Protein AF-A0A814NZZ5-F1 (afdb_monomer_lite)

Radius of gyration: 118.48 Å; chains: 1; bounding box: 296×128×343 Å

Secondary structure (DSSP, 8-state):
---------TTTTS-HHHHHHHHHHHHHHHHHHHHHHHHHHHHHHHHHHHHHHHHHHHHHHHHHHHHHHHHHHHHHHHHHHHHHHHHHHHHHHHHHHHHHHHHHHHHHHHHHHHHHHHHHHHHHHHHHHHHHHHHHHHHHHHHHTTS-------SSHHHHHHHHHHHHHHHHHHHHHHHHHHHHHHHHHHHHHHHHHHHHHHHHHHHHHHHHHHHHHHHHHHHHHHHHHHHHHHHHHHHHHHHHHHHHHHHHHHHHHHHHHHHHHHHHHHHHHHHHHHHHHHHHHHHHHHHHHHHHHHHHHHHHHHHHHHHHHHHHHHHHHHHHHHHHHHHHHHHHHHHHHHHHHHHHHHHHHHHHHHHHHHHHHHHHHHHHHHHHHHHHHHHHHHHHHHHHHHHHHHHHHHHHHHHHHHHHHHHHHHHHHHHHHHHHHHHHHHHHHHHHHHHHHHHHHHHHHHHHHHHHHHHHHHHHHHHHHHHHHHHHHHHHHHHHSS--SS------SSHHHHHHHHHHHHHHHHHHHHHHHHHHHHHHHHHHHHHHHHHHHHHHHHHTTTGGGTGGGGGGGGSSHHHHHHHHHHHHHHHHHHHHHHHHHHHHHHHHHHHHHHHHHHHHHHHHHHHHHHHHHHHHHHHHHHHHHHHHHHHHHHHHHHHHHHHHHHHHHHHHHHHHHHHHHHHHHHHHHHHHHHHHHHHHHHHHHHHHTTTSS-S---SSTTTSHHHHHHHHHHHHHHHHHHHHHHHHHHHHHHHHHHHHHHHHHHHHHHHHHHHHHHHHHHHHHHHHHHHHHHHHHHHHHHHHHHHHHHHHHHHHHHHHHHHHHHHHHHHHHHHHHHHHHHHHHHHHHHHHHHHHHHHHHHHHHHHHHHHHHHHHHHHHHHHHHHHHHHHHHHHHHHHHHHHHHHHHHHHHHHHHHHHHHHHHHHHHHHHHHHHHHHHHHHHHHHHHHHHHHHHHTTT-SS----------------------------

pLDDT: mean 71.9, std 14.64, range [28.47, 93.75]

Sequence (982 aa):
MGDYDEDDDYFRKRSPDYAKVQANKQTVTDHCAREHDKLKDQKRELLQKKVEASKTSANLMNESDILITELEQHAKVVGQLQNATTQISAEQSRIVETIIHEKNSLDTHQVQTENYERELRHHSNMKKTLEVEEKQMREQLTTTKGTLNKNGSTQNYLQLSLNELQEQIEKVKVALQEQEKLLTEERRQRQQLELKAEQLLAEKHQIEEDIKTIINELERLYEEQRLLILQQKDLKKQQEQLEAAIAQLEKTLKQKEAGLTIQQTQIDRIQQKIQQLEDQLGSIREEIQALTDELEAKSNELAQAQERLSQLESNRKQLELEKRTLDQTFNSLNDQLIDYDNQLSGLLQKLRTTEELLVQVQTKLAQLDHTLELQTTEVERLQNEHDTLERRVAELTEQCNDLNGQKEDALHEQQAAENELRDSQQLLNQYKQQEREAQAQNMRDTNECETALAHFNAAENEQRIAEEQVRAAEVRLKHAQHSLWVKLAWACLSLFVKGLRNLEQEENAAKNALQQANEKLEQKRTQCNNARQKHIAANQKAKQSAAVHRERISERTEQEKVVSNNKDSLARCKNDFQRLNEAFRQTSRTRVQTETNLKTTSNKLQRAQSQLESTRNDLQRTQNEFTQHEHQKQEYESTVKTMRVTITRHERAIEDHRSVMRENQTALADVTTNYQKQASDVQLLKGRIDQMKQNLGEKTNAEKVKSREMNHQQNTLESEKKTLQQMRDDIENNKKELTRTKEELNTNTEKLMTVVSQIKDLQKTKSNLDQRLQTNRQELNQCESAQRKIHTHIQTQESEVQNLRQKLDVLNTRDHKLRGDVQQVESKLNSKTEELTKNQNKIFEIDQQLRSTRERQVQSQAKLEEANKQLNSLDQRFRQQSNEVAQQERHFQQTVDRIHRANDKFANNEELRAETYRRMEQLEKTITQLKQYHCDEQIKLDNKANELIKEQLDQNENFQHLRIATTLPSQQPVERNKKQTN

Structure (mmCIF, N/CA/C/O backbone):
data_AF-A0A814NZZ5-F1
#
_entry.id   AF-A0A814NZZ5-F1
#
loop_
_atom_site.group_PDB
_atom_site.id
_atom_site.type_symbol
_atom_site.label_atom_id
_atom_site.label_alt_id
_atom_site.label_comp_id
_atom_site.label_asym_id
_atom_site.label_entity_id
_atom_site.label_seq_id
_atom_site.pdbx_PDB_ins_code
_atom_site.Cartn_x
_atom_site.Cartn_y
_atom_site.Cartn_z
_atom_site.occupancy
_atom_site.B_iso_or_equiv
_atom_site.auth_seq_id
_atom_site.auth_comp_id
_atom_site.auth_asym_id
_atom_site.auth_atom_id
_atom_site.pdbx_PDB_model_num
ATOM 1 N N . MET A 1 1 ? -3.730 52.894 -40.525 1.00 33.41 1 MET A N 1
ATOM 2 C CA . MET A 1 1 ? -4.657 52.202 -39.605 1.00 33.41 1 MET A CA 1
ATOM 3 C C . MET A 1 1 ? -3.889 51.941 -38.323 1.00 33.41 1 MET A C 1
ATOM 5 O O . MET A 1 1 ? -2.967 51.143 -38.371 1.00 33.41 1 MET A O 1
ATOM 9 N N . GLY A 1 2 ? -4.163 52.626 -37.222 1.00 42.25 2 GLY A N 1
ATOM 10 C CA . GLY A 1 2 ? -5.022 53.802 -37.052 1.00 42.25 2 GLY A CA 1
ATOM 11 C C . GLY A 1 2 ? -4.683 54.454 -35.711 1.00 42.25 2 GLY A C 1
ATOM 12 O O . GLY A 1 2 ? -4.411 53.727 -34.761 1.00 42.25 2 GLY A O 1
ATOM 13 N N . ASP A 1 3 ? -4.645 55.782 -35.663 1.00 44.53 3 ASP A N 1
ATOM 14 C CA . ASP A 1 3 ? -4.262 56.533 -34.465 1.00 44.53 3 ASP A CA 1
ATOM 15 C C . ASP A 1 3 ? -5.371 56.480 -33.405 1.00 44.53 3 ASP A C 1
ATOM 17 O O . ASP A 1 3 ? -6.478 56.952 -33.653 1.00 44.53 3 ASP A O 1
ATOM 21 N N . TYR A 1 4 ? -5.062 55.912 -32.236 1.00 46.16 4 TYR A N 1
ATOM 22 C CA . TYR A 1 4 ? -5.859 55.987 -31.005 1.00 46.16 4 TYR A CA 1
ATOM 23 C C . TYR A 1 4 ? -4.941 55.729 -29.799 1.00 46.16 4 TYR A C 1
ATOM 25 O O . TYR A 1 4 ? -4.826 54.592 -29.359 1.00 46.16 4 TYR A O 1
ATOM 33 N N . ASP A 1 5 ? -4.279 56.774 -29.291 1.00 42.94 5 ASP A N 1
ATOM 34 C CA . ASP A 1 5 ? -3.502 56.741 -28.033 1.00 42.94 5 ASP A CA 1
ATOM 35 C C . ASP A 1 5 ? -3.412 58.151 -27.386 1.00 42.94 5 ASP A C 1
ATOM 37 O O . ASP A 1 5 ? -2.374 58.586 -26.890 1.00 42.94 5 ASP A O 1
ATOM 41 N N . GLU A 1 6 ? -4.527 58.894 -27.379 1.00 48.53 6 GLU A N 1
ATOM 42 C CA . GLU A 1 6 ? -4.676 60.177 -26.665 1.00 48.53 6 GLU A CA 1
ATOM 43 C C . GLU A 1 6 ? -5.909 60.157 -25.737 1.00 48.53 6 GLU A C 1
ATOM 45 O O . GLU A 1 6 ? -6.889 60.838 -26.014 1.00 48.53 6 GLU A O 1
ATOM 50 N N . ASP A 1 7 ? -5.894 59.373 -24.646 1.00 45.94 7 ASP A N 1
ATOM 51 C CA . ASP A 1 7 ? -6.963 59.468 -23.619 1.00 45.94 7 ASP A CA 1
ATOM 52 C C . ASP A 1 7 ? -6.614 58.944 -22.194 1.00 45.94 7 ASP A C 1
ATOM 54 O O . ASP A 1 7 ? -7.504 58.719 -21.376 1.00 45.94 7 ASP A O 1
ATOM 58 N N . ASP A 1 8 ? -5.328 58.767 -21.837 1.00 48.72 8 ASP A N 1
ATOM 59 C CA . ASP A 1 8 ? -4.926 58.103 -20.567 1.00 48.72 8 ASP A CA 1
ATOM 60 C C . ASP A 1 8 ? -4.254 59.028 -19.513 1.00 48.72 8 ASP A C 1
ATOM 62 O O . ASP A 1 8 ? -3.717 58.577 -18.496 1.00 48.72 8 ASP A O 1
ATOM 66 N N . ASP A 1 9 ? -4.289 60.356 -19.703 1.00 53.97 9 ASP A N 1
ATOM 67 C CA . ASP A 1 9 ? -3.604 61.322 -18.811 1.00 53.97 9 ASP A CA 1
ATOM 68 C C . ASP A 1 9 ? -4.460 61.771 -17.595 1.00 53.97 9 ASP A C 1
ATOM 70 O O . ASP A 1 9 ? -3.979 62.456 -16.686 1.00 53.97 9 ASP A O 1
ATOM 74 N N . TYR A 1 10 ? -5.730 61.345 -17.511 1.00 53.09 10 TYR A N 1
ATOM 75 C CA . TYR A 1 10 ? -6.672 61.790 -16.467 1.00 53.09 10 TYR A CA 1
ATOM 76 C C . TYR A 1 10 ? -6.386 61.211 -15.062 1.00 53.09 10 TYR A C 1
ATOM 78 O O . TYR A 1 10 ? -6.709 61.836 -14.048 1.00 53.09 10 TYR A O 1
ATOM 86 N N . PHE A 1 11 ? -5.742 60.040 -14.959 1.00 51.84 11 PHE A N 1
ATOM 87 C CA . PHE A 1 11 ? -5.548 59.337 -13.676 1.00 51.84 11 PHE A CA 1
ATOM 88 C C . PHE A 1 11 ? -4.216 59.612 -12.954 1.00 51.84 11 PHE A C 1
ATOM 90 O O . PHE A 1 11 ? -4.066 59.251 -11.783 1.00 51.84 11 PHE A O 1
ATOM 97 N N . ARG A 1 12 ? -3.251 60.303 -13.577 1.00 52.91 12 ARG A N 1
ATOM 98 C CA . ARG A 1 12 ? -1.885 60.466 -13.028 1.00 52.91 12 ARG A CA 1
ATOM 99 C C . ARG A 1 12 ? -1.758 61.285 -11.732 1.00 52.91 12 ARG A C 1
ATOM 101 O O . ARG A 1 12 ? -0.689 61.283 -11.129 1.00 52.91 12 ARG A O 1
ATOM 108 N N . LYS A 1 13 ? -2.807 61.984 -11.277 1.00 52.97 13 LYS A N 1
ATOM 109 C CA . LYS A 1 13 ? -2.720 62.983 -10.187 1.00 52.97 13 LYS A CA 1
ATOM 110 C C . LYS A 1 13 ? -3.323 62.583 -8.827 1.00 52.97 13 LYS A C 1
ATOM 112 O O . LYS A 1 13 ? -3.420 63.456 -7.968 1.00 52.97 13 LYS A O 1
ATOM 117 N N . ARG A 1 14 ? -3.755 61.328 -8.593 1.00 51.38 14 ARG A N 1
ATOM 118 C CA . ARG A 1 14 ? -4.589 61.005 -7.401 1.00 51.38 14 ARG A CA 1
ATOM 119 C C . ARG A 1 14 ? -4.172 59.905 -6.411 1.00 51.38 14 ARG A C 1
ATOM 121 O O . ARG A 1 14 ? -4.872 59.768 -5.414 1.00 51.38 14 ARG A O 1
ATOM 128 N N . SER A 1 15 ? -3.053 59.191 -6.569 1.00 52.88 15 SER A N 1
ATOM 129 C CA . SER A 1 15 ? -2.481 58.425 -5.437 1.00 52.88 15 SER A CA 1
ATOM 130 C C . SER A 1 15 ? -0.983 58.117 -5.601 1.00 52.88 15 SER A C 1
ATOM 132 O O . SER A 1 15 ? -0.590 57.661 -6.679 1.00 52.88 15 SER A O 1
ATOM 134 N N . PRO A 1 16 ? -0.153 58.276 -4.544 1.00 63.03 16 PRO A N 1
ATOM 135 C CA . PRO A 1 16 ? 1.227 57.779 -4.518 1.00 63.03 16 PRO A CA 1
ATOM 136 C C . PRO A 1 16 ? 1.338 56.276 -4.815 1.00 63.03 16 PRO A C 1
ATOM 138 O O . PRO A 1 16 ? 2.295 55.842 -5.458 1.00 63.03 16 PRO A O 1
ATOM 141 N N . ASP A 1 17 ? 0.343 55.482 -4.410 1.00 62.53 17 ASP A N 1
ATOM 142 C CA . ASP A 1 17 ? 0.347 54.032 -4.624 1.00 62.53 17 ASP A CA 1
ATOM 143 C C . ASP A 1 17 ? 0.150 53.667 -6.099 1.00 62.53 17 ASP A C 1
ATOM 145 O O . ASP A 1 17 ? 0.766 52.721 -6.585 1.00 62.53 17 ASP A O 1
ATOM 149 N N . TYR A 1 18 ? -0.627 54.455 -6.853 1.00 67.25 18 TYR A N 1
ATOM 150 C CA . TYR A 1 18 ? -0.805 54.230 -8.292 1.00 67.25 18 TYR A CA 1
ATOM 151 C C . TYR A 1 18 ? 0.497 54.481 -9.065 1.00 67.25 18 TYR A C 1
ATOM 153 O O . TYR A 1 18 ? 0.858 53.696 -9.940 1.00 67.25 18 TYR A O 1
ATOM 161 N N . ALA A 1 19 ? 1.257 55.516 -8.687 1.00 64.38 19 ALA A N 1
ATOM 162 C CA . ALA A 1 19 ? 2.588 55.763 -9.241 1.00 64.38 19 ALA A CA 1
ATOM 163 C C . ALA A 1 19 ? 3.565 54.616 -8.919 1.00 64.38 19 ALA A C 1
ATOM 165 O O . ALA A 1 19 ? 4.355 54.219 -9.774 1.00 64.38 19 ALA A O 1
ATOM 166 N N . LYS A 1 20 ? 3.474 54.032 -7.718 1.00 73.44 20 LYS A N 1
ATOM 167 C CA . LYS A 1 20 ? 4.300 52.891 -7.293 1.00 73.44 20 LYS A CA 1
ATOM 168 C C . LYS A 1 20 ? 3.937 51.594 -8.029 1.00 73.44 20 LYS A C 1
ATOM 170 O O . LYS A 1 20 ? 4.827 50.849 -8.434 1.00 73.44 20 LYS A O 1
ATOM 175 N N . VAL A 1 21 ? 2.646 51.348 -8.265 1.00 73.88 21 VAL A N 1
ATOM 176 C CA . VAL A 1 21 ? 2.160 50.218 -9.077 1.00 73.88 21 VAL A CA 1
ATOM 177 C C . VAL A 1 21 ? 2.557 50.382 -10.545 1.00 73.88 21 VAL A C 1
ATOM 179 O O . VAL A 1 21 ? 3.023 49.416 -11.141 1.00 73.88 21 VAL A O 1
ATOM 182 N N . GLN A 1 22 ? 2.459 51.586 -11.116 1.00 72.00 22 GLN A N 1
ATOM 183 C CA . GLN A 1 22 ? 2.934 51.861 -12.479 1.00 72.00 22 GLN A CA 1
ATOM 184 C C . GLN A 1 22 ? 4.458 51.717 -12.601 1.00 72.00 22 GLN A C 1
ATOM 186 O O . GLN A 1 22 ? 4.926 51.099 -13.551 1.00 72.00 22 GLN A O 1
ATOM 191 N N . ALA A 1 23 ? 5.238 52.179 -11.617 1.00 71.62 23 ALA A N 1
ATOM 192 C CA . ALA A 1 23 ? 6.685 51.959 -11.589 1.00 71.62 23 ALA A CA 1
ATOM 193 C C . ALA A 1 23 ? 7.039 50.461 -11.530 1.00 71.62 23 ALA A C 1
ATOM 195 O O . ALA A 1 23 ? 7.885 50.000 -12.296 1.00 71.62 23 ALA A O 1
ATOM 196 N N . ASN A 1 24 ? 6.358 49.673 -10.690 1.00 76.19 24 ASN A N 1
ATOM 197 C CA . ASN A 1 24 ? 6.554 48.220 -10.637 1.00 76.19 24 ASN A CA 1
ATOM 198 C C . ASN A 1 24 ? 6.122 47.529 -11.941 1.00 76.19 24 ASN A C 1
ATOM 200 O O . ASN A 1 24 ? 6.844 46.665 -12.432 1.00 76.19 24 ASN A O 1
ATOM 204 N N . LYS A 1 25 ? 4.986 47.929 -12.530 1.00 77.38 25 LYS A N 1
ATOM 205 C CA . LYS A 1 25 ? 4.511 47.426 -13.827 1.00 77.38 25 LYS A CA 1
ATOM 206 C C . LYS A 1 25 ? 5.546 47.698 -14.917 1.00 77.38 25 LYS A C 1
ATOM 208 O O . LYS A 1 25 ? 5.939 46.759 -15.598 1.00 77.38 25 LYS A O 1
ATOM 213 N N . GLN A 1 26 ? 6.056 48.928 -15.008 1.00 77.75 26 GLN A N 1
ATOM 214 C CA . GLN A 1 26 ? 7.120 49.291 -15.944 1.00 77.75 26 GLN A CA 1
ATOM 215 C C . GLN A 1 26 ? 8.392 48.475 -15.691 1.00 77.75 26 GLN A C 1
ATOM 217 O O . GLN A 1 26 ? 8.942 47.912 -16.625 1.00 77.75 26 GLN A O 1
ATOM 222 N N . THR A 1 27 ? 8.813 48.312 -14.432 1.00 78.50 27 THR A N 1
ATOM 223 C CA . THR A 1 27 ? 10.011 47.523 -14.083 1.00 78.50 27 THR A CA 1
ATOM 224 C C . THR A 1 27 ? 9.881 46.058 -14.522 1.00 78.50 27 THR A C 1
ATOM 226 O O . THR A 1 27 ? 10.842 45.478 -15.029 1.00 78.50 27 THR A O 1
ATOM 229 N N . VAL A 1 28 ? 8.692 45.459 -14.373 1.00 74.94 28 VAL A N 1
ATOM 230 C CA . VAL A 1 28 ? 8.394 44.101 -14.859 1.00 74.94 28 VAL A CA 1
ATOM 231 C C . VAL A 1 28 ? 8.349 44.063 -16.389 1.00 74.94 28 VAL A C 1
ATOM 233 O O . VAL A 1 28 ? 8.945 43.167 -16.980 1.00 74.94 28 VAL A O 1
ATOM 236 N N . THR A 1 29 ? 7.727 45.045 -17.046 1.00 77.00 29 THR A N 1
ATOM 237 C CA . THR A 1 29 ? 7.718 45.164 -18.513 1.00 77.00 29 THR A CA 1
ATOM 238 C C . THR A 1 29 ? 9.139 45.288 -19.074 1.00 77.00 29 THR A C 1
ATOM 240 O O . THR A 1 29 ? 9.493 44.552 -19.993 1.00 77.00 29 THR A O 1
ATOM 243 N N . ASP A 1 30 ? 9.992 46.116 -18.469 1.00 77.69 30 ASP A N 1
ATOM 244 C CA . ASP A 1 30 ? 11.398 46.297 -18.841 1.00 77.69 30 ASP A CA 1
ATOM 245 C C . ASP A 1 30 ? 12.248 45.048 -18.556 1.00 77.69 30 ASP A C 1
ATOM 247 O O . ASP A 1 30 ? 13.279 44.836 -19.198 1.00 77.69 30 ASP A O 1
ATOM 251 N N . HIS A 1 31 ? 11.871 44.230 -17.569 1.00 79.62 31 HIS A N 1
ATOM 252 C CA . HIS A 1 31 ? 12.520 42.946 -17.302 1.00 79.62 31 HIS A CA 1
ATOM 253 C C . HIS A 1 31 ? 12.113 41.898 -18.344 1.00 79.62 31 HIS A C 1
ATOM 255 O O . HIS A 1 31 ? 12.986 41.282 -18.953 1.00 79.62 31 HIS A O 1
ATOM 261 N N . CYS A 1 32 ? 10.815 41.760 -18.631 1.00 78.50 32 CYS A N 1
ATOM 262 C CA . CYS A 1 32 ? 10.308 40.872 -19.676 1.00 78.50 32 CYS A CA 1
ATOM 263 C C . CYS A 1 32 ? 10.833 41.251 -21.069 1.00 78.50 32 CYS A C 1
ATOM 265 O O . CYS A 1 32 ? 11.186 40.359 -21.835 1.00 78.50 32 CYS A O 1
ATOM 267 N N . ALA A 1 33 ? 10.954 42.545 -21.383 1.00 79.50 33 ALA A N 1
ATOM 268 C CA . ALA A 1 33 ? 11.577 43.017 -22.619 1.00 79.50 33 ALA A CA 1
ATOM 269 C C . ALA A 1 33 ? 13.057 42.602 -22.701 1.00 79.50 33 ALA A C 1
ATOM 271 O O . ALA A 1 33 ? 13.483 42.034 -23.705 1.00 79.50 33 ALA A O 1
ATOM 272 N N . ARG A 1 34 ? 13.826 42.789 -21.617 1.00 80.38 34 ARG A N 1
ATOM 273 C CA . ARG A 1 34 ? 15.240 42.380 -21.550 1.00 80.38 34 ARG A CA 1
ATOM 274 C C . ARG A 1 34 ? 15.440 40.866 -21.650 1.00 80.38 34 ARG A C 1
ATOM 276 O O . ARG A 1 34 ? 16.372 40.439 -22.325 1.00 80.38 34 ARG A O 1
ATOM 283 N N . GLU A 1 35 ? 14.590 40.050 -21.029 1.00 80.62 35 GLU A N 1
ATOM 284 C CA . GLU A 1 35 ? 14.652 38.589 -21.192 1.00 80.62 35 GLU A CA 1
ATOM 285 C C . GLU A 1 35 ? 14.208 38.143 -22.592 1.00 80.62 35 GLU A C 1
ATOM 287 O O . GLU A 1 35 ? 14.838 37.270 -23.186 1.00 80.62 35 GLU A O 1
ATOM 292 N N . HIS A 1 36 ? 13.191 38.782 -23.175 1.00 80.38 36 HIS A N 1
ATOM 293 C CA . HIS A 1 36 ? 12.788 38.522 -24.556 1.00 80.38 36 HIS A CA 1
ATOM 294 C C . HIS A 1 36 ? 13.916 38.841 -25.552 1.00 80.38 36 HIS A C 1
ATOM 296 O O . HIS A 1 36 ? 14.183 38.040 -26.449 1.00 80.38 36 HIS A O 1
ATOM 302 N N . ASP A 1 37 ? 14.619 39.964 -25.384 1.00 83.69 37 ASP A N 1
ATOM 303 C CA . ASP A 1 37 ? 15.751 40.315 -26.245 1.00 83.69 37 ASP A CA 1
ATOM 304 C C . ASP A 1 37 ? 16.968 39.400 -26.019 1.00 83.69 37 ASP A C 1
ATOM 306 O O . ASP A 1 37 ? 17.556 38.944 -27.000 1.00 83.69 37 ASP A O 1
ATOM 310 N N . LYS A 1 38 ? 17.273 38.987 -24.778 1.00 81.44 38 LYS A N 1
ATOM 311 C CA . LYS A 1 38 ? 18.270 37.925 -24.519 1.00 81.44 38 LYS A CA 1
ATOM 312 C C . LYS A 1 38 ? 17.928 36.619 -25.237 1.00 81.44 38 LYS A C 1
ATOM 314 O O . LYS A 1 38 ? 18.796 36.034 -25.878 1.00 81.44 38 LYS A O 1
ATOM 319 N N . LEU A 1 39 ? 16.678 36.157 -25.158 1.00 79.69 39 LEU A N 1
ATOM 320 C CA . LEU A 1 39 ? 16.226 34.932 -25.832 1.00 79.69 39 LEU A CA 1
ATOM 321 C C . LEU A 1 39 ? 16.281 35.071 -27.362 1.00 79.69 39 LEU A C 1
ATOM 323 O O . LEU A 1 39 ? 16.610 34.120 -28.072 1.00 79.69 39 LEU A O 1
ATOM 327 N N . LYS A 1 40 ? 15.996 36.266 -27.885 1.00 84.94 40 LYS A N 1
ATOM 328 C CA . LYS A 1 40 ? 16.101 36.606 -29.309 1.00 84.94 40 LYS A CA 1
ATOM 329 C C . LYS A 1 40 ? 17.554 36.618 -29.790 1.00 84.94 40 LYS A C 1
ATOM 331 O O . LYS A 1 40 ? 17.817 36.128 -30.889 1.00 84.94 40 LYS A O 1
ATOM 336 N N . ASP A 1 41 ? 18.488 37.092 -28.971 1.00 83.44 41 ASP A N 1
ATOM 337 C CA . ASP A 1 41 ? 19.921 37.077 -29.272 1.00 83.44 41 ASP A CA 1
ATOM 338 C C . ASP A 1 41 ? 20.538 35.683 -29.112 1.00 83.44 41 ASP A C 1
ATOM 340 O O . ASP A 1 41 ? 21.242 35.239 -30.015 1.00 83.44 41 ASP A O 1
ATOM 344 N N . GLN A 1 42 ? 20.162 34.908 -28.091 1.00 82.81 42 GLN A N 1
ATOM 345 C CA . GLN A 1 42 ? 20.506 33.480 -28.002 1.00 82.81 42 GLN A CA 1
ATOM 346 C C . GLN A 1 42 ? 19.974 32.692 -29.209 1.00 82.81 42 GLN A C 1
ATOM 348 O O . GLN A 1 42 ? 20.675 31.852 -29.772 1.00 82.81 42 GLN A O 1
ATOM 353 N N . LYS A 1 43 ? 18.752 32.985 -29.672 1.00 83.94 43 LYS A N 1
ATOM 354 C CA . LYS A 1 43 ? 18.193 32.387 -30.893 1.00 83.94 43 LYS A CA 1
ATOM 355 C C . LYS A 1 43 ? 18.987 32.781 -32.142 1.00 83.94 43 LYS A C 1
ATOM 357 O O . LYS A 1 43 ? 19.183 31.931 -33.010 1.00 83.94 43 LYS A O 1
ATOM 362 N N . ARG A 1 44 ? 19.456 34.031 -32.249 1.00 84.25 44 ARG A N 1
ATOM 363 C CA . ARG A 1 44 ? 20.357 34.476 -33.330 1.00 84.25 44 ARG A CA 1
ATOM 364 C C . ARG A 1 44 ? 21.699 33.749 -33.267 1.00 84.25 44 ARG A C 1
ATOM 366 O O . ARG A 1 44 ? 22.135 33.236 -34.290 1.00 84.25 44 ARG A O 1
ATOM 373 N N . GLU A 1 45 ? 22.299 33.632 -32.087 1.00 81.94 45 GLU A N 1
ATOM 374 C CA . GLU A 1 45 ? 23.572 32.938 -31.867 1.00 81.94 45 GLU A CA 1
ATOM 375 C C . GLU A 1 45 ? 23.475 31.444 -32.219 1.00 81.94 45 GLU A C 1
ATOM 377 O O . GLU A 1 45 ? 24.333 30.910 -32.918 1.00 81.94 45 GLU A O 1
ATOM 382 N N . LEU A 1 46 ? 22.393 30.766 -31.817 1.00 79.31 46 LEU A N 1
ATOM 383 C CA . LEU A 1 46 ? 22.134 29.368 -32.177 1.00 79.31 46 LEU A CA 1
ATOM 384 C C . LEU A 1 46 ? 21.865 29.186 -33.678 1.00 79.31 46 LEU A C 1
ATOM 386 O O . LEU A 1 46 ? 22.317 28.203 -34.267 1.00 79.31 46 LEU A O 1
ATOM 390 N N . LEU A 1 47 ? 21.166 30.127 -34.322 1.00 80.88 47 LEU A N 1
ATOM 391 C CA . LEU A 1 47 ? 20.988 30.123 -35.778 1.00 80.88 47 LEU A CA 1
ATOM 392 C C . LEU A 1 47 ? 22.315 30.358 -36.509 1.00 80.88 47 LEU A C 1
ATOM 394 O O . LEU A 1 47 ? 22.581 29.676 -37.496 1.00 80.88 47 LEU A O 1
ATOM 398 N N . GLN A 1 48 ? 23.165 31.254 -36.010 1.00 82.56 48 GLN A N 1
ATOM 399 C CA . GLN A 1 48 ? 24.494 31.496 -36.560 1.00 82.56 48 GLN A CA 1
ATOM 400 C C . GLN A 1 48 ? 25.391 30.260 -36.404 1.00 82.56 48 GLN A C 1
ATOM 402 O O . GLN A 1 48 ? 25.927 29.782 -37.400 1.00 82.56 48 GLN A O 1
ATOM 407 N N . LYS A 1 49 ? 25.446 29.650 -35.213 1.00 83.06 49 LYS A N 1
ATOM 408 C CA . LYS A 1 49 ? 26.147 28.376 -34.969 1.00 83.06 49 LYS A CA 1
ATOM 409 C C . LYS A 1 49 ? 25.632 27.242 -35.860 1.00 83.06 49 LYS A C 1
ATOM 411 O O . LYS A 1 49 ? 26.422 26.434 -36.337 1.00 83.06 49 LYS A O 1
ATOM 416 N N . LYS A 1 50 ? 24.325 27.194 -36.150 1.00 81.38 50 LYS A N 1
ATOM 417 C CA . LYS A 1 50 ? 23.743 26.239 -37.112 1.00 81.38 50 LYS A CA 1
ATOM 418 C C . LYS A 1 50 ? 24.203 26.508 -38.551 1.00 81.38 50 LYS A C 1
ATOM 420 O O . LYS A 1 50 ? 24.488 25.557 -39.275 1.00 81.38 50 LYS A O 1
ATOM 425 N N . VAL A 1 51 ? 24.281 27.772 -38.971 1.00 83.38 51 VAL A N 1
ATOM 426 C CA . VAL A 1 51 ? 24.802 28.159 -40.296 1.00 83.38 51 VAL A CA 1
ATOM 427 C C . VAL A 1 51 ? 26.293 27.838 -40.410 1.00 83.38 51 VAL A C 1
ATOM 429 O O . VAL A 1 51 ? 26.712 27.274 -41.416 1.00 83.38 51 VAL A O 1
ATOM 432 N N . GLU A 1 52 ? 27.081 28.115 -39.372 1.00 80.19 52 GLU A N 1
ATOM 433 C CA . GLU A 1 52 ? 28.507 27.781 -39.303 1.00 80.19 52 GLU A CA 1
ATOM 434 C C . GLU A 1 52 ? 28.725 26.261 -39.349 1.00 80.19 52 GLU A C 1
ATOM 436 O O . GLU A 1 52 ? 29.474 25.789 -40.199 1.00 80.19 52 GLU A O 1
ATOM 441 N N . ALA A 1 53 ? 27.993 25.474 -38.553 1.00 74.62 53 ALA A N 1
ATOM 442 C CA . ALA A 1 53 ? 28.042 24.010 -38.610 1.00 74.62 53 ALA A CA 1
ATOM 443 C C . ALA A 1 53 ? 27.628 23.455 -39.987 1.00 74.62 53 ALA A C 1
ATOM 445 O O . ALA A 1 53 ? 28.278 22.550 -40.509 1.00 74.62 53 ALA A O 1
ATOM 446 N N . SER A 1 54 ? 26.594 24.026 -40.618 1.00 75.38 54 SER A N 1
ATOM 447 C CA . SER A 1 54 ? 26.189 23.656 -41.981 1.00 75.38 54 SER A CA 1
ATOM 448 C C . SER A 1 54 ? 27.256 24.010 -43.020 1.00 75.38 54 SER A C 1
ATOM 450 O O . SER A 1 54 ? 27.426 23.267 -43.984 1.00 75.38 54 SER A O 1
ATOM 452 N N . LYS A 1 55 ? 27.982 25.118 -42.834 1.00 80.31 55 LYS A N 1
ATOM 453 C CA . LYS A 1 55 ? 29.084 25.537 -43.707 1.00 80.31 55 LYS A CA 1
ATOM 454 C C . LYS A 1 55 ? 30.299 24.624 -43.541 1.00 80.31 55 LYS A C 1
ATOM 456 O O . LYS A 1 55 ? 30.866 24.201 -44.539 1.00 80.31 55 LYS A O 1
ATOM 461 N N . THR A 1 56 ? 30.646 24.245 -42.311 1.00 78.12 56 THR A N 1
ATOM 462 C CA . THR A 1 56 ? 31.695 23.251 -42.035 1.00 78.12 56 THR A CA 1
ATOM 463 C C . THR A 1 56 ? 31.333 21.884 -42.619 1.00 78.12 56 THR A C 1
ATOM 465 O O . THR A 1 56 ? 32.169 21.267 -43.267 1.00 78.12 56 THR A O 1
ATOM 468 N N . SER A 1 57 ? 30.079 21.437 -42.483 1.00 76.44 57 SER A N 1
ATOM 469 C CA . SER A 1 57 ? 29.613 20.185 -43.097 1.00 76.44 57 SER A CA 1
ATOM 470 C C . SER A 1 57 ? 29.664 20.223 -44.628 1.00 76.44 57 SER A C 1
ATOM 472 O O . SER A 1 57 ? 30.042 19.228 -45.237 1.00 76.44 57 SER A O 1
ATOM 474 N N . ALA A 1 58 ? 29.303 21.348 -45.254 1.00 76.12 58 ALA A N 1
ATOM 475 C CA . ALA A 1 58 ? 29.393 21.513 -46.705 1.00 76.12 58 ALA A CA 1
ATOM 476 C C . ALA A 1 58 ? 30.851 21.563 -47.193 1.00 76.12 58 ALA A C 1
ATOM 478 O O . ALA A 1 58 ? 31.170 20.979 -48.223 1.00 76.12 58 ALA A O 1
ATOM 479 N N . ASN A 1 59 ? 31.746 22.203 -46.433 1.00 77.88 59 ASN A N 1
ATOM 480 C CA . ASN A 1 59 ? 33.178 22.206 -46.725 1.00 77.88 59 ASN A CA 1
ATOM 481 C C . ASN A 1 59 ? 33.768 20.789 -46.650 1.00 77.88 59 ASN A C 1
ATOM 483 O O . ASN A 1 59 ? 34.453 20.389 -47.581 1.00 77.88 59 ASN A O 1
ATOM 487 N N . LEU A 1 60 ? 33.450 20.018 -45.602 1.00 73.25 60 LEU A N 1
ATOM 488 C CA . LEU A 1 60 ? 33.913 18.632 -45.450 1.00 73.25 60 LEU A CA 1
ATOM 489 C C . LEU A 1 60 ? 33.352 17.698 -46.535 1.00 73.25 60 LEU A C 1
ATOM 491 O O . LEU A 1 60 ? 34.049 16.787 -46.970 1.00 73.25 60 LEU A O 1
ATOM 495 N N . MET A 1 61 ? 32.118 17.924 -47.003 1.00 71.75 61 MET A N 1
ATOM 496 C CA . MET A 1 61 ? 31.573 17.193 -48.155 1.00 71.75 61 MET A CA 1
ATOM 497 C C . MET A 1 61 ? 32.304 17.552 -49.452 1.00 71.75 61 MET A C 1
ATOM 499 O O . MET A 1 61 ? 32.738 16.647 -50.152 1.00 71.75 61 MET A O 1
ATOM 503 N N . ASN A 1 62 ? 32.539 18.840 -49.729 1.00 76.62 62 ASN A N 1
ATOM 504 C CA . ASN A 1 62 ? 33.336 19.254 -50.890 1.00 76.62 62 ASN A CA 1
ATOM 505 C C . ASN A 1 62 ? 34.773 18.703 -50.837 1.00 76.62 62 ASN A C 1
ATOM 507 O O . ASN A 1 62 ? 35.308 18.293 -51.859 1.00 76.62 62 ASN A O 1
ATOM 511 N N . GLU A 1 63 ? 35.403 18.685 -49.661 1.00 75.50 63 GLU A N 1
ATOM 512 C CA . GLU A 1 63 ? 36.751 18.140 -49.455 1.00 75.50 63 GLU A CA 1
ATOM 513 C C . GLU A 1 63 ? 36.768 16.614 -49.661 1.00 75.50 63 GLU A C 1
ATOM 515 O O . GLU A 1 63 ? 37.664 16.089 -50.318 1.00 75.50 63 GLU A O 1
ATOM 520 N N . SER A 1 64 ? 35.721 15.908 -49.218 1.00 74.75 64 SER A N 1
ATOM 521 C CA . SER A 1 64 ? 35.510 14.489 -49.530 1.00 74.75 64 SER A CA 1
ATOM 522 C C . SER A 1 64 ? 35.303 14.239 -51.029 1.00 74.75 64 SER A C 1
ATOM 524 O O . SER A 1 64 ? 35.874 13.291 -51.561 1.00 74.75 64 SER A O 1
ATOM 526 N N . ASP A 1 65 ? 34.515 15.063 -51.722 1.00 79.50 65 ASP A N 1
ATOM 527 C CA . ASP A 1 65 ? 34.265 14.925 -53.163 1.00 79.50 65 ASP A CA 1
ATOM 528 C C . ASP A 1 65 ? 35.530 15.220 -53.992 1.00 79.50 65 ASP A C 1
ATOM 530 O O . ASP A 1 65 ? 35.792 14.546 -54.993 1.00 79.50 65 ASP A O 1
ATOM 534 N N . ILE A 1 66 ? 36.364 16.171 -53.548 1.00 80.00 66 ILE A N 1
ATOM 535 C CA . ILE A 1 66 ? 37.697 16.430 -54.114 1.00 80.00 66 ILE A CA 1
ATOM 536 C C . ILE A 1 66 ? 38.591 15.198 -53.934 1.00 80.00 66 ILE A C 1
ATOM 538 O O . ILE A 1 66 ? 39.104 14.688 -54.927 1.00 80.00 66 ILE A O 1
ATOM 542 N N . LEU A 1 67 ? 38.705 14.656 -52.716 1.00 78.62 67 LEU A N 1
ATOM 543 C CA . LEU A 1 67 ? 39.521 13.466 -52.439 1.00 78.62 67 LEU A CA 1
ATOM 544 C C . LEU A 1 67 ? 39.045 12.224 -53.211 1.00 78.62 67 LEU A C 1
ATOM 546 O O . LEU A 1 67 ? 39.865 11.445 -53.694 1.00 78.62 67 LEU A O 1
ATOM 550 N N . ILE A 1 68 ? 37.732 12.039 -53.385 1.00 76.38 68 ILE A N 1
ATOM 551 C CA . ILE A 1 68 ? 37.174 10.974 -54.236 1.00 76.38 68 ILE A CA 1
ATOM 552 C C . ILE A 1 68 ? 37.579 11.193 -55.701 1.00 76.38 68 ILE A C 1
ATOM 554 O O . ILE A 1 68 ? 38.018 10.253 -56.362 1.00 76.38 68 ILE A O 1
ATOM 558 N N . THR A 1 69 ? 37.502 12.429 -56.200 1.00 76.56 69 THR A N 1
ATOM 559 C CA . THR A 1 69 ? 37.904 12.774 -57.574 1.00 76.56 69 THR A CA 1
ATOM 560 C C . THR A 1 69 ? 39.408 12.562 -57.803 1.00 76.56 69 THR A C 1
ATOM 562 O O . THR A 1 69 ? 39.806 12.046 -58.850 1.00 76.56 69 THR A O 1
ATOM 565 N N . GLU A 1 70 ? 40.249 12.903 -56.825 1.00 78.94 70 GLU A N 1
ATOM 566 C CA . GLU A 1 70 ? 41.695 12.647 -56.846 1.00 78.94 70 GLU A CA 1
ATOM 567 C C . GLU A 1 70 ? 41.998 11.142 -56.829 1.00 78.94 70 GLU A C 1
ATOM 569 O O . GLU A 1 70 ? 42.789 10.667 -57.644 1.00 78.94 70 GLU A O 1
ATOM 574 N N . LEU A 1 71 ? 41.308 10.355 -55.995 1.00 73.62 71 LEU A N 1
ATOM 575 C CA . LEU A 1 71 ? 41.430 8.892 -55.984 1.00 73.62 71 LEU A CA 1
ATOM 576 C C . LEU A 1 71 ? 40.990 8.257 -57.314 1.00 73.62 71 LEU A C 1
ATOM 578 O O . LEU A 1 71 ? 41.658 7.343 -57.801 1.00 73.62 71 LEU A O 1
ATOM 582 N N . GLU A 1 72 ? 39.926 8.753 -57.951 1.00 77.25 72 GLU A N 1
ATOM 583 C CA . GLU A 1 72 ? 39.523 8.314 -59.294 1.00 77.25 72 GLU A CA 1
ATOM 584 C C . GLU A 1 72 ? 40.554 8.682 -60.374 1.00 77.25 72 GLU A C 1
ATOM 586 O O . GLU A 1 72 ? 40.781 7.901 -61.306 1.00 77.25 72 GLU A O 1
ATOM 591 N N . GLN A 1 73 ? 41.196 9.851 -60.275 1.00 76.88 73 GLN A N 1
ATOM 592 C CA . GLN A 1 73 ? 42.306 10.217 -61.158 1.00 76.88 73 GLN A CA 1
ATOM 593 C C . GLN A 1 73 ? 43.524 9.319 -60.925 1.00 76.88 73 GLN A C 1
ATOM 595 O O . GLN A 1 73 ? 44.080 8.796 -61.890 1.00 76.88 73 GLN A O 1
ATOM 600 N N . HIS A 1 74 ? 43.895 9.060 -59.671 1.00 76.06 74 HIS A N 1
ATOM 601 C CA . HIS A 1 74 ? 45.001 8.168 -59.324 1.00 76.06 74 HIS A CA 1
ATOM 602 C C . HIS A 1 74 ? 44.738 6.739 -59.822 1.00 76.06 74 HIS A C 1
ATOM 604 O O . HIS A 1 74 ? 45.624 6.130 -60.416 1.00 76.06 74 HIS A O 1
ATOM 610 N N . ALA A 1 75 ? 43.510 6.226 -59.694 1.00 74.88 75 ALA A N 1
ATOM 611 C CA . ALA A 1 75 ? 43.121 4.928 -60.248 1.00 74.88 75 ALA A CA 1
ATOM 612 C C . ALA A 1 75 ? 43.240 4.880 -61.786 1.00 74.88 75 ALA A C 1
ATOM 614 O O . ALA A 1 75 ? 43.723 3.887 -62.337 1.00 74.88 75 ALA A O 1
ATOM 615 N N . LYS A 1 76 ? 42.871 5.961 -62.492 1.00 77.50 76 LYS A N 1
ATOM 616 C CA . LYS A 1 76 ? 43.079 6.084 -63.949 1.00 77.50 76 LYS A CA 1
ATOM 617 C C . LYS A 1 76 ? 44.565 6.110 -64.316 1.00 77.50 76 LYS A C 1
ATOM 619 O O . LYS A 1 76 ? 44.951 5.415 -65.252 1.00 77.50 76 LYS A O 1
ATOM 624 N N . VAL A 1 77 ? 45.393 6.849 -63.575 1.00 77.88 77 VAL A N 1
ATOM 625 C CA . VAL A 1 77 ? 46.851 6.909 -63.787 1.00 77.88 77 VAL A CA 1
ATOM 626 C C . VAL A 1 77 ? 47.499 5.546 -63.532 1.00 77.88 77 VAL A C 1
ATOM 628 O O . VAL A 1 77 ? 48.299 5.099 -64.349 1.00 77.88 77 VAL A O 1
ATOM 631 N N . VAL A 1 78 ? 47.109 4.826 -62.476 1.00 74.00 78 VAL A N 1
ATOM 632 C CA . VAL A 1 78 ? 47.582 3.452 -62.218 1.00 74.00 78 VAL A CA 1
ATOM 633 C C . VAL A 1 78 ? 47.192 2.514 -63.364 1.00 74.00 78 VAL A C 1
ATOM 635 O O . VAL A 1 78 ? 48.048 1.789 -63.864 1.00 74.00 78 VAL A O 1
ATOM 638 N N . GLY A 1 79 ? 45.950 2.578 -63.858 1.00 79.69 79 GLY A N 1
ATOM 639 C CA . GLY A 1 79 ? 45.524 1.801 -65.029 1.00 79.69 79 GLY A CA 1
ATOM 640 C C . GLY A 1 79 ? 46.301 2.145 -66.310 1.00 79.69 79 GLY A C 1
ATOM 641 O O . GLY A 1 79 ? 46.652 1.254 -67.082 1.00 79.69 79 GLY A O 1
ATOM 642 N N . GLN A 1 80 ? 46.629 3.423 -66.526 1.00 77.12 80 GLN A N 1
ATOM 643 C CA . GLN A 1 80 ? 47.473 3.868 -67.641 1.00 77.12 80 GLN A CA 1
ATOM 644 C C . GLN A 1 80 ? 48.915 3.359 -67.513 1.00 77.12 80 GLN A C 1
ATOM 646 O O . GLN A 1 80 ? 49.451 2.828 -68.483 1.00 77.12 80 GLN A O 1
ATOM 651 N N . LEU A 1 81 ? 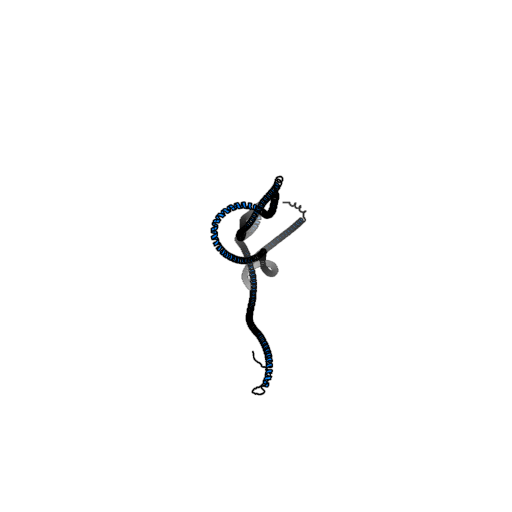49.521 3.452 -66.325 1.00 73.50 81 LEU A N 1
ATOM 652 C CA . LEU A 1 81 ? 50.864 2.934 -66.043 1.00 73.50 81 LEU A CA 1
ATOM 653 C C . LEU A 1 81 ? 50.931 1.410 -66.186 1.00 73.50 81 LEU A C 1
ATOM 655 O O . LEU A 1 81 ? 51.913 0.881 -66.704 1.00 73.50 81 LEU A O 1
ATOM 659 N N . GLN A 1 82 ? 49.884 0.694 -65.780 1.00 75.88 82 GLN A N 1
ATOM 660 C CA . GLN A 1 82 ? 49.800 -0.756 -65.928 1.00 75.88 82 GLN A CA 1
ATOM 661 C C . GLN A 1 82 ? 49.698 -1.162 -67.409 1.00 75.88 82 GLN A C 1
ATOM 663 O O . GLN A 1 82 ? 50.448 -2.032 -67.848 1.00 75.88 82 GLN A O 1
ATOM 668 N N . ASN A 1 83 ? 48.887 -0.456 -68.207 1.00 74.25 83 ASN A N 1
ATOM 669 C CA . ASN A 1 83 ? 48.832 -0.638 -69.663 1.00 74.25 83 ASN A CA 1
ATOM 670 C C . ASN A 1 83 ? 50.169 -0.301 -70.348 1.00 74.25 83 ASN A C 1
ATOM 672 O O . ASN A 1 83 ? 50.630 -1.070 -71.190 1.00 74.25 83 ASN A O 1
ATOM 676 N N . ALA A 1 84 ? 50.818 0.803 -69.965 1.00 76.06 84 ALA A N 1
ATOM 677 C CA . ALA A 1 84 ? 52.136 1.183 -70.474 1.00 76.06 84 ALA A CA 1
ATOM 678 C C . ALA A 1 84 ? 53.205 0.135 -70.119 1.00 76.06 84 ALA A C 1
ATOM 680 O O . ALA A 1 84 ? 54.014 -0.232 -70.964 1.00 76.06 84 ALA A O 1
ATOM 681 N N . THR A 1 85 ? 53.162 -0.428 -68.908 1.00 76.44 85 THR A N 1
ATOM 682 C CA . THR A 1 85 ? 54.056 -1.518 -68.482 1.00 76.44 85 THR A CA 1
ATOM 683 C C . THR A 1 85 ? 53.843 -2.777 -69.330 1.00 76.44 85 THR A C 1
ATOM 685 O O . THR A 1 85 ? 54.810 -3.415 -69.745 1.00 76.44 85 THR A O 1
ATOM 688 N N . THR A 1 86 ? 52.589 -3.125 -69.649 1.00 75.75 86 THR A N 1
ATOM 689 C CA . THR A 1 86 ? 52.271 -4.239 -70.560 1.00 75.75 86 THR A CA 1
ATOM 690 C C . THR A 1 86 ? 52.750 -3.973 -71.991 1.00 75.75 86 THR A C 1
ATOM 692 O O . THR A 1 86 ? 53.285 -4.881 -72.625 1.00 75.75 86 THR A O 1
ATOM 695 N N . GLN A 1 87 ? 52.624 -2.738 -72.492 1.00 77.31 87 GLN A N 1
ATOM 696 C CA . GLN A 1 87 ? 53.156 -2.340 -73.801 1.00 77.31 87 GLN A CA 1
ATOM 697 C C . GLN A 1 87 ? 54.686 -2.419 -73.842 1.00 77.31 87 GLN A C 1
ATOM 699 O O . GLN A 1 87 ? 55.220 -3.072 -74.733 1.00 77.31 87 GLN A O 1
ATOM 704 N N . ILE A 1 88 ? 55.380 -1.862 -72.845 1.00 74.25 88 ILE A N 1
ATOM 705 C CA . ILE A 1 88 ? 56.845 -1.926 -72.726 1.00 74.25 88 ILE A CA 1
ATOM 706 C C . ILE A 1 88 ? 57.323 -3.381 -72.655 1.00 74.25 88 ILE A C 1
ATOM 708 O O . ILE A 1 88 ? 58.293 -3.731 -73.315 1.00 74.25 88 ILE A O 1
ATOM 712 N N . SER A 1 89 ? 56.634 -4.260 -71.921 1.00 73.31 89 SER A N 1
ATOM 713 C CA . SER A 1 89 ? 56.986 -5.687 -71.858 1.00 73.31 89 SER A CA 1
ATOM 714 C C . SER A 1 89 ? 56.793 -6.409 -73.204 1.00 73.31 89 SER A C 1
ATOM 716 O O . SER A 1 89 ? 57.639 -7.213 -73.609 1.00 73.31 89 SER A O 1
ATOM 718 N N . ALA A 1 90 ? 55.724 -6.094 -73.943 1.00 74.38 90 ALA A N 1
ATOM 719 C CA . ALA A 1 90 ? 55.512 -6.612 -75.296 1.00 74.38 90 ALA A CA 1
ATOM 720 C C . ALA A 1 90 ? 56.545 -6.066 -76.303 1.00 74.38 90 ALA A C 1
ATOM 722 O O . ALA A 1 90 ? 56.996 -6.790 -77.189 1.00 74.38 90 ALA A O 1
ATOM 723 N N . GLU A 1 91 ? 56.955 -4.808 -76.157 1.00 78.31 91 GLU A N 1
ATOM 724 C CA . GLU A 1 91 ? 57.948 -4.157 -77.011 1.00 78.31 91 GLU A CA 1
ATOM 725 C C . GLU A 1 91 ? 59.372 -4.648 -76.714 1.00 78.31 91 GLU A C 1
ATOM 727 O O . GLU A 1 91 ? 60.106 -4.971 -77.642 1.00 78.31 91 GLU A O 1
ATOM 732 N N . GLN A 1 92 ? 59.724 -4.860 -75.443 1.00 73.88 92 GLN A N 1
ATOM 733 C CA . GLN A 1 92 ? 60.942 -5.572 -75.036 1.00 73.88 92 GLN A CA 1
ATOM 734 C C . GLN A 1 92 ? 60.997 -6.986 -75.630 1.00 73.88 92 GLN A C 1
ATOM 736 O O . GLN A 1 92 ? 62.049 -7.401 -76.111 1.00 73.88 92 GLN A O 1
ATOM 741 N N . SER A 1 93 ? 59.869 -7.704 -75.657 1.00 77.00 93 SER A N 1
ATOM 742 C CA . SER A 1 93 ? 59.790 -9.034 -76.281 1.00 77.00 93 SER A CA 1
ATOM 743 C C . SER A 1 93 ? 60.075 -8.966 -77.788 1.00 77.00 93 SER A C 1
ATOM 745 O O . SER A 1 93 ? 60.893 -9.735 -78.287 1.00 77.00 93 SER A O 1
ATOM 747 N N . ARG A 1 94 ? 59.497 -7.986 -78.501 1.00 81.69 94 ARG A N 1
ATOM 748 C CA . ARG A 1 94 ? 59.794 -7.736 -79.925 1.00 81.69 94 ARG A CA 1
ATOM 749 C C . ARG A 1 94 ? 61.247 -7.338 -80.171 1.00 81.69 94 ARG A C 1
ATOM 751 O O . ARG A 1 94 ? 61.848 -7.818 -81.120 1.00 81.69 94 ARG A O 1
ATOM 758 N N . ILE A 1 95 ? 61.824 -6.479 -79.330 1.00 77.00 95 ILE A N 1
ATOM 759 C CA . ILE A 1 95 ? 63.232 -6.070 -79.442 1.00 77.00 95 ILE A CA 1
ATOM 760 C C . ILE A 1 95 ? 64.149 -7.289 -79.279 1.00 77.00 95 ILE A C 1
ATOM 762 O O . ILE A 1 95 ? 65.092 -7.445 -80.049 1.00 77.00 95 ILE A O 1
ATOM 766 N N . VAL A 1 96 ? 63.849 -8.196 -78.343 1.00 78.69 96 VAL A N 1
ATOM 767 C CA . VAL A 1 96 ? 64.584 -9.462 -78.189 1.00 78.69 96 VAL A CA 1
ATOM 768 C C . VAL A 1 96 ? 64.441 -10.355 -79.429 1.00 78.69 96 VAL A C 1
ATOM 770 O O . VAL A 1 96 ? 65.444 -10.902 -79.886 1.00 78.69 96 VAL A O 1
ATOM 773 N N . GLU A 1 97 ? 63.248 -10.468 -80.021 1.00 78.38 97 GLU A N 1
ATOM 774 C CA . GLU A 1 97 ? 63.041 -11.198 -81.284 1.00 78.38 97 GLU A CA 1
ATOM 775 C C . GLU A 1 97 ? 63.840 -10.586 -82.451 1.00 78.38 97 GLU A C 1
ATOM 777 O O . GLU A 1 97 ? 64.512 -11.321 -83.181 1.00 78.38 97 GLU A O 1
ATOM 782 N N . THR A 1 98 ? 63.849 -9.256 -82.592 1.00 81.50 98 THR A N 1
ATOM 783 C CA . THR A 1 98 ? 64.649 -8.543 -83.604 1.00 81.50 98 THR A CA 1
ATOM 784 C C . THR A 1 98 ? 66.145 -8.768 -83.396 1.00 81.50 98 THR A C 1
ATOM 786 O O . THR A 1 98 ? 66.831 -9.127 -84.348 1.00 81.50 98 THR A O 1
ATOM 789 N N . ILE A 1 99 ? 66.653 -8.658 -82.163 1.00 75.94 99 ILE A N 1
ATOM 790 C CA . ILE A 1 99 ? 68.069 -8.911 -81.839 1.00 75.94 99 ILE A CA 1
ATOM 791 C C . ILE A 1 99 ? 68.466 -10.356 -82.180 1.00 75.94 99 ILE A C 1
ATOM 793 O O . ILE A 1 99 ? 69.552 -10.593 -82.709 1.00 75.94 99 ILE A O 1
ATOM 797 N N . ILE A 1 100 ? 67.592 -11.336 -81.919 1.00 77.00 100 ILE A N 1
ATOM 798 C CA . ILE A 1 100 ? 67.820 -12.735 -82.317 1.00 77.00 100 ILE A CA 1
ATOM 799 C C . ILE A 1 100 ? 67.871 -12.860 -83.848 1.00 77.00 100 ILE A C 1
ATOM 801 O O . ILE A 1 100 ? 68.734 -13.565 -84.376 1.00 77.00 100 ILE A O 1
ATOM 805 N N . HIS A 1 101 ? 66.987 -12.172 -84.574 1.00 78.12 101 HIS A N 1
ATOM 806 C CA . HIS A 1 101 ? 66.956 -12.204 -86.036 1.00 78.12 101 HIS A CA 1
ATOM 807 C C . HIS A 1 101 ? 68.190 -11.538 -86.671 1.00 78.12 101 HIS A C 1
ATOM 809 O O . HIS A 1 101 ? 68.835 -12.137 -87.533 1.00 78.12 101 HIS A O 1
ATOM 815 N N . GLU A 1 102 ? 68.567 -10.345 -86.208 1.00 79.81 102 GLU A N 1
ATOM 816 C CA . GLU A 1 102 ? 69.756 -9.618 -86.666 1.00 79.81 102 GLU A CA 1
ATOM 817 C C . GLU A 1 102 ? 71.042 -10.384 -86.363 1.00 79.81 102 GLU A C 1
ATOM 819 O O . GLU A 1 102 ? 71.911 -10.474 -87.229 1.00 79.81 102 GLU A O 1
ATOM 824 N N . LYS A 1 103 ? 71.144 -11.019 -85.187 1.00 79.56 103 LYS A N 1
ATOM 825 C CA . LYS A 1 103 ? 72.275 -11.893 -84.858 1.00 79.56 103 LYS A CA 1
ATOM 826 C C . LYS A 1 103 ? 72.407 -13.051 -85.853 1.00 79.56 103 LYS A C 1
ATOM 828 O O . LYS A 1 103 ? 73.492 -13.270 -86.379 1.00 79.56 103 LYS A O 1
ATOM 833 N N . ASN A 1 104 ? 71.312 -13.747 -86.164 1.00 75.94 104 ASN A N 1
ATOM 834 C CA . ASN A 1 104 ? 71.330 -14.838 -87.146 1.00 75.94 104 ASN A CA 1
ATOM 835 C C . ASN A 1 104 ? 71.726 -14.339 -88.557 1.00 75.94 104 ASN A C 1
ATOM 837 O O . ASN A 1 104 ? 72.379 -15.058 -89.318 1.00 75.94 104 ASN A O 1
ATOM 841 N N . SER A 1 105 ? 71.360 -13.101 -88.909 1.00 79.19 105 SER A N 1
ATOM 842 C CA . SER A 1 105 ? 71.779 -12.452 -90.159 1.00 79.19 105 SER A CA 1
ATOM 843 C C . SER A 1 105 ? 73.276 -12.104 -90.160 1.00 79.19 105 SER A C 1
ATOM 845 O O . SER A 1 105 ? 73.980 -12.385 -91.131 1.00 79.19 105 SER A O 1
ATOM 847 N N . LEU A 1 106 ? 73.798 -11.577 -89.048 1.00 75.81 106 LEU A N 1
ATOM 848 C CA . LEU A 1 106 ? 75.225 -11.304 -88.842 1.00 75.81 106 LEU A CA 1
ATOM 849 C C . LEU A 1 106 ? 76.074 -12.578 -88.921 1.00 75.81 106 LEU A C 1
ATOM 851 O O . LEU A 1 106 ? 77.057 -12.592 -89.661 1.00 75.81 106 LEU A O 1
ATOM 855 N N . ASP A 1 107 ? 75.656 -13.660 -88.258 1.00 74.19 107 ASP A N 1
ATOM 856 C CA . ASP A 1 107 ? 76.314 -14.971 -88.344 1.00 74.19 107 ASP A CA 1
ATOM 857 C C . ASP A 1 107 ? 76.359 -15.465 -89.813 1.00 74.19 107 ASP A C 1
ATOM 859 O O . ASP A 1 107 ? 77.367 -16.003 -90.278 1.00 74.19 107 ASP A O 1
ATOM 863 N N . THR A 1 108 ? 75.303 -15.201 -90.596 1.00 73.62 108 THR A N 1
ATOM 864 C CA . THR A 1 108 ? 75.243 -15.534 -92.033 1.00 73.62 108 THR A CA 1
ATOM 865 C C . THR A 1 108 ? 76.197 -14.673 -92.877 1.00 73.62 108 THR A C 1
ATOM 867 O O . THR A 1 108 ? 76.892 -15.191 -93.758 1.00 73.62 108 THR A O 1
ATOM 870 N N . HIS A 1 109 ? 76.279 -13.367 -92.612 1.00 74.81 109 HIS A N 1
ATOM 871 C CA . HIS A 1 109 ? 77.205 -12.461 -93.300 1.00 74.81 109 HIS A CA 1
ATOM 872 C C . HIS A 1 109 ? 78.674 -12.700 -92.925 1.00 74.81 109 HIS A C 1
ATOM 874 O O . HIS A 1 109 ? 79.555 -12.533 -93.776 1.00 74.81 109 HIS A O 1
ATOM 880 N N . GLN A 1 110 ? 78.961 -13.155 -91.703 1.00 74.81 110 GLN A N 1
ATOM 881 C CA . GLN A 1 110 ? 80.309 -13.562 -91.312 1.00 74.81 110 GLN A CA 1
ATOM 882 C C . GLN A 1 110 ? 80.790 -14.741 -92.174 1.00 74.81 110 GLN A C 1
ATOM 884 O O . GLN A 1 110 ? 81.865 -14.662 -92.770 1.00 74.81 110 GLN A O 1
ATOM 889 N N . VAL A 1 111 ? 79.961 -15.777 -92.356 1.00 72.75 111 VAL A N 1
ATOM 890 C CA . VAL A 1 111 ? 80.275 -16.925 -93.234 1.00 72.75 111 VAL A CA 1
ATOM 891 C C . VAL A 1 111 ? 80.511 -16.494 -94.691 1.00 72.75 111 VAL A C 1
ATOM 893 O O . VAL A 1 111 ? 81.405 -17.021 -95.359 1.00 72.75 111 VAL A O 1
ATOM 896 N N . GLN A 1 112 ? 79.752 -15.516 -95.199 1.00 72.62 112 GLN A N 1
ATOM 897 C CA . GLN A 1 112 ? 79.983 -14.944 -96.534 1.00 72.62 112 GLN A CA 1
ATOM 898 C C . GLN A 1 112 ? 81.322 -14.194 -96.619 1.00 72.62 112 GLN A C 1
ATOM 900 O O . GLN A 1 112 ? 82.062 -14.363 -97.587 1.00 72.62 112 GLN A O 1
ATOM 905 N N . THR A 1 113 ? 81.667 -13.415 -95.595 1.00 73.00 113 THR A N 1
ATOM 906 C CA . THR A 1 113 ? 82.930 -12.661 -95.532 1.00 73.00 113 THR A CA 1
ATOM 907 C C . THR A 1 113 ? 84.136 -13.607 -95.487 1.00 73.00 113 THR A C 1
ATOM 909 O O . THR A 1 113 ? 85.092 -13.435 -96.244 1.00 73.00 113 THR A O 1
ATOM 912 N N . GLU A 1 114 ? 84.056 -14.684 -94.701 1.00 72.31 114 GLU A N 1
ATOM 913 C CA . GLU A 1 114 ? 85.077 -15.740 -94.645 1.00 72.31 114 GLU A CA 1
ATOM 914 C C . GLU A 1 114 ? 85.236 -16.516 -95.971 1.00 72.31 114 GLU A C 1
ATOM 916 O O . GLU A 1 114 ? 86.309 -17.072 -96.233 1.00 72.31 114 GLU A O 1
ATOM 921 N N . ASN A 1 115 ? 84.198 -16.571 -96.818 1.00 70.44 115 ASN A N 1
ATOM 922 C CA . ASN A 1 115 ? 84.303 -17.097 -98.184 1.00 70.44 115 ASN A CA 1
ATOM 923 C C . ASN A 1 115 ? 85.048 -16.110 -99.103 1.00 70.44 115 ASN A C 1
ATOM 925 O O . ASN A 1 115 ? 86.016 -16.514 -99.751 1.00 70.44 115 ASN A O 1
ATOM 929 N N . TYR A 1 116 ? 84.680 -14.823 -99.110 1.00 75.50 116 TYR A N 1
ATOM 930 C CA . TYR A 1 116 ? 85.360 -13.808 -99.932 1.00 75.50 116 TYR A CA 1
ATOM 931 C C . TYR A 1 116 ? 86.841 -13.633 -99.557 1.00 75.50 116 TYR A C 1
ATOM 933 O O . TYR A 1 116 ? 87.695 -13.483 -100.433 1.00 75.50 116 TYR A O 1
ATOM 941 N N . GLU A 1 117 ? 87.195 -13.731 -98.272 1.00 72.31 117 GLU A N 1
ATOM 942 C CA . GLU A 1 117 ? 88.601 -13.749 -97.856 1.00 72.31 117 GLU A CA 1
ATOM 943 C C . GLU A 1 117 ? 89.379 -14.948 -98.419 1.00 72.31 117 GLU A C 1
ATOM 945 O O . GLU A 1 117 ? 90.560 -14.817 -98.754 1.00 72.31 117 GLU A O 1
ATOM 950 N N . ARG A 1 118 ? 88.747 -16.124 -98.539 1.00 71.19 118 ARG A N 1
ATOM 951 C CA . ARG A 1 118 ? 89.372 -17.306 -99.156 1.00 71.19 118 ARG A CA 1
ATOM 952 C C . ARG A 1 118 ? 89.608 -17.098 -100.654 1.00 71.19 118 ARG A C 1
ATOM 954 O O . ARG A 1 118 ? 90.686 -17.447 -101.139 1.00 71.19 118 ARG A O 1
ATOM 961 N N . GLU A 1 119 ? 88.674 -16.471 -101.362 1.00 71.44 119 GLU A N 1
ATOM 962 C CA . GLU A 1 119 ? 88.819 -16.123 -102.784 1.00 71.44 119 GLU A CA 1
ATOM 963 C C . GLU A 1 119 ? 89.928 -15.081 -103.016 1.00 71.44 119 GLU A C 1
ATOM 965 O O . GLU A 1 119 ? 90.796 -15.271 -103.873 1.00 71.44 119 GLU A O 1
ATOM 970 N N . LEU A 1 120 ? 89.999 -14.031 -102.192 1.00 70.94 120 LEU A N 1
ATOM 971 C CA . LEU A 1 120 ? 91.071 -13.028 -102.258 1.00 70.94 120 LEU A CA 1
ATOM 972 C C . LEU A 1 120 ? 92.462 -13.635 -102.002 1.00 70.94 120 LEU A C 1
ATOM 974 O O . LEU A 1 120 ? 93.429 -13.291 -102.691 1.00 70.94 120 LEU A O 1
ATOM 978 N N . ARG A 1 121 ? 92.578 -14.589 -101.067 1.00 70.62 121 ARG A N 1
ATOM 979 C CA . ARG A 1 121 ? 93.824 -15.352 -100.850 1.00 70.62 121 ARG A CA 1
ATOM 980 C C . ARG A 1 121 ? 94.182 -16.212 -102.070 1.00 70.62 121 ARG A C 1
ATOM 982 O O . ARG A 1 121 ? 95.363 -16.306 -102.409 1.00 70.62 121 ARG A O 1
ATOM 989 N N . HIS A 1 122 ? 93.197 -16.789 -102.763 1.00 71.69 122 HIS A N 1
ATOM 990 C CA . HIS A 1 122 ? 93.420 -17.554 -103.993 1.00 71.69 122 HIS A CA 1
ATOM 991 C C . HIS A 1 122 ? 93.961 -16.667 -105.131 1.00 71.69 122 HIS A C 1
ATOM 993 O O . HIS A 1 122 ? 95.003 -16.982 -105.710 1.00 71.69 122 HIS A O 1
ATOM 999 N N . HIS A 1 123 ? 93.346 -15.504 -105.377 1.00 71.75 123 HIS A N 1
ATOM 1000 C CA . HIS A 1 123 ? 93.828 -14.542 -106.377 1.00 71.75 123 HIS A CA 1
ATOM 1001 C C . HIS A 1 123 ? 95.224 -13.979 -106.058 1.00 71.75 123 HIS A C 1
ATOM 1003 O O . HIS A 1 123 ? 96.051 -13.840 -106.960 1.00 71.75 123 HIS A O 1
ATOM 1009 N N . SER A 1 124 ? 95.525 -13.712 -104.782 1.00 72.75 124 SER A N 1
ATOM 1010 C CA . SER A 1 124 ? 96.856 -13.259 -104.341 1.00 72.75 124 SER A CA 1
ATOM 1011 C C . SER A 1 124 ? 97.957 -14.289 -104.634 1.00 72.75 124 SER A C 1
ATOM 1013 O O . SER A 1 124 ? 99.055 -13.927 -105.060 1.00 72.75 124 SER A O 1
ATOM 1015 N N . ASN A 1 125 ? 97.657 -15.583 -104.480 1.00 69.62 125 ASN A N 1
ATOM 1016 C CA . ASN A 1 125 ? 98.582 -16.655 -104.847 1.00 69.62 125 ASN A CA 1
ATOM 1017 C C . ASN A 1 125 ? 98.760 -16.760 -106.369 1.00 69.62 125 ASN A C 1
ATOM 1019 O O . ASN A 1 125 ? 99.893 -16.836 -106.837 1.00 69.62 125 ASN A O 1
ATOM 1023 N N . MET A 1 126 ? 97.670 -16.685 -107.139 1.00 68.38 126 MET A N 1
ATOM 1024 C CA . MET A 1 126 ? 97.708 -16.743 -108.607 1.00 68.38 126 MET A CA 1
ATOM 1025 C C . MET A 1 126 ? 98.526 -15.591 -109.220 1.00 68.38 126 MET A C 1
ATOM 1027 O O . MET A 1 126 ? 99.293 -15.808 -110.157 1.00 68.38 126 MET A O 1
ATOM 1031 N N . LYS A 1 127 ? 98.438 -14.380 -108.649 1.00 72.62 127 LYS A N 1
ATOM 1032 C CA . LYS A 1 127 ? 99.259 -13.232 -109.067 1.00 72.62 127 LYS A CA 1
ATOM 1033 C C . LYS A 1 127 ? 100.762 -13.511 -108.924 1.00 72.62 127 LYS A C 1
ATOM 1035 O O . LYS A 1 127 ? 101.522 -13.221 -109.842 1.00 72.62 127 LYS A O 1
ATOM 1040 N N . LYS A 1 128 ? 101.185 -14.120 -107.810 1.00 69.75 128 LYS A N 1
ATOM 1041 C CA . LYS A 1 128 ? 102.597 -14.478 -107.575 1.00 69.75 128 LYS A CA 1
ATOM 1042 C C . LYS A 1 128 ? 103.109 -15.528 -108.563 1.00 69.75 128 LYS A C 1
ATOM 1044 O O . LYS A 1 128 ? 104.286 -15.501 -108.901 1.00 69.75 128 LYS A O 1
ATOM 1049 N N . THR A 1 129 ? 102.252 -16.434 -109.037 1.00 69.38 129 THR A N 1
ATOM 1050 C CA . THR A 1 129 ? 102.616 -17.403 -110.084 1.00 69.38 129 THR A CA 1
ATOM 1051 C C . THR A 1 129 ? 102.912 -16.696 -111.410 1.00 69.38 129 THR A C 1
ATOM 1053 O O . THR A 1 129 ? 103.964 -16.927 -112.001 1.00 69.38 129 THR A O 1
ATOM 1056 N N . LEU A 1 130 ? 102.044 -15.768 -111.826 1.00 72.06 130 LEU A N 1
ATOM 1057 C CA . LEU A 1 130 ? 102.211 -14.999 -113.066 1.00 72.06 130 LEU A CA 1
ATOM 1058 C C . LEU A 1 130 ? 103.464 -14.099 -113.040 1.00 72.06 130 LEU A C 1
ATOM 1060 O O . LEU A 1 130 ? 104.183 -14.015 -114.033 1.00 72.06 130 LEU A O 1
ATOM 1064 N N . GLU A 1 131 ? 103.783 -13.488 -111.893 1.00 72.19 131 GLU A N 1
ATOM 1065 C CA . GLU A 1 131 ? 105.015 -12.696 -111.706 1.00 72.19 131 GLU A CA 1
ATOM 1066 C C . GLU A 1 131 ? 106.304 -13.542 -111.867 1.00 72.19 131 GLU A C 1
ATOM 1068 O O . GLU A 1 131 ? 107.351 -13.014 -112.254 1.00 72.19 131 GLU A O 1
ATOM 1073 N N . VAL A 1 132 ? 106.249 -14.859 -111.620 1.00 71.00 132 VAL A N 1
ATOM 1074 C CA . VAL A 1 132 ? 107.374 -15.788 -111.854 1.00 71.00 132 VAL A CA 1
ATOM 1075 C C . VAL A 1 132 ? 107.491 -16.177 -113.333 1.00 71.00 132 VAL A C 1
ATOM 1077 O O . VAL A 1 132 ? 108.602 -16.191 -113.870 1.00 71.00 132 VAL A O 1
ATOM 1080 N N . GLU A 1 133 ? 106.371 -16.443 -114.009 1.00 68.44 133 GLU A N 1
ATOM 1081 C CA . GLU A 1 133 ? 106.345 -16.779 -115.442 1.00 68.44 133 GLU A CA 1
ATOM 1082 C C . GLU A 1 133 ? 106.828 -15.609 -116.316 1.00 68.44 133 GLU A C 1
ATOM 1084 O O . GLU A 1 133 ? 107.640 -15.800 -117.227 1.00 68.44 133 GLU A O 1
ATOM 1089 N N . GLU A 1 134 ? 106.421 -14.375 -115.997 1.00 68.44 134 GLU A N 1
ATOM 1090 C CA . GLU A 1 134 ? 106.881 -13.179 -116.714 1.00 68.44 134 GLU A CA 1
ATOM 1091 C C . GLU A 1 134 ? 108.409 -13.011 -116.617 1.00 68.44 134 GLU A C 1
ATOM 1093 O O . GLU A 1 134 ? 109.080 -12.651 -117.592 1.00 68.44 134 GLU A O 1
ATOM 1098 N N . LYS A 1 135 ? 108.988 -13.330 -115.452 1.00 70.44 135 LYS A N 1
ATOM 1099 C CA . LYS A 1 135 ? 110.437 -13.277 -115.243 1.00 70.44 135 LYS A CA 1
ATOM 1100 C C . LYS A 1 135 ? 111.176 -14.325 -116.084 1.00 70.44 135 LYS A C 1
ATOM 1102 O O . LYS A 1 135 ? 112.178 -13.979 -116.710 1.00 70.44 135 LYS A O 1
ATOM 1107 N N . GLN A 1 136 ? 110.666 -15.557 -116.167 1.00 66.88 136 GLN A N 1
ATOM 1108 C CA . GLN A 1 136 ? 111.244 -16.596 -117.033 1.00 66.88 136 GLN A CA 1
ATOM 1109 C C . GLN A 1 136 ? 111.220 -16.195 -118.515 1.00 66.88 136 GLN A C 1
ATOM 1111 O O . GLN A 1 136 ? 112.216 -16.376 -119.217 1.00 66.88 136 GLN A O 1
ATOM 1116 N N . MET A 1 137 ? 110.129 -15.588 -118.993 1.00 67.31 137 MET A N 1
ATOM 1117 C CA . MET A 1 137 ? 110.038 -15.108 -120.379 1.00 67.31 137 MET A CA 1
ATOM 1118 C C . MET A 1 137 ? 111.047 -13.986 -120.679 1.00 67.31 137 MET A C 1
ATOM 1120 O O . MET A 1 137 ? 111.671 -13.980 -121.743 1.00 67.31 137 MET A O 1
ATOM 1124 N N . ARG A 1 138 ? 111.280 -13.067 -119.729 1.00 64.38 138 ARG A N 1
ATOM 1125 C CA . ARG A 1 138 ? 112.307 -12.014 -119.856 1.00 64.38 138 ARG A CA 1
ATOM 1126 C C . ARG A 1 138 ? 113.739 -12.578 -119.892 1.00 64.38 138 ARG A C 1
ATOM 1128 O O . ARG A 1 138 ? 114.580 -12.019 -120.594 1.00 64.38 138 ARG A O 1
ATOM 1135 N N . GLU A 1 139 ? 114.018 -13.679 -119.191 1.00 60.19 139 GLU A N 1
ATOM 1136 C CA . GLU A 1 139 ? 115.324 -14.367 -119.217 1.00 60.19 139 GLU A CA 1
ATOM 1137 C C . GLU A 1 139 ? 115.553 -15.174 -120.513 1.00 60.19 139 GLU A C 1
ATOM 1139 O O . GLU A 1 139 ? 116.674 -15.212 -121.025 1.00 60.19 139 GLU A O 1
ATOM 1144 N N . GLN A 1 140 ? 114.499 -15.737 -121.116 1.00 57.19 140 GLN A N 1
ATOM 1145 C CA . GLN A 1 140 ? 114.587 -16.360 -122.446 1.00 57.19 140 GLN A CA 1
ATOM 1146 C C . GLN A 1 140 ? 114.841 -15.319 -123.550 1.00 57.19 140 GLN A C 1
ATOM 1148 O O . GLN A 1 140 ? 115.677 -15.528 -124.429 1.00 57.19 140 GLN A O 1
ATOM 1153 N N . LEU A 1 141 ? 114.184 -14.154 -123.487 1.00 55.66 141 LEU A N 1
ATOM 1154 C CA . LEU A 1 141 ? 114.314 -13.108 -124.510 1.00 55.66 141 LEU A CA 1
ATOM 1155 C C . LEU A 1 141 ? 115.735 -12.514 -124.602 1.00 55.66 141 LEU A C 1
ATOM 1157 O O . LEU A 1 141 ? 116.161 -12.072 -125.673 1.00 55.66 141 LEU A O 1
ATOM 1161 N N . THR A 1 142 ? 116.484 -12.491 -123.494 1.00 56.56 142 THR A N 1
ATOM 1162 C CA . THR A 1 142 ? 117.880 -12.023 -123.484 1.00 56.56 142 THR A CA 1
ATOM 1163 C C . THR A 1 142 ? 118.857 -13.071 -124.015 1.00 56.56 142 THR A C 1
ATOM 1165 O O . THR A 1 142 ? 119.876 -12.688 -124.590 1.00 56.56 142 THR A O 1
ATOM 1168 N N . THR A 1 143 ? 118.537 -14.369 -123.928 1.00 55.16 143 THR A N 1
ATOM 1169 C CA . THR A 1 143 ? 119.361 -15.432 -124.529 1.00 55.16 143 THR A CA 1
ATOM 1170 C C . THR A 1 143 ? 119.230 -15.471 -126.055 1.00 55.16 143 THR A C 1
ATOM 1172 O O . THR A 1 143 ? 120.235 -15.644 -126.745 1.00 55.16 143 THR A O 1
ATOM 1175 N N . THR A 1 144 ? 118.039 -15.232 -126.619 1.00 52.81 144 THR A N 1
ATOM 1176 C CA . THR A 1 144 ? 117.829 -15.268 -128.084 1.00 52.81 144 THR A CA 1
ATOM 1177 C C . THR A 1 144 ? 118.444 -14.081 -128.833 1.00 52.81 144 THR A C 1
ATOM 1179 O O . THR A 1 144 ? 118.683 -14.166 -130.036 1.00 52.81 144 THR A O 1
ATOM 1182 N N . LYS A 1 145 ? 118.731 -12.964 -128.151 1.00 49.31 145 LYS A N 1
ATOM 1183 C CA . LYS A 1 145 ? 119.263 -11.740 -128.785 1.00 49.31 145 LYS A CA 1
ATOM 1184 C C . LYS A 1 145 ? 120.776 -11.793 -129.080 1.00 49.31 145 LYS A C 1
ATOM 1186 O O . LYS A 1 145 ? 121.314 -10.853 -129.658 1.00 49.31 145 LYS A O 1
ATOM 1191 N N . GLY A 1 146 ? 121.465 -12.872 -128.691 1.00 49.03 146 GLY A N 1
ATOM 1192 C CA . GLY A 1 146 ? 122.927 -12.995 -128.769 1.00 49.03 146 GLY A CA 1
ATOM 1193 C C . GLY A 1 146 ? 123.518 -13.575 -130.066 1.00 49.03 146 GLY A C 1
ATOM 1194 O O . GLY A 1 146 ? 124.737 -13.551 -130.215 1.00 49.03 146 GLY A O 1
ATOM 1195 N N . THR A 1 147 ? 122.714 -14.116 -130.991 1.00 42.72 147 THR A N 1
ATOM 1196 C CA . THR A 1 147 ? 123.218 -15.036 -132.043 1.00 42.72 147 THR A CA 1
ATOM 1197 C C . THR A 1 147 ? 122.902 -14.669 -133.500 1.00 42.72 147 THR A C 1
ATOM 1199 O O . THR A 1 147 ? 123.244 -15.437 -134.398 1.00 42.72 147 THR A O 1
ATOM 1202 N N . LEU A 1 148 ? 122.333 -13.492 -133.784 1.00 39.53 148 LEU A N 1
ATOM 1203 C CA . LEU A 1 148 ? 121.966 -13.071 -135.149 1.00 39.53 148 LEU A CA 1
ATOM 1204 C C . LEU A 1 148 ? 122.674 -11.782 -135.600 1.00 39.53 148 LEU A C 1
ATOM 1206 O O . LEU A 1 148 ? 122.077 -10.713 -135.674 1.00 39.53 148 LEU A O 1
ATOM 1210 N N . ASN A 1 149 ? 123.961 -11.901 -135.949 1.00 35.91 149 ASN A N 1
ATOM 1211 C CA . ASN A 1 149 ? 124.658 -10.903 -136.770 1.00 35.91 149 ASN A CA 1
ATOM 1212 C C . ASN A 1 149 ? 125.841 -11.505 -137.558 1.00 35.91 149 ASN A C 1
ATOM 1214 O O . ASN A 1 149 ? 126.999 -11.342 -137.170 1.00 35.91 149 ASN A O 1
ATOM 1218 N N . LYS A 1 150 ? 125.560 -12.192 -138.677 1.00 39.06 150 LYS A N 1
ATOM 1219 C CA . LYS A 1 150 ? 126.535 -12.394 -139.765 1.00 39.06 150 LYS A CA 1
ATOM 1220 C C . LYS A 1 150 ? 125.869 -12.373 -141.142 1.00 39.06 150 LYS A C 1
ATOM 1222 O O . LYS A 1 150 ? 124.983 -13.168 -141.422 1.00 39.06 150 LYS A O 1
ATOM 1227 N N . ASN A 1 151 ? 126.441 -11.528 -141.998 1.00 35.53 151 ASN A N 1
ATOM 1228 C CA . ASN A 1 151 ? 126.423 -11.565 -143.459 1.00 35.53 151 ASN A CA 1
ATOM 1229 C C . ASN A 1 151 ? 125.070 -11.374 -144.158 1.00 35.53 151 ASN A C 1
ATOM 1231 O O . ASN A 1 151 ? 124.358 -12.321 -144.479 1.00 35.53 151 ASN A O 1
ATOM 1235 N N . GLY A 1 152 ? 124.835 -10.136 -144.590 1.00 33.72 152 GLY A N 1
ATOM 1236 C CA . GLY A 1 152 ? 124.166 -9.932 -145.866 1.00 33.72 152 GLY A CA 1
ATOM 1237 C C . GLY A 1 152 ? 125.141 -10.152 -147.027 1.00 33.72 152 GLY A C 1
ATOM 1238 O O . GLY A 1 152 ? 126.271 -9.673 -146.993 1.00 33.72 152 GLY A O 1
ATOM 1239 N N . SER A 1 153 ? 124.658 -10.774 -148.097 1.00 36.84 153 SER A N 1
ATOM 1240 C CA . SER A 1 153 ? 124.956 -10.326 -149.460 1.00 36.84 153 SER A CA 1
ATOM 1241 C C . SER A 1 153 ? 123.626 -9.959 -150.122 1.00 36.84 153 SER A C 1
ATOM 1243 O O . SER A 1 153 ? 123.088 -10.697 -150.941 1.00 36.84 153 SER A O 1
ATOM 1245 N N . THR A 1 154 ? 123.057 -8.857 -149.620 1.00 43.22 154 THR A N 1
ATOM 1246 C CA . THR A 1 154 ? 122.157 -7.917 -150.312 1.00 43.22 154 THR A CA 1
ATOM 1247 C C . THR A 1 154 ? 121.326 -8.455 -151.482 1.00 43.22 154 THR A C 1
ATOM 1249 O O . THR A 1 154 ? 121.844 -8.650 -152.576 1.00 43.22 154 THR A O 1
ATOM 1252 N N . GLN A 1 155 ? 120.004 -8.539 -151.286 1.00 41.34 155 GLN A N 1
ATOM 1253 C CA . GLN A 1 155 ? 119.048 -7.547 -151.837 1.00 41.34 155 GLN A CA 1
ATOM 1254 C C . GLN A 1 155 ? 117.582 -8.029 -151.740 1.00 41.34 155 GLN A C 1
ATOM 1256 O O . GLN A 1 155 ? 116.687 -7.196 -151.699 1.00 41.34 155 GLN A O 1
ATOM 1261 N N . ASN A 1 156 ? 117.328 -9.337 -151.570 1.00 47.62 156 ASN A N 1
ATOM 1262 C CA . ASN A 1 156 ? 115.969 -9.884 -151.363 1.00 47.62 156 ASN A CA 1
ATOM 1263 C C . ASN A 1 156 ? 115.563 -10.106 -149.888 1.00 47.62 156 ASN A C 1
ATOM 1265 O O . ASN A 1 156 ? 114.376 -10.165 -149.589 1.00 47.62 156 ASN A O 1
ATOM 1269 N N . TYR A 1 157 ? 116.513 -10.182 -148.947 1.00 47.97 157 TYR A N 1
ATOM 1270 C CA . TYR A 1 157 ? 116.199 -10.375 -147.516 1.00 47.97 157 TYR A CA 1
ATOM 1271 C C . TYR A 1 157 ? 115.707 -9.096 -146.811 1.00 47.97 157 TYR A C 1
ATOM 1273 O O . TYR A 1 157 ? 114.992 -9.161 -145.814 1.00 47.97 157 TYR A O 1
ATOM 1281 N N . LEU A 1 158 ? 116.070 -7.921 -147.340 1.00 49.53 158 LEU A N 1
ATOM 1282 C CA . LEU A 1 158 ? 115.710 -6.629 -146.747 1.00 49.53 158 LEU A CA 1
ATOM 1283 C C . LEU A 1 158 ? 114.222 -6.296 -146.916 1.00 49.53 158 LEU A C 1
ATOM 1285 O O . LEU A 1 158 ? 113.659 -5.667 -146.030 1.00 49.53 158 LEU A O 1
ATOM 1289 N N . GLN A 1 159 ? 113.564 -6.754 -147.987 1.00 50.50 159 GLN A N 1
ATOM 1290 C CA . GLN A 1 159 ? 112.142 -6.464 -148.211 1.00 50.50 159 GLN A CA 1
ATOM 1291 C C . GLN A 1 159 ? 111.224 -7.246 -147.252 1.00 50.50 159 GLN A C 1
ATOM 1293 O O . GLN A 1 159 ? 110.246 -6.693 -146.758 1.00 50.50 159 GLN A O 1
ATOM 1298 N N . LEU A 1 160 ? 111.560 -8.506 -146.940 1.00 55.97 160 LEU A N 1
ATOM 1299 C CA . LEU A 1 160 ? 110.846 -9.291 -145.923 1.00 55.97 160 LEU A CA 1
ATOM 1300 C C . LEU A 1 160 ? 111.074 -8.731 -144.514 1.00 55.97 160 LEU A C 1
ATOM 1302 O O . LEU A 1 160 ? 110.108 -8.512 -143.792 1.00 55.97 160 LEU A O 1
ATOM 1306 N N . SER A 1 161 ? 112.322 -8.405 -144.163 1.00 56.41 161 SER A N 1
ATOM 1307 C CA . SER A 1 161 ? 112.639 -7.818 -142.854 1.00 56.41 161 SER A CA 1
ATOM 1308 C C . SER A 1 161 ? 111.967 -6.454 -142.635 1.00 56.41 161 SER A C 1
ATOM 1310 O O . SER A 1 161 ? 111.569 -6.147 -141.514 1.00 56.41 161 SER A O 1
ATOM 1312 N N . LEU A 1 162 ? 111.791 -5.644 -143.686 1.00 56.31 162 LEU A N 1
ATOM 1313 C CA . LEU A 1 162 ? 111.104 -4.353 -143.582 1.00 56.31 162 LEU A CA 1
ATOM 1314 C C . LEU A 1 162 ? 109.587 -4.523 -143.391 1.00 56.31 162 LEU A C 1
ATOM 1316 O O . LEU A 1 162 ? 108.997 -3.782 -142.608 1.00 56.31 162 LEU A O 1
ATOM 1320 N N . ASN A 1 163 ? 108.982 -5.541 -144.013 1.00 61.72 163 ASN A N 1
ATOM 1321 C CA . ASN A 1 163 ? 107.584 -5.908 -143.777 1.00 61.72 163 ASN A CA 1
ATOM 1322 C C . ASN A 1 163 ? 107.371 -6.478 -142.359 1.00 61.72 163 ASN A C 1
ATOM 1324 O O . ASN A 1 163 ? 106.433 -6.067 -141.683 1.00 61.72 163 ASN A O 1
ATOM 1328 N N . GLU A 1 164 ? 108.256 -7.354 -141.865 1.00 65.44 164 GLU A N 1
ATOM 1329 C CA . GLU A 1 164 ? 108.197 -7.858 -140.479 1.00 65.44 164 GLU A CA 1
ATOM 1330 C C . GLU A 1 164 ? 108.388 -6.736 -139.447 1.00 65.44 164 GLU A C 1
ATOM 1332 O O . GLU A 1 164 ? 107.705 -6.714 -138.424 1.00 65.44 164 GLU A O 1
ATOM 1337 N N . LEU A 1 165 ? 109.275 -5.769 -139.711 1.00 67.81 165 LEU A N 1
ATOM 1338 C CA . LEU A 1 165 ? 109.442 -4.596 -138.849 1.00 67.81 165 LEU A CA 1
ATOM 1339 C C . LEU A 1 165 ? 108.222 -3.668 -138.893 1.00 67.81 165 LEU A C 1
ATOM 1341 O O . LEU A 1 165 ? 107.839 -3.146 -137.850 1.00 67.81 165 LEU A O 1
ATOM 1345 N N . GLN A 1 166 ? 107.571 -3.492 -140.047 1.00 65.06 166 GLN A N 1
ATOM 1346 C CA . GLN A 1 166 ? 106.297 -2.768 -140.131 1.00 65.06 166 GLN A CA 1
ATOM 1347 C C . GLN A 1 166 ? 105.176 -3.494 -139.373 1.00 65.06 166 GLN A C 1
ATOM 1349 O O . GLN A 1 166 ? 104.423 -2.850 -138.645 1.00 65.06 166 GLN A O 1
ATOM 1354 N N . GLU A 1 167 ? 105.101 -4.825 -139.459 1.00 68.94 167 GLU A N 1
ATOM 1355 C CA . GLU A 1 167 ? 104.136 -5.623 -138.695 1.00 68.94 167 GLU A CA 1
ATOM 1356 C C . GLU A 1 167 ? 104.402 -5.547 -137.180 1.00 68.94 167 GLU A C 1
ATOM 1358 O O . GLU A 1 167 ? 103.465 -5.425 -136.391 1.00 68.94 167 GLU A O 1
ATOM 1363 N N . GLN A 1 168 ? 105.669 -5.555 -136.748 1.00 74.69 168 GLN A N 1
ATOM 1364 C CA . GLN A 1 168 ? 106.028 -5.346 -135.341 1.00 74.69 168 GLN A CA 1
ATOM 1365 C C . GLN A 1 168 ? 105.724 -3.922 -134.862 1.00 74.69 168 GLN A C 1
ATOM 1367 O O . GLN A 1 168 ? 105.206 -3.764 -133.758 1.00 74.69 168 GLN A O 1
ATOM 1372 N N . ILE A 1 169 ? 105.985 -2.894 -135.676 1.00 69.62 169 ILE A N 1
ATOM 1373 C CA . ILE A 1 169 ? 105.626 -1.504 -135.358 1.00 69.62 169 ILE A CA 1
ATOM 1374 C C . ILE A 1 169 ? 104.113 -1.379 -135.169 1.00 69.62 169 ILE A C 1
ATOM 1376 O O . ILE A 1 169 ? 103.678 -0.808 -134.171 1.00 69.62 169 ILE A O 1
ATOM 1380 N N . GLU A 1 170 ? 103.303 -1.955 -136.059 1.00 73.44 170 GLU A N 1
ATOM 1381 C CA . GLU A 1 170 ? 101.849 -1.828 -135.951 1.00 73.44 170 GLU A CA 1
ATOM 1382 C C . GLU A 1 170 ? 101.273 -2.691 -134.809 1.00 73.44 170 GLU A C 1
ATOM 1384 O O . GLU A 1 170 ? 100.356 -2.243 -134.122 1.00 73.44 170 GLU A O 1
ATOM 1389 N N . LYS A 1 171 ? 101.878 -3.846 -134.480 1.00 75.44 171 LYS A N 1
ATOM 1390 C CA . LYS A 1 171 ? 101.583 -4.590 -133.234 1.00 75.44 171 LYS A CA 1
ATOM 1391 C C . LYS A 1 171 ? 101.900 -3.769 -131.980 1.00 75.44 171 LYS A C 1
ATOM 1393 O O . LYS A 1 171 ? 101.080 -3.723 -131.066 1.00 75.44 171 LYS A O 1
ATOM 1398 N N . VAL A 1 172 ? 103.047 -3.085 -131.937 1.00 72.94 172 VAL A N 1
ATOM 1399 C CA . VAL A 1 172 ? 103.407 -2.184 -130.824 1.00 72.94 172 VAL A CA 1
ATOM 1400 C C . VAL A 1 172 ? 102.438 -1.006 -130.735 1.00 72.94 172 VAL A C 1
ATOM 1402 O O . VAL A 1 172 ? 102.071 -0.607 -129.639 1.00 72.94 172 VAL A O 1
ATOM 1405 N N . LYS A 1 173 ? 101.974 -0.473 -131.864 1.00 74.56 173 LYS A N 1
ATOM 1406 C CA . LYS A 1 173 ? 101.035 0.655 -131.930 1.00 74.56 173 LYS A CA 1
ATOM 1407 C C . LYS A 1 173 ? 99.621 0.271 -131.480 1.00 74.56 173 LYS A C 1
ATOM 1409 O O . LYS A 1 173 ? 98.995 1.046 -130.764 1.00 74.56 173 LYS A O 1
ATOM 1414 N N . VAL A 1 174 ? 99.154 -0.935 -131.817 1.00 76.69 174 VAL A N 1
ATOM 1415 C CA . VAL A 1 174 ? 97.922 -1.520 -131.253 1.00 76.69 174 VAL A CA 1
ATOM 1416 C C . VAL A 1 174 ? 98.072 -1.720 -129.743 1.00 76.69 174 VAL A C 1
ATOM 1418 O O . VAL A 1 174 ? 97.212 -1.270 -128.991 1.00 76.69 174 VAL A O 1
ATOM 1421 N N . ALA A 1 175 ? 99.193 -2.286 -129.283 1.00 73.75 175 ALA A N 1
ATOM 1422 C CA . ALA A 1 175 ? 99.474 -2.423 -127.853 1.00 73.75 175 ALA A CA 1
ATOM 1423 C C . ALA A 1 175 ? 99.564 -1.061 -127.132 1.00 73.75 175 ALA A C 1
ATOM 1425 O O . ALA A 1 175 ? 99.152 -0.951 -125.979 1.00 73.75 175 ALA A O 1
ATOM 1426 N N . LEU A 1 176 ? 100.048 -0.008 -127.804 1.00 72.75 176 LEU A N 1
ATOM 1427 C CA . LEU A 1 176 ? 100.081 1.354 -127.266 1.00 72.75 176 LEU A CA 1
ATOM 1428 C C . LEU A 1 176 ? 98.669 1.942 -127.134 1.00 72.75 176 LEU A C 1
ATOM 1430 O O . LEU A 1 176 ? 98.340 2.485 -126.088 1.00 72.75 176 LEU A O 1
ATOM 1434 N N . GLN A 1 177 ? 97.813 1.776 -128.149 1.00 76.06 177 GLN A N 1
ATOM 1435 C CA . GLN A 1 177 ? 96.401 2.179 -128.084 1.00 76.06 177 GLN A CA 1
ATOM 1436 C C . GLN A 1 177 ? 95.625 1.407 -127.008 1.00 76.06 177 GLN A C 1
ATOM 1438 O O . GLN A 1 177 ? 94.700 1.939 -126.397 1.00 76.06 177 GLN A O 1
ATOM 1443 N N . GLU A 1 178 ? 95.980 0.147 -126.765 1.00 78.69 178 GLU A N 1
ATOM 1444 C CA . GLU A 1 178 ? 95.385 -0.668 -125.707 1.00 78.69 178 GLU A CA 1
ATOM 1445 C C . GLU A 1 178 ? 95.872 -0.235 -124.314 1.00 78.69 178 GLU A C 1
ATOM 1447 O O . GLU A 1 178 ? 95.061 -0.110 -123.397 1.00 78.69 178 GLU A O 1
ATOM 1452 N N . GLN A 1 179 ? 97.149 0.133 -124.172 1.00 76.00 179 GLN A N 1
ATOM 1453 C CA . GLN A 1 179 ? 97.679 0.797 -122.974 1.00 76.00 179 GLN A CA 1
ATOM 1454 C C . GLN A 1 179 ? 97.037 2.172 -122.730 1.00 76.00 179 GLN A C 1
ATOM 1456 O O . GLN A 1 179 ? 96.689 2.481 -121.595 1.00 76.00 179 GLN A O 1
ATOM 1461 N N . GLU A 1 180 ? 96.805 2.984 -123.766 1.00 78.06 180 GLU A N 1
ATOM 1462 C CA . GLU A 1 180 ? 96.084 4.259 -123.640 1.00 78.06 180 GLU A CA 1
ATOM 1463 C C . GLU A 1 180 ? 94.637 4.047 -123.171 1.00 78.06 180 GLU A C 1
ATOM 1465 O O . GLU A 1 180 ? 94.181 4.757 -122.273 1.00 78.06 180 GLU A O 1
ATOM 1470 N N . LYS A 1 181 ? 93.936 3.030 -123.698 1.00 80.19 181 LYS A N 1
ATOM 1471 C CA . LYS A 1 181 ? 92.597 2.639 -123.220 1.00 80.19 181 LYS A CA 1
ATOM 1472 C C . LYS A 1 181 ? 92.617 2.215 -121.752 1.00 80.19 181 LYS A C 1
ATOM 1474 O O . LYS A 1 181 ? 91.801 2.710 -120.973 1.00 80.19 181 LYS A O 1
ATOM 1479 N N . LEU A 1 182 ? 93.557 1.352 -121.360 1.00 82.19 182 LEU A N 1
ATOM 1480 C CA . LEU A 1 182 ? 93.728 0.927 -119.967 1.00 82.19 182 LEU A CA 1
ATOM 1481 C C . LEU A 1 182 ? 94.036 2.119 -119.051 1.00 82.19 182 LEU A C 1
ATOM 1483 O O . LEU A 1 182 ? 93.430 2.229 -117.992 1.00 82.19 182 LEU A O 1
ATOM 1487 N N . LEU A 1 183 ? 94.881 3.060 -119.481 1.00 79.94 183 LEU A N 1
ATOM 1488 C CA . LEU A 1 183 ? 95.182 4.284 -118.735 1.00 79.94 183 LEU A CA 1
ATOM 1489 C C . LEU A 1 183 ? 93.952 5.201 -118.607 1.00 79.94 183 LEU A C 1
ATOM 1491 O O . LEU A 1 183 ? 93.759 5.831 -117.566 1.00 79.94 183 LEU A O 1
ATOM 1495 N N . THR A 1 184 ? 93.097 5.290 -119.634 1.00 80.25 184 THR A N 1
ATOM 1496 C CA . THR A 1 184 ? 91.830 6.034 -119.524 1.00 80.25 184 THR A CA 1
ATOM 1497 C C . THR A 1 184 ? 90.830 5.362 -118.588 1.00 80.25 184 THR A C 1
ATOM 1499 O O . THR A 1 184 ? 90.178 6.069 -117.821 1.00 80.25 184 THR A O 1
ATOM 1502 N N . GLU A 1 185 ? 90.744 4.030 -118.573 1.00 83.56 185 GLU A N 1
ATOM 1503 C CA . GLU A 1 185 ? 89.875 3.319 -117.630 1.00 83.56 185 GLU A CA 1
ATOM 1504 C C . GLU A 1 185 ? 90.435 3.371 -116.199 1.00 83.56 185 GLU A C 1
ATOM 1506 O O . GLU A 1 185 ? 89.670 3.580 -115.264 1.00 83.56 185 GLU A O 1
ATOM 1511 N N . GLU A 1 186 ? 91.757 3.316 -116.009 1.00 81.31 186 GLU A N 1
ATOM 1512 C CA . GLU A 1 186 ? 92.393 3.539 -114.703 1.00 81.31 186 GLU A CA 1
ATOM 1513 C C . GLU A 1 186 ? 92.100 4.955 -114.181 1.00 81.31 186 GLU A C 1
ATOM 1515 O O . GLU A 1 186 ? 91.736 5.129 -113.019 1.00 81.31 186 GLU A O 1
ATOM 1520 N N . ARG A 1 187 ? 92.183 5.984 -115.038 1.00 83.62 187 ARG A N 1
ATOM 1521 C CA . ARG A 1 187 ? 91.780 7.356 -114.680 1.00 83.62 187 ARG A CA 1
ATOM 1522 C C . ARG A 1 187 ? 90.300 7.436 -114.306 1.00 83.62 187 ARG A C 1
ATOM 1524 O O . ARG A 1 187 ? 89.971 8.103 -113.329 1.00 83.62 187 ARG A O 1
ATOM 1531 N N . ARG A 1 188 ? 89.423 6.730 -115.028 1.00 86.00 188 ARG A N 1
ATOM 1532 C CA . ARG A 1 188 ? 87.984 6.661 -114.728 1.00 86.00 188 ARG A CA 1
ATOM 1533 C C . ARG A 1 188 ? 87.717 5.975 -113.384 1.00 86.00 188 ARG A C 1
ATOM 1535 O O . ARG A 1 188 ? 86.927 6.479 -112.592 1.00 86.00 188 ARG A O 1
ATOM 1542 N N . GLN A 1 189 ? 88.415 4.878 -113.095 1.00 86.50 189 GLN A N 1
ATOM 1543 C CA . GLN A 1 189 ? 88.347 4.174 -111.811 1.00 86.50 189 GLN A CA 1
ATOM 1544 C C . GLN A 1 189 ? 88.886 5.034 -110.663 1.00 86.50 189 GLN A C 1
ATOM 1546 O O . GLN A 1 189 ? 88.249 5.105 -109.616 1.00 86.50 189 GLN A O 1
ATOM 1551 N N . ARG A 1 190 ? 90.001 5.752 -110.858 1.00 81.94 190 ARG A N 1
ATOM 1552 C CA . ARG A 1 190 ? 90.521 6.715 -109.872 1.00 81.94 190 ARG A CA 1
ATOM 1553 C C . ARG A 1 190 ? 89.502 7.815 -109.566 1.00 81.94 190 ARG A C 1
ATOM 1555 O O . ARG A 1 190 ? 89.235 8.041 -108.396 1.00 81.94 190 ARG A O 1
ATOM 1562 N N . GLN A 1 191 ? 88.870 8.413 -110.579 1.00 86.88 191 GLN A N 1
ATOM 1563 C CA . GLN A 1 191 ? 87.808 9.413 -110.378 1.00 86.88 191 GLN A CA 1
ATOM 1564 C C . GLN A 1 191 ? 86.585 8.844 -109.638 1.00 86.88 191 GLN A C 1
ATOM 1566 O O . GLN A 1 191 ? 86.012 9.515 -108.784 1.00 86.88 191 GLN A O 1
ATOM 1571 N N . GLN A 1 192 ? 86.191 7.597 -109.916 1.00 87.06 192 GLN A N 1
ATOM 1572 C CA . GLN A 1 192 ? 85.115 6.927 -109.173 1.00 87.06 192 GLN A CA 1
ATOM 1573 C C . GLN A 1 192 ? 85.492 6.647 -107.711 1.00 87.06 192 GLN A C 1
ATOM 1575 O O . GLN A 1 192 ? 84.645 6.777 -106.828 1.00 87.06 192 GLN A O 1
ATOM 1580 N N . LEU A 1 193 ? 86.747 6.278 -107.442 1.00 85.88 193 LEU A N 1
ATOM 1581 C CA . LEU A 1 193 ? 87.258 6.080 -106.084 1.00 85.88 193 LEU A CA 1
ATOM 1582 C C . LEU A 1 193 ? 87.394 7.403 -105.320 1.00 85.88 193 LEU A C 1
ATOM 1584 O O . LEU A 1 193 ? 87.115 7.428 -104.127 1.00 85.88 193 LEU A O 1
ATOM 1588 N N . GLU A 1 194 ? 87.769 8.487 -105.997 1.00 87.62 194 GLU A N 1
ATOM 1589 C CA . GLU A 1 194 ? 87.865 9.840 -105.438 1.00 87.62 194 GLU A CA 1
ATOM 1590 C C . GLU A 1 194 ? 86.477 10.363 -105.034 1.00 87.62 194 GLU A C 1
ATOM 1592 O O . GLU A 1 194 ? 86.267 10.680 -103.866 1.00 87.62 194 GLU A O 1
ATOM 1597 N N . LEU A 1 195 ? 85.481 10.276 -105.927 1.00 88.38 195 LEU A N 1
ATOM 1598 C CA . LEU A 1 195 ? 84.074 10.568 -105.607 1.00 88.38 195 LEU A CA 1
ATOM 1599 C C . LEU A 1 195 ? 83.537 9.705 -104.453 1.00 88.38 195 LEU A C 1
ATOM 1601 O O . LEU A 1 195 ? 82.808 10.195 -103.592 1.00 88.38 195 LEU A O 1
ATOM 1605 N N . LYS A 1 196 ? 83.900 8.417 -104.404 1.00 90.31 196 LYS A N 1
ATOM 1606 C CA . LYS A 1 196 ? 83.498 7.531 -103.302 1.00 90.31 196 LYS A CA 1
ATOM 1607 C C . LYS A 1 196 ? 84.188 7.899 -101.982 1.00 90.31 196 LYS A C 1
ATOM 1609 O O . LYS A 1 196 ? 83.580 7.760 -100.925 1.00 90.31 196 LYS A O 1
ATOM 1614 N N . ALA A 1 197 ? 85.430 8.378 -102.020 1.00 83.75 197 ALA A N 1
ATOM 1615 C CA . ALA A 1 197 ? 86.133 8.873 -100.840 1.00 83.75 197 ALA A CA 1
ATOM 1616 C C . ALA A 1 197 ? 85.517 10.184 -100.318 1.00 83.75 197 ALA A C 1
ATOM 1618 O O . ALA A 1 197 ? 85.363 10.333 -99.108 1.00 83.75 197 ALA A O 1
ATOM 1619 N N . GLU A 1 198 ? 85.098 11.090 -101.207 1.00 89.50 198 GLU A N 1
ATOM 1620 C CA . GLU A 1 198 ? 84.347 12.301 -100.844 1.00 89.50 198 GLU A CA 1
ATOM 1621 C C . GLU A 1 198 ? 82.988 11.965 -100.207 1.00 89.50 198 GLU A C 1
ATOM 1623 O O . GLU A 1 198 ? 82.645 12.528 -99.168 1.00 89.50 198 GLU A O 1
ATOM 1628 N N . GLN A 1 199 ? 82.247 10.998 -100.766 1.00 89.88 199 GLN A N 1
ATOM 1629 C CA . GLN A 1 199 ? 80.996 10.498 -100.176 1.00 89.88 199 GLN A CA 1
ATOM 1630 C C . GLN A 1 199 ? 81.213 9.932 -98.767 1.00 89.88 199 GLN A C 1
ATOM 1632 O O . GLN A 1 199 ? 80.525 10.337 -97.834 1.00 89.88 199 GLN A O 1
ATOM 1637 N N . LEU A 1 200 ? 82.218 9.069 -98.583 1.00 90.31 200 LEU A N 1
ATOM 1638 C CA . LEU A 1 200 ? 82.550 8.495 -97.274 1.00 90.31 200 LEU A CA 1
ATOM 1639 C C . LEU A 1 200 ? 83.026 9.553 -96.260 1.00 90.31 200 LEU A C 1
ATOM 1641 O O . LEU A 1 200 ? 82.786 9.404 -95.063 1.00 90.31 200 LEU A O 1
ATOM 1645 N N . LEU A 1 201 ? 83.679 10.631 -96.708 1.00 90.12 201 LEU A N 1
ATOM 1646 C CA . LEU A 1 201 ? 84.036 11.768 -95.849 1.00 90.12 201 LEU A CA 1
ATOM 1647 C C . LEU A 1 201 ? 82.807 12.586 -95.429 1.00 90.12 201 LEU A C 1
ATOM 1649 O O . LEU A 1 201 ? 82.728 12.999 -94.272 1.00 90.12 201 LEU A O 1
ATOM 1653 N N . ALA A 1 202 ? 81.839 12.784 -96.327 1.00 87.31 202 ALA A N 1
ATOM 1654 C CA . ALA A 1 202 ? 80.574 13.440 -96.003 1.00 87.31 202 ALA A CA 1
ATOM 1655 C C . ALA A 1 202 ? 79.729 12.600 -95.027 1.00 87.31 202 ALA A C 1
ATOM 1657 O O . ALA A 1 202 ? 79.257 13.128 -94.022 1.00 87.31 202 ALA A O 1
ATOM 1658 N N . GLU A 1 203 ? 79.609 11.289 -95.263 1.00 91.44 203 GLU A N 1
ATOM 1659 C CA . GLU A 1 203 ? 78.953 10.345 -94.345 1.00 91.44 203 GLU A CA 1
ATOM 1660 C C . GLU A 1 203 ? 79.633 10.334 -92.969 1.00 91.44 203 GLU A C 1
ATOM 1662 O O . GLU A 1 203 ? 78.959 10.428 -91.944 1.00 91.44 203 GLU A O 1
ATOM 1667 N N . LYS A 1 204 ? 80.973 10.309 -92.925 1.00 90.62 204 LYS A N 1
ATOM 1668 C CA . LYS A 1 204 ? 81.739 10.408 -91.674 1.00 90.62 204 LYS A CA 1
ATOM 1669 C C . LYS A 1 204 ? 81.431 11.698 -90.912 1.00 90.62 204 LYS A C 1
ATOM 1671 O O . LYS A 1 204 ? 81.241 11.637 -89.701 1.00 90.62 204 LYS A O 1
ATOM 1676 N N . HIS A 1 205 ? 81.378 12.847 -91.587 1.00 89.12 205 HIS A N 1
ATOM 1677 C CA . HIS A 1 205 ? 81.043 14.114 -90.933 1.00 89.12 205 HIS A CA 1
ATOM 1678 C C . HIS A 1 205 ? 79.589 14.170 -90.448 1.00 89.12 205 HIS A C 1
ATOM 1680 O O . HIS A 1 205 ? 79.348 14.705 -89.369 1.00 89.12 205 HIS A O 1
ATOM 1686 N N . GLN A 1 206 ? 78.636 13.574 -91.173 1.00 92.44 206 GLN A N 1
ATOM 1687 C CA . GLN A 1 206 ? 77.260 13.451 -90.684 1.00 92.44 206 GLN A CA 1
ATOM 1688 C C . GLN A 1 206 ? 77.205 12.605 -89.404 1.00 92.44 206 GLN A C 1
ATOM 1690 O O . GLN A 1 206 ? 76.643 13.045 -88.407 1.00 92.44 206 GLN A O 1
ATOM 1695 N N . ILE A 1 207 ? 77.881 11.450 -89.388 1.00 89.81 207 ILE A N 1
ATOM 1696 C CA . ILE A 1 207 ? 77.978 10.585 -88.202 1.00 89.81 207 ILE A CA 1
ATOM 1697 C C . ILE A 1 207 ? 78.652 11.319 -87.027 1.00 89.81 207 ILE A C 1
ATOM 1699 O O . ILE A 1 207 ? 78.240 11.152 -85.881 1.00 89.81 207 ILE A O 1
ATOM 1703 N N . GLU A 1 208 ? 79.662 12.159 -87.277 1.00 91.00 208 GLU A N 1
ATOM 1704 C CA . GLU A 1 208 ? 80.295 12.989 -86.239 1.00 91.00 208 GLU A CA 1
ATOM 1705 C C . GLU A 1 208 ? 79.334 14.027 -85.625 1.00 91.00 208 GLU A C 1
ATOM 1707 O O . GLU A 1 208 ? 79.413 14.275 -84.420 1.00 91.00 208 GLU A O 1
ATOM 1712 N N . GLU A 1 209 ? 78.417 14.615 -86.401 1.00 90.06 209 GLU A N 1
ATOM 1713 C CA . GLU A 1 209 ? 77.369 15.516 -85.884 1.00 90.06 209 GLU A CA 1
ATOM 1714 C C . GLU A 1 209 ? 76.226 14.759 -85.185 1.00 90.06 209 GLU A C 1
ATOM 1716 O O . GLU A 1 209 ? 75.752 15.187 -84.126 1.00 90.06 209 GLU A O 1
ATOM 1721 N N . ASP A 1 210 ? 75.827 13.597 -85.705 1.00 90.62 210 ASP A N 1
ATOM 1722 C CA . ASP A 1 210 ? 74.823 12.733 -85.074 1.00 90.62 210 ASP A CA 1
ATOM 1723 C C . ASP A 1 210 ? 75.318 12.254 -83.695 1.00 90.62 210 ASP A C 1
ATOM 1725 O O . ASP A 1 210 ? 74.589 12.326 -82.704 1.00 90.62 210 ASP A O 1
ATOM 1729 N N . ILE A 1 211 ? 76.599 11.870 -83.585 1.00 90.44 211 ILE A N 1
ATOM 1730 C CA . ILE A 1 211 ? 77.248 11.516 -82.312 1.00 90.44 211 ILE A CA 1
ATOM 1731 C C . ILE A 1 211 ? 77.237 12.693 -81.326 1.00 90.44 211 ILE A C 1
ATOM 1733 O O . ILE A 1 211 ? 76.942 12.485 -80.149 1.00 90.44 211 ILE A O 1
ATOM 1737 N N . LYS A 1 212 ? 77.514 13.931 -81.767 1.00 91.69 212 LYS A N 1
ATOM 1738 C CA . LYS A 1 212 ? 77.419 15.117 -80.889 1.00 91.69 212 LYS A CA 1
ATOM 1739 C C . LYS A 1 212 ? 75.995 15.331 -80.385 1.00 91.69 212 LYS A C 1
ATOM 1741 O O . LYS A 1 212 ? 75.807 15.630 -79.208 1.00 91.69 212 LYS A O 1
ATOM 1746 N N . THR A 1 213 ? 75.000 15.156 -81.252 1.00 92.50 213 THR A N 1
ATOM 1747 C CA . THR A 1 213 ? 73.583 15.273 -80.884 1.00 92.50 213 THR A CA 1
ATOM 1748 C C . THR A 1 213 ? 73.209 14.232 -79.827 1.00 92.50 213 THR A C 1
ATOM 1750 O O . THR A 1 213 ? 72.666 14.594 -78.785 1.00 92.50 213 THR A O 1
ATOM 1753 N N . ILE A 1 214 ? 73.602 12.970 -80.028 1.00 91.25 214 ILE A N 1
ATOM 1754 C CA . ILE A 1 214 ? 73.383 11.879 -79.066 1.00 91.25 214 ILE A CA 1
ATOM 1755 C C . ILE A 1 214 ? 74.078 12.161 -77.723 1.00 91.25 214 ILE A C 1
ATOM 1757 O O . ILE A 1 214 ? 73.481 11.936 -76.673 1.00 91.25 214 ILE A O 1
ATOM 1761 N N . ILE A 1 215 ? 75.309 12.686 -77.723 1.00 91.00 215 ILE A N 1
ATOM 1762 C CA . ILE A 1 215 ? 76.017 13.065 -76.485 1.00 91.00 215 ILE A CA 1
ATOM 1763 C C . ILE A 1 215 ? 75.240 14.148 -75.723 1.00 91.00 215 ILE A C 1
ATOM 1765 O O . ILE A 1 215 ? 74.997 13.985 -74.529 1.00 91.00 215 ILE A O 1
ATOM 1769 N N . ASN A 1 216 ? 74.782 15.202 -76.406 1.00 90.31 216 ASN A N 1
ATOM 1770 C CA . ASN A 1 216 ? 74.000 16.275 -75.783 1.00 90.31 216 ASN A CA 1
ATOM 1771 C C . ASN A 1 216 ? 72.666 15.761 -75.200 1.00 90.31 216 ASN A C 1
ATOM 1773 O O . ASN A 1 216 ? 72.239 16.195 -74.127 1.00 90.31 216 ASN A O 1
ATOM 1777 N N . GLU A 1 217 ? 71.999 14.823 -75.880 1.00 92.81 217 GLU A N 1
ATOM 1778 C CA . GLU A 1 217 ? 70.779 14.188 -75.368 1.00 92.81 217 GLU A CA 1
ATOM 1779 C C . GLU A 1 217 ? 71.051 13.298 -74.149 1.00 92.81 217 GLU A C 1
ATOM 1781 O O . GLU A 1 217 ? 70.290 13.352 -73.180 1.00 92.81 217 GLU A O 1
ATOM 1786 N N . LEU A 1 218 ? 72.147 12.534 -74.152 1.00 88.81 218 LEU A N 1
ATOM 1787 C CA . LEU A 1 218 ? 72.572 11.736 -73.001 1.00 88.81 218 LEU A CA 1
ATOM 1788 C C . LEU A 1 218 ? 72.898 12.623 -71.792 1.00 88.81 218 LEU A C 1
ATOM 1790 O O . LEU A 1 218 ? 72.443 12.321 -70.690 1.00 88.81 218 LEU A O 1
ATOM 1794 N N . GLU A 1 219 ? 73.617 13.733 -71.977 1.00 92.94 219 GLU A N 1
ATOM 1795 C CA . GLU A 1 219 ? 73.898 14.697 -70.903 1.00 92.94 219 GLU A CA 1
ATOM 1796 C C . GLU A 1 219 ? 72.608 15.285 -70.306 1.00 92.94 219 GLU A C 1
ATOM 1798 O O . GLU A 1 219 ? 72.464 15.335 -69.080 1.00 92.94 219 GLU A O 1
ATOM 1803 N N . ARG A 1 220 ? 71.623 15.642 -71.147 1.00 93.56 220 ARG A N 1
ATOM 1804 C CA . ARG A 1 220 ? 70.297 16.086 -70.681 1.00 93.56 220 ARG A CA 1
ATOM 1805 C C . ARG A 1 220 ? 69.589 15.002 -69.864 1.00 93.56 220 ARG A C 1
ATOM 1807 O O . ARG A 1 220 ? 69.084 15.291 -68.779 1.00 93.56 220 ARG A O 1
ATOM 1814 N N . LEU A 1 221 ? 69.568 13.761 -70.355 1.00 91.19 221 LEU A N 1
ATOM 1815 C CA . LEU A 1 221 ? 68.925 12.633 -69.673 1.00 91.19 221 LEU A CA 1
ATOM 1816 C C . LEU A 1 221 ? 69.610 12.287 -68.340 1.00 91.19 221 LEU A C 1
ATOM 1818 O O . LEU A 1 221 ? 68.924 11.931 -67.380 1.00 91.19 221 LEU A O 1
ATOM 1822 N N . TYR A 1 222 ? 70.935 12.433 -68.241 1.00 91.50 222 TYR A N 1
ATOM 1823 C CA . TYR A 1 222 ? 71.662 12.260 -66.981 1.00 91.50 222 TYR A CA 1
ATOM 1824 C C . TYR A 1 222 ? 71.285 13.320 -65.937 1.00 91.50 222 TYR A C 1
ATOM 1826 O O . TYR A 1 222 ? 71.086 12.973 -64.769 1.00 91.50 222 TYR A O 1
ATOM 1834 N N . GLU A 1 223 ? 71.136 14.591 -66.323 1.00 91.69 223 GLU A N 1
ATOM 1835 C CA . GLU A 1 223 ? 70.721 15.635 -65.376 1.00 91.69 223 GLU A CA 1
ATOM 1836 C C . GLU A 1 223 ? 69.230 15.501 -64.996 1.00 91.69 223 GLU A C 1
ATOM 1838 O O . GLU A 1 223 ? 68.880 15.668 -63.827 1.00 91.69 223 GLU A O 1
ATOM 1843 N N . GLU A 1 224 ? 68.356 15.080 -65.920 1.00 93.31 224 GLU A N 1
ATOM 1844 C CA . GLU A 1 224 ? 66.960 14.719 -65.612 1.00 93.31 224 GLU A CA 1
ATOM 1845 C C . GLU A 1 224 ? 66.874 13.543 -64.622 1.00 93.31 224 GLU A C 1
ATOM 1847 O O . GLU A 1 224 ? 66.160 13.625 -63.618 1.00 93.31 224 GLU A O 1
ATOM 1852 N N . GLN A 1 225 ? 67.661 12.481 -64.830 1.00 92.56 225 GLN A N 1
ATOM 1853 C CA . GLN A 1 225 ? 67.764 11.358 -63.893 1.00 92.56 225 GLN A CA 1
ATOM 1854 C C . GLN A 1 225 ? 68.252 11.822 -62.510 1.00 92.56 225 GLN A C 1
ATOM 1856 O O . GLN A 1 225 ? 67.711 11.405 -61.482 1.00 92.56 225 GLN A O 1
ATOM 1861 N N . ARG A 1 226 ? 69.248 12.710 -62.462 1.00 93.75 226 ARG A N 1
ATOM 1862 C CA . ARG A 1 226 ? 69.791 13.269 -61.217 1.00 93.75 226 ARG A CA 1
ATOM 1863 C C . ARG A 1 226 ? 68.756 14.101 -60.453 1.00 93.75 226 ARG A C 1
ATOM 1865 O O . ARG A 1 226 ? 68.666 13.972 -59.230 1.00 93.75 226 ARG A O 1
ATOM 1872 N N . LEU A 1 227 ? 67.958 14.913 -61.149 1.00 92.56 227 LEU A N 1
ATOM 1873 C CA . LEU A 1 227 ? 66.858 15.676 -60.552 1.00 92.56 227 LEU A CA 1
ATOM 1874 C C . LEU A 1 227 ? 65.756 14.755 -60.008 1.00 92.56 227 LEU A C 1
ATOM 1876 O O . LEU A 1 227 ? 65.297 14.960 -58.884 1.00 92.56 227 LEU A O 1
ATOM 1880 N N . LEU A 1 228 ? 65.390 13.699 -60.742 1.00 92.44 228 LEU A N 1
ATOM 1881 C CA . LEU A 1 228 ? 64.428 12.693 -60.276 1.00 92.44 228 LEU A CA 1
ATOM 1882 C C . LEU A 1 228 ? 64.918 11.957 -59.018 1.00 92.44 228 LEU A C 1
ATOM 1884 O O . LEU A 1 228 ? 64.141 11.760 -58.085 1.00 92.44 228 LEU A O 1
ATOM 1888 N N . ILE A 1 229 ? 66.207 11.609 -58.935 1.00 92.56 229 ILE A N 1
ATOM 1889 C CA . ILE A 1 229 ? 66.806 10.993 -57.736 1.00 92.56 229 ILE A CA 1
ATOM 1890 C C . ILE A 1 229 ? 66.733 11.938 -56.523 1.00 92.56 229 ILE A C 1
ATOM 1892 O O . ILE A 1 229 ? 66.460 11.491 -55.405 1.00 92.56 229 ILE A O 1
ATOM 1896 N N . LEU A 1 230 ? 66.942 13.245 -56.719 1.00 90.62 230 LEU A N 1
ATOM 1897 C CA . LEU A 1 230 ? 66.783 14.241 -55.652 1.00 90.62 230 LEU A CA 1
ATOM 1898 C C . LEU A 1 230 ? 65.320 14.346 -55.191 1.00 90.62 230 LEU A C 1
ATOM 1900 O O . LEU A 1 230 ? 65.061 14.270 -53.991 1.00 90.62 230 LEU A O 1
ATOM 1904 N N . GLN A 1 231 ? 64.365 14.413 -56.122 1.00 92.56 231 GLN A N 1
ATOM 1905 C CA . GLN A 1 231 ? 62.932 14.429 -55.800 1.00 92.56 231 GLN A CA 1
ATOM 1906 C C . GLN A 1 231 ? 62.489 13.163 -55.050 1.00 92.56 231 GLN A C 1
ATOM 1908 O O . GLN A 1 231 ? 61.788 13.260 -54.045 1.00 92.56 231 GLN A O 1
ATOM 1913 N N . GLN A 1 232 ? 62.942 11.977 -55.471 1.00 90.69 232 GLN A N 1
ATOM 1914 C CA . GLN A 1 232 ? 62.676 10.717 -54.765 1.00 90.69 232 GLN A CA 1
ATOM 1915 C C . GLN A 1 232 ? 63.219 10.730 -53.330 1.00 90.69 232 GLN A C 1
ATOM 1917 O O . GLN A 1 232 ? 62.566 10.224 -52.417 1.00 90.69 232 GLN A O 1
ATOM 1922 N N . LYS A 1 233 ? 64.396 11.327 -53.109 1.00 91.50 233 LYS A N 1
ATOM 1923 C CA . LYS A 1 233 ? 64.997 11.453 -51.776 1.00 91.50 233 LYS A CA 1
ATOM 1924 C C . LYS A 1 233 ? 64.185 12.377 -50.862 1.00 91.50 233 LYS A C 1
ATOM 1926 O O . LYS A 1 233 ? 63.998 12.044 -49.691 1.00 91.50 233 LYS A O 1
ATOM 1931 N N . ASP A 1 234 ? 63.685 13.494 -51.384 1.00 91.00 234 ASP A N 1
ATOM 1932 C CA . ASP A 1 234 ? 62.856 14.427 -50.615 1.00 91.00 234 ASP A CA 1
ATOM 1933 C C . ASP A 1 234 ? 61.459 13.857 -50.327 1.00 91.00 234 ASP A C 1
ATOM 1935 O O . ASP A 1 234 ? 60.999 13.931 -49.187 1.00 91.00 234 ASP A O 1
ATOM 1939 N N . LEU A 1 235 ? 60.825 13.192 -51.301 1.00 90.81 235 LEU A N 1
ATOM 1940 C CA . LEU A 1 235 ? 59.561 12.470 -51.100 1.00 90.81 235 LEU A CA 1
ATOM 1941 C C . LEU A 1 235 ? 59.702 11.361 -50.050 1.00 90.81 235 LEU A C 1
ATOM 1943 O O . LEU A 1 235 ? 58.860 11.246 -49.161 1.00 90.81 235 LEU A O 1
ATOM 1947 N N . LYS A 1 236 ? 60.796 10.590 -50.083 1.00 93.00 236 LYS A N 1
ATOM 1948 C CA . LYS A 1 236 ? 61.070 9.571 -49.062 1.00 93.00 236 LYS A CA 1
ATOM 1949 C C . LYS A 1 236 ? 61.215 10.184 -47.665 1.00 93.00 236 LYS A C 1
ATOM 1951 O O . LYS A 1 236 ? 60.663 9.658 -46.704 1.00 93.00 236 LYS A O 1
ATOM 1956 N N . LYS A 1 237 ? 61.896 11.326 -47.547 1.00 90.69 237 LYS A N 1
ATOM 1957 C CA . LYS A 1 237 ? 62.020 12.053 -46.276 1.00 90.69 237 LYS A CA 1
ATOM 1958 C C . LYS A 1 237 ? 60.667 12.576 -45.771 1.00 90.69 237 LYS A C 1
ATOM 1960 O O . LYS A 1 237 ? 60.429 12.562 -44.567 1.00 90.69 237 LYS A O 1
ATOM 1965 N N . GLN A 1 238 ? 59.779 13.017 -46.665 1.00 91.56 238 GLN A N 1
ATOM 1966 C CA . GLN A 1 238 ? 58.404 13.392 -46.309 1.00 91.56 238 GLN A CA 1
ATOM 1967 C C . GLN A 1 238 ? 57.584 12.178 -45.847 1.00 91.56 238 GLN A C 1
ATOM 1969 O O . GLN A 1 238 ? 56.871 12.276 -44.850 1.00 91.56 238 GLN A O 1
ATOM 1974 N N . GLN A 1 239 ? 57.728 11.024 -46.506 1.00 89.56 239 GLN A N 1
ATOM 1975 C CA . GLN A 1 239 ? 57.094 9.772 -46.086 1.00 89.56 239 GLN A CA 1
ATOM 1976 C C . GLN A 1 239 ? 57.540 9.363 -44.671 1.00 89.56 239 GLN A C 1
ATOM 1978 O O . GLN A 1 239 ? 56.692 9.148 -43.810 1.00 89.56 239 GLN A O 1
ATOM 1983 N N . GLU A 1 240 ? 58.848 9.345 -44.395 1.00 91.44 240 GLU A N 1
ATOM 1984 C CA . GLU A 1 240 ? 59.401 9.028 -43.066 1.00 91.44 240 GLU A CA 1
ATOM 1985 C C . GLU A 1 240 ? 58.869 9.983 -41.970 1.00 91.44 240 GLU A C 1
ATOM 1987 O O . GLU A 1 240 ? 58.610 9.568 -40.838 1.00 91.44 240 GLU A O 1
ATOM 1992 N N . GLN A 1 241 ? 58.645 11.262 -42.301 1.00 90.06 241 GLN A N 1
ATOM 1993 C CA . GLN A 1 241 ? 58.032 12.240 -41.391 1.00 90.06 241 GLN A CA 1
ATOM 1994 C C . GLN A 1 241 ? 56.537 11.978 -41.145 1.00 90.06 241 GLN A C 1
ATOM 1996 O O . GLN A 1 241 ? 56.077 12.105 -40.007 1.00 90.06 241 GLN A O 1
ATOM 2001 N N . LEU A 1 242 ? 55.781 11.600 -42.179 1.00 90.88 242 LEU A N 1
ATOM 2002 C CA . LEU A 1 242 ? 54.361 11.255 -42.061 1.00 90.88 242 LEU A CA 1
ATOM 2003 C C . LEU A 1 242 ? 54.158 9.959 -41.265 1.00 90.88 242 LEU A C 1
ATOM 2005 O O . LEU A 1 242 ? 53.305 9.921 -40.381 1.00 90.88 242 LEU A O 1
ATOM 2009 N N . GLU A 1 243 ? 54.975 8.933 -41.502 1.00 92.31 243 GLU A N 1
ATOM 2010 C CA . GLU A 1 243 ? 54.955 7.677 -40.738 1.00 92.31 243 GLU A CA 1
ATOM 2011 C C . GLU A 1 243 ? 55.226 7.922 -39.242 1.00 92.31 243 GLU A C 1
ATOM 2013 O O . GLU A 1 243 ? 54.503 7.411 -38.382 1.00 92.31 243 GLU A O 1
ATOM 2018 N N . ALA A 1 244 ? 56.198 8.782 -38.913 1.00 89.81 244 ALA A N 1
ATOM 2019 C CA . ALA A 1 244 ? 56.465 9.188 -37.533 1.00 89.81 244 ALA A CA 1
ATOM 2020 C C . ALA A 1 244 ? 55.283 9.947 -36.891 1.00 89.81 244 ALA A C 1
ATOM 2022 O O . ALA A 1 244 ? 54.951 9.706 -35.726 1.00 89.81 244 ALA A O 1
ATOM 2023 N N . ALA A 1 245 ? 54.619 10.833 -37.643 1.00 90.75 245 ALA A N 1
ATOM 2024 C CA . ALA A 1 245 ? 53.441 11.561 -37.172 1.00 90.75 245 ALA A CA 1
ATOM 2025 C C . ALA A 1 245 ? 52.239 10.628 -36.928 1.00 90.75 245 ALA A C 1
ATOM 2027 O O . ALA A 1 245 ? 51.576 10.740 -35.894 1.00 90.75 245 ALA A O 1
ATOM 2028 N N . ILE A 1 246 ? 51.996 9.663 -37.824 1.00 89.88 246 ILE A N 1
ATOM 2029 C CA . ILE A 1 246 ? 50.954 8.634 -37.670 1.00 89.88 246 ILE A CA 1
ATOM 2030 C C . ILE A 1 246 ? 51.212 7.805 -36.406 1.00 89.88 246 ILE A C 1
ATOM 2032 O O . ILE A 1 246 ? 50.326 7.699 -35.559 1.00 89.88 246 ILE A O 1
ATOM 2036 N N . ALA A 1 247 ? 52.437 7.311 -36.200 1.00 89.50 247 ALA A N 1
ATOM 2037 C CA . ALA A 1 247 ? 52.791 6.545 -35.002 1.00 89.50 247 ALA A CA 1
ATOM 2038 C C . ALA A 1 247 ? 52.577 7.340 -33.693 1.00 89.50 247 ALA A C 1
ATOM 2040 O O . ALA A 1 247 ? 52.160 6.784 -32.669 1.00 89.50 247 ALA A O 1
ATOM 2041 N N . GLN A 1 248 ? 52.815 8.658 -33.708 1.00 90.56 248 GLN A N 1
ATOM 2042 C CA . GLN A 1 248 ? 52.537 9.533 -32.566 1.00 90.56 248 GLN A CA 1
ATOM 2043 C C . GLN A 1 248 ? 51.029 9.746 -32.336 1.00 90.56 248 GLN A C 1
ATOM 2045 O O . GLN A 1 248 ? 50.581 9.763 -31.181 1.00 90.56 248 GLN A O 1
ATOM 2050 N N . LEU A 1 249 ? 50.236 9.872 -33.404 1.00 91.38 249 LEU A N 1
ATOM 2051 C CA . LEU A 1 249 ? 48.776 9.956 -33.324 1.00 91.38 249 LEU A CA 1
ATOM 2052 C C . LEU A 1 249 ? 48.169 8.651 -32.797 1.00 91.38 249 LEU A C 1
ATOM 2054 O O . LEU A 1 249 ? 47.385 8.706 -31.853 1.00 91.38 249 LEU A O 1
ATOM 2058 N N . GLU A 1 250 ? 48.590 7.485 -33.294 1.00 92.62 250 GLU A N 1
ATOM 2059 C CA . GLU A 1 250 ? 48.145 6.177 -32.788 1.00 92.62 250 GLU A CA 1
ATOM 2060 C C . GLU A 1 250 ? 48.442 5.992 -31.295 1.00 92.62 250 GLU A C 1
ATOM 2062 O O . GLU A 1 250 ? 47.602 5.504 -30.535 1.00 92.62 250 GLU A O 1
ATOM 2067 N N . LYS A 1 251 ? 49.636 6.400 -30.846 1.00 91.00 251 LYS A N 1
ATOM 2068 C CA . LYS A 1 251 ? 50.003 6.370 -29.424 1.00 91.00 251 LYS A CA 1
ATOM 2069 C C . LYS A 1 251 ? 49.082 7.263 -28.590 1.00 91.00 251 LYS A C 1
ATOM 2071 O O . LYS A 1 251 ? 48.680 6.874 -27.494 1.00 91.00 251 LYS A O 1
ATOM 2076 N N . THR A 1 252 ? 48.739 8.440 -29.109 1.00 91.56 252 THR A N 1
ATOM 2077 C CA . THR A 1 252 ? 47.835 9.393 -28.449 1.00 91.56 252 THR A CA 1
ATOM 2078 C C . THR A 1 252 ? 46.398 8.864 -28.418 1.00 91.56 252 THR A C 1
ATOM 2080 O O . THR A 1 252 ? 45.733 8.970 -27.389 1.00 91.56 252 THR A O 1
ATOM 2083 N N . LEU A 1 253 ? 45.939 8.230 -29.502 1.00 89.75 253 LEU A N 1
ATOM 2084 C CA . LEU A 1 253 ? 44.633 7.579 -29.603 1.00 89.75 253 LEU A CA 1
ATOM 2085 C C . LEU A 1 253 ? 44.497 6.470 -28.551 1.00 89.75 253 LEU A C 1
ATOM 2087 O O . LEU A 1 253 ? 43.607 6.550 -27.712 1.00 89.75 253 LEU A O 1
ATOM 2091 N N . LYS A 1 254 ? 45.455 5.534 -28.485 1.00 90.19 254 LYS A N 1
ATOM 2092 C CA . LYS A 1 254 ? 45.481 4.451 -27.480 1.00 90.19 254 LYS A CA 1
ATOM 2093 C C . LYS A 1 254 ? 45.468 4.975 -26.038 1.00 90.19 254 LYS A C 1
ATOM 2095 O O . LYS A 1 254 ? 44.824 4.395 -25.165 1.00 90.19 254 LYS A O 1
ATOM 2100 N N . GLN A 1 255 ? 46.139 6.099 -25.768 1.00 90.12 255 GLN A N 1
ATOM 2101 C CA . GLN A 1 255 ? 46.078 6.765 -24.459 1.00 90.12 255 GLN A CA 1
ATOM 2102 C C . GLN A 1 255 ? 44.695 7.372 -24.164 1.00 90.12 255 GLN A C 1
ATOM 2104 O O . GLN A 1 255 ? 44.237 7.321 -23.021 1.00 90.12 255 GLN A O 1
ATOM 2109 N N . LYS A 1 256 ? 44.015 7.935 -25.171 1.00 91.00 256 LYS A N 1
ATOM 2110 C CA . LYS A 1 256 ? 42.651 8.472 -25.036 1.00 91.00 256 LYS A CA 1
ATOM 2111 C C . LYS A 1 256 ? 41.605 7.370 -24.885 1.00 91.00 256 LYS A C 1
ATOM 2113 O O . LYS A 1 256 ? 40.729 7.517 -24.040 1.00 91.00 256 LYS A O 1
ATOM 2118 N N . GLU A 1 257 ? 41.733 6.266 -25.615 1.00 91.88 257 GLU A N 1
ATOM 2119 C CA . GLU A 1 257 ? 40.900 5.065 -25.469 1.00 91.88 257 GLU A CA 1
ATOM 2120 C C . GLU A 1 257 ? 41.020 4.479 -24.057 1.00 91.88 257 GLU A C 1
ATOM 2122 O O . GLU A 1 257 ? 40.011 4.271 -23.388 1.00 91.88 257 GLU A O 1
ATOM 2127 N N . ALA A 1 258 ? 42.243 4.314 -23.538 1.00 87.38 258 ALA A N 1
ATOM 2128 C CA . ALA A 1 258 ? 42.454 3.883 -22.155 1.00 87.38 258 ALA A CA 1
ATOM 2129 C C . ALA A 1 258 ? 41.822 4.852 -21.134 1.00 87.38 258 ALA A C 1
ATOM 2131 O O . ALA A 1 258 ? 41.217 4.416 -20.153 1.00 87.38 258 ALA A O 1
ATOM 2132 N N . GLY A 1 259 ? 41.912 6.166 -21.379 1.00 90.81 259 GLY A N 1
ATOM 2133 C CA . GLY A 1 259 ? 41.243 7.190 -20.571 1.00 90.81 259 GLY A CA 1
ATOM 2134 C C . GLY A 1 259 ? 39.713 7.085 -20.601 1.00 90.81 259 GLY A C 1
ATOM 2135 O O . GLY A 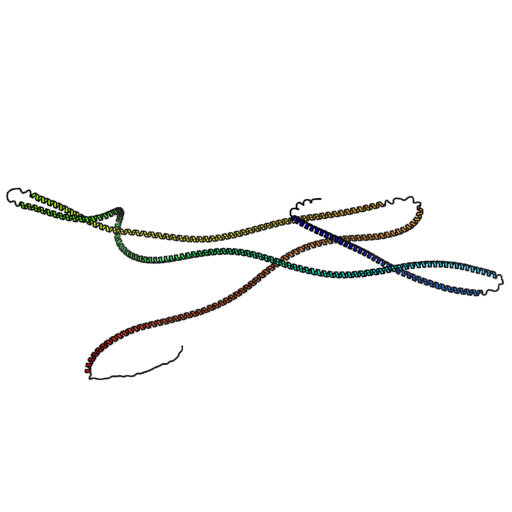1 259 ? 39.082 7.164 -19.547 1.00 90.81 259 GLY A O 1
ATOM 2136 N N . LEU A 1 260 ? 39.126 6.845 -21.777 1.00 88.38 260 LEU A N 1
ATOM 2137 C CA . LEU A 1 260 ? 37.690 6.608 -21.958 1.00 88.38 260 LEU A CA 1
ATOM 2138 C C . LEU A 1 260 ? 37.224 5.358 -21.205 1.00 88.38 260 LEU A C 1
ATOM 2140 O O . LEU A 1 260 ? 36.229 5.427 -20.493 1.00 88.38 260 LEU A O 1
ATOM 2144 N N . THR A 1 261 ? 37.964 4.249 -21.268 1.00 89.12 261 THR A N 1
ATOM 2145 C CA . THR A 1 261 ? 37.634 3.020 -20.523 1.00 89.12 261 THR A CA 1
ATOM 2146 C C . THR A 1 261 ? 37.650 3.243 -19.006 1.00 89.12 261 THR A C 1
ATOM 2148 O O . THR A 1 261 ? 36.779 2.744 -18.289 1.00 89.12 261 THR A O 1
ATOM 2151 N N . ILE A 1 262 ? 38.596 4.042 -18.495 1.00 91.12 262 ILE A N 1
ATOM 2152 C CA . ILE A 1 262 ? 38.635 4.434 -17.076 1.00 91.12 262 ILE A CA 1
ATOM 2153 C C . ILE A 1 262 ? 37.425 5.309 -16.719 1.00 91.12 262 ILE A C 1
ATOM 2155 O O . ILE A 1 262 ? 36.795 5.074 -15.688 1.00 91.12 262 ILE A O 1
ATOM 2159 N N . GLN A 1 263 ? 37.072 6.284 -17.562 1.00 92.62 263 GLN A N 1
ATOM 2160 C CA . GLN A 1 263 ? 35.896 7.137 -17.352 1.00 92.62 263 GLN A CA 1
ATOM 2161 C C . GLN A 1 263 ? 34.586 6.340 -17.404 1.00 92.62 263 GLN A C 1
ATOM 2163 O O . GLN A 1 263 ? 33.740 6.531 -16.535 1.00 92.62 263 GLN A O 1
ATOM 2168 N N . GLN A 1 264 ? 34.444 5.392 -18.333 1.00 92.31 264 GLN A N 1
ATOM 2169 C CA . GLN A 1 264 ? 33.292 4.491 -18.388 1.00 92.31 264 GLN A CA 1
ATOM 2170 C C . GLN A 1 264 ? 33.186 3.664 -17.100 1.00 92.31 264 GLN A C 1
ATOM 2172 O O . GLN A 1 264 ? 32.148 3.672 -16.450 1.00 92.31 264 GLN A O 1
ATOM 2177 N N . THR A 1 265 ? 34.297 3.081 -16.638 1.00 90.25 265 THR A N 1
ATOM 2178 C CA . THR A 1 265 ? 34.338 2.337 -15.365 1.00 90.25 265 THR A CA 1
ATOM 2179 C C . THR A 1 265 ? 33.947 3.212 -14.160 1.00 90.25 265 THR A C 1
ATOM 2181 O O . THR A 1 265 ? 33.390 2.720 -13.177 1.00 90.25 265 THR A O 1
ATOM 2184 N N . GLN A 1 266 ? 34.241 4.518 -14.194 1.00 92.06 266 GLN A N 1
ATOM 2185 C CA . GLN A 1 266 ? 33.794 5.469 -13.169 1.00 92.06 266 GLN A CA 1
ATOM 2186 C C . GLN A 1 266 ? 32.294 5.775 -13.275 1.00 92.06 266 GLN A C 1
ATOM 2188 O O . GLN A 1 266 ? 31.626 5.820 -12.242 1.00 92.06 266 GLN A O 1
ATOM 2193 N N . ILE A 1 267 ? 31.761 5.939 -14.490 1.00 89.38 267 ILE A N 1
ATOM 2194 C CA . ILE A 1 267 ? 30.325 6.122 -14.748 1.00 89.38 267 ILE A CA 1
ATOM 2195 C C . ILE A 1 267 ? 29.540 4.908 -14.242 1.00 89.38 267 ILE A C 1
ATOM 2197 O O . ILE A 1 267 ? 28.604 5.090 -13.468 1.00 89.38 267 ILE A O 1
ATOM 2201 N N . ASP A 1 268 ? 29.969 3.689 -14.570 1.00 91.50 268 ASP A N 1
ATOM 2202 C CA . ASP A 1 268 ? 29.305 2.448 -14.151 1.00 91.50 268 ASP A CA 1
ATOM 2203 C C . ASP A 1 268 ? 29.249 2.332 -12.613 1.00 91.50 268 ASP A C 1
ATOM 2205 O O . ASP A 1 268 ? 28.217 1.990 -12.034 1.00 91.50 268 ASP A O 1
ATOM 2209 N N . ARG A 1 269 ? 30.337 2.699 -11.915 1.00 92.00 269 ARG A N 1
ATOM 2210 C CA . ARG A 1 269 ? 30.376 2.756 -10.439 1.00 92.00 269 ARG A CA 1
ATOM 2211 C C . ARG A 1 269 ? 29.450 3.825 -9.858 1.00 92.00 269 ARG A C 1
ATOM 2213 O O . ARG A 1 269 ? 28.865 3.609 -8.798 1.00 92.00 269 ARG A O 1
ATOM 2220 N N . ILE A 1 270 ? 29.336 4.981 -10.512 1.00 92.00 270 ILE A N 1
ATOM 2221 C CA . ILE A 1 270 ? 28.416 6.047 -10.094 1.00 92.00 270 ILE A CA 1
ATOM 2222 C C . ILE A 1 270 ? 26.968 5.591 -10.293 1.00 92.00 270 ILE A C 1
ATOM 2224 O O . ILE A 1 270 ? 26.169 5.758 -9.379 1.00 92.00 270 ILE A O 1
ATOM 2228 N N . GLN A 1 271 ? 26.644 4.946 -11.417 1.00 90.69 271 GLN A N 1
ATOM 2229 C CA . GLN A 1 271 ? 25.319 4.378 -11.683 1.00 90.69 271 GLN A CA 1
ATOM 2230 C C . GLN A 1 271 ? 24.940 3.301 -10.657 1.00 90.69 271 GLN A C 1
ATOM 2232 O O . GLN A 1 271 ? 23.860 3.374 -10.078 1.00 90.69 271 GLN A O 1
ATOM 2237 N N . GLN A 1 272 ? 25.848 2.371 -10.338 1.00 91.38 272 GLN A N 1
ATOM 2238 C CA . GLN A 1 272 ? 25.635 1.392 -9.262 1.00 91.38 272 GLN A CA 1
ATOM 2239 C C . GLN A 1 272 ? 25.369 2.062 -7.906 1.00 91.38 272 GLN A C 1
ATOM 2241 O O . GLN A 1 272 ? 24.519 1.604 -7.146 1.00 91.38 272 GLN A O 1
ATOM 2246 N N . LYS A 1 273 ? 26.069 3.161 -7.598 1.00 92.19 273 LYS A N 1
ATOM 2247 C CA . LYS A 1 273 ? 25.868 3.899 -6.345 1.00 92.19 273 LYS A CA 1
ATOM 2248 C C . LYS A 1 273 ? 24.578 4.726 -6.333 1.00 92.19 273 LYS A C 1
ATOM 2250 O O . LYS A 1 273 ? 23.992 4.882 -5.268 1.00 92.19 273 LYS A O 1
ATOM 2255 N N . ILE A 1 274 ? 24.126 5.227 -7.485 1.00 90.06 274 ILE A N 1
ATOM 2256 C CA . ILE A 1 274 ? 22.804 5.851 -7.636 1.00 90.06 274 ILE A CA 1
ATOM 2257 C C . ILE A 1 274 ? 21.718 4.807 -7.369 1.00 90.06 274 ILE A C 1
ATOM 2259 O O . ILE A 1 274 ? 20.896 5.044 -6.493 1.00 90.06 274 ILE A O 1
ATOM 2263 N N . GLN A 1 275 ? 21.786 3.629 -7.999 1.00 91.38 275 GLN A N 1
ATOM 2264 C CA . GLN A 1 275 ? 20.820 2.548 -7.765 1.00 91.38 275 GLN A CA 1
ATOM 2265 C C . GLN A 1 275 ? 20.747 2.159 -6.279 1.00 91.38 275 GLN A C 1
ATOM 2267 O O . GLN A 1 275 ? 19.667 2.115 -5.707 1.00 91.38 275 GLN A O 1
ATOM 2272 N N . GLN A 1 276 ? 21.895 1.982 -5.612 1.00 90.12 276 GLN A N 1
ATOM 2273 C CA . GLN A 1 276 ? 21.936 1.694 -4.170 1.00 90.12 276 GLN A CA 1
ATOM 2274 C C . GLN A 1 276 ? 21.273 2.784 -3.309 1.00 90.12 276 GLN A C 1
ATOM 2276 O O . GLN A 1 276 ? 20.669 2.469 -2.285 1.00 90.12 276 GLN A O 1
ATOM 2281 N N . LEU A 1 277 ? 21.392 4.059 -3.694 1.00 90.94 277 LEU A N 1
ATOM 2282 C CA . LEU A 1 277 ? 20.740 5.173 -2.998 1.00 90.94 277 LEU A CA 1
ATOM 2283 C C . LEU A 1 277 ? 19.237 5.241 -3.304 1.00 90.94 277 LEU A C 1
ATOM 2285 O O . LEU A 1 277 ? 18.460 5.591 -2.419 1.00 90.94 277 LEU A O 1
ATOM 2289 N N . GLU A 1 278 ? 18.815 4.893 -4.519 1.00 91.62 278 GLU A N 1
ATOM 2290 C CA . GLU A 1 278 ? 17.401 4.783 -4.895 1.00 91.62 278 GLU A CA 1
ATOM 2291 C C . GLU A 1 278 ? 16.712 3.641 -4.137 1.00 91.62 278 GLU A C 1
ATOM 2293 O O . GLU A 1 278 ? 15.642 3.857 -3.568 1.00 91.62 278 GLU A O 1
ATOM 2298 N N . ASP A 1 279 ? 17.360 2.479 -4.024 1.00 88.62 279 ASP A N 1
ATOM 2299 C CA . ASP A 1 279 ? 16.873 1.335 -3.245 1.00 88.62 279 ASP A CA 1
ATOM 2300 C C . ASP A 1 279 ? 16.751 1.695 -1.745 1.00 88.62 279 ASP A C 1
ATOM 2302 O O . ASP A 1 279 ? 15.748 1.387 -1.096 1.00 88.62 279 ASP A O 1
ATOM 2306 N N . GLN A 1 280 ? 17.735 2.422 -1.193 1.00 92.62 280 GLN A N 1
ATOM 2307 C CA . GLN A 1 280 ? 17.685 2.947 0.181 1.00 92.62 280 GLN A CA 1
ATOM 2308 C C . GLN A 1 280 ? 16.554 3.965 0.383 1.00 92.62 280 GLN A C 1
ATOM 2310 O O . GLN A 1 280 ? 15.857 3.912 1.396 1.00 92.62 280 GLN A O 1
ATOM 2315 N N . LEU A 1 281 ? 16.338 4.876 -0.571 1.00 87.94 281 LEU A N 1
ATOM 2316 C CA . LEU A 1 281 ? 15.224 5.830 -0.532 1.00 87.94 281 LEU A CA 1
ATOM 2317 C C . LEU A 1 281 ? 13.860 5.140 -0.678 1.00 87.94 281 LEU A C 1
ATOM 2319 O O . LEU A 1 281 ? 12.885 5.627 -0.106 1.00 87.94 281 LEU A O 1
ATOM 2323 N N . GLY A 1 282 ? 13.785 4.025 -1.409 1.00 90.06 282 GLY A N 1
ATOM 2324 C CA . GLY A 1 282 ? 12.608 3.156 -1.471 1.00 90.06 282 GLY A CA 1
ATOM 2325 C C . GLY A 1 282 ? 12.263 2.589 -0.096 1.00 90.06 282 GLY A C 1
ATOM 2326 O O . GLY A 1 282 ? 11.183 2.865 0.420 1.00 90.06 282 GLY A O 1
ATOM 2327 N N . SER A 1 283 ? 13.224 1.915 0.541 1.00 90.38 283 SER A N 1
ATOM 2328 C CA . SER A 1 283 ? 13.077 1.356 1.895 1.00 90.38 283 SER A CA 1
ATOM 2329 C C . SER A 1 283 ? 12.662 2.413 2.934 1.00 90.38 283 SER A C 1
ATOM 2331 O O . SER A 1 283 ? 11.701 2.220 3.675 1.00 90.38 283 SER A O 1
ATOM 2333 N N . ILE A 1 284 ? 13.296 3.594 2.925 1.00 90.69 284 ILE A N 1
ATOM 2334 C CA . ILE A 1 284 ? 12.936 4.698 3.836 1.00 90.69 284 ILE A CA 1
ATOM 2335 C C . ILE A 1 284 ? 11.509 5.216 3.573 1.00 90.69 284 ILE A C 1
ATOM 2337 O O . ILE A 1 284 ? 10.814 5.604 4.511 1.00 90.69 284 ILE A O 1
ATOM 2341 N N . ARG A 1 285 ? 11.035 5.234 2.319 1.00 91.12 285 ARG A N 1
ATOM 2342 C CA . ARG A 1 285 ? 9.644 5.614 2.009 1.00 91.12 285 ARG A CA 1
ATOM 2343 C C . ARG A 1 285 ? 8.639 4.582 2.507 1.00 91.12 285 ARG A C 1
ATOM 2345 O O . ARG A 1 285 ? 7.598 4.985 3.015 1.00 91.12 285 ARG A O 1
ATOM 2352 N N . GLU A 1 286 ? 8.943 3.294 2.376 1.00 88.62 286 GLU A N 1
ATOM 2353 C CA . GLU A 1 286 ? 8.112 2.212 2.918 1.00 88.62 286 GLU A CA 1
ATOM 2354 C C . GLU A 1 286 ? 8.023 2.304 4.449 1.00 88.62 286 GLU A C 1
ATOM 2356 O O . GLU A 1 286 ? 6.929 2.234 5.006 1.00 88.62 286 GLU A O 1
ATOM 2361 N N . GLU A 1 287 ? 9.143 2.577 5.125 1.00 91.25 287 GLU A N 1
ATOM 2362 C CA . GLU A 1 287 ? 9.200 2.768 6.580 1.00 91.25 287 GLU A CA 1
ATOM 2363 C C . GLU A 1 287 ? 8.414 4.016 7.037 1.00 91.25 287 GLU A C 1
ATOM 2365 O O . GLU A 1 287 ? 7.634 3.949 7.989 1.00 91.25 287 GLU A O 1
ATOM 2370 N N . ILE A 1 288 ? 8.523 5.140 6.314 1.00 87.25 288 ILE A N 1
ATOM 2371 C CA . ILE A 1 288 ? 7.706 6.345 6.555 1.00 87.25 288 ILE A CA 1
ATOM 2372 C C . ILE A 1 288 ? 6.212 6.065 6.334 1.00 87.25 288 ILE A C 1
ATOM 2374 O O . ILE A 1 288 ? 5.388 6.550 7.113 1.00 87.25 288 ILE A O 1
ATOM 2378 N N . GLN A 1 289 ? 5.842 5.296 5.305 1.00 89.75 289 GLN A N 1
ATOM 2379 C CA . GLN A 1 289 ? 4.443 4.947 5.055 1.00 89.75 289 GLN A CA 1
ATOM 2380 C C . GLN A 1 289 ? 3.895 4.058 6.176 1.00 89.75 289 GLN A C 1
ATOM 2382 O O . GLN A 1 289 ? 2.842 4.370 6.722 1.00 89.75 289 GLN A O 1
ATOM 2387 N N . ALA A 1 290 ? 4.634 3.027 6.594 1.00 88.38 290 ALA A N 1
ATOM 2388 C CA . ALA A 1 290 ? 4.241 2.157 7.702 1.00 88.38 290 ALA A CA 1
ATOM 2389 C C . ALA A 1 290 ? 4.058 2.936 9.020 1.00 88.38 290 ALA A C 1
ATOM 2391 O O . ALA A 1 290 ? 3.059 2.748 9.713 1.00 88.38 290 ALA A O 1
ATOM 2392 N N . LEU A 1 291 ? 4.968 3.868 9.334 1.00 89.44 291 LEU A N 1
ATOM 2393 C CA . LEU A 1 291 ? 4.839 4.761 10.494 1.00 89.44 291 LEU A CA 1
ATOM 2394 C C . LEU A 1 291 ? 3.651 5.729 10.370 1.00 89.44 291 LEU A C 1
ATOM 2396 O O . LEU A 1 291 ? 3.038 6.075 11.378 1.00 89.44 291 LEU A O 1
ATOM 2400 N N . THR A 1 292 ? 3.310 6.167 9.155 1.00 92.25 292 THR A N 1
ATOM 2401 C CA . THR A 1 292 ? 2.141 7.026 8.901 1.00 92.25 292 THR A CA 1
ATOM 2402 C C . THR A 1 292 ? 0.839 6.250 9.106 1.00 92.25 292 THR A C 1
ATOM 2404 O O . THR A 1 292 ? -0.048 6.731 9.812 1.00 92.25 292 THR A O 1
ATOM 2407 N N . ASP A 1 293 ? 0.757 5.029 8.574 1.00 88.44 293 ASP A N 1
ATOM 2408 C CA . ASP A 1 293 ? -0.377 4.118 8.750 1.00 88.44 293 ASP A CA 1
ATOM 2409 C C . ASP A 1 293 ? -0.566 3.748 10.237 1.00 88.44 293 ASP A C 1
ATOM 2411 O O . ASP A 1 293 ? -1.693 3.717 10.739 1.00 88.44 293 ASP A O 1
ATOM 2415 N N . GLU A 1 294 ? 0.528 3.518 10.978 1.00 91.88 294 GLU A N 1
ATOM 2416 C CA . GLU A 1 294 ? 0.482 3.280 12.427 1.00 91.88 294 GLU A CA 1
ATOM 2417 C C . GLU A 1 294 ? 0.022 4.530 13.195 1.00 91.88 294 GLU A C 1
ATOM 2419 O O . GLU A 1 294 ? -0.820 4.425 14.091 1.00 91.88 294 GLU A O 1
ATOM 2424 N N . LEU A 1 295 ? 0.505 5.725 12.832 1.00 87.75 295 LEU A N 1
ATOM 2425 C CA . LEU A 1 295 ? 0.068 6.984 13.440 1.00 87.75 295 LEU A CA 1
ATOM 2426 C C . LEU A 1 295 ? -1.433 7.226 13.211 1.00 87.75 295 LEU A C 1
ATOM 2428 O O . LEU A 1 295 ? -2.141 7.628 14.137 1.00 87.75 295 LEU A O 1
ATOM 2432 N N . GLU A 1 296 ? -1.939 6.949 12.007 1.00 90.12 296 GLU A N 1
ATOM 2433 C CA . GLU A 1 296 ? -3.365 7.047 11.690 1.00 90.12 296 GLU A CA 1
ATOM 2434 C C . GLU A 1 296 ? -4.183 6.002 12.466 1.00 90.12 296 GLU A C 1
ATOM 2436 O O . GLU A 1 296 ? -5.224 6.330 13.044 1.00 90.12 296 GLU A O 1
ATOM 2441 N N . ALA A 1 297 ? -3.697 4.762 12.579 1.00 88.94 297 ALA A N 1
ATOM 2442 C CA . ALA A 1 297 ? -4.320 3.739 13.416 1.00 88.94 297 ALA A CA 1
ATOM 2443 C C . ALA A 1 297 ? -4.381 4.169 14.895 1.00 88.94 297 ALA A C 1
ATOM 2445 O O . ALA A 1 297 ? -5.437 4.060 15.520 1.00 88.94 297 ALA A O 1
ATOM 2446 N N . LYS A 1 298 ? -3.296 4.733 15.444 1.00 90.56 298 LYS A N 1
ATOM 2447 C CA . LYS A 1 298 ? -3.243 5.250 16.824 1.00 90.56 298 LYS A CA 1
ATOM 2448 C C . LYS A 1 298 ? -4.129 6.474 17.035 1.00 90.56 298 LYS A C 1
ATOM 2450 O O . LYS A 1 298 ? -4.757 6.586 18.086 1.00 90.56 298 LYS A O 1
ATOM 2455 N N . SER A 1 299 ? -4.233 7.357 16.044 1.00 90.19 299 SER A N 1
ATOM 2456 C CA . SER A 1 299 ? -5.159 8.494 16.057 1.00 90.19 299 SER A CA 1
ATOM 2457 C C . SER A 1 299 ? -6.618 8.020 16.121 1.00 90.19 299 SER A C 1
ATOM 2459 O O . SER A 1 299 ? -7.398 8.494 16.949 1.00 90.19 299 SER A O 1
ATOM 2461 N N . ASN A 1 300 ? -6.968 6.998 15.334 1.00 88.62 300 ASN A N 1
ATOM 2462 C CA . ASN A 1 300 ? -8.290 6.372 15.363 1.00 88.62 300 ASN A CA 1
ATOM 2463 C C . ASN A 1 300 ? -8.570 5.627 16.686 1.00 88.62 300 ASN A C 1
ATOM 2465 O O . ASN A 1 300 ? -9.667 5.752 17.233 1.00 88.62 300 ASN A O 1
ATOM 2469 N N . GLU A 1 301 ? -7.594 4.900 17.246 1.00 90.50 301 GLU A N 1
ATOM 2470 C CA . GLU A 1 301 ? -7.711 4.302 18.588 1.00 90.50 301 GLU A CA 1
ATOM 2471 C C . GLU A 1 301 ? -7.931 5.372 19.672 1.00 90.50 301 GLU A C 1
ATOM 2473 O O . GLU A 1 301 ? -8.762 5.182 20.564 1.00 90.50 301 GLU A O 1
ATOM 2478 N N . LEU A 1 302 ? -7.237 6.513 19.584 1.00 89.62 302 LEU A N 1
ATOM 2479 C CA . LEU A 1 302 ? -7.391 7.638 20.508 1.00 89.62 302 LEU A CA 1
ATOM 2480 C C . LEU A 1 302 ? -8.775 8.291 20.389 1.00 89.62 302 LEU A C 1
ATOM 2482 O O . LEU A 1 302 ? -9.402 8.551 21.415 1.00 89.62 302 LEU A O 1
ATOM 2486 N N . ALA A 1 303 ? -9.279 8.500 19.171 1.00 86.44 303 ALA A N 1
ATOM 2487 C CA . ALA A 1 303 ? -10.621 9.032 18.937 1.00 86.44 303 ALA A CA 1
ATOM 2488 C C . ALA A 1 303 ? -11.705 8.105 19.522 1.00 86.44 303 ALA A C 1
ATOM 2490 O O . ALA A 1 303 ? -12.577 8.561 20.263 1.00 86.44 303 ALA A O 1
ATOM 2491 N N . GLN A 1 304 ? -11.600 6.789 19.297 1.00 87.94 304 GLN A N 1
ATOM 2492 C CA . GLN A 1 304 ? -12.496 5.801 19.917 1.00 87.94 304 GLN A CA 1
ATOM 2493 C C . GLN A 1 304 ? -12.374 5.777 21.448 1.00 87.94 304 GLN A C 1
ATOM 2495 O O . GLN A 1 304 ? -13.371 5.601 22.152 1.00 87.94 304 GLN A O 1
ATOM 2500 N N . ALA A 1 305 ? -11.165 5.947 21.990 1.00 85.06 305 ALA A N 1
ATOM 2501 C CA . ALA A 1 305 ? -10.956 6.036 23.431 1.00 85.06 305 ALA A CA 1
ATOM 2502 C C . ALA A 1 305 ? -11.613 7.296 24.019 1.00 85.06 305 ALA A C 1
ATOM 2504 O O . ALA A 1 305 ? -12.277 7.194 25.047 1.00 85.06 305 ALA A O 1
ATOM 2505 N N . GLN A 1 306 ? -11.496 8.450 23.356 1.00 88.88 306 GLN A N 1
ATOM 2506 C CA . GLN A 1 306 ? -12.147 9.708 23.743 1.00 88.88 306 GLN A CA 1
ATOM 2507 C C . GLN A 1 306 ? -13.678 9.622 23.663 1.00 88.88 306 GLN A C 1
ATOM 2509 O O . GLN A 1 306 ? -14.368 10.105 24.565 1.00 88.88 306 GLN A O 1
ATOM 2514 N N . GLU A 1 307 ? -14.223 8.957 22.641 1.00 89.75 307 GLU A N 1
ATOM 2515 C CA . GLU A 1 307 ? -15.663 8.704 22.533 1.00 89.75 307 GLU A CA 1
ATOM 2516 C C . GLU A 1 307 ? -16.153 7.811 23.684 1.00 89.75 307 GLU A C 1
ATOM 2518 O O . GLU A 1 307 ? -17.100 8.169 24.387 1.00 89.75 307 GLU A O 1
ATOM 2523 N N . ARG A 1 308 ? -15.460 6.697 23.961 1.00 89.81 308 ARG A N 1
ATOM 2524 C CA . ARG A 1 308 ? -15.760 5.827 25.113 1.00 89.81 308 ARG A CA 1
ATOM 2525 C C . ARG A 1 308 ? -15.661 6.570 26.443 1.00 89.81 308 ARG A C 1
ATOM 2527 O O . ARG A 1 308 ? -16.483 6.335 27.323 1.00 89.81 308 ARG A O 1
ATOM 2534 N N . LEU A 1 309 ? -14.689 7.469 26.602 1.00 88.12 309 LEU A N 1
ATOM 2535 C CA . LEU A 1 309 ? -14.535 8.288 27.807 1.00 88.12 309 LEU A CA 1
ATOM 2536 C C . LEU A 1 309 ? -15.722 9.253 27.962 1.00 88.12 309 LEU A C 1
ATOM 2538 O O . LEU A 1 309 ? -16.305 9.336 29.039 1.00 88.12 309 LEU A O 1
ATOM 2542 N N . SER A 1 310 ? -16.163 9.876 26.866 1.00 87.69 310 SER A N 1
ATOM 2543 C CA . SER A 1 310 ? -17.357 10.735 26.823 1.00 87.69 310 SER A CA 1
ATOM 2544 C C . SER A 1 310 ? -18.643 9.966 27.165 1.00 87.69 310 SER A C 1
ATOM 2546 O O . SER A 1 310 ? -19.467 10.440 27.950 1.00 87.69 310 SER A O 1
ATOM 2548 N N . GLN A 1 311 ? -18.798 8.745 26.639 1.00 86.50 311 GLN A N 1
ATOM 2549 C CA . GLN A 1 311 ? -19.904 7.841 26.980 1.00 86.50 311 GLN A CA 1
ATOM 2550 C C . GLN A 1 311 ? -19.857 7.427 28.461 1.00 86.50 311 GLN A C 1
ATOM 2552 O O . GLN A 1 311 ? -20.878 7.475 29.147 1.00 86.50 311 GLN A O 1
ATOM 2557 N N . LEU A 1 312 ? -18.679 7.079 28.990 1.00 86.88 312 LEU A N 1
ATOM 2558 C CA . LEU A 1 312 ? -18.496 6.735 30.403 1.00 86.88 312 LEU A CA 1
ATOM 2559 C C . LEU A 1 312 ? -18.767 7.922 31.333 1.00 86.88 312 LEU A C 1
ATOM 2561 O O . LEU A 1 312 ? -19.380 7.724 32.378 1.00 86.88 312 LEU A O 1
ATOM 2565 N N . GLU A 1 313 ? -18.387 9.148 30.969 1.00 87.88 313 GLU A N 1
ATOM 2566 C CA . GLU A 1 313 ? -18.750 10.350 31.729 1.00 87.88 313 GLU A CA 1
ATOM 2567 C C . GLU A 1 313 ? -20.256 10.620 31.717 1.00 87.88 313 GLU A C 1
ATOM 2569 O O . GLU A 1 313 ? -20.812 11.008 32.747 1.00 87.88 313 GLU A O 1
ATOM 2574 N N . SER A 1 314 ? -20.925 10.404 30.580 1.00 88.88 314 SER A N 1
ATOM 2575 C CA . SER A 1 314 ? -22.386 10.493 30.480 1.00 88.88 314 SER A CA 1
ATOM 2576 C C . SER A 1 314 ? -23.056 9.470 31.402 1.00 88.88 314 SER A C 1
ATOM 2578 O O . SER A 1 314 ? -23.854 9.839 32.265 1.00 88.88 314 SER A O 1
ATOM 2580 N N . ASN A 1 315 ? -22.639 8.203 31.316 1.00 90.31 315 ASN A N 1
ATOM 2581 C CA . ASN A 1 315 ? -23.121 7.126 32.181 1.00 90.31 315 ASN A CA 1
ATOM 2582 C C . ASN A 1 315 ? -22.835 7.415 33.662 1.00 90.31 315 ASN A C 1
ATOM 2584 O O . ASN A 1 315 ? -23.692 7.181 34.508 1.00 90.31 315 ASN A O 1
ATOM 2588 N N . ARG A 1 316 ? -21.664 7.977 33.995 1.00 91.81 316 ARG A N 1
ATOM 2589 C CA . ARG A 1 316 ? -21.318 8.372 35.367 1.00 91.81 316 ARG A CA 1
ATOM 2590 C C . ARG A 1 316 ? -22.237 9.478 35.881 1.00 91.81 316 ARG A C 1
ATOM 2592 O O . ARG A 1 316 ? -22.718 9.369 37.002 1.00 91.81 316 ARG A O 1
ATOM 2599 N N . LYS A 1 317 ? -22.515 10.509 35.074 1.00 87.75 317 LYS A N 1
ATOM 2600 C CA . LYS A 1 317 ? -23.462 11.586 35.421 1.00 87.75 317 LYS A CA 1
ATOM 2601 C C . LYS A 1 317 ? -24.877 11.039 35.621 1.00 87.75 317 LYS A C 1
ATOM 2603 O O . LYS A 1 317 ? -25.555 11.465 36.552 1.00 87.75 317 LYS A O 1
ATOM 2608 N N . GLN A 1 318 ? -25.302 10.083 34.794 1.00 88.75 318 GLN A N 1
ATOM 2609 C CA . GLN A 1 318 ? -26.598 9.425 34.942 1.00 88.75 318 GLN A CA 1
ATOM 2610 C C . GLN A 1 318 ? -26.661 8.569 36.217 1.00 88.75 318 GLN A C 1
ATOM 2612 O O . GLN A 1 318 ? -27.595 8.732 36.993 1.00 88.75 318 GLN A O 1
ATOM 2617 N N . LEU A 1 319 ? -25.638 7.760 36.507 1.00 87.50 319 LEU A N 1
ATOM 2618 C CA . LEU A 1 319 ? -25.534 6.989 37.753 1.00 87.50 319 LEU A CA 1
ATOM 2619 C C . LEU A 1 319 ? -25.426 7.885 39.001 1.00 87.50 319 LEU A C 1
ATOM 2621 O O . LEU A 1 319 ? -25.971 7.546 40.046 1.00 87.50 319 LEU A O 1
ATOM 2625 N N . GLU A 1 320 ? -24.767 9.047 38.919 1.00 89.19 320 GLU A N 1
ATOM 2626 C CA . GLU A 1 320 ? -24.771 10.056 39.991 1.00 89.19 320 GLU A CA 1
ATOM 2627 C C . GLU A 1 320 ? -26.172 10.652 40.207 1.00 89.19 320 GLU A C 1
ATOM 2629 O O . GLU A 1 320 ? -26.545 10.942 41.346 1.00 89.19 320 GLU A O 1
ATOM 2634 N N . LEU A 1 321 ? -26.959 10.820 39.140 1.00 88.06 321 LEU A N 1
ATOM 2635 C CA . LEU A 1 321 ? -28.337 11.303 39.215 1.00 88.06 321 LEU A CA 1
ATOM 2636 C C . LEU A 1 321 ? -29.269 10.233 39.801 1.00 88.06 321 LEU A C 1
ATOM 2638 O O . LEU A 1 321 ? -29.986 10.518 40.756 1.00 88.06 321 LEU A O 1
ATOM 2642 N N . GLU A 1 322 ? -29.185 8.996 39.304 1.00 89.56 322 GLU A N 1
ATOM 2643 C CA . GLU A 1 322 ? -29.896 7.829 39.837 1.00 89.56 322 GLU A CA 1
ATOM 2644 C C . GLU A 1 322 ? -29.558 7.603 41.310 1.00 89.56 322 GLU A C 1
ATOM 2646 O O . GLU A 1 322 ? -30.471 7.430 42.113 1.00 89.56 322 GLU A O 1
ATOM 2651 N N . LYS A 1 323 ? -28.278 7.700 41.702 1.00 90.50 323 LYS A N 1
ATOM 2652 C CA . LYS A 1 323 ? -27.869 7.640 43.110 1.00 90.50 323 LYS A CA 1
ATOM 2653 C C . LYS A 1 323 ? -28.535 8.742 43.933 1.00 90.50 323 LYS A C 1
ATOM 2655 O O . LYS A 1 323 ? -29.083 8.435 44.983 1.00 90.50 323 LYS A O 1
ATOM 2660 N N . ARG A 1 324 ? -28.535 10.002 43.479 1.00 85.81 324 ARG A N 1
ATOM 2661 C CA . ARG A 1 324 ? -29.212 11.099 44.200 1.00 85.81 324 ARG A CA 1
ATOM 2662 C C . ARG A 1 324 ? -30.709 10.843 44.354 1.00 85.81 324 ARG A C 1
ATOM 2664 O O . ARG A 1 324 ? -31.256 11.121 45.417 1.00 85.81 324 ARG A O 1
ATOM 2671 N N . THR A 1 325 ? -31.368 10.307 43.328 1.00 87.81 325 THR A N 1
ATOM 2672 C CA . THR A 1 325 ? -32.774 9.892 43.418 1.00 87.81 325 THR A CA 1
ATOM 2673 C C . THR A 1 325 ? -32.942 8.731 44.398 1.00 87.81 325 THR A C 1
ATOM 2675 O O . THR A 1 325 ? -33.872 8.751 45.200 1.00 87.81 325 THR A O 1
ATOM 2678 N N . LEU A 1 326 ? -32.024 7.760 44.408 1.00 87.00 326 LEU A N 1
ATOM 2679 C CA . LEU A 1 326 ? -32.037 6.649 45.355 1.00 87.00 326 LEU A CA 1
ATOM 2680 C C . LEU A 1 326 ? -31.870 7.147 46.797 1.00 87.00 326 LEU A C 1
ATOM 2682 O O . LEU A 1 326 ? -32.692 6.804 47.638 1.00 87.00 326 LEU A O 1
ATOM 2686 N N . ASP A 1 327 ? -30.892 8.020 47.057 1.00 87.50 327 ASP A N 1
ATOM 2687 C CA . ASP A 1 327 ? -30.648 8.667 48.353 1.00 87.50 327 ASP A CA 1
ATOM 2688 C C . ASP A 1 327 ? -31.892 9.463 48.811 1.00 87.50 327 ASP A C 1
ATOM 2690 O O . ASP A 1 327 ? -32.300 9.376 49.968 1.00 87.50 327 ASP A O 1
ATOM 2694 N N . GLN A 1 328 ? -32.569 10.178 47.901 1.00 86.25 328 GLN A N 1
ATOM 2695 C CA . GLN A 1 328 ? -33.847 10.852 48.183 1.00 86.25 328 GLN A CA 1
ATOM 2696 C C . GLN A 1 328 ? -34.970 9.863 48.535 1.00 86.25 328 GLN A C 1
ATOM 2698 O O . GLN A 1 328 ? -35.698 10.087 49.504 1.00 86.25 328 GLN A O 1
ATOM 2703 N N . THR A 1 329 ? -35.115 8.760 47.791 1.00 86.62 329 THR A N 1
ATOM 2704 C CA . THR A 1 329 ? -36.117 7.727 48.109 1.00 86.62 329 THR A CA 1
ATOM 2705 C C . THR A 1 329 ? -35.797 6.985 49.402 1.00 86.62 329 THR A C 1
ATOM 2707 O O . THR A 1 329 ? -36.718 6.668 50.148 1.00 86.62 329 THR A O 1
ATOM 2710 N N . PHE A 1 330 ? -34.516 6.757 49.703 1.00 89.44 330 PHE A N 1
ATOM 2711 C CA . PHE A 1 330 ? -34.054 6.140 50.940 1.00 89.44 330 PHE A CA 1
ATOM 2712 C C . PHE A 1 330 ? -34.362 7.038 52.136 1.00 89.44 330 PHE A C 1
ATOM 2714 O O . PHE A 1 330 ? -34.951 6.563 53.098 1.00 89.44 330 PHE A O 1
ATOM 2721 N N . ASN A 1 331 ? -34.062 8.337 52.048 1.00 84.62 331 ASN A N 1
ATOM 2722 C CA . ASN A 1 331 ? -34.417 9.296 53.092 1.00 84.62 331 ASN A CA 1
ATOM 2723 C C . ASN A 1 331 ? -35.939 9.354 53.292 1.00 84.62 331 ASN A C 1
ATOM 2725 O O . ASN A 1 331 ? -36.401 9.229 54.418 1.00 84.62 331 ASN A O 1
ATOM 2729 N N . SER A 1 332 ? -36.732 9.404 52.215 1.00 86.19 332 SER A N 1
ATOM 2730 C CA . SER A 1 332 ? -38.199 9.369 52.323 1.00 86.19 332 SER A CA 1
ATOM 2731 C C . SER A 1 332 ? -38.737 8.060 52.925 1.00 86.19 332 SER A C 1
ATOM 2733 O O . SER A 1 332 ? -39.714 8.097 53.671 1.00 86.19 332 SER A O 1
ATOM 2735 N N . LEU A 1 333 ? -38.119 6.912 52.629 1.00 85.06 333 LEU A N 1
ATOM 2736 C CA . LEU A 1 333 ? -38.443 5.619 53.245 1.00 85.06 333 LEU A CA 1
ATOM 2737 C C . LEU A 1 333 ? -38.012 5.553 54.713 1.00 85.06 333 LEU A C 1
ATOM 2739 O O . LEU A 1 333 ? -38.709 4.950 55.522 1.00 85.06 333 LEU A O 1
ATOM 2743 N N . ASN A 1 334 ? -36.890 6.178 55.064 1.00 89.31 334 ASN A N 1
ATOM 2744 C CA . ASN A 1 334 ? -36.401 6.283 56.432 1.00 89.31 334 ASN A CA 1
ATOM 2745 C C . ASN A 1 334 ? -37.313 7.191 57.274 1.00 89.31 334 ASN A C 1
ATOM 2747 O O . ASN A 1 334 ? -37.674 6.822 58.386 1.00 89.31 334 ASN A O 1
ATOM 2751 N N . ASP A 1 335 ? -37.772 8.314 56.719 1.00 85.69 335 ASP A N 1
ATOM 2752 C CA . ASP A 1 335 ? -38.769 9.190 57.343 1.00 85.69 335 ASP A CA 1
ATOM 2753 C C . ASP A 1 335 ? -40.116 8.464 57.528 1.00 85.69 335 ASP A C 1
ATOM 2755 O O . ASP A 1 335 ? -40.741 8.575 58.581 1.00 85.69 335 ASP A O 1
ATOM 2759 N N . GLN A 1 336 ? -40.541 7.652 56.549 1.00 85.56 336 GLN A N 1
ATOM 2760 C CA . GLN A 1 336 ? -41.709 6.769 56.691 1.00 85.56 336 GLN A CA 1
ATOM 2761 C C . GLN A 1 336 ? -41.501 5.695 57.765 1.00 85.56 336 GLN A C 1
ATOM 2763 O O . GLN A 1 336 ? -42.433 5.393 58.502 1.00 85.56 336 GLN A O 1
ATOM 2768 N N . LEU A 1 337 ? -40.299 5.123 57.882 1.00 81.56 337 LEU A N 1
ATOM 2769 C CA . LEU A 1 337 ? -39.950 4.173 58.942 1.00 81.56 337 LEU A CA 1
ATOM 2770 C C . LEU A 1 337 ? -39.998 4.825 60.326 1.00 81.56 337 LEU A C 1
ATOM 2772 O O . LEU A 1 337 ? -40.546 4.226 61.243 1.00 81.56 337 LEU A O 1
ATOM 2776 N N . ILE A 1 338 ? -39.498 6.056 60.461 1.00 83.06 338 ILE A N 1
ATOM 2777 C CA . ILE A 1 338 ? -39.597 6.852 61.692 1.00 83.06 338 ILE A CA 1
ATOM 2778 C C . ILE A 1 338 ? -41.067 7.142 62.025 1.00 83.06 338 ILE A C 1
ATOM 2780 O O . ILE A 1 338 ? -41.473 6.989 63.175 1.00 83.06 338 ILE A O 1
ATOM 2784 N N . ASP A 1 339 ? -41.894 7.514 61.043 1.00 81.81 339 ASP A N 1
ATOM 2785 C CA . ASP A 1 339 ? -43.329 7.715 61.273 1.00 81.81 339 ASP A CA 1
ATOM 2786 C C . ASP A 1 339 ? -44.034 6.405 61.666 1.00 81.81 339 ASP A C 1
ATOM 2788 O O . ASP A 1 339 ? -44.822 6.393 62.610 1.00 81.81 339 ASP A O 1
ATOM 2792 N N . TYR A 1 340 ? -43.694 5.274 61.040 1.00 84.19 340 TYR A N 1
ATOM 2793 C CA . TYR A 1 340 ? -44.202 3.963 61.447 1.00 84.19 340 TYR A CA 1
ATOM 2794 C C . TYR A 1 340 ? -43.740 3.546 62.846 1.00 84.19 340 TYR A C 1
ATOM 2796 O O . TYR A 1 340 ? -44.541 2.971 63.576 1.00 84.19 340 TYR A O 1
ATOM 2804 N N . ASP A 1 341 ? -42.508 3.849 63.256 1.00 84.44 341 ASP A N 1
ATOM 2805 C CA . ASP A 1 341 ? -41.996 3.534 64.596 1.00 84.44 341 ASP A CA 1
ATOM 2806 C C . ASP A 1 341 ? -42.639 4.430 65.674 1.00 84.44 341 ASP A C 1
ATOM 2808 O O . ASP A 1 341 ? -42.993 3.969 66.763 1.00 84.44 341 ASP A O 1
ATOM 2812 N N . ASN A 1 342 ? -42.938 5.690 65.335 1.00 81.19 342 ASN A N 1
ATOM 2813 C CA . ASN A 1 342 ? -43.766 6.583 66.151 1.00 81.19 342 ASN A CA 1
ATOM 2814 C C . ASN A 1 342 ? -45.220 6.082 66.254 1.00 81.19 342 ASN A C 1
ATOM 2816 O O . ASN A 1 342 ? -45.796 6.061 67.346 1.00 81.19 342 ASN A O 1
ATOM 2820 N N . GLN A 1 343 ? -45.820 5.633 65.146 1.00 82.62 343 GLN A N 1
ATOM 2821 C CA . GLN A 1 343 ? -47.151 5.016 65.139 1.00 82.62 343 GLN A CA 1
ATOM 2822 C C . GLN A 1 343 ? -47.170 3.717 65.959 1.00 82.62 343 GLN A C 1
ATOM 2824 O O . GLN A 1 343 ? -48.105 3.504 66.732 1.00 82.62 343 GLN A O 1
ATOM 2829 N N . LEU A 1 344 ? -46.138 2.875 65.840 1.00 81.12 344 LEU A N 1
ATOM 2830 C CA . LEU A 1 344 ? -45.974 1.634 66.596 1.00 81.12 344 LEU A CA 1
ATOM 2831 C C . LEU A 1 344 ? -45.816 1.926 68.091 1.00 81.12 344 LEU A C 1
ATOM 2833 O O . LEU A 1 344 ? -46.509 1.319 68.901 1.00 81.12 344 LEU A O 1
ATOM 2837 N N . SER A 1 345 ? -44.996 2.911 68.458 1.00 79.31 345 SER A N 1
ATOM 2838 C CA . SER A 1 345 ? -44.844 3.390 69.837 1.00 79.31 345 SER A CA 1
ATOM 2839 C C . SER A 1 345 ? -46.168 3.908 70.409 1.00 79.31 345 SER A C 1
ATOM 2841 O O . SER A 1 345 ? -46.557 3.542 71.520 1.00 79.31 345 SER A O 1
ATOM 2843 N N . GLY A 1 346 ? -46.928 4.681 69.626 1.00 80.38 346 GLY A N 1
ATOM 2844 C CA . GLY A 1 346 ? -48.272 5.131 69.995 1.00 80.38 346 GLY A CA 1
ATOM 2845 C C . GLY A 1 346 ? -49.291 3.990 70.111 1.00 80.38 346 GLY A C 1
ATOM 2846 O O . GLY A 1 346 ? -50.187 4.046 70.956 1.00 80.38 346 GLY A O 1
ATOM 2847 N N . LEU A 1 347 ? -49.165 2.932 69.304 1.00 78.50 347 LEU A N 1
ATOM 2848 C CA . LEU A 1 347 ? -49.973 1.715 69.414 1.00 78.50 347 LEU A CA 1
ATOM 2849 C C . LEU A 1 347 ? -49.578 0.869 70.630 1.00 78.50 347 LEU A C 1
ATOM 2851 O O . LEU A 1 347 ? -50.468 0.379 71.312 1.00 78.50 347 LEU A O 1
ATOM 2855 N N . LEU A 1 348 ? -48.291 0.759 70.962 1.00 79.00 348 LEU A N 1
ATOM 2856 C CA . LEU A 1 348 ? -47.795 0.080 72.164 1.00 79.00 348 LEU A CA 1
ATOM 2857 C C . LEU A 1 348 ? -48.209 0.815 73.448 1.00 79.00 348 LEU A C 1
ATOM 2859 O O . LEU A 1 348 ? -48.562 0.177 74.437 1.00 79.00 348 LEU A O 1
ATOM 2863 N N . GLN A 1 349 ? -48.256 2.150 73.435 1.00 78.38 349 GLN A N 1
ATOM 2864 C CA . GLN A 1 349 ? -48.807 2.937 74.544 1.00 78.38 349 GLN A CA 1
ATOM 2865 C C . GLN A 1 349 ? -50.332 2.752 74.680 1.00 78.38 349 GLN A C 1
ATOM 2867 O O . GLN A 1 349 ? -50.854 2.639 75.793 1.00 78.38 349 GLN A O 1
ATOM 2872 N N . LYS A 1 350 ? -51.059 2.660 73.558 1.00 80.56 350 LYS A N 1
ATOM 2873 C CA . LYS A 1 350 ? -52.488 2.290 73.550 1.00 80.56 350 LYS A CA 1
ATOM 2874 C C . LYS A 1 350 ? -52.712 0.846 74.004 1.00 80.56 350 LYS A C 1
ATOM 2876 O O . LYS A 1 350 ? -53.710 0.577 74.667 1.00 80.56 350 LYS A O 1
ATOM 2881 N N . LEU A 1 351 ? -51.790 -0.065 73.694 1.00 80.00 351 LEU A N 1
ATOM 2882 C CA . LEU A 1 351 ? -51.827 -1.449 74.158 1.00 80.00 351 LEU A CA 1
ATOM 2883 C C . LEU A 1 351 ? -51.632 -1.501 75.675 1.00 80.00 351 LEU A C 1
ATOM 2885 O O . LEU A 1 351 ? -52.522 -1.984 76.355 1.00 80.00 351 LEU A O 1
ATOM 2889 N N . ARG A 1 352 ? -50.587 -0.864 76.223 1.00 79.00 352 ARG A N 1
ATOM 2890 C CA . ARG A 1 352 ? -50.399 -0.751 77.683 1.00 79.00 352 ARG A CA 1
ATOM 2891 C C . ARG A 1 352 ? -51.609 -0.166 78.399 1.00 79.00 352 ARG A C 1
ATOM 2893 O O . ARG A 1 352 ? -52.070 -0.733 79.377 1.00 79.00 352 ARG A O 1
ATOM 2900 N N . THR A 1 353 ? -52.168 0.934 77.900 1.00 77.62 353 THR A N 1
ATOM 2901 C CA . THR A 1 353 ? -53.353 1.540 78.534 1.00 77.62 353 THR A CA 1
ATOM 2902 C C . THR A 1 353 ? -54.610 0.673 78.390 1.00 77.62 353 THR A C 1
ATOM 2904 O O . THR A 1 353 ? -55.464 0.700 79.272 1.00 77.62 353 THR A O 1
ATOM 2907 N N . THR A 1 354 ? -54.734 -0.152 77.341 1.00 74.81 354 THR A N 1
ATOM 2908 C CA . THR A 1 354 ? -55.815 -1.154 77.253 1.00 74.81 354 THR A CA 1
ATOM 2909 C C . THR A 1 354 ? -55.556 -2.403 78.097 1.00 74.81 354 THR A C 1
ATOM 2911 O O . THR A 1 354 ? -56.517 -2.946 78.627 1.00 74.81 354 THR A O 1
ATOM 2914 N N . GLU A 1 355 ? -54.306 -2.812 78.314 1.00 80.25 355 GLU A N 1
ATOM 2915 C CA . GLU A 1 355 ? -53.909 -3.853 79.274 1.00 80.25 355 GLU A CA 1
ATOM 2916 C C . GLU A 1 355 ? -54.155 -3.395 80.722 1.00 80.25 355 GLU A C 1
ATOM 2918 O O . GLU A 1 355 ? -54.750 -4.128 81.506 1.00 80.25 355 GLU A O 1
ATOM 2923 N N . GLU A 1 356 ? -53.808 -2.154 81.071 1.00 78.31 356 GLU A N 1
ATOM 2924 C CA . GLU A 1 356 ? -54.125 -1.533 82.365 1.00 78.31 356 GLU A CA 1
ATOM 2925 C C . GLU A 1 356 ? -55.643 -1.457 82.596 1.00 78.31 356 GLU A C 1
ATOM 2927 O O . GLU A 1 356 ? -56.131 -1.804 83.674 1.00 78.31 356 GLU A O 1
ATOM 2932 N N . LEU A 1 357 ? -56.416 -1.065 81.575 1.00 77.06 357 LEU A N 1
ATOM 2933 C CA . LEU A 1 357 ? -57.881 -1.105 81.627 1.00 77.06 357 LEU A CA 1
ATOM 2934 C C . LEU A 1 357 ? -58.422 -2.540 81.713 1.00 77.06 357 LEU A C 1
ATOM 2936 O O . LEU A 1 357 ? -59.413 -2.760 82.406 1.00 77.06 357 LEU A O 1
ATOM 2940 N N . LEU A 1 358 ? -57.783 -3.523 81.070 1.00 77.31 358 LEU A N 1
ATOM 2941 C CA . LEU A 1 358 ? -58.149 -4.937 81.184 1.00 77.31 358 LEU A CA 1
ATOM 2942 C C . LEU A 1 358 ? -57.931 -5.438 82.616 1.00 77.31 358 LEU A C 1
ATOM 2944 O O . LEU A 1 358 ? -58.824 -6.071 83.168 1.00 77.31 358 LEU A O 1
ATOM 2948 N N . VAL A 1 359 ? -56.808 -5.088 83.250 1.00 76.31 359 VAL A N 1
ATOM 2949 C CA . VAL A 1 359 ? -56.526 -5.399 84.662 1.00 76.31 359 VAL A CA 1
ATOM 2950 C C . VAL A 1 359 ? -57.542 -4.721 85.590 1.00 76.31 359 VAL A C 1
ATOM 2952 O O . VAL A 1 359 ? -58.023 -5.352 86.534 1.00 76.31 359 VAL A O 1
ATOM 2955 N N . GLN A 1 360 ? -57.953 -3.478 85.306 1.00 70.81 360 GLN A N 1
ATOM 2956 C CA . GLN A 1 360 ? -59.044 -2.807 86.033 1.00 70.81 360 GLN A CA 1
ATOM 2957 C C . GLN A 1 360 ? -60.407 -3.490 85.830 1.00 70.81 360 GLN A C 1
ATOM 2959 O O . GLN A 1 360 ? -61.214 -3.553 86.757 1.00 70.81 360 GLN A O 1
ATOM 2964 N N . VAL A 1 361 ? -60.688 -4.008 84.632 1.00 73.25 361 VAL A N 1
ATOM 2965 C CA . VAL A 1 361 ? -61.907 -4.782 84.348 1.00 73.25 361 VAL A CA 1
ATOM 2966 C C . VAL A 1 361 ? -61.856 -6.146 85.037 1.00 73.25 361 VAL A C 1
ATOM 2968 O O . VAL A 1 361 ? -62.862 -6.558 85.597 1.00 73.25 361 VAL A O 1
ATOM 2971 N N . GLN A 1 362 ? -60.701 -6.811 85.084 1.00 73.81 362 GLN A N 1
ATOM 2972 C CA . GLN A 1 362 ? -60.499 -8.073 85.803 1.00 73.81 362 GLN A CA 1
ATOM 2973 C C . GLN A 1 362 ? -60.637 -7.900 87.322 1.00 73.81 362 GLN A C 1
ATOM 2975 O O . GLN A 1 362 ? -61.292 -8.715 87.964 1.00 73.81 362 GLN A O 1
ATOM 2980 N N . THR A 1 363 ? -60.115 -6.814 87.905 1.00 71.75 363 THR A N 1
ATOM 2981 C CA . THR A 1 363 ? -60.355 -6.505 89.331 1.00 71.75 363 THR A CA 1
ATOM 2982 C C . THR A 1 363 ? -61.813 -6.150 89.607 1.00 71.75 363 THR A C 1
ATOM 2984 O O . THR A 1 363 ? -62.351 -6.591 90.618 1.00 71.75 363 THR A O 1
ATOM 2987 N N . LYS A 1 364 ? -62.491 -5.428 88.704 1.00 73.25 364 LYS A N 1
ATOM 2988 C CA . LYS A 1 364 ? -63.942 -5.194 88.813 1.00 73.25 364 LYS A CA 1
ATOM 2989 C C . LYS A 1 364 ? -64.769 -6.467 88.644 1.00 73.25 364 LYS A C 1
ATOM 2991 O O . LYS A 1 364 ? -65.780 -6.589 89.320 1.00 73.25 364 LYS A O 1
ATOM 2996 N N . LEU A 1 365 ? -64.353 -7.400 87.786 1.00 73.25 365 LEU A N 1
ATOM 2997 C CA . LEU A 1 365 ? -64.984 -8.714 87.643 1.00 73.25 365 LEU A CA 1
ATOM 2998 C C . LEU A 1 365 ? -64.814 -9.536 88.919 1.00 73.25 365 LEU A C 1
ATOM 3000 O O . LEU A 1 365 ? -65.815 -9.979 89.454 1.00 73.25 365 LEU A O 1
ATOM 3004 N N . ALA A 1 366 ? -63.611 -9.613 89.494 1.00 69.38 366 ALA A N 1
ATOM 3005 C CA . ALA A 1 366 ? -63.396 -10.285 90.779 1.00 69.38 366 ALA A CA 1
ATOM 3006 C C . ALA A 1 366 ? -64.202 -9.648 91.935 1.00 69.38 366 ALA A C 1
ATOM 3008 O O . ALA A 1 366 ? -64.705 -10.349 92.810 1.00 69.38 366 ALA A O 1
ATOM 3009 N N . GLN A 1 367 ? -64.374 -8.320 91.932 1.00 70.06 367 GLN A N 1
ATOM 3010 C CA . GLN A 1 367 ? -65.271 -7.625 92.867 1.00 70.06 367 GLN A CA 1
ATOM 3011 C C . GLN A 1 367 ? -66.750 -7.963 92.613 1.00 70.06 367 GLN A C 1
ATOM 3013 O O . GLN A 1 367 ? -67.516 -8.102 93.565 1.00 70.06 367 GLN A O 1
ATOM 3018 N N . LEU A 1 368 ? -67.158 -8.102 91.348 1.00 71.44 368 LEU A N 1
ATOM 3019 C CA . LEU A 1 368 ? -68.504 -8.517 90.948 1.00 71.44 368 LEU A CA 1
ATOM 3020 C C . LEU A 1 368 ? -68.785 -9.977 91.305 1.00 71.44 368 LEU A C 1
ATOM 3022 O O . LEU A 1 368 ? -69.865 -10.240 91.812 1.00 71.44 368 LEU A O 1
ATOM 3026 N N . ASP A 1 369 ? -67.826 -10.884 91.123 1.00 74.56 369 ASP A N 1
ATOM 3027 C CA . ASP A 1 369 ? -67.922 -12.289 91.523 1.00 74.56 369 ASP A CA 1
ATOM 3028 C C . ASP A 1 369 ? -68.065 -12.403 93.047 1.00 74.56 369 ASP A C 1
ATOM 3030 O O . ASP A 1 369 ? -68.983 -13.059 93.525 1.00 74.56 369 ASP A O 1
ATOM 3034 N N . HIS A 1 370 ? -67.266 -11.661 93.824 1.00 74.25 370 HIS A N 1
ATOM 3035 C CA . HIS A 1 370 ? -67.432 -11.595 95.281 1.00 74.25 370 HIS A CA 1
ATOM 3036 C C . HIS A 1 370 ? -68.783 -10.978 95.704 1.00 74.25 370 HIS A C 1
ATOM 3038 O O . HIS A 1 370 ? -69.397 -11.405 96.681 1.00 74.25 370 HIS A O 1
ATOM 3044 N N . THR A 1 371 ? -69.290 -9.997 94.949 1.00 71.75 371 THR A N 1
ATOM 3045 C CA . THR A 1 371 ? -70.625 -9.414 95.183 1.00 71.75 371 THR A CA 1
ATOM 3046 C C . THR A 1 371 ? -71.742 -10.398 94.812 1.00 71.75 371 THR A C 1
ATOM 3048 O O . THR A 1 371 ? -72.758 -10.447 95.499 1.00 71.75 371 THR A O 1
ATOM 3051 N N . LEU A 1 372 ? -71.556 -11.204 93.764 1.00 72.25 372 LEU A N 1
ATOM 3052 C CA . LEU A 1 372 ? -72.450 -12.290 93.361 1.00 72.25 372 LEU A CA 1
ATOM 3053 C C . LEU A 1 372 ? -72.452 -13.422 94.387 1.00 72.25 372 LEU A C 1
ATOM 3055 O O . LEU A 1 372 ? -73.512 -13.956 94.680 1.00 72.25 372 LEU A O 1
ATOM 3059 N N . GLU A 1 373 ? -71.309 -13.759 94.975 1.00 73.88 373 GLU A N 1
ATOM 3060 C CA . GLU A 1 373 ? -71.176 -14.758 96.041 1.00 73.88 373 GLU A CA 1
ATOM 3061 C C . GLU A 1 373 ? -71.901 -14.299 97.325 1.00 73.88 373 GLU A C 1
ATOM 3063 O O . GLU A 1 373 ? -72.694 -15.042 97.909 1.00 73.88 373 GLU A O 1
ATOM 3068 N N . LEU A 1 374 ? -71.757 -13.018 97.693 1.00 70.06 374 LEU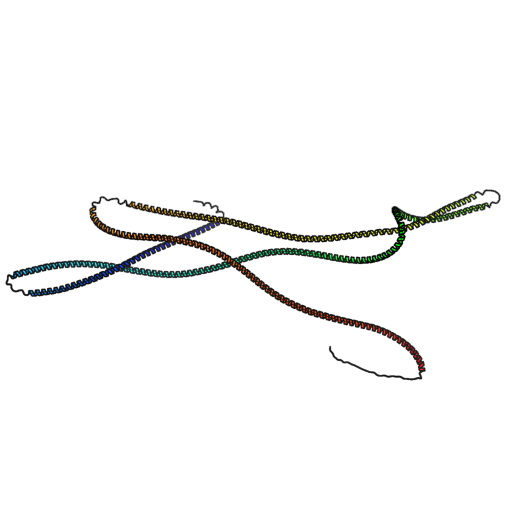 A N 1
ATOM 3069 C CA . LEU A 1 374 ? -72.554 -12.372 98.746 1.00 70.06 374 LEU A CA 1
ATOM 3070 C C . LEU A 1 374 ? -74.056 -12.339 98.417 1.00 70.06 374 LEU A C 1
ATOM 3072 O O . LEU A 1 374 ? -74.882 -12.621 99.280 1.00 70.06 374 LEU A O 1
ATOM 3076 N N . GLN A 1 375 ? -74.439 -12.035 97.175 1.00 67.69 375 GLN A N 1
ATOM 3077 C CA . GLN A 1 375 ? -75.846 -12.081 96.767 1.00 67.69 375 GLN A CA 1
ATOM 3078 C C . GLN A 1 375 ? -76.388 -13.510 96.664 1.00 67.69 375 GLN A C 1
ATOM 3080 O O . GLN A 1 375 ? -77.580 -13.704 96.858 1.00 67.69 375 GLN A O 1
ATOM 3085 N N . THR A 1 376 ? -75.544 -14.512 96.419 1.00 76.88 376 THR A N 1
ATOM 3086 C CA . THR A 1 376 ? -75.943 -15.926 96.397 1.00 76.88 376 THR A CA 1
ATOM 3087 C C . THR A 1 376 ? -76.215 -16.418 97.814 1.00 76.88 376 THR A C 1
ATOM 3089 O O . THR A 1 376 ? -77.255 -17.023 98.044 1.00 76.88 376 THR A O 1
ATOM 3092 N N . THR A 1 377 ? -75.370 -16.066 98.789 1.00 71.19 377 THR A N 1
ATOM 3093 C CA . THR A 1 377 ? -75.648 -16.357 100.209 1.00 71.19 377 THR A CA 1
ATOM 3094 C C . THR A 1 377 ? -76.859 -15.580 100.745 1.00 71.19 377 THR A C 1
ATOM 3096 O O . THR A 1 377 ? -77.625 -16.114 101.545 1.00 71.19 377 THR A O 1
ATOM 3099 N N . GLU A 1 378 ? -77.113 -14.360 100.259 1.00 73.25 378 GLU A N 1
ATOM 3100 C CA . GLU A 1 378 ? -78.347 -13.618 100.560 1.00 73.25 378 GLU A CA 1
ATOM 3101 C C . GLU A 1 378 ? -79.585 -14.235 99.885 1.00 73.25 378 GLU A C 1
ATOM 3103 O O . GLU A 1 378 ? -80.651 -14.282 100.496 1.00 73.25 378 GLU A O 1
ATOM 3108 N N . VAL A 1 379 ? -79.463 -14.773 98.666 1.00 72.50 379 VAL A N 1
ATOM 3109 C CA . VAL A 1 379 ? -80.529 -15.554 98.018 1.00 72.50 379 VAL A CA 1
ATOM 3110 C C . VAL A 1 379 ? -80.791 -16.843 98.789 1.00 72.50 379 VAL A C 1
ATOM 3112 O O . VAL A 1 379 ? -81.948 -17.126 99.050 1.00 72.50 379 VAL A O 1
ATOM 3115 N N . GLU A 1 380 ? -79.775 -17.579 99.246 1.00 74.31 380 GLU A N 1
ATOM 3116 C CA . GLU A 1 380 ? -79.964 -18.752 100.114 1.00 74.31 380 GLU A CA 1
ATOM 3117 C C . GLU A 1 380 ? -80.640 -18.380 101.446 1.00 74.31 380 GLU A C 1
ATOM 3119 O O . GLU A 1 380 ? -81.523 -19.101 101.919 1.00 74.31 380 GLU A O 1
ATOM 3124 N N . ARG A 1 381 ? -80.304 -17.225 102.039 1.00 75.75 381 ARG A N 1
ATOM 3125 C CA . ARG A 1 381 ? -80.991 -16.691 103.228 1.00 75.75 381 ARG A CA 1
ATOM 3126 C C . ARG A 1 381 ? -82.466 -16.384 102.935 1.00 75.75 381 ARG A C 1
ATOM 3128 O O . ARG A 1 381 ? -83.336 -16.797 103.701 1.00 75.75 381 ARG A O 1
ATOM 3135 N N . LEU A 1 382 ? -82.745 -15.712 101.818 1.00 68.50 382 LEU A N 1
ATOM 3136 C CA . LEU A 1 382 ? -84.098 -15.403 101.350 1.00 68.50 382 LEU A CA 1
ATOM 3137 C C . LEU A 1 382 ? -84.877 -16.662 100.938 1.00 68.50 382 LEU A C 1
ATOM 3139 O O . LEU A 1 382 ? -86.089 -16.689 101.109 1.00 68.50 382 LEU A O 1
ATOM 3143 N N . GLN A 1 383 ? -84.207 -17.715 100.464 1.00 70.75 383 GLN A N 1
ATOM 3144 C CA . GLN A 1 383 ? -84.798 -19.019 100.159 1.00 70.75 383 GLN A CA 1
ATOM 3145 C C . GLN A 1 383 ? -85.243 -19.718 101.452 1.00 70.75 383 GLN A C 1
ATOM 3147 O O . GLN A 1 383 ? -86.359 -20.210 101.532 1.00 70.75 383 GLN A O 1
ATOM 3152 N N . ASN A 1 384 ? -84.429 -19.672 102.514 1.00 70.06 384 ASN A N 1
ATOM 3153 C CA . ASN A 1 384 ? -84.818 -20.182 103.834 1.00 70.06 384 ASN A CA 1
ATOM 3154 C C . ASN A 1 384 ? -85.963 -19.363 104.473 1.00 70.06 384 ASN A C 1
ATOM 3156 O O . ASN A 1 384 ? -86.838 -19.926 105.140 1.00 70.06 384 ASN A O 1
ATOM 3160 N N . GLU A 1 385 ? -85.999 -18.041 104.260 1.00 68.38 385 GLU A N 1
ATOM 3161 C CA . GLU A 1 385 ? -87.176 -17.221 104.589 1.00 68.38 385 GLU A CA 1
ATOM 3162 C C . GLU A 1 385 ? -88.386 -17.596 103.723 1.00 68.38 385 GLU A C 1
ATOM 3164 O O . GLU A 1 385 ? -89.492 -17.673 104.252 1.00 68.38 385 GLU A O 1
ATOM 3169 N N . HIS A 1 386 ? -88.193 -17.902 102.438 1.00 71.25 386 HIS A N 1
ATOM 3170 C CA . HIS A 1 386 ? -89.251 -18.334 101.528 1.00 71.25 386 HIS A CA 1
ATOM 3171 C C . HIS A 1 386 ? -89.849 -19.681 101.943 1.00 71.25 386 HIS A C 1
ATOM 3173 O O . HIS A 1 386 ? -91.058 -19.742 102.097 1.00 71.25 386 HIS A O 1
ATOM 3179 N N . ASP A 1 387 ? -89.049 -20.699 102.266 1.00 72.44 387 ASP A N 1
ATOM 3180 C CA . ASP A 1 387 ? -89.518 -21.996 102.787 1.00 72.44 387 ASP A CA 1
ATOM 3181 C C . ASP A 1 387 ? -90.278 -21.849 104.123 1.00 72.44 387 ASP A C 1
ATOM 3183 O O . ASP A 1 387 ? -91.194 -22.610 104.455 1.00 72.44 387 ASP A O 1
ATOM 3187 N N . THR A 1 388 ? -89.886 -20.859 104.929 1.00 70.00 388 THR A N 1
ATOM 3188 C CA . THR A 1 388 ? -90.557 -20.524 106.193 1.00 70.00 388 THR A CA 1
ATOM 3189 C C . THR A 1 388 ? -91.876 -19.788 105.943 1.00 70.00 388 THR A C 1
ATOM 3191 O O . THR A 1 388 ? -92.869 -20.048 106.627 1.00 70.00 388 THR A O 1
ATOM 3194 N N . LEU A 1 389 ? -91.918 -18.926 104.925 1.00 65.38 389 LEU A N 1
ATOM 3195 C CA . LEU A 1 389 ? -93.127 -18.273 104.436 1.00 65.38 389 LEU A CA 1
ATOM 3196 C C . LEU A 1 389 ? -94.042 -19.234 103.665 1.00 65.38 389 LEU A C 1
ATOM 3198 O O . LEU A 1 389 ? -95.245 -19.067 103.767 1.00 65.38 389 LEU A O 1
ATOM 3202 N N . GLU A 1 390 ? -93.546 -20.264 102.977 1.00 72.31 390 GLU A N 1
ATOM 3203 C CA . GLU A 1 390 ? -94.367 -21.300 102.335 1.00 72.31 390 GLU A CA 1
ATOM 3204 C C . GLU A 1 390 ? -95.083 -22.153 103.381 1.00 72.31 390 GLU A C 1
ATOM 3206 O O . GLU A 1 390 ? -96.283 -22.382 103.257 1.00 72.31 390 GLU A O 1
ATOM 3211 N N . ARG A 1 391 ? -94.404 -22.535 104.472 1.00 67.94 391 ARG A N 1
ATOM 3212 C CA . ARG A 1 391 ? -95.070 -23.152 105.636 1.00 67.94 391 ARG A CA 1
ATOM 3213 C C . ARG A 1 391 ? -96.154 -22.240 106.221 1.00 67.94 391 ARG A C 1
ATOM 3215 O O . ARG A 1 391 ? -97.263 -22.701 106.476 1.00 67.94 391 ARG A O 1
ATOM 3222 N N . ARG A 1 392 ? -95.870 -20.939 106.349 1.00 66.75 392 ARG A N 1
ATOM 3223 C CA . ARG A 1 392 ? -96.842 -19.926 106.793 1.00 66.75 392 ARG A CA 1
ATOM 3224 C C . ARG A 1 392 ? -98.002 -19.750 105.804 1.00 66.75 392 ARG A C 1
ATOM 3226 O O . ARG A 1 392 ? -99.130 -19.533 106.226 1.00 66.75 392 ARG A O 1
ATOM 3233 N N . VAL A 1 393 ? -97.739 -19.839 104.502 1.00 67.56 393 VAL A N 1
ATOM 3234 C CA . VAL A 1 393 ? -98.733 -19.756 103.425 1.00 67.56 393 VAL A CA 1
ATOM 3235 C C . VAL A 1 393 ? -99.572 -21.025 103.370 1.00 67.56 393 VAL A C 1
ATOM 3237 O O . VAL A 1 393 ? -100.756 -20.906 103.101 1.00 67.56 393 VAL A O 1
ATOM 3240 N N . ALA A 1 394 ? -99.042 -22.206 103.688 1.00 66.69 394 ALA A N 1
ATOM 3241 C CA . ALA A 1 394 ? -99.837 -23.425 103.829 1.00 66.69 394 ALA A CA 1
ATOM 3242 C C . ALA A 1 394 ? -100.829 -23.313 105.005 1.00 66.69 394 ALA A C 1
ATOM 3244 O O . ALA A 1 394 ? -102.028 -23.496 104.799 1.00 66.69 394 ALA A O 1
ATOM 3245 N N . GLU A 1 395 ? -100.363 -22.891 106.190 1.00 64.19 395 GLU A N 1
ATOM 3246 C CA . GLU A 1 395 ? -101.226 -22.593 107.352 1.00 64.19 395 GLU A CA 1
ATOM 3247 C C . GLU A 1 395 ? -102.282 -21.518 107.023 1.00 64.19 395 GLU A C 1
ATOM 3249 O O . GLU A 1 395 ? -103.461 -21.660 107.354 1.00 64.19 395 GLU A O 1
ATOM 3254 N N . LEU A 1 396 ? -101.882 -20.455 106.316 1.00 60.69 396 LEU A N 1
ATOM 3255 C CA . LEU A 1 396 ? -102.793 -19.406 105.852 1.00 60.69 396 LEU A CA 1
ATOM 3256 C C . LEU A 1 396 ? -103.676 -19.842 104.674 1.00 60.69 396 LEU A C 1
ATOM 3258 O O . LEU A 1 396 ? -104.690 -19.202 104.447 1.00 60.69 396 LEU A O 1
ATOM 3262 N N . THR A 1 397 ? -103.346 -20.898 103.927 1.00 67.25 397 THR A N 1
ATOM 3263 C CA . THR A 1 397 ? -104.173 -21.419 102.820 1.00 67.25 397 THR A CA 1
ATOM 3264 C C . THR A 1 397 ? -105.318 -22.261 103.365 1.00 67.25 397 THR A C 1
ATOM 3266 O O . THR A 1 397 ? -106.432 -22.177 102.857 1.00 67.25 397 THR A O 1
ATOM 3269 N N . GLU A 1 398 ? -105.083 -23.003 104.448 1.00 61.69 398 GLU A N 1
ATOM 3270 C CA . GLU A 1 398 ? -106.141 -23.695 105.185 1.00 61.69 398 GLU A CA 1
ATOM 3271 C C . GLU A 1 398 ? -107.105 -22.681 105.831 1.00 61.69 398 GLU A C 1
ATOM 3273 O O . GLU A 1 398 ? -108.313 -22.763 105.613 1.00 61.69 398 GLU A O 1
ATOM 3278 N N . GLN A 1 399 ? -106.582 -21.621 106.467 1.00 58.19 399 GLN A N 1
ATOM 3279 C CA . GLN A 1 399 ? -107.401 -20.493 106.949 1.00 58.19 399 GLN A CA 1
ATOM 3280 C C . GLN A 1 399 ? -108.075 -19.702 105.811 1.00 58.19 399 GLN A C 1
ATOM 3282 O O . GLN A 1 399 ? -109.207 -19.241 105.958 1.00 58.19 399 GLN A O 1
ATOM 3287 N N . CYS A 1 400 ? -107.420 -19.556 104.656 1.00 51.19 400 CYS A N 1
ATOM 3288 C CA . CYS A 1 400 ? -108.006 -18.899 103.492 1.00 51.19 400 CYS A CA 1
ATOM 3289 C C . CYS A 1 400 ? -109.116 -19.724 102.848 1.00 51.19 400 CYS A C 1
ATOM 3291 O O . CYS A 1 400 ? -109.984 -19.111 102.252 1.00 51.19 400 CYS A O 1
ATOM 3293 N N . ASN A 1 401 ? -109.150 -21.054 102.953 1.00 60.47 401 ASN A N 1
ATOM 3294 C CA . ASN A 1 401 ? -110.272 -21.830 102.414 1.00 60.47 401 ASN A CA 1
ATOM 3295 C C . ASN A 1 401 ? -111.558 -21.603 103.230 1.00 60.47 401 ASN A C 1
ATOM 3297 O O . ASN A 1 401 ? -112.613 -21.390 102.631 1.00 60.47 401 ASN A O 1
ATOM 3301 N N . ASP A 1 402 ? -111.458 -21.510 104.561 1.00 55.28 402 ASP A N 1
ATOM 3302 C CA . ASP A 1 402 ? -112.578 -21.105 105.428 1.00 55.28 402 ASP A CA 1
ATOM 3303 C C . ASP A 1 402 ? -113.000 -19.638 105.192 1.00 55.28 402 ASP A C 1
ATOM 3305 O O . ASP A 1 402 ? -114.189 -19.314 105.214 1.00 55.28 402 ASP A O 1
ATOM 3309 N N . LEU A 1 403 ? -112.048 -18.741 104.900 1.00 56.34 403 LEU A N 1
ATOM 3310 C CA . LEU A 1 403 ? -112.334 -17.336 104.566 1.00 56.34 403 LEU A CA 1
ATOM 3311 C C . LEU A 1 403 ? -112.800 -17.127 103.114 1.00 56.34 403 LEU A C 1
ATOM 3313 O O . LEU A 1 403 ? -113.498 -16.156 102.834 1.00 56.34 403 LEU A O 1
ATOM 3317 N N . ASN A 1 404 ? -112.468 -18.014 102.172 1.00 51.75 404 ASN A N 1
ATOM 3318 C CA . ASN A 1 404 ? -112.874 -17.883 100.768 1.00 51.75 404 ASN A CA 1
ATOM 3319 C C . ASN A 1 404 ? -114.360 -18.239 100.584 1.00 51.75 404 ASN A C 1
ATOM 3321 O O . ASN A 1 404 ? -114.997 -17.678 99.699 1.00 51.75 404 ASN A O 1
ATOM 3325 N N . GLY A 1 405 ? -114.937 -19.045 101.486 1.00 57.28 405 GLY A N 1
ATOM 3326 C CA . GLY A 1 405 ? -116.392 -19.184 101.630 1.00 57.28 405 GLY A CA 1
ATOM 3327 C C . GLY A 1 405 ? -117.091 -17.929 102.177 1.00 57.28 405 GLY A C 1
ATOM 3328 O O . GLY A 1 405 ? -118.265 -17.726 101.902 1.00 57.28 405 GLY A O 1
ATOM 3329 N N . GLN A 1 406 ? -116.378 -17.054 102.897 1.00 54.75 406 GLN A N 1
ATOM 3330 C CA . GLN A 1 406 ? -116.894 -15.756 103.376 1.00 54.75 406 GLN A CA 1
ATOM 3331 C C . GLN A 1 406 ? -116.631 -14.609 102.378 1.00 54.75 406 GLN A C 1
ATOM 3333 O O . GLN A 1 406 ? -117.197 -13.523 102.492 1.00 54.75 406 GLN A O 1
ATOM 3338 N N . LYS A 1 407 ? -115.765 -14.839 101.385 1.00 57.44 407 LYS A N 1
ATOM 3339 C CA . LYS A 1 407 ? -115.339 -13.846 100.391 1.00 57.44 407 LYS A CA 1
ATOM 3340 C C . LYS A 1 407 ? -116.266 -13.757 99.177 1.00 57.44 407 LYS A C 1
ATOM 3342 O O . LYS A 1 407 ? -116.332 -12.692 98.568 1.00 57.44 407 LYS A O 1
ATOM 3347 N N . GLU A 1 408 ? -116.972 -14.830 98.816 1.00 58.41 408 GLU A N 1
ATOM 3348 C CA . GLU A 1 408 ? -117.946 -14.781 97.713 1.00 58.41 408 GLU A CA 1
ATOM 3349 C C . GLU A 1 408 ? -119.151 -13.884 98.055 1.00 58.41 408 GLU A C 1
ATOM 3351 O O . GLU A 1 408 ? -119.591 -13.120 97.196 1.00 58.41 408 GLU A O 1
ATOM 3356 N N . ASP A 1 409 ? -119.584 -13.852 99.321 1.00 54.97 409 ASP A N 1
ATOM 3357 C CA . ASP A 1 409 ? -120.609 -12.910 99.800 1.00 54.97 409 ASP A CA 1
ATOM 3358 C C . ASP A 1 409 ? -120.110 -11.447 99.773 1.00 54.97 409 ASP A C 1
ATOM 3360 O O . ASP A 1 409 ? -120.813 -10.548 99.306 1.00 54.97 409 ASP A O 1
ATOM 3364 N N . ALA A 1 410 ? -118.859 -11.198 100.184 1.00 57.06 410 ALA A N 1
ATOM 3365 C CA . ALA A 1 410 ? -118.260 -9.856 100.193 1.00 57.06 410 ALA A CA 1
ATOM 3366 C C . ALA A 1 410 ? -117.986 -9.279 98.785 1.00 57.06 410 ALA A C 1
ATOM 3368 O O . ALA A 1 410 ? -117.915 -8.059 98.605 1.00 57.06 410 ALA A O 1
ATOM 3369 N N . LEU A 1 411 ? -117.847 -10.127 97.758 1.00 55.38 411 LEU A N 1
ATOM 3370 C CA . LEU A 1 411 ? -117.571 -9.679 96.387 1.00 55.38 411 LEU A CA 1
ATOM 3371 C C . LEU A 1 411 ? -118.779 -8.971 95.745 1.00 55.38 411 LEU A C 1
ATOM 3373 O O . LEU A 1 411 ? -118.600 -8.084 94.906 1.00 55.38 411 LEU A O 1
ATOM 3377 N N . HIS A 1 412 ? -120.002 -9.302 96.175 1.00 58.97 412 HIS A N 1
ATOM 3378 C CA . HIS A 1 412 ? -121.209 -8.573 95.778 1.00 58.97 412 HIS A CA 1
ATOM 3379 C C . HIS A 1 412 ? -121.353 -7.212 96.487 1.00 58.97 412 HIS A C 1
ATOM 3381 O O . HIS A 1 412 ? -121.922 -6.290 95.901 1.00 58.97 412 HIS A O 1
ATOM 3387 N N . GLU A 1 413 ? -120.777 -7.037 97.681 1.00 54.62 413 GLU A N 1
ATOM 3388 C CA . GLU A 1 413 ? -120.685 -5.731 98.356 1.00 54.62 413 GLU A CA 1
ATOM 3389 C C . GLU A 1 413 ? -119.619 -4.816 97.726 1.00 54.62 413 GLU A C 1
ATOM 3391 O O . GLU A 1 413 ? -119.829 -3.607 97.606 1.00 54.62 413 GLU A O 1
ATOM 3396 N N . GLN A 1 414 ? -118.508 -5.368 97.223 1.00 55.69 414 GLN A N 1
ATOM 3397 C CA . GLN A 1 414 ? -117.436 -4.569 96.614 1.00 55.69 414 GLN A CA 1
ATOM 3398 C C . GLN A 1 414 ? -117.888 -3.796 95.354 1.00 55.69 414 GLN A C 1
ATOM 3400 O O . GLN A 1 414 ? -117.453 -2.665 95.135 1.00 55.69 414 GLN A O 1
ATOM 3405 N N . GLN A 1 415 ? -118.809 -4.349 94.554 1.00 56.19 415 GLN A N 1
ATOM 3406 C CA . GLN A 1 415 ? -119.393 -3.645 93.397 1.00 56.19 415 GLN A CA 1
ATOM 3407 C C . GLN A 1 415 ? -120.462 -2.600 93.778 1.00 56.19 415 GLN A C 1
ATOM 3409 O O . GLN A 1 415 ? -120.775 -1.718 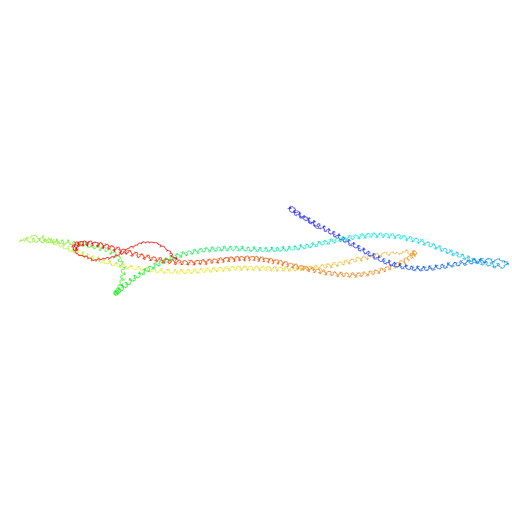92.971 1.00 56.19 415 GLN A O 1
ATOM 3414 N N . ALA A 1 416 ? -120.987 -2.638 95.007 1.00 56.97 416 ALA A N 1
ATOM 3415 C CA . ALA A 1 416 ? -121.763 -1.531 95.565 1.00 56.97 416 ALA A CA 1
ATOM 3416 C C . ALA A 1 416 ? -120.818 -0.393 96.003 1.00 56.97 416 ALA A C 1
ATOM 3418 O O . ALA A 1 416 ? -121.004 0.761 95.606 1.00 56.97 416 ALA A O 1
ATOM 3419 N N . ALA A 1 417 ? -119.738 -0.745 96.710 1.00 55.69 417 ALA A N 1
ATOM 3420 C CA . ALA A 1 417 ? -118.741 0.193 97.222 1.00 55.69 417 ALA A CA 1
ATOM 3421 C C . ALA A 1 417 ? -118.007 0.996 96.126 1.00 55.69 417 ALA A C 1
ATOM 3423 O O . ALA A 1 417 ? -117.665 2.154 96.351 1.00 55.69 417 ALA A O 1
ATOM 3424 N N . GLU A 1 418 ? -117.792 0.458 94.918 1.00 57.44 418 GLU A N 1
ATOM 3425 C CA . GLU A 1 418 ? -117.190 1.236 93.813 1.00 57.44 418 GLU A CA 1
ATOM 3426 C C . GLU A 1 418 ? -118.102 2.351 93.269 1.00 57.44 418 GLU A C 1
ATOM 3428 O O . GLU A 1 418 ? -117.603 3.371 92.784 1.00 57.44 418 GLU A O 1
ATOM 3433 N N . ASN A 1 419 ? -119.427 2.217 93.393 1.00 57.34 419 ASN A N 1
ATOM 3434 C CA . ASN A 1 419 ? -120.348 3.312 93.077 1.00 57.34 419 ASN A CA 1
ATOM 3435 C C . ASN A 1 419 ? -120.350 4.359 94.204 1.00 57.34 419 ASN A C 1
ATOM 3437 O O . ASN A 1 419 ? -120.257 5.557 93.926 1.00 57.34 419 ASN A O 1
ATOM 3441 N N . GLU A 1 420 ? -120.314 3.918 95.465 1.00 57.06 420 GLU A N 1
ATOM 3442 C CA . GLU A 1 420 ? -120.131 4.806 96.621 1.00 57.06 420 GLU A CA 1
ATOM 3443 C C . GLU A 1 420 ? -118.754 5.490 96.641 1.00 57.06 420 GLU A C 1
ATOM 3445 O O . GLU A 1 420 ? -118.628 6.583 97.187 1.00 57.06 420 GLU A O 1
ATOM 3450 N N . LEU A 1 421 ? -117.717 4.930 96.006 1.00 57.12 421 LEU A N 1
ATOM 3451 C CA . LEU A 1 421 ? -116.388 5.548 95.908 1.00 57.12 421 LEU A CA 1
ATOM 3452 C C . LEU A 1 421 ? -116.395 6.803 95.014 1.00 57.12 421 LEU A C 1
ATOM 3454 O O . LEU A 1 421 ? -115.627 7.744 95.238 1.00 57.12 421 LEU A O 1
ATOM 3458 N N . ARG A 1 422 ? -117.297 6.852 94.026 1.00 62.22 422 ARG A N 1
ATOM 3459 C CA . ARG A 1 422 ? -117.495 8.016 93.150 1.00 62.22 422 ARG A CA 1
ATOM 3460 C C . ARG A 1 422 ? -118.187 9.161 93.890 1.00 62.22 422 ARG A C 1
ATOM 3462 O O . ARG A 1 422 ? -117.754 10.311 93.775 1.00 62.22 422 ARG A O 1
ATOM 3469 N N . ASP A 1 423 ? -119.175 8.835 94.717 1.00 56.53 423 ASP A N 1
ATOM 3470 C CA . ASP A 1 423 ? -119.810 9.787 95.631 1.00 56.53 423 ASP A CA 1
ATOM 3471 C C . ASP A 1 423 ? -118.845 10.187 96.761 1.00 56.53 423 ASP A C 1
ATOM 3473 O O . ASP A 1 423 ? -118.737 11.366 97.099 1.00 56.53 423 ASP A O 1
ATOM 3477 N N . SER A 1 424 ? -118.012 9.255 97.235 1.00 53.91 424 SER A N 1
ATOM 3478 C CA . SER A 1 424 ? -116.932 9.489 98.204 1.00 53.91 424 SER A CA 1
ATOM 3479 C C . SER A 1 424 ? -115.857 10.445 97.691 1.00 53.91 424 SER A C 1
ATOM 3481 O O . SER A 1 424 ? -115.208 11.095 98.499 1.00 53.91 424 SER A O 1
ATOM 3483 N N . GLN A 1 425 ? -115.671 10.614 96.377 1.00 58.28 425 GLN A N 1
ATOM 3484 C CA . GLN A 1 425 ? -114.759 11.629 95.824 1.00 58.28 425 GLN A CA 1
ATOM 3485 C C . GLN A 1 425 ? -115.386 13.033 95.743 1.00 58.28 425 GLN A C 1
ATOM 3487 O O . GLN A 1 425 ? -114.659 14.029 95.821 1.00 58.28 425 GLN A O 1
ATOM 3492 N N . GLN A 1 426 ? -116.718 13.149 95.688 1.00 57.59 426 GLN A N 1
ATOM 3493 C CA . GLN A 1 426 ? -117.404 14.421 95.957 1.00 57.59 426 GLN A CA 1
ATOM 3494 C C . GLN A 1 426 ? -117.415 14.723 97.465 1.00 57.59 426 GLN A C 1
ATOM 3496 O O . GLN A 1 426 ? -117.076 15.837 97.880 1.00 57.59 426 GLN A O 1
ATOM 3501 N N . LEU A 1 427 ? -117.666 13.702 98.287 1.00 55.28 427 LEU A N 1
ATOM 3502 C CA . LEU A 1 427 ? -117.542 13.745 99.742 1.00 55.28 427 LEU A CA 1
ATOM 3503 C C . LEU A 1 427 ? -116.105 14.004 100.211 1.00 55.28 427 LEU A C 1
ATOM 3505 O O . LEU A 1 427 ? -115.948 14.638 101.237 1.00 55.28 427 LEU A O 1
ATOM 3509 N N . LEU A 1 428 ? -115.048 13.630 99.481 1.00 55.62 428 LEU A N 1
ATOM 3510 C CA . LEU A 1 428 ? -113.652 13.898 99.871 1.00 55.62 428 LEU A CA 1
ATOM 3511 C C . LEU A 1 428 ? -113.295 15.390 99.768 1.00 55.62 428 LEU A C 1
ATOM 3513 O O . LEU A 1 428 ? -112.507 15.909 100.563 1.00 55.62 428 LEU A O 1
ATOM 3517 N N . ASN A 1 429 ? -113.905 16.104 98.819 1.00 59.53 429 ASN A N 1
ATOM 3518 C CA . ASN A 1 429 ? -113.785 17.559 98.732 1.00 59.53 429 ASN A CA 1
ATOM 3519 C C . ASN A 1 429 ? -114.640 18.259 99.799 1.00 59.53 429 ASN A C 1
ATOM 3521 O O . ASN A 1 429 ? -114.189 19.254 100.366 1.00 59.53 429 ASN A O 1
ATOM 3525 N N . GLN A 1 430 ? -115.798 17.692 100.165 1.00 54.59 430 GLN A N 1
ATOM 3526 C CA . GLN A 1 430 ? -116.514 18.104 101.378 1.00 54.59 430 GLN A CA 1
ATOM 3527 C C . GLN A 1 430 ? -115.714 17.771 102.649 1.00 54.59 430 GLN A C 1
ATOM 3529 O O . GLN A 1 430 ? -115.668 18.598 103.547 1.00 54.59 430 GLN A O 1
ATOM 3534 N N . TYR A 1 431 ? -114.994 16.648 102.710 1.00 51.81 431 TYR A N 1
ATOM 3535 C CA . TYR A 1 431 ? -114.200 16.224 103.865 1.00 51.81 431 TYR A CA 1
ATOM 3536 C C . TYR A 1 431 ? -112.955 17.079 104.065 1.00 51.81 431 TYR A C 1
ATOM 3538 O O . TYR A 1 431 ? -112.607 17.338 105.204 1.00 51.81 431 TYR A O 1
ATOM 3546 N N . LYS A 1 432 ? -112.314 17.606 103.014 1.00 60.41 432 LYS A N 1
ATOM 3547 C CA . LYS A 1 432 ? -111.229 18.599 103.175 1.00 60.41 432 LYS A CA 1
ATOM 3548 C C . LYS A 1 432 ? -111.724 19.947 103.709 1.00 60.41 432 LYS A C 1
ATOM 3550 O O . LYS A 1 432 ? -110.942 20.698 104.293 1.00 60.41 432 LYS A O 1
ATOM 3555 N N . GLN A 1 433 ? -113.007 20.257 103.525 1.00 54.44 433 GLN A N 1
ATOM 3556 C CA . GLN A 1 433 ? -113.651 21.422 104.129 1.00 54.44 433 GLN A CA 1
ATOM 3557 C C . GLN A 1 433 ? -114.122 21.103 105.560 1.00 54.44 433 GLN A C 1
ATOM 3559 O O . GLN A 1 433 ? -113.770 21.828 106.489 1.00 54.44 433 GLN A O 1
ATOM 3564 N N . GLN A 1 434 ? -114.751 19.942 105.763 1.00 50.62 434 GLN A N 1
ATOM 3565 C CA . GLN A 1 434 ? -115.138 19.410 107.069 1.00 50.62 434 GLN A CA 1
ATOM 3566 C C . GLN A 1 434 ? -113.948 19.040 107.963 1.00 50.62 434 GLN A C 1
ATOM 3568 O O . GLN A 1 434 ? -114.127 18.960 109.163 1.00 50.62 434 GLN A O 1
ATOM 3573 N N . GLU A 1 435 ? -112.734 18.828 107.452 1.00 53.09 435 GLU A N 1
ATOM 3574 C CA . GLU A 1 435 ? -111.531 18.568 108.260 1.00 53.09 435 GLU A CA 1
ATOM 3575 C C . GLU A 1 435 ? -110.968 19.876 108.832 1.00 53.09 435 GLU A C 1
ATOM 3577 O O . GLU A 1 435 ? -110.564 19.920 109.994 1.00 53.09 435 GLU A O 1
ATOM 3582 N N . ARG A 1 436 ? -111.058 20.980 108.075 1.00 57.81 436 ARG A N 1
ATOM 3583 C CA . ARG A 1 436 ? -110.816 22.333 108.604 1.00 57.81 436 ARG A CA 1
ATOM 3584 C C . ARG A 1 436 ? -111.897 22.729 109.608 1.00 57.81 436 ARG A C 1
ATOM 3586 O O . ARG A 1 436 ? -111.584 23.292 110.654 1.00 57.81 436 ARG A O 1
ATOM 3593 N N . GLU A 1 437 ? -113.154 22.393 109.325 1.00 54.31 437 GLU A N 1
ATOM 3594 C CA . GLU A 1 437 ? -114.265 22.622 110.251 1.00 54.31 437 GLU A CA 1
ATOM 3595 C C . GLU A 1 437 ? -114.204 21.683 111.466 1.00 54.31 437 GLU A C 1
ATOM 3597 O O . GLU A 1 437 ? -114.526 22.131 112.553 1.00 54.31 437 GLU A O 1
ATOM 3602 N N . ALA A 1 438 ? -113.704 20.448 111.354 1.00 55.06 438 ALA A N 1
ATOM 3603 C CA . ALA A 1 438 ? -113.553 19.501 112.464 1.00 55.06 438 ALA A CA 1
ATOM 3604 C C . ALA A 1 438 ? -112.314 19.781 113.321 1.00 55.06 438 ALA A C 1
ATOM 3606 O O . ALA A 1 438 ? -112.361 19.551 114.524 1.00 55.06 438 ALA A O 1
ATOM 3607 N N . GLN A 1 439 ? -111.230 20.334 112.767 1.00 56.03 439 GLN A N 1
ATOM 3608 C CA . GLN A 1 439 ? -110.148 20.899 113.584 1.00 56.03 439 GLN A CA 1
ATOM 3609 C C . GLN A 1 439 ? -110.612 22.171 114.314 1.00 56.03 439 GLN A C 1
ATOM 3611 O O . GLN A 1 439 ? -110.310 22.340 115.496 1.00 56.03 439 GLN A O 1
ATOM 3616 N N . ALA A 1 440 ? -111.425 23.018 113.669 1.00 55.91 440 ALA A N 1
ATOM 3617 C CA . ALA A 1 440 ? -112.076 24.145 114.338 1.00 55.91 440 ALA A CA 1
ATOM 3618 C C . ALA A 1 440 ? -113.133 23.699 115.371 1.00 55.91 440 ALA A C 1
ATOM 3620 O O . ALA A 1 440 ? -113.285 24.349 116.403 1.00 55.91 440 ALA A O 1
ATOM 3621 N N . GLN A 1 441 ? -113.837 22.588 115.129 1.00 51.78 441 GLN A N 1
ATOM 3622 C CA . GLN A 1 441 ? -114.882 22.071 116.009 1.00 51.78 441 GLN A CA 1
ATOM 3623 C C . GLN A 1 441 ? -114.311 21.245 117.165 1.00 51.78 441 GLN A C 1
ATOM 3625 O O . GLN A 1 441 ? -114.801 21.410 118.265 1.00 51.78 441 GLN A O 1
ATOM 3630 N N . ASN A 1 442 ? -113.220 20.483 117.013 1.00 54.16 442 ASN A N 1
ATOM 3631 C CA . ASN A 1 442 ? -112.523 19.887 118.168 1.00 54.16 442 ASN A CA 1
ATOM 3632 C C . ASN A 1 442 ? -111.996 20.981 119.115 1.00 54.16 442 ASN A C 1
ATOM 3634 O O . ASN A 1 442 ? -112.112 20.856 120.332 1.00 54.16 442 ASN A O 1
ATOM 3638 N N . MET A 1 443 ? -111.483 22.094 118.573 1.00 54.53 443 MET A N 1
ATOM 3639 C CA . MET A 1 443 ? -111.106 23.268 119.376 1.00 54.53 443 MET A CA 1
ATOM 3640 C C . MET A 1 443 ? -112.312 23.970 120.028 1.00 54.53 443 MET A C 1
ATOM 3642 O O . MET A 1 443 ? -112.137 24.630 121.049 1.00 54.53 443 MET A O 1
ATOM 3646 N N . ARG A 1 444 ? -113.534 23.832 119.496 1.00 54.88 444 ARG A N 1
ATOM 3647 C CA . ARG A 1 444 ? -114.764 24.331 120.140 1.00 54.88 444 ARG A CA 1
ATOM 3648 C C . ARG A 1 444 ? -115.310 23.349 121.167 1.00 54.88 444 ARG A C 1
ATOM 3650 O O . ARG A 1 444 ? -115.489 23.748 122.303 1.00 54.88 444 ARG A O 1
ATOM 3657 N N . ASP A 1 445 ? -115.477 22.080 120.816 1.00 54.53 445 ASP A N 1
ATOM 3658 C CA . ASP A 1 445 ? -116.017 21.021 121.672 1.00 54.53 445 ASP A CA 1
ATOM 3659 C C . ASP A 1 445 ? -115.148 20.799 122.925 1.00 54.53 445 ASP A C 1
ATOM 3661 O O . ASP A 1 445 ? -115.681 20.538 124.004 1.00 54.53 445 ASP A O 1
ATOM 3665 N N . THR A 1 446 ? -113.823 20.982 122.831 1.00 56.22 446 THR A N 1
ATOM 3666 C CA . THR A 1 446 ? -112.933 20.947 124.010 1.00 56.22 446 THR A CA 1
ATOM 3667 C C . THR A 1 446 ? -113.182 22.152 124.934 1.00 56.22 446 THR A C 1
ATOM 3669 O O . THR A 1 446 ? -113.379 21.969 126.134 1.00 56.22 446 THR A O 1
ATOM 3672 N N . ASN A 1 447 ? -113.288 23.369 124.380 1.00 54.56 447 ASN A N 1
ATOM 3673 C CA . ASN A 1 447 ? -113.633 24.582 125.141 1.00 54.56 447 ASN A CA 1
ATOM 3674 C C . ASN A 1 447 ? -115.075 24.541 125.701 1.00 54.56 447 ASN A C 1
ATOM 3676 O O . ASN A 1 447 ? -115.330 25.009 126.811 1.00 54.56 447 ASN A O 1
ATOM 3680 N N . GLU A 1 448 ? -116.035 23.967 124.972 1.00 53.84 448 GLU A N 1
ATOM 3681 C CA . GLU A 1 448 ? -117.423 23.798 125.414 1.00 53.84 448 GLU A CA 1
ATOM 3682 C C . GLU A 1 448 ? -117.534 22.772 126.545 1.00 53.84 448 GLU A C 1
ATOM 3684 O O . GLU A 1 448 ? -118.340 22.966 127.455 1.00 53.84 448 GLU A O 1
ATOM 3689 N N . CYS A 1 449 ? -116.703 21.724 126.556 1.00 56.09 449 CYS A N 1
ATOM 3690 C CA . CYS A 1 449 ? -116.675 20.762 127.656 1.00 56.09 449 CYS A CA 1
ATOM 3691 C C . CYS A 1 449 ? -116.146 21.401 128.957 1.00 56.09 449 CYS A C 1
ATOM 3693 O O . CYS A 1 449 ? -116.739 21.201 130.020 1.00 56.09 449 CYS A O 1
ATOM 3695 N N . GLU A 1 450 ? -115.101 22.234 128.877 1.00 54.59 450 GLU A N 1
ATOM 3696 C CA . GLU A 1 450 ? -114.602 23.019 130.020 1.00 54.59 450 GLU A CA 1
ATOM 3697 C C . GLU A 1 450 ? -115.626 24.073 130.489 1.00 54.59 450 GLU A C 1
ATOM 3699 O O . GLU A 1 450 ? -115.881 24.216 131.689 1.00 54.59 450 GLU A O 1
ATOM 3704 N N . THR A 1 451 ? -116.303 24.747 129.554 1.00 56.44 451 THR A N 1
ATOM 3705 C CA . THR A 1 451 ? -117.336 25.753 129.868 1.00 56.44 451 THR A CA 1
ATOM 3706 C C . THR A 1 451 ? -118.594 25.119 130.486 1.00 56.44 451 THR A C 1
ATOM 3708 O O . THR A 1 451 ? -119.180 25.664 131.425 1.00 56.44 451 THR A O 1
ATOM 3711 N N . ALA A 1 452 ? -119.008 23.934 130.022 1.00 56.19 452 ALA A N 1
ATOM 3712 C CA . ALA A 1 452 ? -120.143 23.197 130.580 1.00 56.19 452 ALA A CA 1
ATOM 3713 C C . ALA A 1 452 ? -119.878 22.705 132.013 1.00 56.19 452 ALA A C 1
ATOM 3715 O O . ALA A 1 452 ? -120.788 22.736 132.848 1.00 56.19 452 ALA A O 1
ATOM 3716 N N . LEU A 1 453 ? -118.639 22.302 132.319 1.00 57.50 453 LEU A N 1
ATOM 3717 C CA . LEU A 1 453 ? -118.224 21.919 133.670 1.00 57.50 453 LEU A CA 1
ATOM 3718 C C . LEU A 1 453 ? -118.299 23.117 134.639 1.00 57.50 453 LEU A C 1
ATOM 3720 O O . LEU A 1 453 ? -118.806 22.980 135.754 1.00 57.50 453 LEU A O 1
ATOM 3724 N N . ALA A 1 454 ? -117.884 24.309 134.194 1.00 56.25 454 ALA A N 1
ATOM 3725 C CA . ALA A 1 454 ? -118.010 25.543 134.974 1.00 56.25 454 ALA A CA 1
ATOM 3726 C C . ALA A 1 454 ? -119.480 25.922 135.254 1.00 56.25 454 ALA A C 1
ATOM 3728 O O . ALA A 1 454 ? -119.828 26.262 136.387 1.00 56.25 454 ALA A O 1
ATOM 3729 N N . HIS A 1 455 ? -120.367 25.809 134.256 1.00 58.25 455 HIS A N 1
ATOM 3730 C CA . HIS A 1 455 ? -121.797 26.093 134.434 1.00 58.25 455 HIS A CA 1
ATOM 3731 C C . HIS A 1 455 ? -122.516 25.102 135.357 1.00 58.25 455 HIS A C 1
ATOM 3733 O O . HIS A 1 455 ? -123.393 25.520 136.116 1.00 58.25 455 HIS A O 1
ATOM 3739 N N . PHE A 1 456 ? -122.158 23.814 135.324 1.00 63.16 456 PHE A N 1
ATOM 3740 C CA . PHE A 1 456 ? -122.732 22.821 136.235 1.00 63.16 456 PHE A CA 1
ATOM 3741 C C . PHE A 1 456 ? -122.406 23.157 137.701 1.00 63.16 456 PHE A C 1
ATOM 3743 O O . PHE A 1 456 ? -123.318 23.271 138.523 1.00 63.16 456 PHE A O 1
ATOM 3750 N N . ASN A 1 457 ? -121.132 23.433 137.998 1.00 56.69 457 ASN A N 1
ATOM 3751 C CA . ASN A 1 457 ? -120.675 23.785 139.347 1.00 56.69 457 ASN A CA 1
ATOM 3752 C C . ASN A 1 457 ? -121.319 25.084 139.878 1.00 56.69 457 ASN A C 1
ATOM 3754 O O . ASN A 1 457 ? -121.570 25.206 141.076 1.00 56.69 457 ASN A O 1
ATOM 3758 N N . ALA A 1 458 ? -121.621 26.051 139.003 1.00 57.47 458 ALA A N 1
ATOM 3759 C CA . ALA A 1 458 ? -122.340 27.268 139.385 1.00 57.47 458 ALA A CA 1
ATOM 3760 C C . ALA A 1 458 ? -123.823 26.998 139.721 1.00 57.47 458 ALA A C 1
ATOM 3762 O O . ALA A 1 458 ? -124.322 27.473 140.744 1.00 57.47 458 ALA A O 1
ATOM 3763 N N . ALA A 1 459 ? -124.520 26.208 138.896 1.00 59.84 459 ALA A N 1
ATOM 3764 C CA . ALA A 1 459 ? -125.943 25.908 139.075 1.00 59.84 459 ALA A CA 1
ATOM 3765 C C . ALA A 1 459 ? -126.231 25.076 140.340 1.00 59.84 459 ALA A C 1
ATOM 3767 O O . ALA A 1 459 ? -127.218 25.328 141.034 1.00 59.84 459 ALA A O 1
ATOM 3768 N N . GLU A 1 460 ? -125.358 24.120 140.673 1.00 60.75 460 GLU A N 1
ATOM 3769 C CA . GLU A 1 460 ? -125.472 23.312 141.895 1.00 60.75 460 GLU A CA 1
ATOM 3770 C C . GLU A 1 460 ? -125.330 24.177 143.166 1.00 60.75 460 GLU A C 1
ATOM 3772 O O . GLU A 1 460 ? -126.045 23.980 144.155 1.00 60.75 460 GLU A O 1
ATOM 3777 N N . ASN A 1 461 ? -124.480 25.208 143.115 1.00 59.31 461 ASN A N 1
ATOM 3778 C CA . ASN A 1 461 ? -124.273 26.139 144.223 1.00 59.31 461 ASN A CA 1
ATOM 3779 C C . ASN A 1 461 ? -125.465 27.107 144.400 1.00 59.31 461 ASN A C 1
ATOM 3781 O O . ASN A 1 461 ? -125.910 27.344 145.524 1.00 59.31 461 ASN A O 1
ATOM 3785 N N . GLU A 1 462 ? -126.054 27.608 143.303 1.00 59.12 462 GLU A N 1
ATOM 3786 C CA . GLU A 1 462 ? -127.296 28.401 143.358 1.00 59.12 462 GLU A CA 1
ATOM 3787 C C . GLU A 1 462 ? -128.483 27.606 143.924 1.00 59.12 462 GLU A C 1
ATOM 3789 O O . GLU A 1 462 ? -129.287 28.156 144.682 1.00 59.12 462 GLU A O 1
ATOM 3794 N N . GLN A 1 463 ? -128.595 26.311 143.595 1.00 64.06 463 GLN A N 1
ATOM 3795 C CA . GLN A 1 463 ? -129.663 25.462 144.128 1.00 64.06 463 GLN A CA 1
ATOM 3796 C C . GLN A 1 463 ? -129.587 25.361 145.660 1.00 64.06 463 GLN A C 1
ATOM 3798 O O . GLN A 1 463 ? -130.614 25.514 146.323 1.00 64.06 463 GLN A O 1
ATOM 3803 N N . ARG A 1 464 ? -128.390 25.174 146.240 1.00 63.41 464 ARG A N 1
ATOM 3804 C CA . ARG A 1 464 ? -128.209 25.153 147.706 1.00 63.41 464 ARG A CA 1
ATOM 3805 C C . ARG A 1 464 ? -128.695 26.439 148.376 1.00 63.41 464 ARG A C 1
ATOM 3807 O O . ARG A 1 464 ? -129.379 26.368 149.395 1.00 63.41 464 ARG A O 1
ATOM 3814 N N . ILE A 1 465 ? -128.388 27.597 147.791 1.00 63.56 465 ILE A N 1
ATOM 3815 C CA . ILE A 1 465 ? -128.795 28.904 148.332 1.00 63.56 465 ILE A CA 1
ATOM 3816 C C . ILE A 1 465 ? -130.327 29.059 148.296 1.00 63.56 465 ILE A C 1
ATOM 3818 O O . ILE A 1 465 ? -130.921 29.570 149.248 1.00 63.56 465 ILE A O 1
ATOM 3822 N N . ALA A 1 466 ? -130.992 28.579 147.240 1.00 59.25 466 ALA A N 1
ATOM 3823 C CA . ALA A 1 466 ? -132.454 28.586 147.159 1.00 59.25 466 ALA A CA 1
ATOM 3824 C C . ALA A 1 466 ? -133.115 27.645 148.192 1.00 59.25 466 ALA A C 1
ATOM 3826 O O . ALA A 1 466 ? -134.129 28.010 148.792 1.00 59.25 466 ALA A O 1
ATOM 3827 N N . GLU A 1 467 ? -132.530 26.469 148.456 1.00 61.66 467 GLU A N 1
ATOM 3828 C CA . GLU A 1 467 ? -133.033 25.519 149.468 1.00 61.66 467 GLU A CA 1
ATOM 3829 C C . GLU A 1 467 ? -132.969 26.088 150.897 1.00 61.66 467 GLU A C 1
ATOM 3831 O O . GLU A 1 467 ? -133.852 25.818 151.716 1.00 61.66 467 GLU A O 1
ATOM 3836 N N . GLU A 1 468 ? -131.981 26.934 151.198 1.00 60.28 468 GLU A N 1
ATOM 3837 C CA . GLU A 1 468 ? -131.888 27.642 152.481 1.00 60.28 468 GLU A CA 1
ATOM 3838 C C . GLU A 1 468 ? -132.918 28.784 152.602 1.00 60.28 468 GLU A C 1
ATOM 3840 O O . GLU A 1 468 ? -133.508 28.970 153.672 1.00 60.28 468 GLU A O 1
ATOM 3845 N N . GLN A 1 469 ? -133.219 29.499 151.510 1.00 60.16 469 GLN A N 1
ATOM 3846 C CA . GLN A 1 469 ? -134.244 30.557 151.502 1.00 60.16 469 GLN A CA 1
ATOM 3847 C C . GLN A 1 469 ? -135.665 30.019 151.742 1.00 60.16 469 GLN A C 1
ATOM 3849 O O . GLN A 1 469 ? -136.439 30.652 152.465 1.00 60.16 469 GLN A O 1
ATOM 3854 N N . VAL A 1 470 ? -136.001 28.837 151.208 1.00 62.09 470 VAL A N 1
ATOM 3855 C CA . VAL A 1 470 ? -137.292 28.170 151.475 1.00 62.09 470 VAL A CA 1
ATOM 3856 C C . VAL A 1 470 ? -137.452 27.845 152.961 1.00 62.09 470 VAL A C 1
ATOM 3858 O O . VAL A 1 470 ? -138.457 28.222 153.567 1.00 62.09 470 VAL A O 1
ATOM 3861 N N . ARG A 1 471 ? -136.435 27.241 153.593 1.00 63.19 471 ARG A N 1
ATOM 3862 C CA . ARG A 1 471 ? -136.465 26.927 155.036 1.00 63.19 471 ARG A CA 1
ATOM 3863 C C . ARG A 1 471 ? -136.667 28.179 155.896 1.00 63.19 471 ARG A C 1
ATOM 3865 O O . ARG A 1 471 ? -137.396 28.138 156.886 1.00 63.19 471 ARG A O 1
ATOM 3872 N N . ALA A 1 472 ? -136.074 29.310 155.508 1.00 57.19 472 ALA A N 1
ATOM 3873 C CA . ALA A 1 472 ? -136.272 30.584 156.201 1.00 57.19 472 ALA A CA 1
ATOM 3874 C C . ALA A 1 472 ? -137.718 31.120 156.084 1.00 57.19 472 ALA A C 1
ATOM 3876 O O . ALA A 1 472 ? -138.217 31.745 157.024 1.00 57.19 472 ALA A O 1
ATOM 3877 N N . ALA A 1 473 ? -138.410 30.863 154.968 1.00 58.69 473 ALA A N 1
ATOM 3878 C CA . ALA A 1 473 ? -139.818 31.222 154.792 1.00 58.69 473 ALA A CA 1
ATOM 3879 C C . ALA A 1 473 ? -140.764 30.310 155.602 1.00 58.69 473 ALA A C 1
ATOM 3881 O O . ALA A 1 473 ? -141.690 30.809 156.247 1.00 58.69 473 ALA A O 1
ATOM 3882 N N . GLU A 1 474 ? -140.499 28.999 155.658 1.00 62.16 474 GLU A N 1
ATOM 3883 C CA . GLU A 1 474 ? -141.308 28.034 156.427 1.00 62.16 474 GLU A CA 1
ATOM 3884 C C . GLU A 1 474 ? -141.357 28.355 157.929 1.00 62.16 474 GLU A C 1
ATOM 3886 O O . GLU A 1 474 ? -142.405 28.220 158.570 1.00 62.16 474 GLU A O 1
ATOM 3891 N N . VAL A 1 475 ? -140.244 28.827 158.503 1.00 62.56 475 VAL A N 1
ATOM 3892 C CA . VAL A 1 475 ? -140.186 29.236 159.917 1.00 62.56 475 VAL A CA 1
ATOM 3893 C C . VAL A 1 475 ? -141.049 30.477 160.180 1.00 62.56 475 VAL A C 1
ATOM 3895 O O . VAL A 1 475 ? -141.730 30.538 161.207 1.00 62.56 475 VAL A O 1
ATOM 3898 N N . ARG A 1 476 ? -141.087 31.444 159.251 1.00 60.53 476 ARG A N 1
ATOM 3899 C CA . ARG A 1 476 ? -141.904 32.666 159.389 1.00 60.53 476 ARG A CA 1
ATOM 3900 C C . ARG A 1 476 ? -143.402 32.355 159.403 1.00 60.53 476 ARG A C 1
ATOM 3902 O O . ARG A 1 476 ? -144.121 32.917 160.229 1.00 60.53 476 ARG A O 1
ATOM 3909 N N . LEU A 1 477 ? -143.860 31.419 158.567 1.00 59.09 477 LEU A N 1
ATOM 3910 C CA . LEU A 1 477 ? -145.262 30.983 158.553 1.00 59.09 477 LEU A CA 1
ATOM 3911 C C . LEU A 1 477 ? -145.681 30.329 159.881 1.00 59.09 477 LEU A C 1
ATOM 3913 O O . LEU A 1 477 ? -146.714 30.690 160.445 1.00 59.09 477 LEU A O 1
ATOM 3917 N N . LYS A 1 478 ? -144.850 29.431 160.427 1.00 61.50 478 LYS A N 1
ATOM 3918 C CA . LYS A 1 478 ? -145.117 28.779 161.723 1.00 61.50 478 LYS A CA 1
ATOM 3919 C C . LYS A 1 478 ? -145.199 29.781 162.883 1.00 61.50 478 LYS A C 1
ATOM 3921 O O . LYS A 1 478 ? -145.987 29.584 163.806 1.00 61.50 478 LYS A O 1
ATOM 3926 N N . HIS A 1 479 ? -144.434 30.874 162.829 1.00 61.56 479 HIS A N 1
ATOM 3927 C CA . HIS A 1 479 ? -144.476 31.928 163.848 1.00 61.56 479 HIS A CA 1
ATOM 3928 C C . HIS A 1 479 ? -145.790 32.733 163.817 1.00 61.56 479 HIS A C 1
ATOM 3930 O O . HIS A 1 479 ? -146.382 32.987 164.868 1.00 61.56 479 HIS A O 1
ATOM 3936 N N . ALA A 1 480 ? -146.288 33.073 162.621 1.00 58.56 480 ALA A N 1
ATOM 3937 C CA . ALA A 1 480 ? -147.576 33.754 162.455 1.00 58.56 480 ALA A CA 1
ATOM 3938 C C . ALA A 1 480 ? -148.744 32.909 163.004 1.00 58.56 480 ALA A C 1
ATOM 3940 O O . ALA A 1 480 ? -149.578 33.412 163.757 1.00 58.56 480 ALA A O 1
ATOM 3941 N N . GLN A 1 481 ? -148.749 31.603 162.716 1.00 58.12 481 GLN A N 1
ATOM 3942 C CA . GLN A 1 481 ? -149.775 30.673 163.204 1.00 58.12 481 GLN A CA 1
ATOM 3943 C C . GLN A 1 481 ? -149.786 30.536 164.740 1.00 58.12 481 GLN A C 1
ATOM 3945 O O . GLN A 1 481 ? -150.854 30.426 165.344 1.00 58.12 481 GLN A O 1
ATOM 3950 N N . HIS A 1 482 ? -148.625 30.619 165.401 1.00 56.62 482 HIS A N 1
ATOM 3951 C CA . HIS A 1 482 ? -148.545 30.555 166.867 1.00 56.62 482 HIS A CA 1
ATOM 3952 C C . HIS A 1 482 ? -149.043 31.832 167.568 1.00 56.62 482 HIS A C 1
ATOM 3954 O O . HIS A 1 482 ? -149.724 31.738 168.591 1.00 56.62 482 HIS A O 1
ATOM 3960 N N . SER A 1 483 ? -148.770 33.017 167.004 1.00 57.75 483 SER A N 1
ATOM 3961 C CA . SER A 1 483 ? -149.344 34.304 167.458 1.00 57.75 483 SER A CA 1
ATOM 3962 C C . SER A 1 483 ? -150.880 34.264 167.470 1.00 57.75 483 SER A C 1
ATOM 3964 O O . SER A 1 483 ? -151.527 34.771 168.391 1.00 57.75 483 SER A O 1
ATOM 3966 N N . LEU A 1 484 ? -151.456 33.595 166.468 1.00 56.59 484 LEU A N 1
ATOM 3967 C CA . LEU A 1 484 ? -152.892 33.387 166.304 1.00 56.59 484 LEU A CA 1
ATOM 3968 C C . LEU A 1 484 ? -153.476 32.496 167.417 1.00 56.59 484 LEU A C 1
ATOM 3970 O O . LEU A 1 484 ? -154.494 32.850 168.014 1.00 56.59 484 LEU A O 1
ATOM 3974 N N . TRP A 1 485 ? -152.791 31.401 167.767 1.00 54.53 485 TRP A N 1
ATOM 3975 C CA . TRP A 1 485 ? -153.224 30.476 168.826 1.00 54.53 485 TRP A CA 1
ATOM 3976 C C . TRP A 1 485 ? -153.190 31.108 170.229 1.00 54.53 485 TRP A C 1
ATOM 3978 O O . TRP A 1 485 ? -154.110 30.910 171.020 1.00 54.53 485 TRP A O 1
ATOM 3988 N N . VAL A 1 486 ? -152.178 31.934 170.530 1.00 56.72 486 VAL A N 1
ATOM 3989 C CA . VAL A 1 486 ? -152.048 32.622 171.834 1.00 56.72 486 VAL A CA 1
ATOM 3990 C C . VAL A 1 486 ? -153.173 33.639 172.067 1.00 56.72 486 VAL A C 1
ATOM 3992 O O . VAL A 1 486 ? -153.661 33.776 173.188 1.00 56.72 486 VAL A O 1
ATOM 3995 N N . LYS A 1 487 ? -153.622 34.340 171.019 1.00 56.97 487 LYS A N 1
ATOM 3996 C CA . LYS A 1 487 ? -154.680 35.360 171.134 1.00 56.97 487 LYS A CA 1
ATOM 3997 C C . LYS A 1 487 ? -156.085 34.762 171.235 1.00 56.97 487 LYS A C 1
ATOM 3999 O O . LYS A 1 487 ? -156.954 35.388 171.835 1.00 56.97 487 LYS A O 1
ATOM 4004 N N . LEU A 1 488 ? -156.311 33.562 170.693 1.00 48.78 488 LEU A N 1
ATOM 4005 C CA . LEU A 1 488 ? -157.635 32.926 170.681 1.00 48.78 488 LEU A CA 1
ATOM 4006 C C . LEU A 1 488 ? -158.059 32.344 172.042 1.00 48.78 488 LEU A C 1
ATOM 4008 O O . LEU A 1 488 ? -159.252 32.183 172.281 1.00 48.78 488 LEU A O 1
ATOM 4012 N N . ALA A 1 489 ? -157.108 32.061 172.939 1.00 49.03 489 ALA A N 1
ATOM 4013 C CA . ALA A 1 489 ? -157.382 31.492 174.262 1.00 49.03 489 ALA A CA 1
ATOM 4014 C C . ALA A 1 489 ? -157.554 32.537 175.388 1.00 49.03 489 ALA A C 1
ATOM 4016 O O . ALA A 1 489 ? -158.056 32.198 176.456 1.00 49.03 489 ALA A O 1
ATOM 4017 N N . TRP A 1 490 ? -157.186 33.809 175.176 1.00 48.31 490 TRP A N 1
ATOM 4018 C CA . TRP A 1 490 ? -157.276 34.870 176.204 1.00 48.31 490 TRP A CA 1
ATOM 4019 C C . TRP A 1 490 ? -158.683 35.501 176.331 1.00 48.31 490 TRP A C 1
ATOM 4021 O O . TRP A 1 490 ? -158.837 36.567 176.921 1.00 48.31 490 TRP A O 1
ATOM 4031 N N . ALA A 1 491 ? -159.716 34.864 175.767 1.00 44.88 491 ALA A N 1
ATOM 4032 C CA . ALA A 1 491 ? -161.078 35.393 175.663 1.00 44.88 491 ALA A CA 1
ATOM 4033 C C . ALA A 1 491 ? -162.109 34.523 176.415 1.00 44.88 491 ALA A C 1
ATOM 4035 O O . ALA A 1 491 ? -162.903 33.797 175.815 1.00 44.88 491 ALA A O 1
ATOM 4036 N N . CYS A 1 492 ? -162.116 34.626 177.746 1.00 52.06 492 CYS A N 1
ATOM 4037 C CA . CYS A 1 492 ? -163.199 34.115 178.593 1.00 52.06 492 CYS A CA 1
ATOM 4038 C C . CYS A 1 492 ? -164.394 35.085 178.618 1.00 52.06 492 CYS A C 1
ATOM 4040 O O . CYS A 1 492 ? -164.182 36.287 178.673 1.00 52.06 492 CYS A O 1
ATOM 4042 N N . LEU A 1 493 ? -165.615 34.530 178.672 1.00 44.41 493 LEU A N 1
ATOM 4043 C CA . LEU A 1 493 ? -166.924 35.160 178.949 1.00 44.41 493 LEU A CA 1
ATOM 4044 C C . LEU A 1 493 ? -167.291 36.511 178.283 1.00 44.41 493 LEU A C 1
ATOM 4046 O O . LEU A 1 493 ? -166.644 37.535 178.439 1.00 44.41 493 LEU A O 1
ATOM 4050 N N . SER A 1 494 ? -168.508 36.533 177.725 1.00 35.56 494 SER A N 1
ATOM 4051 C CA . SER A 1 494 ? -169.344 37.723 177.476 1.00 35.56 494 SER A CA 1
ATOM 4052 C C . SER A 1 494 ? -168.767 38.878 176.634 1.00 35.56 494 SER A C 1
ATOM 4054 O O . SER A 1 494 ? -168.060 39.750 177.115 1.00 35.56 494 SER A O 1
ATOM 4056 N N . LEU A 1 495 ? -169.305 38.970 175.414 1.00 38.62 495 LEU A N 1
ATOM 4057 C CA . LEU A 1 495 ? -169.574 40.205 174.666 1.00 38.62 495 LEU A CA 1
ATOM 4058 C C . LEU A 1 495 ? -168.395 41.117 174.243 1.00 38.62 495 LEU A C 1
ATOM 4060 O O . LEU A 1 495 ? -167.987 42.048 174.922 1.00 38.62 495 LEU A O 1
ATOM 4064 N N . PHE A 1 496 ? -168.139 41.008 172.935 1.00 42.56 496 PHE A N 1
ATOM 4065 C CA . PHE A 1 496 ? -168.162 42.127 171.976 1.00 42.56 496 PHE A CA 1
ATOM 4066 C C . PHE A 1 496 ? -166.831 42.753 171.500 1.00 42.56 496 PHE A C 1
ATOM 4068 O O . PHE A 1 496 ? -166.357 43.772 171.981 1.00 42.56 496 PHE A O 1
ATOM 4075 N N . VAL A 1 497 ? -166.341 42.184 170.388 1.00 53.25 497 VAL A N 1
ATOM 4076 C CA . VAL A 1 497 ? -166.055 42.893 169.118 1.00 53.25 497 VAL A CA 1
ATOM 4077 C C . VAL A 1 497 ? -165.208 44.181 169.183 1.00 53.25 497 VAL A C 1
ATOM 4079 O O . VAL A 1 497 ? -165.742 45.274 169.361 1.00 53.25 497 VAL A O 1
ATOM 4082 N N . LYS A 1 498 ? -163.926 44.060 168.778 1.00 45.75 498 LYS A N 1
ATOM 4083 C CA . LYS A 1 498 ? -163.325 44.890 167.691 1.00 45.75 498 LYS A CA 1
ATOM 4084 C C . LYS A 1 498 ? -161.920 44.488 167.181 1.00 45.75 498 LYS A C 1
ATOM 4086 O O . LYS A 1 498 ? -161.385 45.180 166.322 1.00 45.75 498 LYS A O 1
ATOM 4091 N N . GLY A 1 499 ? -161.326 43.376 167.630 1.00 51.53 499 GLY A N 1
ATOM 4092 C CA . GLY A 1 499 ? -159.916 43.032 167.337 1.00 51.53 499 GLY A CA 1
ATOM 4093 C C . GLY A 1 499 ? -159.591 42.194 166.082 1.00 51.53 499 GLY A C 1
ATOM 4094 O O . GL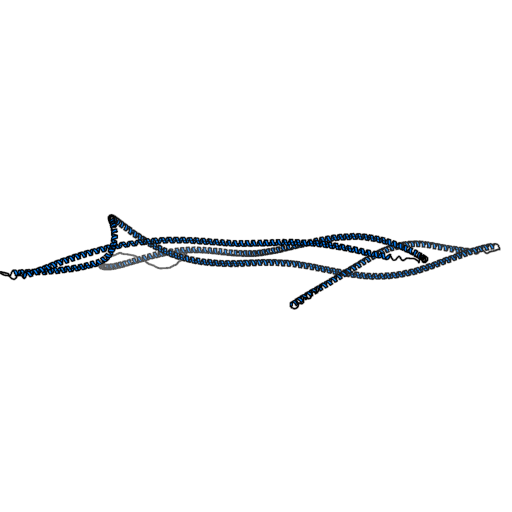Y A 1 499 ? -158.436 41.821 165.910 1.00 51.53 499 GLY A O 1
ATOM 4095 N N . LEU A 1 500 ? -160.557 41.845 165.222 1.00 48.34 500 LEU A N 1
ATOM 4096 C CA . LEU A 1 500 ? -160.405 40.705 164.291 1.00 48.34 500 LEU A CA 1
ATOM 4097 C C . LEU A 1 500 ? -159.781 40.970 162.900 1.00 48.34 500 LEU A C 1
ATOM 4099 O O . LEU A 1 500 ? -159.562 40.007 162.178 1.00 48.34 500 LEU A O 1
ATOM 4103 N N . ARG A 1 501 ? -159.469 42.213 162.493 1.00 52.41 501 ARG A N 1
ATOM 4104 C CA . ARG A 1 501 ? -159.016 42.491 161.102 1.00 52.41 501 ARG A CA 1
ATOM 4105 C C . ARG A 1 501 ? -157.501 42.513 160.850 1.00 52.41 501 ARG A C 1
ATOM 4107 O O . ARG A 1 501 ? -157.108 42.370 159.699 1.00 52.41 501 ARG A O 1
ATOM 4114 N N . ASN A 1 502 ? -156.648 42.651 161.870 1.00 52.81 502 ASN A N 1
ATOM 4115 C CA . ASN A 1 502 ? -155.191 42.744 161.645 1.00 52.81 502 ASN A CA 1
ATOM 4116 C C . ASN A 1 502 ? -154.469 41.385 161.565 1.00 52.81 502 ASN A C 1
ATOM 4118 O O . ASN A 1 502 ? -153.361 41.327 161.047 1.00 52.81 502 ASN A O 1
ATOM 4122 N N . LEU A 1 503 ? -155.063 40.294 162.062 1.00 55.69 503 LEU A N 1
ATOM 4123 C CA . LEU A 1 503 ? -154.389 38.985 162.128 1.00 55.69 503 LEU A CA 1
ATOM 4124 C C . LEU A 1 503 ? -154.437 38.206 160.805 1.00 55.69 503 LEU A C 1
ATOM 4126 O O . LEU A 1 503 ? -153.496 37.492 160.471 1.00 55.69 503 LEU A O 1
ATOM 4130 N N . GLU A 1 504 ? -155.497 38.390 160.020 1.00 56.59 504 GLU A N 1
ATOM 4131 C CA . GLU A 1 504 ? -155.676 37.726 158.722 1.00 56.59 504 GLU A CA 1
ATOM 4132 C C . GLU A 1 504 ? -154.722 38.278 157.639 1.00 56.59 504 GLU A C 1
ATOM 4134 O O . GLU A 1 504 ? -154.384 37.578 156.683 1.00 56.59 504 GLU A O 1
ATOM 4139 N N . GLN A 1 505 ? -154.218 39.509 157.802 1.00 56.59 505 GLN A N 1
ATOM 4140 C CA . GLN A 1 505 ? -153.197 40.078 156.913 1.00 56.59 505 GLN A CA 1
ATOM 4141 C C . GLN A 1 505 ? -151.805 39.461 157.125 1.00 56.59 505 GLN A C 1
ATOM 4143 O O . GLN A 1 505 ? -151.111 39.197 156.142 1.00 56.59 505 GLN A O 1
ATOM 4148 N N . GLU A 1 506 ? -151.396 39.194 158.370 1.00 58.88 506 GLU A N 1
ATOM 4149 C CA . GLU A 1 506 ? -150.063 38.641 158.662 1.00 58.88 506 GLU A CA 1
ATOM 4150 C C . GLU A 1 506 ? -149.927 37.178 158.205 1.00 58.88 506 GLU A C 1
ATOM 4152 O O . GLU A 1 506 ? -148.900 36.804 157.634 1.00 58.88 506 GLU A O 1
ATOM 4157 N N . GLU A 1 507 ? -150.969 36.353 158.376 1.00 61.16 507 GLU A N 1
ATOM 4158 C CA . GLU A 1 507 ? -150.930 34.955 157.925 1.00 61.16 507 GLU A CA 1
ATOM 4159 C C . GLU A 1 507 ? -150.886 34.848 156.389 1.00 61.16 507 GLU A C 1
ATOM 4161 O O . GLU A 1 507 ? -150.108 34.062 155.842 1.00 61.16 507 GLU A O 1
ATOM 4166 N N . ASN A 1 508 ? -151.657 35.674 155.674 1.00 61.50 508 ASN A N 1
ATOM 4167 C CA . ASN A 1 508 ? -151.651 35.687 154.207 1.00 61.50 508 ASN A CA 1
ATOM 4168 C C . ASN A 1 508 ? -150.335 36.233 153.625 1.00 61.50 508 ASN A C 1
ATOM 4170 O O . ASN A 1 508 ? -149.837 35.698 152.632 1.00 61.50 508 ASN A O 1
ATOM 4174 N N . ALA A 1 509 ? -149.715 37.231 154.266 1.00 62.28 509 ALA A N 1
ATOM 4175 C CA . ALA A 1 509 ? -148.382 37.700 153.883 1.00 62.28 509 ALA A CA 1
ATOM 4176 C C . ALA A 1 509 ? -147.320 36.592 154.029 1.00 62.28 509 ALA A C 1
ATOM 4178 O O . ALA A 1 509 ? -146.488 36.406 153.137 1.00 62.28 509 ALA A O 1
ATOM 4179 N N . ALA A 1 510 ? -147.377 35.808 155.113 1.00 61.31 510 ALA A N 1
ATOM 4180 C CA . ALA A 1 510 ? -146.462 34.691 155.331 1.00 61.31 510 ALA A CA 1
ATOM 4181 C C . ALA A 1 510 ? -146.693 33.520 154.352 1.00 61.31 510 ALA A C 1
ATOM 4183 O O . ALA A 1 510 ? -145.722 32.933 153.871 1.00 61.31 510 ALA A O 1
ATOM 4184 N N . LYS A 1 511 ? -147.952 33.207 154.004 1.00 63.75 511 LYS A N 1
ATOM 4185 C CA . LYS A 1 511 ? -148.286 32.173 153.003 1.00 63.75 511 LYS A CA 1
ATOM 4186 C C . LYS A 1 511 ? -147.783 32.539 151.603 1.00 63.75 511 LYS A C 1
ATOM 4188 O O . LYS A 1 511 ? -147.124 31.717 150.970 1.00 63.75 511 LYS A O 1
ATOM 4193 N N . ASN A 1 512 ? -147.995 33.780 151.156 1.00 65.69 512 ASN A N 1
ATOM 4194 C CA . ASN A 1 512 ? -147.509 34.242 149.850 1.00 65.69 512 ASN A CA 1
ATOM 4195 C C . ASN A 1 512 ? -145.973 34.238 149.756 1.00 65.69 512 ASN A C 1
ATOM 4197 O O . ASN A 1 512 ? -145.419 33.839 148.731 1.00 65.69 512 ASN A O 1
ATOM 4201 N N . ALA A 1 513 ? -145.274 34.630 150.828 1.00 60.78 513 ALA A N 1
ATOM 4202 C CA . ALA A 1 513 ? -143.812 34.584 150.873 1.00 60.78 513 ALA A CA 1
ATOM 4203 C C . ALA A 1 513 ? -143.262 33.147 150.779 1.00 60.78 513 ALA A C 1
ATOM 4205 O O . ALA A 1 513 ? -142.233 32.927 150.141 1.00 60.78 513 ALA A O 1
ATOM 4206 N N . LEU A 1 514 ? -143.951 32.168 151.379 1.00 64.31 514 LEU A N 1
ATOM 4207 C CA . LEU A 1 514 ? -143.582 30.756 151.273 1.00 64.31 514 LEU A CA 1
ATOM 4208 C C . LEU A 1 514 ? -143.823 30.202 149.861 1.00 64.31 514 LEU A C 1
ATOM 4210 O O . LEU A 1 514 ? -142.958 29.516 149.317 1.00 64.31 514 LEU A O 1
ATOM 4214 N N . GLN A 1 515 ? -144.964 30.527 149.247 1.00 68.44 515 GLN A N 1
ATOM 4215 C CA . GLN A 1 515 ? -145.292 30.048 147.904 1.00 68.44 515 GLN A CA 1
ATOM 4216 C C . GLN A 1 515 ? -144.289 30.557 146.851 1.00 68.44 515 GLN A C 1
ATOM 4218 O O . GLN A 1 515 ? -143.746 29.757 146.090 1.00 68.44 515 GLN A O 1
ATOM 4223 N N . GLN A 1 516 ? -143.936 31.849 146.882 1.00 66.44 516 GLN A N 1
ATOM 4224 C CA . GLN A 1 516 ? -142.919 32.412 145.980 1.00 66.44 516 GLN A CA 1
ATOM 4225 C C . GLN A 1 516 ? -141.514 31.817 146.180 1.00 66.44 516 GLN A C 1
ATOM 4227 O O . GLN A 1 516 ? -140.720 31.781 145.236 1.00 66.44 516 GLN A O 1
ATOM 4232 N N . ALA A 1 517 ? -141.178 31.363 147.393 1.00 63.09 517 ALA A N 1
ATOM 4233 C CA . ALA A 1 517 ? -139.906 30.694 147.653 1.00 63.09 517 ALA A CA 1
ATOM 4234 C C . ALA A 1 517 ? -139.876 29.284 147.033 1.00 63.09 517 ALA A C 1
ATOM 4236 O O . ALA A 1 517 ? -138.890 28.922 146.389 1.00 63.09 517 ALA A O 1
ATOM 4237 N N . ASN A 1 518 ? -140.966 28.518 147.163 1.00 64.44 518 ASN A N 1
ATOM 4238 C CA . ASN A 1 518 ? -141.074 27.174 146.584 1.00 64.44 518 ASN A CA 1
ATOM 4239 C C . ASN A 1 518 ? -141.071 27.187 145.046 1.00 64.44 518 ASN A C 1
ATOM 4241 O O . ASN A 1 518 ? -140.336 26.408 144.441 1.00 64.44 518 ASN A O 1
ATOM 4245 N N . GLU A 1 519 ? -141.793 28.110 144.405 1.00 67.81 519 GLU A N 1
ATOM 4246 C CA . GLU A 1 519 ? -141.803 28.234 142.935 1.00 67.81 519 GLU A CA 1
ATOM 4247 C C . GLU A 1 519 ? -140.398 28.543 142.372 1.00 67.81 519 GLU A C 1
ATOM 4249 O O . GLU A 1 519 ? -139.970 27.956 141.372 1.00 67.81 519 GLU A O 1
ATOM 4254 N N . LYS A 1 520 ? -139.623 29.404 143.051 1.00 65.94 520 LYS A N 1
ATOM 4255 C CA . LYS A 1 520 ? -138.217 29.670 142.693 1.00 65.94 520 LYS A CA 1
ATOM 4256 C C . LYS A 1 520 ? -137.316 28.455 142.886 1.00 65.94 520 LYS A C 1
ATOM 4258 O O . LYS A 1 520 ? -136.418 28.233 142.070 1.00 65.94 520 LYS A O 1
ATOM 4263 N N . LEU A 1 521 ? -137.536 27.672 143.942 1.00 67.75 521 LEU A N 1
ATOM 4264 C CA . LEU A 1 521 ? -136.766 26.457 144.182 1.00 67.75 521 LEU A CA 1
ATOM 4265 C C . LEU A 1 521 ? -136.986 25.426 143.067 1.00 67.75 521 LEU A C 1
ATOM 4267 O O . LEU A 1 521 ? -136.030 24.828 142.571 1.00 67.75 521 LEU A O 1
ATOM 4271 N N . GLU A 1 522 ? -138.234 25.238 142.649 1.00 66.25 522 GLU A N 1
ATOM 4272 C CA . GLU A 1 522 ? -138.605 24.260 141.628 1.00 66.25 522 GLU A CA 1
ATOM 4273 C C . GLU A 1 522 ? -138.088 24.658 140.230 1.00 66.25 522 GLU A C 1
ATOM 4275 O O . GLU A 1 522 ? -137.525 23.823 139.509 1.00 66.25 522 GLU A O 1
ATOM 4280 N N . GLN A 1 523 ? -138.116 25.957 139.894 1.00 67.56 523 GLN A N 1
ATOM 4281 C CA . GLN A 1 523 ? -137.407 26.492 138.721 1.00 67.56 523 GLN A CA 1
ATOM 4282 C C . GLN A 1 523 ? -135.892 26.231 138.771 1.00 67.56 523 GLN A C 1
ATOM 4284 O O . GLN A 1 523 ? -135.289 25.855 137.764 1.00 67.56 523 GLN A O 1
ATOM 4289 N N . LYS A 1 524 ? -135.241 26.404 139.929 1.00 72.19 524 LYS A N 1
ATOM 4290 C CA . LYS A 1 524 ? -133.791 26.176 140.043 1.00 72.19 524 LYS A CA 1
ATOM 4291 C C . LYS A 1 524 ? -133.415 24.694 139.974 1.00 72.19 524 LYS A C 1
ATOM 4293 O O . LYS A 1 524 ? -132.434 24.354 139.312 1.00 72.19 524 LYS A O 1
ATOM 4298 N N . ARG A 1 525 ? -134.234 23.798 140.532 1.00 67.12 525 ARG A N 1
ATOM 4299 C CA . ARG A 1 525 ? -134.065 22.340 140.390 1.00 67.12 525 ARG A CA 1
ATOM 4300 C C . ARG A 1 525 ? -134.200 21.868 138.937 1.00 67.12 525 ARG A C 1
ATOM 4302 O O . ARG A 1 525 ? -133.398 21.049 138.488 1.00 67.12 525 ARG A O 1
ATOM 4309 N N . THR A 1 526 ? -135.147 22.414 138.171 1.00 66.50 526 THR A N 1
ATOM 4310 C CA . THR A 1 526 ? -135.263 22.108 136.730 1.00 66.50 526 THR A CA 1
ATOM 4311 C C . THR A 1 526 ? -134.088 22.662 135.912 1.00 66.50 526 THR A C 1
ATOM 4313 O O . THR A 1 526 ? -133.596 21.971 135.019 1.00 66.50 526 THR A O 1
ATOM 4316 N N . GLN A 1 527 ? -133.556 23.844 136.249 1.00 63.38 527 GLN A N 1
ATOM 4317 C CA . GLN A 1 527 ? -132.341 24.381 135.613 1.00 63.38 527 GLN A CA 1
ATOM 4318 C C . GLN A 1 527 ? -131.095 23.515 135.886 1.00 63.38 527 GLN A C 1
ATOM 4320 O O . GLN A 1 527 ? -130.361 23.197 134.947 1.00 63.38 527 GLN A O 1
ATOM 4325 N N . CYS A 1 528 ? -130.884 23.077 137.131 1.00 65.31 528 CYS A N 1
ATOM 4326 C CA . CYS A 1 528 ? -129.748 22.231 137.517 1.00 65.31 528 CYS A CA 1
ATOM 4327 C C . CYS A 1 528 ? -129.761 20.867 136.795 1.00 65.31 528 CYS A C 1
ATOM 4329 O O . CYS A 1 528 ? -128.760 20.458 136.198 1.00 65.31 528 CYS A O 1
ATOM 4331 N N . ASN A 1 529 ? -130.918 20.195 136.742 1.00 62.38 529 ASN A N 1
ATOM 4332 C CA . ASN A 1 529 ? -131.054 18.915 136.037 1.00 62.38 529 ASN A CA 1
ATOM 4333 C C . ASN A 1 529 ? -130.804 19.034 134.520 1.00 62.38 529 ASN A C 1
ATOM 4335 O O . ASN A 1 529 ? -130.134 18.174 133.942 1.00 62.38 529 ASN A O 1
ATOM 4339 N N . ASN A 1 530 ? -131.249 20.125 133.885 1.00 62.59 530 ASN A N 1
ATOM 4340 C CA . ASN A 1 530 ? -130.965 20.391 132.471 1.00 62.59 530 ASN A CA 1
ATOM 4341 C C . ASN A 1 530 ? -129.468 20.648 132.207 1.00 62.59 530 ASN A C 1
ATOM 4343 O O . ASN A 1 530 ? -128.935 20.186 131.195 1.00 62.59 530 ASN A O 1
ATOM 4347 N N . ALA A 1 531 ? -128.763 21.340 133.110 1.00 62.53 531 ALA A N 1
ATOM 4348 C CA . ALA A 1 531 ? -127.312 21.523 133.008 1.00 62.53 531 ALA A CA 1
ATOM 4349 C C . ALA A 1 531 ? -126.561 20.183 133.132 1.00 62.53 531 ALA A C 1
ATOM 4351 O O . ALA A 1 531 ? -125.663 19.892 132.337 1.00 62.53 531 ALA A O 1
ATOM 4352 N N . ARG A 1 532 ? -126.983 19.321 134.068 1.00 59.72 532 ARG A N 1
ATOM 4353 C CA . ARG A 1 532 ? -126.384 17.996 134.285 1.00 59.72 532 ARG A CA 1
ATOM 4354 C C . ARG A 1 532 ? -126.531 17.071 133.073 1.00 59.72 532 ARG A C 1
ATOM 4356 O O . ARG A 1 532 ? -125.564 16.410 132.698 1.00 59.72 532 ARG A O 1
ATOM 4363 N N . GLN A 1 533 ? -127.703 17.051 132.429 1.00 59.66 533 GLN A N 1
ATOM 4364 C CA . GLN A 1 533 ? -127.912 16.269 131.203 1.00 59.66 533 GLN A CA 1
ATOM 4365 C C . GLN A 1 533 ? -127.028 16.753 130.041 1.00 59.66 533 GLN A C 1
ATOM 4367 O O . GLN A 1 533 ? -126.454 15.924 129.333 1.00 59.66 533 GLN A O 1
ATOM 4372 N N . LYS A 1 534 ? -126.840 18.072 129.880 1.00 61.16 534 LYS A N 1
ATOM 4373 C CA . LYS A 1 534 ? -125.946 18.626 128.847 1.00 61.16 534 LYS A CA 1
ATOM 4374 C C . LYS A 1 534 ? -124.485 18.205 129.035 1.00 61.16 534 LYS A C 1
ATOM 4376 O O . LYS A 1 534 ? -123.848 17.807 128.064 1.00 61.16 534 LYS A O 1
ATOM 4381 N N . HIS A 1 535 ? -123.967 18.230 130.265 1.00 63.81 535 HIS A N 1
ATOM 4382 C CA . HIS A 1 535 ? -122.586 17.811 130.537 1.00 63.81 535 HIS A CA 1
ATOM 4383 C C . HIS A 1 535 ? -122.353 16.310 130.260 1.00 63.81 535 HIS A C 1
ATOM 4385 O O . HIS A 1 535 ? -121.328 15.933 129.691 1.00 63.81 535 HIS A O 1
ATOM 4391 N N . ILE A 1 536 ? -123.321 15.446 130.594 1.00 58.75 536 ILE A N 1
ATOM 4392 C CA . ILE A 1 536 ? -123.237 14.002 130.301 1.00 58.75 536 ILE A CA 1
ATOM 4393 C C . ILE A 1 536 ? -123.212 13.749 128.782 1.00 58.75 536 ILE A C 1
ATOM 4395 O O . ILE A 1 536 ? -122.390 12.960 128.312 1.00 58.75 536 ILE A O 1
ATOM 4399 N N . ALA A 1 537 ? -124.039 14.464 128.010 1.00 57.34 537 ALA A N 1
ATOM 4400 C CA . ALA A 1 537 ? -124.056 14.364 126.550 1.00 57.34 537 ALA A CA 1
ATOM 4401 C C . ALA A 1 537 ? -122.743 14.847 125.894 1.00 57.34 537 ALA A C 1
ATOM 4403 O O . ALA A 1 537 ? -122.251 14.210 124.960 1.00 57.34 537 ALA A O 1
ATOM 4404 N N . ALA A 1 538 ? -122.138 15.930 126.399 1.00 58.34 538 ALA A N 1
ATOM 4405 C CA . ALA A 1 538 ? -120.858 16.443 125.895 1.00 58.34 538 ALA A CA 1
ATOM 4406 C C . ALA A 1 538 ? -119.703 15.438 126.094 1.00 58.34 538 ALA A C 1
ATOM 4408 O O . ALA A 1 538 ? -118.945 15.156 125.165 1.00 58.34 538 ALA A O 1
ATOM 4409 N N . ASN A 1 539 ? -119.614 14.821 127.277 1.00 55.56 539 ASN A N 1
ATOM 4410 C CA . ASN A 1 539 ? -118.548 13.866 127.607 1.00 55.56 539 ASN A CA 1
ATOM 4411 C C . ASN A 1 539 ? -118.657 12.551 126.796 1.00 55.56 539 ASN A C 1
ATOM 4413 O O . ASN A 1 539 ? -117.645 11.936 126.455 1.00 55.56 539 ASN A O 1
ATOM 4417 N N . GLN A 1 540 ? -119.870 12.134 126.408 1.00 57.31 540 GLN A N 1
ATOM 4418 C CA . GLN A 1 540 ? -120.052 11.001 125.489 1.00 57.31 540 GLN A CA 1
ATOM 4419 C C . GLN A 1 540 ? -119.593 11.319 124.055 1.00 57.31 540 GLN A C 1
ATOM 4421 O O . GLN A 1 540 ? -118.937 10.474 123.443 1.00 57.31 540 GLN A O 1
ATOM 4426 N N . LYS A 1 541 ? -119.835 12.538 123.548 1.00 56.19 541 LYS A N 1
ATOM 4427 C CA . LYS A 1 541 ? -119.328 12.982 122.234 1.00 56.19 541 LYS A CA 1
ATOM 4428 C C . LYS A 1 541 ? -117.796 12.994 122.162 1.00 56.19 541 LYS A C 1
ATOM 4430 O O . LYS A 1 541 ? -117.227 12.451 121.216 1.00 56.19 541 LYS A O 1
ATOM 4435 N N . ALA A 1 542 ? -117.126 13.539 123.180 1.00 56.50 542 ALA A N 1
ATOM 4436 C CA . ALA A 1 542 ? -115.660 13.613 123.220 1.00 56.50 542 ALA A CA 1
ATOM 4437 C C . ALA A 1 542 ? -114.982 12.225 123.181 1.00 56.50 542 ALA A C 1
ATOM 4439 O O . ALA A 1 542 ? -113.915 12.059 122.591 1.00 56.50 542 ALA A O 1
ATOM 4440 N N . LYS A 1 543 ? -115.616 11.194 123.758 1.00 53.25 543 LYS A N 1
ATOM 4441 C CA . LYS A 1 543 ? -115.100 9.814 123.711 1.00 53.25 543 LYS A CA 1
ATOM 4442 C C . LYS A 1 543 ? -115.285 9.129 122.355 1.00 53.25 543 LYS A C 1
ATOM 4444 O O . LYS A 1 543 ? -114.541 8.197 122.063 1.00 53.25 543 LYS A O 1
ATOM 4449 N N . GLN A 1 544 ? -116.227 9.581 121.527 1.00 54.59 544 GLN A N 1
ATOM 4450 C CA . GLN A 1 544 ? -116.449 9.027 120.188 1.00 54.59 544 GLN A CA 1
ATOM 4451 C C . GLN A 1 544 ? -115.474 9.605 119.145 1.00 54.59 544 GLN A C 1
ATOM 4453 O O . GLN A 1 544 ? -114.980 8.850 118.308 1.00 54.59 544 GLN A O 1
ATOM 4458 N N . SER A 1 545 ? -115.097 10.891 119.221 1.00 56.69 545 SER A N 1
ATOM 4459 C CA . SER A 1 545 ? -114.131 11.473 118.263 1.00 56.69 545 SER A CA 1
ATOM 4460 C C . SER A 1 545 ? -112.710 10.899 118.409 1.00 56.69 545 SER A C 1
ATOM 4462 O O . SER A 1 545 ? -111.996 10.739 117.417 1.00 56.69 545 SER A O 1
ATOM 4464 N N . ALA A 1 546 ? -112.317 10.497 119.623 1.00 51.41 546 ALA A N 1
ATOM 4465 C CA . ALA A 1 546 ? -111.015 9.887 119.910 1.00 51.41 546 ALA A CA 1
ATOM 4466 C C . ALA A 1 546 ? -110.837 8.450 119.366 1.00 51.41 546 ALA A C 1
ATOM 4468 O O . ALA A 1 546 ? -109.705 7.958 119.308 1.00 51.41 546 ALA A O 1
ATOM 4469 N N . ALA A 1 547 ? -111.924 7.772 118.977 1.00 52.78 547 ALA A N 1
ATOM 4470 C CA . ALA A 1 547 ? -111.872 6.457 118.335 1.00 52.78 547 ALA A CA 1
ATOM 4471 C C . ALA A 1 547 ? -111.564 6.584 116.831 1.00 52.78 547 ALA A C 1
ATOM 4473 O O . ALA A 1 547 ? -110.605 5.986 116.344 1.00 52.78 547 ALA A O 1
ATOM 4474 N N . VAL A 1 548 ? -112.301 7.457 116.133 1.00 54.59 548 VAL A N 1
ATOM 4475 C CA . VAL A 1 548 ? -112.219 7.668 114.671 1.00 54.59 548 VAL A CA 1
ATOM 4476 C C . VAL A 1 548 ? -110.825 8.122 114.209 1.00 54.59 548 VAL A C 1
ATOM 4478 O O . VAL A 1 548 ? -110.393 7.807 113.101 1.00 54.59 548 VAL A O 1
ATOM 4481 N N . HIS A 1 549 ? -110.066 8.829 115.054 1.00 53.84 549 HIS A N 1
ATOM 4482 C CA . HIS A 1 549 ? -108.728 9.298 114.673 1.00 53.84 549 HIS A CA 1
ATOM 4483 C C . HIS A 1 549 ? -107.671 8.173 114.593 1.00 53.84 549 HIS A C 1
ATOM 4485 O O . HIS A 1 549 ? -106.661 8.346 113.909 1.00 53.84 549 HIS A O 1
ATOM 4491 N N . ARG A 1 550 ? -107.878 7.021 115.254 1.00 51.62 550 ARG A N 1
ATOM 4492 C CA . ARG A 1 550 ? -106.913 5.900 115.222 1.00 51.62 550 ARG A CA 1
ATOM 4493 C C . ARG A 1 550 ? -106.997 5.076 113.938 1.00 51.62 550 ARG A C 1
ATOM 4495 O O . ARG A 1 550 ? -105.994 4.519 113.514 1.00 51.62 550 ARG A O 1
ATOM 4502 N N . GLU A 1 551 ? -108.172 5.034 113.323 1.00 50.91 551 GLU A N 1
ATOM 4503 C CA . GLU A 1 551 ? -108.467 4.226 112.136 1.00 50.91 551 GLU A CA 1
ATOM 4504 C C . GLU A 1 551 ? -107.802 4.816 110.876 1.00 50.91 551 GLU A C 1
ATOM 4506 O O . GLU A 1 551 ? -107.043 4.138 110.185 1.00 50.91 551 GLU A O 1
ATOM 4511 N N . ARG A 1 552 ? -107.931 6.137 110.678 1.00 57.44 552 ARG A N 1
ATOM 4512 C CA . ARG A 1 552 ? -107.371 6.887 109.529 1.00 57.44 552 ARG A CA 1
ATOM 4513 C C . ARG A 1 552 ? -105.837 6.926 109.435 1.00 57.44 552 ARG A C 1
ATOM 4515 O O . ARG A 1 552 ? -105.298 7.437 108.457 1.00 57.44 552 ARG A O 1
ATOM 4522 N N . ILE A 1 553 ? -105.114 6.435 110.444 1.00 51.78 553 ILE A N 1
ATOM 4523 C CA . ILE A 1 553 ? -103.644 6.329 110.399 1.00 51.78 553 ILE A CA 1
ATOM 4524 C C . ILE A 1 553 ? -103.207 5.032 109.693 1.00 51.78 553 ILE A C 1
ATOM 4526 O O . ILE A 1 553 ? -102.135 5.009 109.094 1.00 51.78 553 ILE A O 1
ATOM 4530 N N . SER A 1 554 ? -104.053 3.994 109.679 1.00 51.97 554 SER A N 1
ATOM 4531 C CA . SER A 1 554 ? -103.745 2.693 109.067 1.00 51.97 554 SER A CA 1
ATOM 4532 C C . SER A 1 554 ? -103.665 2.751 107.535 1.00 51.97 554 SER A C 1
ATOM 4534 O O . SER A 1 554 ? -102.804 2.119 106.924 1.00 51.97 554 SER A O 1
ATOM 4536 N N . GLU A 1 555 ? -104.539 3.536 106.900 1.00 51.06 555 GLU A N 1
ATOM 4537 C CA . GLU A 1 555 ? -104.714 3.559 105.437 1.00 51.06 555 GLU A CA 1
ATOM 4538 C C . GLU A 1 555 ? -103.563 4.248 104.683 1.00 51.06 555 GLU A C 1
ATOM 4540 O O . GLU A 1 555 ? -103.372 4.027 103.486 1.00 51.06 555 GLU A O 1
ATOM 4545 N N . ARG A 1 556 ? -102.762 5.080 105.364 1.00 51.66 556 ARG A N 1
ATOM 4546 C CA . ARG A 1 556 ? -101.689 5.856 104.717 1.00 51.66 556 ARG A CA 1
ATOM 4547 C C . ARG A 1 556 ? -100.488 5.006 104.295 1.00 51.66 556 ARG A C 1
ATOM 4549 O O . ARG A 1 556 ? -99.769 5.392 103.381 1.00 51.66 556 ARG A O 1
ATOM 4556 N N . THR A 1 557 ? -100.288 3.865 104.951 1.00 52.44 557 THR A N 1
ATOM 4557 C CA . THR A 1 557 ? -99.124 2.980 104.781 1.00 52.44 557 THR A CA 1
ATOM 4558 C C . THR A 1 557 ? -99.166 2.124 103.511 1.00 52.44 557 THR A C 1
ATOM 4560 O O . THR A 1 557 ? -98.124 1.663 103.052 1.00 52.44 557 THR A O 1
ATOM 4563 N N . GLU A 1 558 ? -100.341 1.920 102.909 1.00 49.88 558 GLU A N 1
ATOM 4564 C CA . GLU A 1 558 ? -100.484 1.028 101.748 1.00 49.88 558 GLU A CA 1
ATOM 4565 C C . GLU A 1 558 ? -100.159 1.729 100.412 1.00 49.88 558 GLU A C 1
ATOM 4567 O O . GLU A 1 558 ? -99.710 1.093 99.457 1.00 49.88 558 GLU A O 1
ATOM 4572 N N . GLN A 1 559 ? -100.317 3.058 100.340 1.00 47.94 559 GLN A N 1
ATOM 4573 C CA . GLN A 1 559 ? -100.125 3.826 99.099 1.00 47.94 559 GLN A CA 1
ATOM 4574 C C . GLN A 1 559 ? -98.649 4.023 98.698 1.00 47.94 559 GLN A C 1
ATOM 4576 O O . GLN A 1 559 ? -98.372 4.320 97.535 1.00 47.94 559 GLN A O 1
ATOM 4581 N N . GLU A 1 560 ? -97.685 3.809 99.600 1.00 49.09 560 GLU A N 1
ATOM 4582 C CA . GLU A 1 560 ? -96.253 3.983 99.294 1.00 49.09 560 GLU A CA 1
ATOM 4583 C C . GLU A 1 560 ? -95.652 2.826 98.465 1.00 49.09 560 GLU A C 1
ATOM 4585 O O . GLU A 1 560 ? -94.653 3.022 97.769 1.00 49.09 560 GLU A O 1
ATOM 4590 N N . LYS A 1 561 ? -96.277 1.636 98.441 1.00 52.72 561 LYS A N 1
ATOM 4591 C CA . LYS A 1 561 ? -95.754 0.460 97.707 1.00 52.72 561 LYS A CA 1
ATOM 4592 C C . LYS A 1 561 ? -95.794 0.601 96.178 1.00 52.72 561 LYS A C 1
ATOM 4594 O O . LYS A 1 561 ? -94.951 0.029 95.488 1.00 52.72 561 LYS A O 1
ATOM 4599 N N . VAL A 1 562 ? -96.740 1.367 95.624 1.00 53.66 562 VAL A N 1
ATOM 4600 C CA . VAL A 1 562 ? -96.995 1.421 94.165 1.00 53.66 562 VAL A CA 1
ATOM 4601 C C . VAL A 1 562 ? -95.885 2.148 93.388 1.00 53.66 562 VAL A C 1
ATOM 4603 O O . VAL A 1 562 ? -95.654 1.860 92.214 1.00 53.66 562 VAL A O 1
ATOM 4606 N N . VAL A 1 563 ? -95.139 3.050 94.035 1.00 53.66 563 VAL A N 1
ATOM 4607 C CA . VAL A 1 563 ? -94.078 3.847 93.386 1.00 53.66 563 VAL A CA 1
ATOM 4608 C C . VAL A 1 563 ? -92.830 3.008 93.049 1.00 53.66 563 VAL A C 1
ATOM 4610 O O . VAL A 1 563 ? -92.076 3.369 92.144 1.00 53.66 563 VAL A O 1
ATOM 4613 N N . SER A 1 564 ? -92.632 1.861 93.709 1.00 51.22 564 SER A N 1
ATOM 4614 C CA . SER A 1 564 ? -91.442 1.010 93.538 1.00 51.22 564 SER A CA 1
ATOM 4615 C C . SER A 1 564 ? -91.323 0.389 92.133 1.00 51.22 564 SER A C 1
ATOM 4617 O O . SER A 1 564 ? -90.245 0.375 91.537 1.00 51.22 564 SER A O 1
ATOM 4619 N N . ASN A 1 565 ? -92.439 -0.066 91.552 1.00 49.53 565 ASN A N 1
ATOM 4620 C CA . ASN A 1 565 ? -92.423 -0.966 90.387 1.00 49.53 565 ASN A CA 1
ATOM 4621 C C . ASN A 1 565 ? -92.091 -0.290 89.040 1.00 49.53 565 ASN A C 1
ATOM 4623 O O . ASN A 1 565 ? -91.768 -0.974 88.071 1.00 49.53 565 ASN A O 1
ATOM 4627 N N . ASN A 1 566 ? -92.124 1.044 88.950 1.00 51.03 566 ASN A N 1
ATOM 4628 C CA . ASN A 1 566 ? -91.839 1.759 87.695 1.00 51.03 566 ASN A CA 1
ATOM 4629 C C . ASN A 1 566 ? -90.336 1.934 87.395 1.00 51.03 566 ASN A C 1
ATOM 4631 O O . ASN A 1 566 ? -89.974 2.451 86.336 1.00 51.03 566 ASN A O 1
ATOM 4635 N N . LYS A 1 567 ? -89.448 1.508 88.302 1.00 49.62 567 LYS A N 1
ATOM 4636 C CA . LYS A 1 567 ? -87.994 1.702 88.181 1.00 49.62 567 LYS A CA 1
ATOM 4637 C C . LYS A 1 567 ? -87.323 0.721 87.207 1.00 49.62 567 LYS A C 1
ATOM 4639 O O . LYS A 1 567 ? -86.391 1.105 86.499 1.00 49.62 567 LYS A O 1
ATOM 4644 N N . ASP A 1 568 ? -87.824 -0.510 87.114 1.00 50.44 568 ASP A N 1
ATOM 4645 C CA . ASP A 1 568 ? -87.124 -1.611 86.429 1.00 50.44 568 ASP A CA 1
ATOM 4646 C C . ASP A 1 568 ? -87.365 -1.664 84.912 1.00 50.44 568 ASP A C 1
ATOM 4648 O O . ASP A 1 568 ? -86.518 -2.144 84.150 1.00 50.44 568 ASP A O 1
ATOM 4652 N N . SER A 1 569 ? -88.479 -1.103 84.437 1.00 53.88 569 SER A N 1
ATOM 4653 C CA . SER A 1 569 ? -88.796 -1.017 83.003 1.00 53.88 569 SER A CA 1
ATOM 4654 C C . SER A 1 569 ? -87.823 -0.114 82.232 1.00 53.88 569 SER A C 1
ATOM 4656 O O . SER A 1 569 ? -87.550 -0.353 81.055 1.00 53.88 569 SER A O 1
ATOM 4658 N N . LEU A 1 570 ? -87.237 0.892 82.895 1.00 50.44 570 LEU A N 1
ATOM 4659 C CA . LEU A 1 570 ? -86.296 1.834 82.279 1.00 50.44 570 LEU A CA 1
ATOM 4660 C C . LEU A 1 570 ? -84.906 1.212 82.029 1.00 50.44 570 LEU A C 1
ATOM 4662 O O . LEU A 1 570 ? -84.174 1.658 81.144 1.00 50.44 570 LEU A O 1
ATOM 4666 N N . ALA A 1 571 ? -84.538 0.164 82.774 1.00 54.62 571 ALA A N 1
ATOM 4667 C CA . ALA A 1 571 ? -83.220 -0.465 82.681 1.00 54.62 571 ALA A CA 1
ATOM 4668 C C . ALA A 1 571 ? -83.038 -1.312 81.406 1.00 54.62 571 ALA A C 1
ATOM 4670 O O . ALA A 1 571 ? -81.943 -1.350 80.844 1.00 54.62 571 ALA A O 1
ATOM 4671 N N . ARG A 1 572 ? -84.103 -1.965 80.917 1.00 57.41 572 ARG A N 1
ATOM 4672 C CA . ARG A 1 572 ? -84.021 -2.921 79.793 1.00 57.41 572 ARG A CA 1
ATOM 4673 C C . ARG A 1 572 ? -83.726 -2.230 78.455 1.00 57.41 572 ARG A C 1
ATOM 4675 O O . ARG A 1 572 ? -82.826 -2.653 77.736 1.00 57.41 572 ARG A O 1
ATOM 4682 N N . CYS A 1 573 ? -84.382 -1.097 78.191 1.00 52.88 573 CYS A N 1
ATOM 4683 C CA . CYS A 1 573 ? -84.211 -0.295 76.969 1.00 52.88 573 CYS A CA 1
ATOM 4684 C C . CYS A 1 573 ? -82.757 0.191 76.744 1.00 52.88 573 CYS A C 1
ATOM 4686 O O . CYS A 1 573 ? -82.319 0.399 75.613 1.00 52.88 573 CYS A O 1
ATOM 4688 N N . LYS A 1 574 ? -81.965 0.327 77.818 1.00 58.00 574 LYS A N 1
ATOM 4689 C CA . LYS A 1 574 ? -80.577 0.810 77.755 1.00 58.00 574 LYS A CA 1
ATOM 4690 C C . LYS A 1 574 ? -79.591 -0.202 77.144 1.00 58.00 574 LYS A C 1
ATOM 4692 O O . LYS A 1 574 ? -78.574 0.219 76.594 1.00 58.00 574 LYS A O 1
ATOM 4697 N N . ASN A 1 575 ? -79.875 -1.505 77.221 1.00 61.34 575 ASN A N 1
ATOM 4698 C CA . ASN A 1 575 ? -78.953 -2.554 76.763 1.00 61.34 575 ASN A CA 1
ATOM 4699 C C . ASN A 1 575 ? -79.040 -2.826 75.252 1.00 61.34 575 ASN A C 1
ATOM 4701 O O . ASN A 1 575 ? -78.011 -3.052 74.612 1.00 61.34 575 ASN A O 1
ATOM 4705 N N . ASP A 1 576 ? -80.229 -2.747 74.652 1.00 63.84 576 ASP A N 1
ATOM 4706 C CA . ASP A 1 576 ? -80.399 -3.043 73.221 1.00 63.84 576 ASP A CA 1
ATOM 4707 C C . ASP A 1 576 ? -79.722 -1.993 72.322 1.00 63.84 576 ASP A C 1
ATOM 4709 O O . ASP A 1 576 ? -79.121 -2.330 71.298 1.00 63.84 576 ASP A O 1
ATOM 4713 N N . PHE A 1 577 ? -79.696 -0.730 72.762 1.00 61.94 577 PHE A N 1
ATOM 4714 C CA . PHE A 1 577 ? -79.000 0.356 72.062 1.00 61.94 577 PHE A CA 1
ATOM 4715 C C . PHE A 1 577 ? -77.476 0.138 71.971 1.00 61.94 577 PHE A C 1
ATOM 4717 O O . PHE A 1 577 ? -76.836 0.571 71.011 1.00 61.94 577 PHE A O 1
ATOM 4724 N N . GLN A 1 578 ? -76.873 -0.563 72.940 1.00 61.28 578 GLN A N 1
ATOM 4725 C CA . GLN A 1 578 ? -75.432 -0.840 72.933 1.00 61.28 578 GLN A CA 1
ATOM 4726 C C . GLN A 1 578 ? -75.048 -1.935 71.927 1.00 61.28 578 GLN A C 1
ATOM 4728 O O . GLN A 1 578 ? -73.997 -1.836 71.293 1.00 61.28 578 GLN A O 1
ATOM 4733 N N . ARG A 1 579 ? -75.912 -2.938 71.715 1.00 64.56 579 ARG A N 1
ATOM 4734 C CA . ARG A 1 579 ? -75.659 -4.041 70.768 1.00 64.56 579 ARG A CA 1
ATOM 4735 C C . ARG A 1 579 ? -75.650 -3.578 69.308 1.00 64.56 579 ARG A C 1
ATOM 4737 O O . ARG A 1 579 ? -74.816 -4.037 68.530 1.00 64.56 579 ARG A O 1
ATOM 4744 N N . LEU A 1 580 ? -76.521 -2.635 68.946 1.00 63.94 580 LEU A N 1
ATOM 4745 C CA . LEU A 1 580 ? -76.615 -2.111 67.577 1.00 63.94 580 LEU A CA 1
ATOM 4746 C C . LEU A 1 580 ? -75.355 -1.328 67.149 1.00 63.94 580 LEU A C 1
ATOM 4748 O O . LEU A 1 580 ? -74.939 -1.384 65.992 1.00 63.94 580 LEU A O 1
ATOM 4752 N N . ASN A 1 581 ? -74.720 -0.627 68.093 1.00 61.94 581 ASN A N 1
ATOM 4753 C CA . ASN A 1 581 ? -73.567 0.241 67.835 1.00 61.94 581 ASN A CA 1
ATOM 4754 C C . ASN A 1 581 ? -72.286 -0.552 67.489 1.00 61.94 581 ASN A C 1
ATOM 4756 O O . ASN A 1 581 ? -71.462 -0.110 66.686 1.00 61.94 581 ASN A O 1
ATOM 4760 N N . GLU A 1 582 ? -72.126 -1.758 68.043 1.00 65.69 582 GLU A N 1
ATOM 4761 C CA . GLU A 1 582 ? -70.927 -2.575 67.811 1.00 65.69 582 GLU A CA 1
ATOM 4762 C C . GLU A 1 582 ? -70.958 -3.295 66.446 1.00 65.69 582 GLU A C 1
ATOM 4764 O O . GLU A 1 582 ? -69.929 -3.401 65.773 1.00 65.69 582 GLU A O 1
ATOM 4769 N N . ALA A 1 583 ? -72.145 -3.673 65.954 1.00 65.06 583 ALA A N 1
ATOM 4770 C CA . ALA A 1 583 ? -72.323 -4.225 64.605 1.00 65.06 583 ALA A CA 1
ATOM 4771 C C . ALA A 1 583 ? -71.956 -3.214 63.493 1.00 65.06 583 ALA A C 1
ATOM 4773 O O . ALA A 1 583 ? -71.354 -3.571 62.474 1.00 65.06 583 ALA A O 1
ATOM 4774 N N . PHE A 1 584 ? -72.250 -1.925 63.703 1.00 67.75 584 PHE A N 1
ATOM 4775 C CA . PHE A 1 584 ? -71.898 -0.856 62.760 1.00 67.75 584 PHE A CA 1
ATOM 4776 C C . PHE A 1 584 ? -70.371 -0.680 62.614 1.00 67.75 584 PHE A C 1
ATOM 4778 O O . PHE A 1 584 ? -69.848 -0.476 61.510 1.00 67.75 584 PHE A O 1
ATOM 4785 N N . ARG A 1 585 ? -69.631 -0.830 63.722 1.00 67.00 585 ARG A N 1
ATOM 4786 C CA . ARG A 1 585 ? -68.162 -0.727 63.755 1.00 67.00 585 ARG A CA 1
ATOM 4787 C C . ARG A 1 585 ? -67.460 -1.845 62.990 1.00 67.00 585 ARG A C 1
ATOM 4789 O O . ARG A 1 585 ? -66.444 -1.576 62.351 1.00 67.00 585 ARG A O 1
ATOM 4796 N N . GLN A 1 586 ? -67.984 -3.071 63.016 1.00 64.56 586 GLN A N 1
ATOM 4797 C CA . GLN A 1 586 ? -67.394 -4.185 62.262 1.00 64.56 586 GLN A CA 1
ATOM 4798 C C . GLN A 1 586 ? -67.528 -3.972 60.746 1.00 64.56 586 GLN A C 1
ATOM 4800 O O . GLN A 1 586 ? -66.534 -4.072 60.026 1.00 64.56 586 GLN A O 1
ATOM 4805 N N . THR A 1 587 ? -68.709 -3.558 60.278 1.00 65.62 587 THR A N 1
ATOM 4806 C CA . THR A 1 587 ? -68.986 -3.282 58.853 1.00 65.62 587 THR A CA 1
ATOM 4807 C C . THR A 1 587 ? -68.130 -2.143 58.280 1.00 65.62 587 THR A C 1
ATOM 4809 O O . THR A 1 587 ? -67.764 -2.154 57.106 1.00 65.62 587 THR A O 1
ATOM 4812 N N . SER A 1 588 ? -67.741 -1.168 59.107 1.00 65.31 588 SER A N 1
ATOM 4813 C CA . SER A 1 588 ? -66.840 -0.089 58.673 1.00 65.31 588 SER A CA 1
ATOM 4814 C C . SER A 1 588 ? -65.397 -0.554 58.438 1.00 65.31 588 SER A C 1
ATOM 4816 O O . SER A 1 588 ? -64.715 -0.003 57.576 1.00 65.31 588 SER A O 1
ATOM 4818 N N . ARG A 1 589 ? -64.921 -1.580 59.159 1.00 67.44 589 ARG A N 1
ATOM 4819 C CA . ARG A 1 589 ? -63.536 -2.077 59.036 1.00 67.44 589 ARG A CA 1
ATOM 4820 C C . ARG A 1 589 ? -63.312 -2.879 57.751 1.00 67.44 589 ARG A C 1
ATOM 4822 O O . ARG A 1 589 ? -62.280 -2.715 57.107 1.00 67.44 589 ARG A O 1
ATOM 4829 N N . THR A 1 590 ? -64.280 -3.698 57.338 1.00 66.94 590 THR A N 1
ATOM 4830 C CA . THR A 1 590 ? -64.192 -4.491 56.097 1.00 66.94 590 THR A CA 1
ATOM 4831 C C . THR A 1 590 ? -64.157 -3.620 54.840 1.00 66.94 590 THR A C 1
ATOM 4833 O O . THR A 1 590 ? -63.399 -3.921 53.918 1.00 66.94 590 THR A O 1
ATOM 4836 N N . ARG A 1 591 ? -64.889 -2.496 54.821 1.00 65.31 591 ARG A N 1
ATOM 4837 C CA . ARG A 1 591 ? -64.873 -1.532 53.705 1.00 65.31 591 ARG A CA 1
ATOM 4838 C C . ARG A 1 591 ? -63.482 -0.931 53.452 1.00 65.31 591 ARG A C 1
ATOM 4840 O O . ARG A 1 591 ? -63.050 -0.860 52.302 1.00 65.31 591 ARG A O 1
ATOM 4847 N N . VAL A 1 592 ? -62.757 -0.557 54.509 1.00 69.81 592 VAL A N 1
ATOM 4848 C CA . VAL A 1 592 ? -61.402 0.024 54.396 1.00 69.81 592 VAL A CA 1
ATOM 4849 C C . VAL A 1 592 ? -60.412 -0.976 53.780 1.00 69.81 592 VAL A C 1
ATOM 4851 O O . VAL A 1 592 ? -59.591 -0.598 52.946 1.00 69.81 592 VAL A O 1
ATOM 4854 N N . GLN A 1 593 ? -60.537 -2.267 54.106 1.00 64.69 593 GLN A N 1
ATOM 4855 C CA . GLN A 1 593 ? -59.671 -3.320 53.558 1.00 64.69 593 GLN A CA 1
ATOM 4856 C C . GLN A 1 593 ? -59.915 -3.593 52.060 1.00 64.69 593 GLN A C 1
ATOM 4858 O O . GLN A 1 593 ? -59.000 -3.987 51.338 1.00 64.69 593 GLN A O 1
ATOM 4863 N N . THR A 1 594 ? -61.135 -3.377 51.558 1.00 66.56 594 THR A N 1
ATOM 4864 C CA . THR A 1 594 ? -61.412 -3.476 50.112 1.00 66.56 594 THR A CA 1
ATOM 4865 C C . THR A 1 594 ? -60.870 -2.283 49.317 1.00 66.56 594 THR A C 1
ATOM 4867 O O . THR A 1 594 ? -60.456 -2.438 48.168 1.00 66.56 594 THR A O 1
ATOM 4870 N N . GLU A 1 595 ? -60.810 -1.105 49.937 1.00 64.44 595 GLU A N 1
ATOM 4871 C CA . GLU A 1 595 ? -60.378 0.150 49.311 1.00 64.44 595 GLU A CA 1
ATOM 4872 C C . GLU A 1 595 ? -58.846 0.206 49.119 1.00 64.44 595 GLU A C 1
ATOM 4874 O O . GLU A 1 595 ? -58.353 0.647 48.077 1.00 64.44 595 GLU A O 1
ATOM 4879 N N . THR A 1 596 ? -58.074 -0.347 50.063 1.00 66.88 596 THR A N 1
ATOM 4880 C CA . THR A 1 596 ? -56.608 -0.489 49.952 1.00 66.88 596 THR A CA 1
ATOM 4881 C C . THR A 1 596 ? -56.183 -1.475 48.856 1.00 66.88 596 THR A C 1
ATOM 4883 O O . THR A 1 596 ? -55.236 -1.205 48.106 1.00 66.88 596 THR A O 1
ATOM 4886 N N . ASN A 1 597 ? -56.908 -2.586 48.694 1.00 67.81 597 ASN A N 1
ATOM 4887 C CA . ASN A 1 597 ? -56.644 -3.569 47.639 1.00 67.81 597 ASN A CA 1
ATOM 4888 C C . ASN A 1 597 ? -56.838 -2.976 46.230 1.00 67.81 597 ASN A C 1
ATOM 4890 O O . ASN A 1 597 ? -55.973 -3.154 45.370 1.00 67.81 597 ASN A O 1
ATOM 4894 N N . LEU A 1 598 ? -57.912 -2.204 46.010 1.00 67.69 598 LEU A N 1
ATOM 4895 C CA . LEU A 1 598 ? -58.174 -1.512 44.736 1.00 67.69 598 LEU A CA 1
ATOM 4896 C C . LEU A 1 598 ? -57.093 -0.473 44.390 1.00 67.69 598 LEU A C 1
ATOM 4898 O O . LEU A 1 598 ? -56.680 -0.346 43.235 1.00 67.69 598 LEU A O 1
ATOM 4902 N N . LYS A 1 599 ? -56.571 0.241 45.394 1.00 71.06 599 LYS A N 1
ATOM 4903 C CA . LYS A 1 599 ? -55.468 1.198 45.207 1.00 71.06 599 LYS A CA 1
ATOM 4904 C C . LYS A 1 599 ? -54.180 0.506 44.735 1.00 71.06 599 LYS A C 1
ATOM 4906 O O . LYS A 1 599 ? -53.447 1.043 43.905 1.00 71.06 599 LYS A O 1
ATOM 4911 N N . THR A 1 600 ? -53.934 -0.718 45.203 1.00 70.69 600 THR A N 1
ATOM 4912 C CA . THR A 1 600 ? -52.758 -1.519 44.825 1.00 70.69 600 THR A CA 1
ATOM 4913 C C . THR A 1 600 ? -52.836 -2.035 43.383 1.00 70.69 600 THR A C 1
ATOM 4915 O O . THR A 1 600 ? -51.817 -2.060 42.689 1.00 70.69 600 THR A O 1
ATOM 4918 N N . THR A 1 601 ? -54.020 -2.423 42.896 1.00 68.69 601 THR A N 1
ATOM 4919 C CA . THR A 1 601 ? -54.209 -2.818 41.487 1.00 68.69 601 THR A CA 1
ATOM 4920 C C . THR A 1 601 ? -54.142 -1.626 40.533 1.00 68.69 601 THR A C 1
ATOM 4922 O O . THR A 1 601 ? -53.502 -1.746 39.488 1.00 68.69 601 THR A O 1
ATOM 4925 N N . SER A 1 602 ? -54.686 -0.463 40.912 1.00 67.50 602 SER A N 1
ATOM 4926 C CA . SER A 1 602 ? -54.580 0.779 40.123 1.00 67.50 602 SER A CA 1
ATOM 4927 C C . SER A 1 602 ? -53.118 1.155 39.820 1.00 67.50 602 SER A C 1
ATOM 4929 O O . SER A 1 602 ? -52.732 1.336 38.664 1.00 67.50 602 SER A O 1
ATOM 4931 N N . ASN A 1 603 ? -52.254 1.129 40.842 1.00 68.94 603 ASN A N 1
ATOM 4932 C CA . ASN A 1 603 ? -50.829 1.452 40.698 1.00 68.94 603 ASN A CA 1
ATOM 4933 C C . ASN A 1 603 ? -50.055 0.461 39.801 1.00 68.94 603 ASN A C 1
ATOM 4935 O O . ASN A 1 603 ? -49.040 0.829 39.207 1.00 68.94 603 ASN A O 1
ATOM 4939 N N . LYS A 1 604 ? -50.504 -0.799 39.695 1.00 73.00 604 LYS A N 1
ATOM 4940 C CA . LYS A 1 604 ? -49.911 -1.789 38.775 1.00 73.00 604 LYS A CA 1
ATOM 4941 C C . LYS A 1 604 ? -50.311 -1.515 37.324 1.00 73.00 604 LYS A C 1
ATOM 4943 O O . LYS A 1 604 ? -49.456 -1.595 36.445 1.00 73.00 604 LYS A O 1
ATOM 4948 N N . LEU A 1 605 ? -51.572 -1.143 37.089 1.00 66.00 605 LEU A N 1
ATOM 4949 C CA . LEU A 1 605 ? -52.080 -0.799 35.759 1.00 66.00 605 LEU A CA 1
ATOM 4950 C C . LEU A 1 605 ? -51.355 0.430 35.183 1.00 66.00 605 LEU A C 1
ATOM 4952 O O . LEU A 1 605 ? -50.899 0.401 34.042 1.00 66.00 605 LEU A O 1
ATOM 4956 N N . GLN A 1 606 ? -51.155 1.464 36.006 1.00 67.00 606 GLN A N 1
ATOM 4957 C CA . GLN A 1 606 ? -50.476 2.697 35.600 1.00 67.00 606 GLN A CA 1
ATOM 4958 C C . GLN A 1 606 ? -49.017 2.462 35.158 1.00 67.00 606 GLN A C 1
ATOM 4960 O O . GLN A 1 606 ? -48.563 3.067 34.190 1.00 67.00 606 GLN A O 1
ATOM 4965 N N . ARG A 1 607 ? -48.291 1.533 35.801 1.00 70.94 607 ARG A N 1
ATOM 4966 C CA . ARG A 1 607 ? -46.917 1.161 35.398 1.00 70.94 607 ARG A CA 1
ATOM 4967 C C . ARG A 1 607 ? -46.869 0.443 34.048 1.00 70.94 607 ARG A C 1
ATOM 4969 O O . ARG A 1 607 ? -45.994 0.745 33.242 1.00 70.94 607 ARG A O 1
ATOM 4976 N N . ALA A 1 608 ? -47.811 -0.466 33.787 1.00 68.38 608 ALA A N 1
ATOM 4977 C CA . ALA A 1 608 ? -47.918 -1.137 32.490 1.00 68.38 608 ALA A CA 1
ATOM 4978 C C . ALA A 1 608 ? -48.239 -0.138 31.362 1.00 68.38 608 ALA A C 1
ATOM 4980 O O . ALA A 1 608 ? -47.689 -0.231 30.267 1.00 68.38 608 ALA A O 1
ATOM 4981 N N . GLN A 1 609 ? -49.070 0.866 31.654 1.00 67.19 609 GLN A N 1
ATOM 4982 C CA . GLN A 1 609 ? -49.417 1.929 30.712 1.00 67.19 609 GLN A CA 1
ATOM 4983 C C . GLN A 1 609 ? -48.194 2.788 30.332 1.00 67.19 609 GLN A C 1
ATOM 4985 O O . GLN A 1 609 ? -47.970 3.032 29.150 1.00 67.19 609 GLN A O 1
ATOM 4990 N N . SER A 1 610 ? -47.338 3.157 31.295 1.00 71.94 610 SER A N 1
ATOM 4991 C CA . SER A 1 610 ? -46.079 3.872 31.009 1.00 71.94 610 SER A CA 1
ATOM 4992 C C . SER A 1 610 ? -45.076 3.053 30.182 1.00 71.94 610 SER A C 1
ATOM 4994 O O . SER A 1 610 ? -44.352 3.620 29.367 1.00 71.94 610 SER A O 1
ATOM 4996 N N . GLN A 1 611 ? -45.030 1.728 30.359 1.00 73.62 611 GLN A N 1
ATOM 4997 C CA . GLN A 1 611 ? -44.154 0.852 29.568 1.00 73.62 611 GLN A CA 1
ATOM 4998 C C . GLN A 1 611 ? -44.610 0.744 28.106 1.00 73.62 611 GLN A C 1
ATOM 5000 O O . GLN A 1 611 ? -43.775 0.794 27.204 1.00 73.62 611 GLN A O 1
ATOM 5005 N N . LEU A 1 612 ? -45.925 0.676 27.867 1.00 72.88 612 LEU A N 1
ATOM 5006 C CA . LEU A 1 612 ? -46.491 0.696 26.514 1.00 72.88 612 LEU A CA 1
ATOM 5007 C C . LEU A 1 612 ? -46.204 2.021 25.791 1.00 72.88 612 LEU A C 1
ATOM 5009 O O . LEU A 1 612 ? -45.833 2.002 24.616 1.00 72.88 612 LEU A O 1
ATOM 5013 N N . GLU A 1 613 ? -46.293 3.154 26.494 1.00 75.62 613 GLU A N 1
ATOM 5014 C CA . GLU A 1 613 ? -45.968 4.474 25.935 1.00 75.62 613 GLU A CA 1
ATOM 5015 C C . GLU A 1 613 ? -44.484 4.584 25.529 1.00 75.62 613 GLU A C 1
ATOM 5017 O O . GLU A 1 613 ? -44.173 5.115 24.465 1.00 75.62 613 GLU A O 1
ATOM 5022 N N . SER A 1 614 ? -43.562 4.009 26.316 1.00 77.44 614 SER A N 1
ATOM 5023 C CA . SER A 1 614 ? -42.137 3.936 25.949 1.00 77.44 614 SER A CA 1
ATOM 5024 C C . SER A 1 614 ? -41.933 3.145 24.656 1.00 77.44 614 SER A C 1
ATOM 5026 O O . SER A 1 614 ? -41.376 3.670 23.694 1.00 77.44 614 SER A O 1
ATOM 5028 N N . THR A 1 615 ? -42.464 1.918 24.587 1.00 74.44 615 THR A N 1
ATOM 5029 C CA . THR A 1 615 ? -42.306 1.062 23.398 1.00 74.44 615 THR A CA 1
ATOM 5030 C C . THR A 1 615 ? -42.949 1.652 22.140 1.00 74.44 615 THR A C 1
ATOM 5032 O O . THR A 1 615 ? -42.462 1.424 21.034 1.00 74.44 615 THR A O 1
ATOM 5035 N N . ARG A 1 616 ? -44.010 2.460 22.289 1.00 79.38 616 ARG A N 1
ATOM 5036 C CA . ARG A 1 616 ? -44.625 3.208 21.185 1.00 79.38 616 ARG A CA 1
ATOM 5037 C C . ARG A 1 616 ? -43.673 4.258 20.604 1.00 79.38 616 ARG A C 1
ATOM 5039 O O . ARG A 1 616 ? -43.607 4.403 19.384 1.00 79.38 616 ARG A O 1
ATOM 5046 N N . ASN A 1 617 ? -42.936 4.969 21.455 1.00 76.06 617 ASN A N 1
ATOM 5047 C CA . ASN A 1 617 ? -41.999 6.009 21.030 1.00 76.06 617 ASN A CA 1
ATOM 5048 C C . ASN A 1 617 ? -40.761 5.425 20.330 1.00 76.06 617 ASN A C 1
ATOM 5050 O O . ASN A 1 617 ? -40.331 5.964 19.310 1.00 76.06 617 ASN A O 1
ATOM 5054 N N . ASP A 1 618 ? -40.246 4.289 20.803 1.00 75.62 618 ASP A N 1
ATOM 5055 C CA . ASP A 1 618 ? -39.130 3.583 20.153 1.00 75.62 618 ASP A CA 1
ATOM 5056 C C . ASP A 1 618 ? -39.522 3.051 18.758 1.00 75.62 618 ASP A C 1
ATOM 5058 O O . ASP A 1 618 ? -38.753 3.149 17.794 1.00 75.62 618 ASP A O 1
ATOM 5062 N N . LEU A 1 619 ? -40.763 2.568 18.611 1.00 72.69 619 LEU A N 1
ATOM 5063 C CA . LEU A 1 619 ? -41.319 2.154 17.319 1.00 72.69 619 LEU A CA 1
ATOM 5064 C C . LEU A 1 619 ? -41.516 3.347 16.363 1.00 72.69 619 LEU A C 1
ATOM 5066 O O . LEU A 1 619 ? -41.213 3.257 15.177 1.00 72.69 619 LEU A O 1
ATOM 5070 N N . GLN A 1 620 ? -41.971 4.496 16.875 1.00 78.25 620 GLN A N 1
ATOM 5071 C CA . GLN A 1 620 ? -42.111 5.724 16.083 1.00 78.25 620 GLN A CA 1
ATOM 5072 C C . GLN A 1 620 ? -40.751 6.254 15.597 1.00 78.25 620 GLN A C 1
ATOM 5074 O O . GLN A 1 620 ? -40.647 6.769 14.484 1.00 78.25 620 GLN A O 1
ATOM 5079 N N . ARG A 1 621 ? -39.698 6.117 16.411 1.00 74.00 621 ARG A N 1
ATOM 5080 C CA . ARG A 1 621 ? -38.336 6.539 16.060 1.00 74.00 621 ARG A CA 1
ATOM 5081 C C . ARG A 1 621 ? -37.740 5.682 14.942 1.00 74.00 621 ARG A C 1
ATOM 5083 O O . ARG A 1 621 ? -37.280 6.227 13.942 1.00 74.00 621 ARG A O 1
ATOM 5090 N N . THR A 1 622 ? -37.831 4.360 15.073 1.00 73.38 622 THR A N 1
ATOM 5091 C CA . THR A 1 622 ? -37.358 3.411 14.048 1.00 73.38 622 THR A CA 1
ATOM 5092 C C . THR A 1 622 ? -38.141 3.528 12.732 1.00 73.38 622 THR A C 1
ATOM 5094 O O . THR A 1 622 ? -37.548 3.447 11.656 1.00 73.38 622 THR A O 1
ATOM 5097 N N . GLN A 1 623 ? -39.445 3.831 12.788 1.00 71.12 623 GLN A N 1
ATOM 5098 C CA . GLN A 1 623 ? -40.252 4.163 11.605 1.00 71.12 623 GLN A CA 1
ATOM 5099 C C . GLN A 1 623 ? -39.712 5.402 10.858 1.00 71.12 623 GLN A C 1
ATOM 5101 O O . GLN A 1 623 ? -39.635 5.396 9.627 1.00 71.12 623 GLN A O 1
ATOM 5106 N N . ASN A 1 624 ? -39.319 6.454 11.586 1.00 75.00 624 ASN A N 1
ATOM 5107 C CA . ASN A 1 624 ? -38.788 7.685 10.993 1.00 75.00 624 ASN A CA 1
ATOM 5108 C C . ASN A 1 624 ? -37.406 7.457 10.344 1.00 75.00 624 ASN A C 1
ATOM 5110 O O . ASN A 1 624 ? -37.166 7.912 9.222 1.00 75.00 624 ASN A O 1
ATOM 5114 N N . GLU A 1 625 ? -36.521 6.709 11.009 1.00 76.81 625 GLU A N 1
ATOM 5115 C CA . GLU A 1 625 ? -35.194 6.337 10.490 1.00 76.81 625 GLU A CA 1
ATOM 5116 C C . GLU A 1 625 ? -35.311 5.525 9.181 1.00 76.81 625 GLU A C 1
ATOM 5118 O O . GLU A 1 625 ? -34.608 5.802 8.206 1.00 76.81 625 GLU A O 1
ATOM 5123 N N . PHE A 1 626 ? -36.286 4.609 9.090 1.00 75.31 626 PHE A N 1
ATOM 5124 C CA . PHE A 1 626 ? -36.581 3.876 7.853 1.00 75.31 626 PHE A CA 1
ATOM 5125 C C . PHE A 1 626 ? -37.015 4.802 6.701 1.00 75.31 626 PHE A C 1
ATOM 5127 O O . PHE A 1 626 ? -36.516 4.674 5.580 1.00 75.31 626 PHE A O 1
ATOM 5134 N N . THR A 1 627 ? -37.893 5.781 6.961 1.00 74.88 627 THR A N 1
ATOM 5135 C CA . THR A 1 627 ? -38.309 6.750 5.926 1.00 74.88 627 THR A CA 1
ATOM 5136 C C . THR A 1 627 ? -37.172 7.656 5.445 1.00 74.88 627 THR A C 1
ATOM 5138 O O . THR A 1 627 ? -37.154 8.041 4.276 1.00 74.88 627 THR A O 1
ATOM 5141 N N . GLN A 1 628 ? -36.190 7.958 6.300 1.00 74.94 628 GLN A N 1
ATOM 5142 C CA . GLN A 1 628 ? -35.022 8.752 5.917 1.00 74.94 628 GLN A CA 1
ATOM 5143 C C . GLN A 1 628 ? -34.097 7.986 4.957 1.00 74.94 628 GLN A C 1
ATOM 5145 O O . GLN A 1 628 ? -33.634 8.552 3.964 1.00 74.94 628 GLN A O 1
ATOM 5150 N N . HIS A 1 629 ? -33.868 6.693 5.201 1.00 72.19 629 HIS A N 1
ATOM 5151 C CA . HIS A 1 629 ? -33.050 5.860 4.315 1.00 72.19 629 HIS A CA 1
ATOM 5152 C C . HIS A 1 629 ? -33.698 5.612 2.945 1.00 72.19 629 HIS A C 1
ATOM 5154 O O . HIS A 1 629 ? -32.998 5.620 1.929 1.00 72.19 629 HIS A O 1
ATOM 5160 N N . GLU A 1 630 ? -35.024 5.460 2.875 1.00 75.56 630 GLU A N 1
ATOM 5161 C CA . GLU A 1 630 ? -35.713 5.298 1.587 1.00 75.56 630 GLU A CA 1
ATOM 5162 C C . GLU A 1 630 ? -35.654 6.585 0.734 1.00 75.56 630 GLU A C 1
ATOM 5164 O O . GLU A 1 630 ? -35.521 6.503 -0.488 1.00 75.56 630 GLU A O 1
ATOM 5169 N N . HIS A 1 631 ? -35.635 7.776 1.351 1.00 76.44 631 HIS A N 1
ATOM 5170 C CA . HIS A 1 631 ? -35.379 9.032 0.633 1.00 76.44 631 HIS A CA 1
ATOM 5171 C C . HIS A 1 631 ? -33.944 9.132 0.086 1.00 76.44 631 HIS A C 1
ATOM 5173 O O . HIS A 1 631 ? -33.770 9.466 -1.086 1.00 76.44 631 HIS A O 1
ATOM 5179 N N . GLN A 1 632 ? -32.923 8.780 0.877 1.00 74.88 632 GLN A N 1
ATOM 5180 C CA . GLN A 1 632 ? -31.522 8.777 0.415 1.00 74.88 632 GLN A CA 1
ATOM 5181 C C . GLN A 1 632 ? -31.319 7.851 -0.795 1.00 74.88 632 GLN A C 1
ATOM 5183 O O . GLN A 1 632 ? -30.654 8.207 -1.769 1.00 74.88 632 GLN A O 1
ATOM 5188 N N . LYS A 1 633 ? -31.946 6.672 -0.775 1.00 79.62 633 LYS A N 1
ATOM 5189 C CA . LYS A 1 633 ? -31.945 5.724 -1.898 1.00 79.62 633 LYS A CA 1
ATOM 5190 C C . LYS A 1 633 ? -32.527 6.337 -3.181 1.00 79.62 633 LYS A C 1
ATOM 5192 O O . LYS A 1 633 ? -31.932 6.179 -4.247 1.00 79.62 633 LYS A O 1
ATOM 5197 N N . GLN A 1 634 ? -33.631 7.083 -3.088 1.00 76.25 634 GLN A N 1
ATOM 5198 C CA . GLN A 1 634 ? -34.236 7.769 -4.240 1.00 76.25 634 GLN A CA 1
ATOM 5199 C C . GLN A 1 634 ? -33.343 8.892 -4.805 1.00 76.25 634 GLN A C 1
ATOM 5201 O O . GLN A 1 634 ? -33.273 9.063 -6.026 1.00 76.25 634 GLN A O 1
ATOM 5206 N N . GLU A 1 635 ? -32.607 9.624 -3.961 1.00 75.94 635 GLU A N 1
ATOM 5207 C CA . GLU A 1 635 ? -31.629 10.626 -4.420 1.00 75.94 635 GLU A CA 1
ATOM 5208 C C . GLU A 1 635 ? -30.458 9.989 -5.186 1.00 75.94 635 GLU A C 1
ATOM 5210 O O . GLU A 1 635 ? -30.054 10.492 -6.245 1.00 75.94 635 GLU A O 1
ATOM 5215 N N . TYR A 1 636 ? -29.947 8.846 -4.717 1.00 75.19 636 TYR A N 1
ATOM 5216 C CA . TYR A 1 636 ? -28.905 8.105 -5.432 1.00 75.19 636 TYR A CA 1
ATOM 5217 C C . TYR A 1 636 ? -29.400 7.562 -6.781 1.00 75.19 636 TYR A C 1
ATOM 5219 O O . TYR A 1 636 ? -28.702 7.712 -7.787 1.00 75.19 636 TYR A O 1
ATOM 5227 N N . GLU A 1 637 ? -30.618 7.013 -6.857 1.00 79.12 637 GLU A N 1
ATOM 5228 C CA . GLU A 1 637 ? -31.216 6.574 -8.128 1.00 79.12 637 GLU A CA 1
ATOM 5229 C C . GLU A 1 637 ? -31.387 7.736 -9.125 1.00 79.12 637 GLU A C 1
ATOM 5231 O O . GLU A 1 637 ? -31.056 7.596 -10.309 1.00 79.12 637 GLU A O 1
ATOM 5236 N N . SER A 1 638 ? -31.824 8.910 -8.654 1.00 79.75 638 SER A N 1
ATOM 5237 C CA . SER A 1 638 ? -31.925 10.137 -9.462 1.00 79.75 638 SER A CA 1
ATOM 5238 C C . SER A 1 638 ? -30.560 10.599 -9.997 1.00 79.75 638 SER A C 1
ATOM 5240 O O . SER A 1 638 ? -30.409 10.922 -11.184 1.00 79.75 638 SER A O 1
ATOM 5242 N N . THR A 1 639 ? -29.530 10.552 -9.150 1.00 80.88 639 THR A N 1
ATOM 5243 C CA . THR A 1 639 ? -28.154 10.927 -9.507 1.00 80.88 639 THR A CA 1
ATOM 5244 C C . THR A 1 639 ? -27.577 9.984 -10.567 1.00 80.88 639 THR A C 1
ATOM 5246 O O . THR A 1 639 ? -27.074 10.441 -11.596 1.00 80.88 639 THR A O 1
ATOM 5249 N N . VAL A 1 640 ? -27.732 8.667 -10.389 1.00 76.75 640 VAL A N 1
ATOM 5250 C CA . VAL A 1 640 ? -27.297 7.650 -11.365 1.00 76.75 640 VAL A CA 1
ATOM 5251 C C . VAL A 1 640 ? -28.029 7.809 -12.701 1.00 76.75 640 VAL A C 1
ATOM 5253 O O . VAL A 1 640 ? -27.408 7.718 -13.765 1.00 76.75 640 VAL A O 1
ATOM 5256 N N . LYS A 1 641 ? -29.338 8.091 -12.676 1.00 83.25 641 LYS A N 1
ATOM 5257 C CA . LYS A 1 641 ? -30.131 8.348 -13.887 1.00 83.25 641 LYS A CA 1
ATOM 5258 C C . LYS A 1 641 ? -29.628 9.583 -14.640 1.00 83.25 641 LYS A C 1
ATOM 5260 O O . LYS A 1 641 ? -29.502 9.534 -15.862 1.00 83.25 641 LYS A O 1
ATOM 5265 N N . THR A 1 642 ? -29.280 10.646 -13.916 1.00 79.38 642 THR A N 1
ATOM 5266 C CA . THR A 1 642 ? -28.701 11.872 -14.486 1.00 79.38 642 THR A CA 1
ATOM 5267 C C . THR A 1 642 ? -27.332 11.599 -15.113 1.00 79.38 642 THR A C 1
ATOM 5269 O O . THR A 1 642 ? -27.119 11.931 -16.277 1.00 79.38 642 THR A O 1
ATOM 5272 N N . MET A 1 643 ? -26.433 10.907 -14.402 1.00 77.56 643 MET A N 1
ATOM 5273 C CA . MET A 1 643 ? -25.101 10.551 -14.912 1.00 77.56 643 MET A CA 1
ATOM 5274 C C . MET A 1 643 ? -25.154 9.731 -16.209 1.00 77.56 643 MET A C 1
ATOM 5276 O O . MET A 1 643 ? -24.396 10.021 -17.135 1.00 77.56 643 MET A O 1
ATOM 5280 N N . ARG A 1 644 ? -26.077 8.762 -16.329 1.00 82.31 644 ARG A N 1
ATOM 5281 C CA . ARG A 1 644 ? -26.265 7.998 -17.579 1.00 82.31 644 ARG A CA 1
ATOM 5282 C C . ARG A 1 644 ? -26.618 8.899 -18.765 1.00 82.31 644 ARG A C 1
ATOM 5284 O O . ARG A 1 644 ? -26.046 8.730 -19.837 1.00 82.31 644 ARG A O 1
ATOM 5291 N N . VAL A 1 645 ? -27.506 9.879 -18.575 1.00 84.69 645 VAL A N 1
ATOM 5292 C CA . VAL A 1 645 ? -27.872 10.842 -19.632 1.00 84.69 645 VAL A CA 1
ATOM 5293 C C . VAL A 1 645 ? -26.663 11.688 -20.053 1.00 84.69 645 VAL A C 1
ATOM 5295 O O . VAL A 1 645 ? -26.470 11.928 -21.247 1.00 84.69 645 VAL A O 1
ATOM 5298 N N . THR A 1 646 ? -25.816 12.100 -19.105 1.00 80.12 646 THR A N 1
ATOM 5299 C CA . THR A 1 646 ? -24.591 12.861 -19.400 1.00 80.12 646 THR A CA 1
ATOM 5300 C C . THR A 1 646 ? -23.587 12.042 -20.214 1.00 80.12 646 THR A C 1
ATOM 5302 O O . THR A 1 646 ? -23.055 12.556 -21.200 1.00 80.12 646 THR A O 1
ATOM 5305 N N . ILE A 1 647 ? -23.381 10.767 -19.855 1.00 78.12 647 ILE A N 1
ATOM 5306 C CA . ILE A 1 647 ? -22.493 9.834 -20.570 1.00 78.12 647 ILE A CA 1
ATOM 5307 C C . ILE A 1 647 ? -22.958 9.663 -22.020 1.00 78.12 647 ILE A C 1
ATOM 5309 O O . ILE A 1 647 ? -22.197 9.970 -22.935 1.00 78.12 647 ILE A O 1
ATOM 5313 N N . THR A 1 648 ? -24.231 9.322 -22.251 1.00 80.94 648 THR A N 1
ATOM 5314 C CA . THR A 1 648 ? -24.778 9.161 -23.613 1.00 80.94 648 THR A CA 1
ATOM 5315 C C . THR A 1 648 ? -24.690 10.444 -24.450 1.00 80.94 648 THR A C 1
ATOM 5317 O O . THR A 1 648 ? -24.522 10.393 -25.670 1.00 80.94 648 THR A O 1
ATOM 5320 N N . ARG A 1 649 ? -24.755 11.625 -23.817 1.00 79.81 649 ARG A N 1
ATOM 5321 C CA . ARG A 1 649 ? -24.521 12.905 -24.503 1.00 79.81 649 ARG A CA 1
ATOM 5322 C C . ARG A 1 649 ? -23.055 13.090 -24.915 1.00 79.81 649 ARG A C 1
ATOM 5324 O O . ARG A 1 649 ? -22.810 13.631 -25.990 1.00 79.81 649 ARG A O 1
ATOM 5331 N N . HIS A 1 650 ? -22.101 12.663 -24.088 1.00 79.44 650 HIS A N 1
ATOM 5332 C CA . HIS A 1 650 ? -20.668 12.753 -24.398 1.00 79.44 650 HIS A CA 1
ATOM 5333 C C . HIS A 1 650 ? -20.260 11.743 -25.479 1.00 79.44 650 HIS A C 1
ATOM 5335 O O . HIS A 1 650 ? -19.546 12.111 -26.407 1.00 79.44 650 HIS A O 1
ATOM 5341 N N . GLU A 1 651 ? -20.781 10.514 -25.426 1.00 81.75 651 GLU A N 1
ATOM 5342 C CA . GLU A 1 651 ? -20.576 9.489 -26.461 1.00 81.75 651 GLU A CA 1
ATOM 5343 C C . GLU A 1 651 ? -21.019 9.983 -27.847 1.00 81.75 651 GLU A C 1
ATOM 5345 O O . GLU A 1 651 ? -20.265 9.875 -28.814 1.00 81.75 651 GLU A O 1
ATOM 5350 N N . ARG A 1 652 ? -22.205 10.607 -27.937 1.00 82.06 652 ARG A N 1
ATOM 5351 C CA . ARG A 1 652 ? -22.702 11.195 -29.191 1.00 82.06 652 ARG A CA 1
ATOM 5352 C C . ARG A 1 652 ? -21.805 12.337 -29.688 1.00 82.06 652 ARG A C 1
ATOM 5354 O O . ARG A 1 652 ? -21.418 12.327 -30.850 1.00 82.06 652 ARG A O 1
ATOM 5361 N N . ALA A 1 653 ? -21.392 13.251 -28.805 1.00 79.62 653 ALA A N 1
ATOM 5362 C CA . ALA A 1 653 ? -20.501 14.355 -29.174 1.00 79.62 653 ALA A CA 1
ATOM 5363 C C . ALA A 1 653 ? -19.116 13.883 -29.667 1.00 79.62 653 ALA A C 1
ATOM 5365 O O . ALA A 1 653 ? -18.529 14.520 -30.543 1.00 79.62 653 ALA A O 1
ATOM 5366 N N . ILE A 1 654 ? -18.592 12.772 -29.133 1.00 77.06 654 ILE A N 1
ATOM 5367 C CA . ILE A 1 654 ? -17.339 12.155 -29.596 1.00 77.06 654 ILE A CA 1
ATOM 5368 C C . ILE A 1 654 ? -17.500 11.584 -31.011 1.00 77.06 654 ILE A C 1
ATOM 5370 O O . ILE A 1 654 ? -16.596 11.743 -31.835 1.00 77.06 654 ILE A O 1
ATOM 5374 N N . GLU A 1 655 ? -18.631 10.947 -31.322 1.00 83.44 655 GLU A N 1
ATOM 5375 C CA . GLU A 1 655 ? -18.862 10.404 -32.664 1.00 83.44 655 GLU A CA 1
ATOM 5376 C C . GLU A 1 655 ? -19.100 11.509 -33.707 1.00 83.44 655 GLU A C 1
ATOM 5378 O O . GLU A 1 655 ? -18.558 11.428 -34.810 1.00 83.44 655 GLU A O 1
ATOM 5383 N N . ASP A 1 656 ? -19.773 12.603 -33.333 1.00 80.38 656 ASP A N 1
ATOM 5384 C CA . ASP A 1 656 ? -19.901 13.794 -34.185 1.00 80.38 656 ASP A CA 1
ATOM 5385 C C . ASP A 1 656 ? -18.512 14.376 -34.539 1.00 80.38 656 ASP A C 1
ATOM 5387 O O . ASP A 1 656 ? -18.207 14.614 -35.712 1.00 80.38 656 ASP A O 1
ATOM 5391 N N . HIS A 1 657 ? -17.606 14.507 -33.556 1.00 78.06 657 HIS A N 1
ATOM 5392 C CA . HIS A 1 657 ? -16.220 14.945 -33.798 1.00 78.06 657 HIS A CA 1
ATOM 5393 C C . HIS A 1 657 ? -15.441 13.975 -34.700 1.00 78.06 657 HIS A C 1
ATOM 5395 O O . HIS A 1 657 ? -14.658 14.410 -35.548 1.00 78.06 657 HIS A O 1
ATOM 5401 N N . ARG A 1 658 ? -15.655 12.660 -34.565 1.00 81.81 658 ARG A N 1
ATOM 5402 C CA . ARG A 1 658 ? -15.049 11.656 -35.457 1.00 81.81 658 ARG A CA 1
ATOM 5403 C C . ARG A 1 658 ? -15.559 11.763 -36.891 1.00 81.81 658 ARG A C 1
ATOM 5405 O O . ARG A 1 658 ? -14.782 11.493 -37.805 1.00 81.81 658 ARG A O 1
ATOM 5412 N N . SER A 1 659 ? -16.815 12.161 -37.102 1.00 83.75 659 SER A N 1
ATOM 5413 C CA . SER A 1 659 ? -17.341 12.422 -38.447 1.00 83.75 659 SER A CA 1
ATOM 5414 C C . SER A 1 659 ? -16.646 13.624 -39.090 1.00 83.75 659 SER A C 1
ATOM 5416 O O . SER A 1 659 ? -16.081 13.488 -40.174 1.00 83.75 659 SER A O 1
ATOM 5418 N N . VAL A 1 660 ? -16.560 14.751 -38.374 1.00 78.38 660 VAL A N 1
ATOM 5419 C CA . VAL A 1 660 ? -15.873 15.969 -38.851 1.00 78.38 660 VAL A CA 1
ATOM 5420 C C . VAL A 1 660 ? -14.390 15.707 -39.154 1.00 78.38 660 VAL A C 1
ATOM 5422 O O . VAL A 1 660 ? -13.855 16.189 -40.152 1.00 78.38 660 VAL A O 1
ATOM 5425 N N . MET A 1 661 ? -13.707 14.896 -38.339 1.00 72.06 661 MET A N 1
ATOM 5426 C CA . MET A 1 661 ? -12.313 14.513 -38.601 1.00 72.06 661 MET A CA 1
ATOM 5427 C C . MET A 1 661 ? -12.150 13.667 -39.874 1.00 72.06 661 MET A C 1
ATOM 5429 O O . MET A 1 661 ? -11.157 13.840 -40.583 1.00 72.06 661 MET A O 1
ATOM 5433 N N . ARG A 1 662 ? -13.116 12.792 -40.193 1.00 78.12 662 ARG A N 1
ATOM 5434 C CA . ARG A 1 662 ? -13.128 12.020 -41.449 1.00 78.12 662 ARG A CA 1
ATOM 5435 C C . ARG A 1 662 ? -13.339 12.932 -42.661 1.00 78.12 662 ARG A C 1
ATOM 5437 O O . ARG A 1 662 ? -12.582 12.830 -43.620 1.00 78.12 662 ARG A O 1
ATOM 5444 N N . GLU A 1 663 ? -14.288 13.863 -42.589 1.00 74.94 663 GLU A N 1
ATOM 5445 C CA . GLU A 1 663 ? -14.551 14.846 -43.654 1.00 74.94 663 GLU A CA 1
ATOM 5446 C C . GLU A 1 663 ? -13.328 15.737 -43.931 1.00 74.94 663 GLU A C 1
ATOM 5448 O O . GLU A 1 663 ? -12.919 15.895 -45.083 1.00 74.94 663 GLU A O 1
ATOM 5453 N N . ASN A 1 664 ? -12.670 16.236 -42.879 1.00 70.81 664 ASN A N 1
ATOM 5454 C CA . ASN A 1 664 ? -11.447 17.033 -43.008 1.00 70.81 664 ASN A CA 1
ATOM 5455 C C . ASN A 1 664 ? -10.282 16.247 -43.635 1.00 70.81 664 ASN A C 1
ATOM 5457 O O . ASN A 1 664 ? -9.526 16.811 -44.426 1.00 70.81 664 ASN A O 1
ATOM 5461 N N . GLN A 1 665 ? -10.135 14.951 -43.329 1.00 73.00 665 GLN A N 1
ATOM 5462 C CA . GLN A 1 665 ? -9.138 14.095 -43.987 1.00 73.00 665 GLN A CA 1
ATOM 5463 C C . GLN A 1 665 ? -9.432 13.904 -45.481 1.00 73.00 665 GLN A C 1
ATOM 5465 O O . GLN A 1 665 ? -8.500 13.932 -46.286 1.00 73.00 665 GLN A O 1
ATOM 5470 N N . THR A 1 666 ? -10.703 13.754 -45.864 1.00 75.94 666 THR A N 1
ATOM 5471 C CA . THR A 1 666 ? -11.109 13.652 -47.275 1.00 75.94 666 THR A CA 1
ATOM 5472 C C . THR A 1 666 ? -10.824 14.952 -48.033 1.00 75.94 666 THR A C 1
ATOM 5474 O O . THR A 1 666 ? -10.177 14.914 -49.077 1.00 75.94 666 THR A O 1
ATOM 5477 N N . ALA A 1 667 ? -11.186 16.110 -47.470 1.00 72.38 667 ALA A N 1
ATOM 5478 C CA . ALA A 1 667 ? -10.908 17.412 -48.081 1.00 72.38 667 ALA A CA 1
ATOM 5479 C C . ALA A 1 667 ? -9.399 17.667 -48.297 1.00 72.38 667 ALA A C 1
ATOM 5481 O O . ALA A 1 667 ? -8.993 18.236 -49.313 1.00 72.38 667 ALA A O 1
ATOM 5482 N N . LEU A 1 668 ? -8.545 17.211 -47.372 1.00 69.38 668 LEU A N 1
ATOM 5483 C CA . LEU A 1 668 ? -7.086 17.326 -47.492 1.00 69.38 668 LEU A CA 1
ATOM 5484 C C . LEU A 1 668 ? -6.510 16.455 -48.624 1.00 69.38 668 LEU A C 1
ATOM 5486 O O . LEU A 1 668 ? -5.547 16.860 -49.285 1.00 69.38 668 LEU A O 1
ATOM 5490 N N . ALA A 1 669 ? -7.104 15.285 -48.877 1.00 71.69 669 ALA A N 1
ATOM 5491 C CA . ALA A 1 669 ? -6.743 14.439 -50.012 1.00 71.69 669 ALA A CA 1
ATOM 5492 C C . ALA A 1 669 ? -7.080 15.121 -51.351 1.00 71.69 669 ALA A C 1
ATOM 5494 O O . ALA A 1 669 ? -6.201 15.231 -52.207 1.00 71.69 669 ALA A O 1
ATOM 5495 N N . ASP A 1 670 ? -8.286 15.681 -51.493 1.00 73.69 670 ASP A N 1
ATOM 5496 C CA . ASP A 1 670 ? -8.718 16.372 -52.720 1.00 73.69 670 ASP A CA 1
ATOM 5497 C C . ASP A 1 670 ? -7.855 17.605 -53.046 1.00 73.69 670 ASP A C 1
ATOM 5499 O O . ASP A 1 670 ? -7.479 17.834 -54.202 1.00 73.69 670 ASP A O 1
ATOM 5503 N N . VAL A 1 671 ? -7.476 18.391 -52.029 1.00 71.44 671 VAL A N 1
ATOM 5504 C CA . VAL A 1 671 ? -6.543 19.524 -52.192 1.00 71.44 671 VAL A CA 1
ATOM 5505 C C . VAL A 1 671 ? -5.169 19.042 -52.674 1.00 71.44 671 VAL A C 1
ATOM 5507 O O . VAL A 1 671 ? -4.589 19.639 -53.585 1.00 71.44 671 VAL A O 1
ATOM 5510 N N . THR A 1 672 ? -4.669 17.933 -52.122 1.00 72.19 672 THR A N 1
ATOM 5511 C CA . THR A 1 672 ? -3.376 17.344 -52.509 1.00 72.19 672 THR A CA 1
ATOM 5512 C C . THR A 1 672 ? -3.391 16.868 -53.965 1.00 72.19 672 THR A C 1
ATOM 5514 O O . THR A 1 672 ? -2.453 17.141 -54.719 1.00 72.19 672 THR A O 1
ATOM 5517 N N . THR A 1 673 ? -4.474 16.216 -54.398 1.00 73.88 673 THR A N 1
ATOM 5518 C CA . THR A 1 673 ? -4.642 15.741 -55.780 1.00 73.88 673 THR A CA 1
ATOM 5519 C C . THR A 1 673 ? -4.741 16.899 -56.781 1.00 73.88 673 THR A C 1
ATOM 5521 O O . THR A 1 673 ? -4.121 16.847 -57.847 1.00 73.88 673 THR A O 1
ATOM 5524 N N . ASN A 1 674 ? -5.439 17.987 -56.437 1.00 71.00 674 ASN A N 1
ATOM 5525 C CA . ASN A 1 674 ? -5.498 19.184 -57.285 1.00 71.00 674 ASN A CA 1
ATOM 5526 C C . ASN A 1 674 ? -4.133 19.879 -57.434 1.00 71.00 674 ASN A C 1
ATOM 5528 O O . ASN A 1 674 ? -3.789 20.316 -58.535 1.00 71.00 674 ASN A O 1
ATOM 5532 N N . TYR A 1 675 ? -3.327 19.936 -56.370 1.00 72.31 675 TYR A N 1
ATOM 5533 C CA . TYR A 1 675 ? -1.990 20.538 -56.423 1.00 72.31 675 TYR A CA 1
ATOM 5534 C C . TYR A 1 675 ? -1.035 19.751 -57.339 1.00 72.31 675 TYR A C 1
ATOM 5536 O O . TYR A 1 675 ? -0.293 20.335 -58.131 1.00 72.31 675 TYR A O 1
ATOM 5544 N N . GLN A 1 676 ? -1.100 18.414 -57.301 1.00 68.62 676 GLN A N 1
ATOM 5545 C CA . GLN A 1 676 ? -0.330 17.548 -58.203 1.00 68.62 676 GLN A CA 1
ATOM 5546 C C . GLN A 1 676 ? -0.708 17.755 -59.677 1.00 68.62 676 GLN A C 1
ATOM 5548 O O . GLN A 1 676 ? 0.174 17.789 -60.535 1.00 68.62 676 GLN A O 1
ATOM 5553 N N . LYS A 1 677 ? -1.998 17.961 -59.972 1.00 70.62 677 LYS A N 1
ATOM 5554 C CA . LYS A 1 677 ? -2.475 18.245 -61.333 1.00 70.62 677 LYS A CA 1
ATOM 5555 C C . LYS A 1 677 ? -1.926 19.574 -61.869 1.00 70.62 677 LYS A C 1
ATOM 5557 O O . LYS A 1 677 ? -1.371 19.605 -62.965 1.00 70.62 677 LYS A O 1
ATOM 5562 N N . GLN A 1 678 ? -1.984 20.641 -61.067 1.00 68.19 678 GLN A N 1
ATOM 5563 C CA . GLN A 1 678 ? -1.424 21.949 -61.437 1.00 68.19 678 GLN A CA 1
ATOM 5564 C C . GLN A 1 678 ? 0.095 21.895 -61.685 1.00 68.19 678 GLN A C 1
ATOM 5566 O O . GLN A 1 678 ? 0.598 22.562 -62.591 1.00 68.19 678 GLN A O 1
ATOM 5571 N N . ALA A 1 679 ? 0.835 21.071 -60.935 1.00 67.69 679 ALA A N 1
ATOM 5572 C CA . ALA A 1 679 ? 2.270 20.881 -61.152 1.00 67.69 679 ALA A CA 1
ATOM 5573 C C . ALA A 1 679 ? 2.595 20.238 -62.520 1.00 67.69 679 ALA A C 1
ATOM 5575 O O . ALA A 1 679 ? 3.598 20.600 -63.143 1.00 67.69 679 ALA A O 1
ATOM 5576 N N . SER A 1 680 ? 1.749 19.328 -63.018 1.00 71.75 680 SER A N 1
ATOM 5577 C CA . SER A 1 680 ? 1.900 18.733 -64.355 1.00 71.75 680 SER A CA 1
ATOM 5578 C C . SER A 1 680 ? 1.649 19.743 -65.481 1.00 71.75 680 SER A C 1
ATOM 5580 O O . SER A 1 680 ? 2.426 19.797 -66.437 1.00 71.75 680 SER A O 1
ATOM 5582 N N . ASP A 1 681 ? 0.627 20.594 -65.350 1.00 70.50 681 ASP A N 1
ATOM 5583 C CA . ASP A 1 681 ? 0.297 21.615 -66.357 1.00 70.50 681 ASP A CA 1
ATOM 5584 C C . ASP A 1 681 ? 1.443 22.635 -66.543 1.00 70.50 681 ASP A C 1
ATOM 5586 O O . ASP A 1 681 ? 1.764 23.040 -67.666 1.00 70.50 681 ASP A O 1
ATOM 5590 N N . VAL A 1 682 ? 2.140 22.991 -65.455 1.00 68.19 682 VAL A N 1
ATOM 5591 C CA . VAL A 1 682 ? 3.320 23.878 -65.486 1.00 68.19 682 VAL A CA 1
ATOM 5592 C C . VAL A 1 682 ? 4.497 23.255 -66.251 1.00 68.19 682 VAL A C 1
ATOM 5594 O O . VAL A 1 682 ? 5.188 23.962 -66.991 1.00 68.19 682 VAL A O 1
ATOM 5597 N N . GLN A 1 683 ? 4.726 21.940 -66.138 1.00 69.50 683 GLN A N 1
ATOM 5598 C CA . GLN A 1 683 ? 5.769 21.264 -66.925 1.00 69.50 683 GLN A CA 1
ATOM 5599 C C . GLN A 1 683 ? 5.436 21.246 -68.424 1.00 69.50 683 GLN A C 1
ATOM 5601 O O . GLN A 1 683 ? 6.319 21.493 -69.250 1.00 69.50 683 GLN A O 1
ATOM 5606 N N . LEU A 1 684 ? 4.165 21.027 -68.781 1.00 70.69 684 LEU A N 1
ATOM 5607 C CA . LEU A 1 684 ? 3.713 21.009 -70.175 1.00 70.69 684 LEU A CA 1
ATOM 5608 C C . LEU A 1 684 ? 3.907 22.374 -70.862 1.00 70.69 684 LEU A C 1
ATOM 5610 O O . LEU A 1 684 ? 4.369 22.451 -72.005 1.00 70.69 684 LEU A O 1
ATOM 5614 N N . LEU A 1 685 ? 3.607 23.466 -70.149 1.00 68.06 685 LEU A N 1
ATOM 5615 C CA . LEU A 1 685 ? 3.822 24.833 -70.634 1.00 68.06 685 LEU A CA 1
ATOM 5616 C C . LEU A 1 685 ? 5.308 25.153 -70.843 1.00 68.06 685 LEU A C 1
ATOM 5618 O O . LEU A 1 685 ? 5.655 25.818 -71.821 1.00 68.06 685 LEU A O 1
ATOM 5622 N N . LYS A 1 686 ? 6.192 24.640 -69.977 1.00 69.31 686 LYS A N 1
ATOM 5623 C CA . LYS A 1 686 ? 7.644 24.832 -70.100 1.00 69.31 686 LYS A CA 1
ATOM 5624 C C . LYS A 1 686 ? 8.194 24.206 -71.388 1.00 69.31 686 LYS A C 1
ATOM 5626 O O . LYS A 1 686 ? 8.904 24.882 -72.127 1.00 69.31 686 LYS A O 1
ATOM 5631 N N . GLY A 1 687 ? 7.780 22.978 -71.720 1.00 72.62 687 GLY A N 1
ATOM 5632 C CA . GLY A 1 687 ? 8.191 22.300 -72.959 1.00 72.62 687 GLY A CA 1
ATOM 5633 C C . GLY A 1 687 ? 7.804 23.055 -74.241 1.00 72.62 687 GLY A C 1
ATOM 5634 O O . GLY A 1 687 ? 8.602 23.145 -75.174 1.00 72.62 687 GLY A O 1
ATOM 5635 N N . ARG A 1 688 ? 6.618 23.684 -74.272 1.00 71.81 688 ARG A N 1
ATOM 5636 C CA . ARG A 1 688 ? 6.185 24.523 -75.410 1.00 71.81 688 ARG A CA 1
ATOM 5637 C C . ARG A 1 688 ? 7.046 25.773 -75.609 1.00 71.81 688 ARG A C 1
ATOM 5639 O O . ARG A 1 688 ? 7.201 26.212 -76.746 1.00 71.81 688 ARG A O 1
ATOM 5646 N N . ILE A 1 689 ? 7.590 26.358 -74.540 1.00 65.81 689 ILE A N 1
ATOM 5647 C CA . ILE A 1 689 ? 8.416 27.574 -74.625 1.00 65.81 689 ILE A CA 1
ATOM 5648 C C . ILE A 1 689 ? 9.758 27.282 -75.302 1.00 65.81 689 ILE A C 1
ATOM 5650 O O . ILE A 1 689 ? 10.195 28.061 -76.150 1.00 65.81 689 ILE A O 1
ATOM 5654 N N . ASP A 1 690 ? 10.395 26.158 -74.978 1.00 70.19 690 ASP A N 1
ATOM 5655 C CA . ASP A 1 690 ? 11.704 25.826 -75.545 1.00 70.19 690 ASP A CA 1
ATOM 5656 C C . ASP A 1 690 ? 11.604 25.407 -77.023 1.00 70.19 690 ASP A C 1
ATOM 5658 O O . ASP A 1 690 ? 12.427 25.828 -77.838 1.00 70.19 690 ASP A O 1
ATOM 5662 N N . GLN A 1 691 ? 10.522 24.724 -77.415 1.00 71.06 691 GLN A N 1
ATOM 5663 C CA . GLN A 1 691 ? 10.250 24.383 -78.818 1.00 71.06 691 GLN A CA 1
ATOM 5664 C C . GLN A 1 691 ? 10.048 25.628 -79.712 1.00 71.06 691 GLN A C 1
ATOM 5666 O O . GLN A 1 691 ? 10.433 25.629 -80.881 1.00 71.06 691 GLN A O 1
ATOM 5671 N N . MET A 1 692 ? 9.504 26.727 -79.169 1.00 64.44 692 MET A N 1
ATOM 5672 C CA . MET A 1 692 ? 9.372 27.994 -79.907 1.00 64.44 692 MET A CA 1
ATOM 5673 C C . MET A 1 692 ? 10.713 28.716 -80.120 1.00 64.44 692 MET A C 1
ATOM 5675 O O . MET A 1 692 ? 10.867 29.403 -81.130 1.00 64.44 692 MET A O 1
ATOM 5679 N N . LYS A 1 693 ? 11.695 28.552 -79.221 1.00 67.38 693 LYS A N 1
ATOM 5680 C CA . LYS A 1 693 ? 13.037 29.148 -79.385 1.00 67.38 693 LYS A CA 1
ATOM 5681 C C . LYS A 1 693 ? 13.820 28.494 -80.523 1.00 67.38 693 LYS A C 1
ATOM 5683 O O . LYS A 1 693 ? 14.498 29.195 -81.268 1.00 67.38 693 LYS A O 1
ATOM 5688 N N . GLN A 1 694 ? 13.704 27.174 -80.680 1.00 62.25 694 GLN A N 1
ATOM 5689 C CA . GLN A 1 694 ? 14.399 26.429 -81.734 1.00 62.25 694 GLN A CA 1
ATOM 5690 C C . GLN A 1 694 ? 13.975 26.903 -83.137 1.00 62.25 694 GLN A C 1
ATOM 5692 O O . GLN A 1 694 ? 14.819 27.281 -83.949 1.00 62.25 694 GLN A O 1
ATOM 5697 N N . ASN A 1 695 ? 12.664 27.021 -83.369 1.00 61.19 695 ASN A N 1
ATOM 5698 C CA . ASN A 1 695 ? 12.088 27.459 -84.649 1.00 61.19 695 ASN A CA 1
ATOM 5699 C C . ASN A 1 695 ? 12.466 28.903 -85.059 1.00 61.19 695 ASN A C 1
ATOM 5701 O O . ASN A 1 695 ? 12.300 29.280 -86.221 1.00 61.19 695 ASN A O 1
ATOM 5705 N N . LEU A 1 696 ? 12.955 29.725 -84.122 1.00 56.09 696 LEU A N 1
ATOM 5706 C CA . LEU A 1 696 ? 13.454 31.082 -84.379 1.00 56.09 696 LEU A CA 1
ATOM 5707 C C . LEU A 1 696 ? 14.907 31.096 -84.890 1.00 56.09 696 LEU A C 1
ATOM 5709 O O . LEU A 1 696 ? 15.267 31.967 -85.682 1.00 56.09 696 LEU A O 1
ATOM 5713 N N . GLY A 1 697 ? 15.735 30.125 -84.491 1.00 57.31 697 GLY A N 1
ATOM 5714 C CA . GLY A 1 697 ? 17.134 30.038 -84.926 1.00 57.31 697 GLY A CA 1
ATOM 5715 C C . GLY A 1 697 ? 17.281 29.624 -86.393 1.00 57.31 697 GLY A C 1
ATOM 5716 O O . GLY A 1 697 ? 18.083 30.197 -87.129 1.00 57.31 697 GLY A O 1
ATOM 5717 N N . GLU A 1 698 ? 16.460 28.675 -86.844 1.00 54.34 698 GLU A N 1
ATOM 5718 C CA . GLU A 1 698 ? 16.579 28.061 -88.175 1.00 54.34 698 GLU A CA 1
ATOM 5719 C C . GLU A 1 698 ? 16.240 29.030 -89.323 1.00 54.34 698 GLU A C 1
ATOM 5721 O O . GLU A 1 698 ? 16.857 28.969 -90.388 1.00 54.34 698 GLU A O 1
ATOM 5726 N N . LYS A 1 699 ? 15.337 29.998 -89.102 1.00 52.22 699 LYS A N 1
ATOM 5727 C CA . LYS A 1 699 ? 14.998 31.018 -90.113 1.00 52.22 699 LYS A CA 1
ATOM 5728 C C . LYS A 1 699 ? 16.116 32.033 -90.369 1.00 52.22 699 LYS A C 1
ATOM 5730 O O . LYS A 1 699 ? 16.215 32.543 -91.479 1.00 52.22 699 LYS A O 1
ATOM 5735 N N . THR A 1 700 ? 16.980 32.289 -89.386 1.00 47.78 700 THR A N 1
ATOM 5736 C CA . THR A 1 700 ? 18.023 33.333 -89.461 1.00 47.78 700 THR A CA 1
ATOM 5737 C C . THR A 1 700 ? 19.186 32.961 -90.398 1.00 47.78 700 THR A C 1
ATOM 5739 O O . THR A 1 700 ? 19.889 33.835 -90.903 1.00 47.78 700 THR A O 1
ATOM 5742 N N . ASN A 1 701 ? 19.393 31.668 -90.675 1.00 46.00 701 ASN A N 1
ATOM 5743 C CA . ASN A 1 701 ? 20.536 31.189 -91.465 1.00 46.00 701 ASN A CA 1
ATOM 5744 C C . ASN A 1 701 ? 20.247 31.017 -92.968 1.00 46.00 701 ASN A C 1
ATOM 5746 O O . ASN A 1 701 ? 21.185 30.936 -93.760 1.00 46.00 701 ASN A O 1
ATOM 5750 N N . ALA A 1 702 ? 18.978 31.012 -93.389 1.00 44.47 702 ALA A N 1
ATOM 5751 C CA . ALA A 1 702 ? 18.598 30.833 -94.796 1.00 44.47 702 ALA A CA 1
ATOM 5752 C C . ALA A 1 702 ? 18.824 32.086 -95.676 1.00 44.47 702 ALA A C 1
ATOM 5754 O O . ALA A 1 702 ? 18.759 32.005 -96.902 1.00 44.47 702 ALA A O 1
ATOM 5755 N N . GLU A 1 703 ? 19.084 33.247 -95.068 1.00 42.00 703 GLU A N 1
ATOM 5756 C CA . GLU A 1 703 ? 19.014 34.554 -95.737 1.00 42.00 703 GLU A CA 1
ATOM 5757 C C . GLU A 1 703 ? 20.373 35.071 -96.264 1.00 42.00 703 GLU A C 1
ATOM 5759 O O . GLU A 1 703 ? 20.419 36.004 -97.062 1.00 42.00 703 GLU A O 1
ATOM 5764 N N . LYS A 1 704 ? 21.499 34.438 -95.892 1.00 45.25 704 LYS A N 1
ATOM 5765 C CA . LYS A 1 704 ? 22.863 34.925 -96.210 1.00 45.25 704 LYS A CA 1
ATOM 5766 C C . LYS A 1 704 ? 23.489 34.418 -97.521 1.00 45.25 704 LYS A C 1
ATOM 5768 O O . LYS A 1 704 ? 24.549 34.904 -97.896 1.00 45.25 704 LYS A O 1
ATOM 5773 N N . VAL A 1 705 ? 22.874 33.464 -98.226 1.00 48.62 705 VAL A N 1
ATOM 5774 C CA . VAL A 1 705 ? 23.533 32.705 -99.324 1.00 48.62 705 VAL A CA 1
ATOM 5775 C C . VAL A 1 705 ? 23.057 33.124 -100.734 1.00 48.62 705 VAL A C 1
ATOM 5777 O O . VAL A 1 705 ? 23.366 32.473 -101.726 1.00 48.62 705 VAL A O 1
ATOM 5780 N N . LYS A 1 706 ? 22.292 34.221 -100.869 1.00 45.75 706 LYS A N 1
ATOM 5781 C CA . LYS A 1 706 ? 21.610 34.582 -102.135 1.00 45.75 706 LYS A CA 1
ATOM 5782 C C . LYS A 1 706 ? 22.150 35.806 -102.898 1.00 45.75 706 LYS A C 1
ATOM 5784 O O . LYS A 1 706 ? 21.526 36.200 -103.881 1.00 45.75 706 LYS A O 1
ATOM 5789 N N . SER A 1 707 ? 23.311 36.351 -102.521 1.00 42.84 707 SER A N 1
ATOM 5790 C CA . SER A 1 707 ? 24.012 37.408 -103.283 1.00 42.84 707 SER A CA 1
ATOM 5791 C C . SER A 1 707 ? 25.108 36.828 -104.177 1.00 42.84 707 SER A C 1
ATOM 5793 O O . SER A 1 707 ? 26.281 36.771 -103.817 1.00 42.84 707 SER A O 1
ATOM 5795 N N . ARG A 1 708 ? 24.659 36.377 -105.349 1.00 44.50 708 ARG A N 1
ATOM 5796 C CA . ARG A 1 708 ? 25.434 35.811 -106.463 1.00 44.50 708 ARG A CA 1
ATOM 5797 C C . ARG A 1 708 ? 26.386 36.841 -107.101 1.00 44.50 708 ARG A C 1
ATOM 5799 O O . ARG A 1 708 ? 26.072 38.023 -107.102 1.00 44.50 708 ARG A O 1
ATOM 5806 N N . GLU A 1 709 ? 27.593 36.499 -107.568 1.00 50.22 709 GLU A N 1
ATOM 5807 C CA . GLU A 1 709 ? 27.937 35.498 -108.607 1.00 50.22 709 GLU A CA 1
ATOM 5808 C C . GLU A 1 709 ? 27.452 35.948 -110.007 1.00 50.22 709 GLU A C 1
ATOM 5810 O O . GLU A 1 709 ? 26.376 35.574 -110.460 1.00 50.22 709 GLU A O 1
ATOM 5815 N N . MET A 1 710 ? 28.253 36.816 -110.653 1.00 46.19 710 MET A N 1
ATOM 5816 C CA . MET A 1 710 ? 28.373 37.055 -112.110 1.00 46.19 710 MET A CA 1
ATOM 5817 C C . MET A 1 710 ? 29.503 38.084 -112.385 1.00 46.19 710 MET A C 1
ATOM 5819 O O . MET A 1 710 ? 29.770 38.939 -111.545 1.00 46.19 710 MET A O 1
ATOM 5823 N N . ASN A 1 711 ? 30.134 38.032 -113.569 1.00 47.78 711 ASN A N 1
ATOM 5824 C CA . ASN A 1 711 ? 31.063 39.034 -114.156 1.00 47.78 711 ASN A CA 1
ATOM 5825 C C . ASN A 1 711 ? 32.566 39.089 -113.766 1.00 47.78 711 ASN A C 1
ATOM 5827 O O . ASN A 1 711 ? 33.246 40.012 -114.210 1.00 47.78 711 ASN A O 1
ATOM 5831 N N . HIS A 1 712 ? 33.151 38.100 -113.075 1.00 51.12 712 HIS A N 1
ATOM 5832 C CA . HIS A 1 712 ? 34.629 37.913 -113.096 1.00 51.12 712 HIS A CA 1
ATOM 5833 C C . HIS A 1 712 ? 35.093 36.599 -113.765 1.00 51.12 712 HIS A C 1
ATOM 5835 O O . HIS A 1 712 ? 36.266 36.445 -114.092 1.00 51.12 712 HIS A O 1
ATOM 5841 N N . GLN A 1 713 ? 34.158 35.693 -114.068 1.00 54.94 713 GLN A N 1
ATOM 5842 C CA . GLN A 1 713 ? 34.364 34.286 -114.463 1.00 54.94 713 GLN A CA 1
ATOM 5843 C C . GLN A 1 713 ? 34.994 34.028 -115.855 1.00 54.94 713 GLN A C 1
ATOM 5845 O O . GLN A 1 713 ? 34.753 32.973 -116.434 1.00 54.94 713 GLN A O 1
ATOM 5850 N N . GLN A 1 714 ? 35.770 34.952 -116.437 1.00 50.16 714 GLN A N 1
ATOM 5851 C CA . GLN A 1 714 ? 36.332 34.747 -117.787 1.00 50.16 714 GLN A CA 1
ATOM 5852 C C . GLN A 1 714 ? 37.834 35.023 -117.938 1.00 50.16 714 GLN A C 1
ATOM 5854 O O . GLN A 1 714 ? 38.457 34.411 -118.800 1.00 50.16 714 GLN A O 1
ATOM 5859 N N . ASN A 1 715 ? 38.446 35.838 -117.070 1.00 55.59 715 ASN A N 1
ATOM 5860 C CA . ASN A 1 715 ? 39.908 36.030 -117.059 1.00 55.59 715 ASN A CA 1
ATOM 5861 C C . ASN A 1 715 ? 40.605 35.287 -115.905 1.00 55.59 715 ASN A C 1
ATOM 5863 O O . ASN A 1 715 ? 41.823 35.129 -115.922 1.00 55.59 715 ASN A O 1
ATOM 5867 N N . THR A 1 716 ? 39.845 34.797 -114.924 1.00 54.56 716 THR A N 1
ATOM 5868 C CA . THR A 1 716 ? 40.354 33.981 -113.810 1.00 54.56 716 THR A CA 1
ATOM 5869 C C . THR A 1 716 ? 40.619 32.529 -114.233 1.00 54.56 716 THR A C 1
ATOM 5871 O O . THR A 1 716 ? 41.469 31.872 -113.649 1.00 54.56 716 THR A O 1
ATOM 5874 N N . LEU A 1 717 ? 39.987 32.059 -115.314 1.00 56.03 717 LEU A N 1
ATOM 5875 C CA . LEU A 1 717 ? 39.958 30.654 -115.752 1.00 56.03 717 LEU A CA 1
ATOM 5876 C C . LEU A 1 717 ? 41.338 30.031 -116.064 1.00 56.03 717 LEU A C 1
ATOM 5878 O O . LEU A 1 717 ? 41.536 28.834 -115.860 1.00 56.03 717 LEU A O 1
ATOM 5882 N N . GLU A 1 718 ? 42.320 30.819 -116.522 1.00 54.03 718 GLU A N 1
ATOM 5883 C CA . GLU A 1 718 ? 43.660 30.300 -116.859 1.00 54.03 718 GLU A CA 1
ATOM 5884 C C . GLU A 1 718 ? 44.643 30.347 -115.669 1.00 54.03 718 GLU A C 1
ATOM 5886 O O . GLU A 1 718 ? 45.544 29.511 -115.589 1.00 54.03 718 GLU A O 1
ATOM 5891 N N . SER A 1 719 ? 44.450 31.249 -114.692 1.00 60.19 719 SER A N 1
ATOM 5892 C CA . SER A 1 719 ? 45.167 31.180 -113.406 1.00 60.19 719 SER A CA 1
ATOM 5893 C C . SER A 1 719 ? 44.550 30.116 -112.495 1.00 60.19 719 SER A C 1
ATOM 5895 O O . SER A 1 719 ? 45.280 29.301 -111.926 1.00 60.19 719 SER A O 1
ATOM 5897 N N . GLU A 1 720 ? 43.216 30.032 -112.468 1.00 55.72 720 GLU A N 1
ATOM 5898 C CA . GLU A 1 720 ? 42.446 28.945 -111.864 1.00 55.72 720 GLU A CA 1
ATOM 5899 C C . GLU A 1 720 ? 42.922 27.589 -112.352 1.00 55.72 720 GLU A C 1
ATOM 5901 O O . GLU A 1 720 ? 42.983 26.686 -111.548 1.00 55.72 720 GLU A O 1
ATOM 5906 N N . LYS A 1 721 ? 43.350 27.408 -113.602 1.00 64.06 721 LYS A N 1
ATOM 5907 C CA . LYS A 1 721 ? 43.843 26.108 -114.091 1.00 64.06 721 LYS A CA 1
ATOM 5908 C C . LYS A 1 721 ? 45.089 25.590 -113.358 1.00 64.06 721 LYS A C 1
ATOM 5910 O O . LYS A 1 721 ? 45.219 24.383 -113.164 1.00 64.06 721 LYS A O 1
ATOM 5915 N N . LYS A 1 722 ? 45.987 26.484 -112.918 1.00 63.69 722 LYS A N 1
ATOM 5916 C CA . LYS A 1 722 ? 47.135 26.134 -112.057 1.00 63.69 722 LYS A CA 1
ATOM 5917 C C . LYS A 1 722 ? 46.694 25.926 -110.612 1.00 63.69 722 LYS A C 1
ATOM 5919 O O . LYS A 1 722 ? 47.063 24.922 -110.007 1.00 63.69 722 LYS A O 1
ATOM 5924 N N . THR A 1 723 ? 45.854 26.819 -110.089 1.00 61.72 723 THR A N 1
ATOM 5925 C CA . THR A 1 723 ? 45.275 26.676 -108.746 1.00 61.72 723 THR A CA 1
ATOM 5926 C C . THR A 1 723 ? 44.416 25.415 -108.634 1.00 61.72 723 THR A C 1
ATOM 5928 O O . THR A 1 723 ? 44.406 24.795 -107.589 1.00 61.72 723 THR A O 1
ATOM 5931 N N . LEU A 1 724 ? 43.767 24.975 -109.713 1.00 61.22 724 LEU A N 1
ATOM 5932 C CA . LEU A 1 724 ? 42.945 23.771 -109.823 1.00 61.22 724 LEU A CA 1
ATOM 5933 C C . LEU A 1 724 ? 43.780 22.501 -109.861 1.00 61.22 724 LEU A C 1
ATOM 5935 O O . LEU A 1 724 ? 43.228 21.458 -109.549 1.00 61.22 724 LEU A O 1
ATOM 5939 N N . GLN A 1 725 ? 45.060 22.552 -110.244 1.00 67.06 725 GLN A N 1
ATOM 5940 C CA . GLN A 1 725 ? 45.956 21.404 -110.094 1.00 67.06 725 GLN A CA 1
ATOM 5941 C C . GLN A 1 725 ? 46.425 21.295 -108.641 1.00 67.06 725 GLN A C 1
ATOM 5943 O O . GLN A 1 725 ? 46.248 20.239 -108.046 1.00 67.06 725 GLN A O 1
ATOM 5948 N N . GLN A 1 726 ? 46.872 22.405 -108.040 1.00 69.38 726 GLN A N 1
ATOM 5949 C CA . GLN A 1 726 ? 47.182 22.478 -106.605 1.00 69.38 726 GLN A CA 1
ATOM 5950 C C . GLN A 1 726 ? 45.978 22.022 -105.760 1.00 69.38 726 GLN A C 1
ATOM 5952 O O . GLN A 1 726 ? 46.081 21.088 -104.978 1.00 69.38 726 GLN A O 1
ATOM 5957 N N . MET A 1 727 ? 44.794 22.581 -106.029 1.00 71.06 727 MET A N 1
ATOM 5958 C CA . MET A 1 727 ? 43.530 22.180 -105.417 1.00 71.06 727 MET A CA 1
ATOM 5959 C C . MET A 1 727 ? 43.127 20.751 -105.769 1.00 71.06 727 MET A C 1
ATOM 5961 O O . MET A 1 727 ? 42.370 20.179 -105.007 1.00 71.06 727 MET A O 1
ATOM 5965 N N . ARG A 1 728 ? 43.564 20.144 -106.880 1.00 75.81 728 ARG A N 1
ATOM 5966 C CA . ARG A 1 728 ? 43.262 18.728 -107.166 1.00 75.81 728 ARG A CA 1
ATOM 5967 C C . ARG A 1 728 ? 44.091 17.813 -106.279 1.00 75.81 728 ARG A C 1
ATOM 5969 O O . ARG A 1 728 ? 43.553 16.836 -105.769 1.00 75.81 728 ARG A O 1
ATOM 5976 N N . ASP A 1 729 ? 45.350 18.167 -106.057 1.00 75.25 729 ASP A N 1
ATOM 5977 C CA . ASP A 1 729 ? 46.258 17.445 -105.170 1.00 75.25 729 ASP A CA 1
ATOM 5978 C C . ASP A 1 729 ? 45.855 17.660 -103.693 1.00 75.25 729 ASP A C 1
ATOM 5980 O O . ASP A 1 729 ? 45.762 16.695 -102.930 1.00 75.25 729 ASP A O 1
ATOM 5984 N N . ASP A 1 730 ? 45.455 18.883 -103.322 1.00 77.94 730 ASP A N 1
ATOM 5985 C CA . ASP A 1 730 ? 44.849 19.197 -102.022 1.00 77.94 730 ASP A CA 1
ATOM 5986 C C . ASP A 1 730 ? 43.472 18.531 -101.854 1.00 77.94 730 ASP A C 1
ATOM 5988 O O . ASP A 1 730 ? 43.170 18.043 -100.774 1.00 77.94 730 ASP A O 1
ATOM 5992 N N . ILE A 1 731 ? 42.629 18.444 -102.893 1.00 75.62 731 ILE A N 1
ATOM 5993 C CA . ILE A 1 731 ? 41.352 17.706 -102.851 1.00 75.62 731 ILE A CA 1
ATOM 5994 C C . ILE A 1 731 ? 41.606 16.209 -102.698 1.00 75.62 731 ILE A C 1
ATOM 5996 O O . ILE A 1 731 ? 40.872 15.568 -101.956 1.00 75.62 731 ILE A O 1
ATOM 6000 N N . GLU A 1 732 ? 42.619 15.628 -103.343 1.00 79.19 732 GLU A N 1
ATOM 6001 C CA . GLU A 1 732 ? 42.924 14.202 -103.198 1.00 79.19 732 GLU A CA 1
ATOM 6002 C C . GLU A 1 732 ? 43.519 13.892 -101.810 1.00 79.19 732 GLU A C 1
ATOM 6004 O O . GLU A 1 732 ? 43.193 12.859 -101.224 1.00 79.19 732 GLU A O 1
ATOM 6009 N N . ASN A 1 733 ? 44.304 14.803 -101.223 1.00 78.00 733 ASN A N 1
ATOM 6010 C CA . ASN A 1 733 ? 44.736 14.708 -99.823 1.00 78.00 733 ASN A CA 1
ATOM 6011 C C . ASN A 1 733 ? 43.572 14.921 -98.843 1.00 78.00 733 ASN A C 1
ATOM 6013 O O . ASN A 1 733 ? 43.335 14.061 -97.999 1.00 78.00 733 ASN A O 1
ATOM 6017 N N . ASN A 1 734 ? 42.764 15.969 -99.014 1.00 78.75 734 ASN A N 1
ATOM 6018 C CA . ASN A 1 734 ? 41.550 16.210 -98.227 1.00 78.75 734 ASN A CA 1
ATOM 6019 C C . ASN A 1 734 ? 40.534 15.071 -98.377 1.00 78.75 734 ASN A C 1
ATOM 6021 O O . ASN A 1 734 ? 39.766 14.815 -97.464 1.00 78.75 734 ASN A O 1
ATOM 6025 N N . LYS A 1 735 ? 40.521 14.353 -99.504 1.00 79.81 735 LYS A N 1
ATOM 6026 C CA . LYS A 1 735 ? 39.699 13.157 -99.732 1.00 79.81 735 LYS A CA 1
ATOM 6027 C C . LYS A 1 735 ? 40.244 11.943 -98.985 1.00 79.81 735 LYS A C 1
ATOM 6029 O O . LYS A 1 735 ? 39.434 11.186 -98.460 1.00 79.81 735 LYS A O 1
ATOM 6034 N N . LYS A 1 736 ? 41.571 11.786 -98.871 1.00 79.00 736 LYS A N 1
ATOM 6035 C CA . LYS A 1 736 ? 42.205 10.790 -97.984 1.00 79.00 736 LYS A CA 1
ATOM 6036 C C . LYS A 1 736 ? 41.937 11.105 -96.510 1.00 79.00 736 LYS A C 1
ATOM 6038 O O . LYS A 1 736 ? 41.577 10.204 -95.752 1.00 79.00 736 LYS A O 1
ATOM 6043 N N . GLU A 1 737 ? 42.035 12.372 -96.110 1.00 77.56 737 GLU A N 1
ATOM 6044 C CA . GLU A 1 737 ? 41.633 12.822 -94.772 1.00 77.56 737 GLU A CA 1
ATOM 6045 C C . GLU A 1 737 ? 40.124 12.677 -94.549 1.00 77.56 737 GLU A C 1
ATOM 6047 O O . GLU A 1 737 ? 39.708 12.283 -93.465 1.00 77.56 737 GLU A O 1
ATOM 6052 N N . LEU A 1 738 ? 39.286 12.890 -95.567 1.00 77.38 738 LEU A N 1
ATOM 6053 C CA . LEU A 1 738 ? 37.841 12.673 -95.486 1.00 77.38 738 LEU A CA 1
ATOM 6054 C C . LEU A 1 738 ? 37.497 11.184 -95.366 1.00 77.38 738 LEU A C 1
ATOM 6056 O O . LEU A 1 738 ? 36.585 10.839 -94.622 1.00 77.38 738 LEU A O 1
ATOM 6060 N N . THR A 1 739 ? 38.215 10.280 -96.043 1.00 76.25 739 THR A N 1
ATOM 6061 C CA . THR A 1 739 ? 38.056 8.834 -95.812 1.00 76.25 739 THR A CA 1
ATOM 6062 C C . THR A 1 739 ? 38.518 8.442 -94.416 1.00 76.25 739 THR A C 1
ATOM 6064 O O . THR A 1 739 ? 37.773 7.760 -93.722 1.00 76.25 739 THR A O 1
ATOM 6067 N N . ARG A 1 740 ? 39.661 8.959 -93.949 1.00 79.06 740 ARG A N 1
ATOM 6068 C CA . ARG A 1 740 ? 40.178 8.691 -92.602 1.00 79.06 740 ARG A CA 1
ATOM 6069 C C . ARG A 1 740 ? 39.243 9.212 -91.508 1.00 79.06 740 ARG A C 1
ATOM 6071 O O . ARG A 1 740 ? 38.877 8.469 -90.608 1.00 79.06 740 ARG A O 1
ATOM 6078 N N . THR A 1 741 ? 38.785 10.457 -91.606 1.00 76.06 741 THR A N 1
ATOM 6079 C CA . THR A 1 741 ? 37.813 11.037 -90.663 1.00 76.06 741 THR A CA 1
ATOM 6080 C C . THR A 1 741 ? 36.448 10.360 -90.758 1.00 76.06 741 THR A C 1
ATOM 6082 O O . THR A 1 741 ? 35.760 10.263 -89.748 1.00 76.06 741 THR A O 1
ATOM 6085 N N . LYS A 1 742 ? 36.052 9.822 -91.919 1.00 80.88 742 LYS A N 1
ATOM 6086 C CA . LYS A 1 742 ? 34.850 8.984 -92.062 1.00 80.88 742 LYS A CA 1
ATOM 6087 C C . LYS A 1 742 ? 35.019 7.604 -91.416 1.00 80.88 742 LYS A C 1
ATOM 6089 O O . LYS A 1 742 ? 34.067 7.103 -90.827 1.00 80.88 742 LYS A O 1
ATOM 6094 N N . GLU A 1 743 ? 36.201 7.002 -91.479 1.00 81.06 743 GLU A N 1
ATOM 6095 C CA . GLU A 1 743 ? 36.539 5.759 -90.771 1.00 81.06 743 GLU A CA 1
ATOM 6096 C C . GLU A 1 743 ? 36.605 5.981 -89.253 1.00 81.06 743 GLU A C 1
ATOM 6098 O O . GLU A 1 743 ? 36.021 5.211 -88.489 1.00 81.06 743 GLU A O 1
ATOM 6103 N N . GLU A 1 744 ? 37.209 7.083 -88.804 1.00 82.19 744 GLU A N 1
ATOM 6104 C CA . GLU A 1 744 ? 37.202 7.523 -87.405 1.00 82.19 744 GLU A CA 1
ATOM 6105 C C . GLU A 1 744 ? 35.772 7.851 -86.930 1.00 82.19 744 GLU A C 1
ATOM 6107 O O . GLU A 1 744 ? 35.390 7.460 -85.826 1.00 82.19 744 GLU A O 1
ATOM 6112 N N . LEU A 1 745 ? 34.934 8.478 -87.765 1.00 78.94 745 LEU A N 1
ATOM 6113 C CA . LEU A 1 745 ? 33.518 8.744 -87.482 1.00 78.94 745 LEU A CA 1
ATOM 6114 C C . LEU A 1 745 ? 32.695 7.454 -87.411 1.00 78.94 745 LEU A C 1
ATOM 6116 O O . LEU A 1 745 ? 31.866 7.329 -86.513 1.00 78.94 745 LEU A O 1
ATOM 6120 N N . ASN A 1 746 ? 32.927 6.482 -88.295 1.00 81.50 746 ASN A N 1
ATOM 6121 C CA . ASN A 1 746 ? 32.285 5.167 -88.229 1.00 81.50 746 ASN A CA 1
ATOM 6122 C C . ASN A 1 746 ? 32.698 4.434 -86.945 1.00 81.50 746 ASN A C 1
ATOM 6124 O O . ASN A 1 746 ? 31.839 4.010 -86.178 1.00 81.50 746 ASN A O 1
ATOM 6128 N N . THR A 1 747 ? 33.997 4.399 -86.639 1.00 84.06 747 THR A N 1
ATOM 6129 C CA . THR A 1 747 ? 34.546 3.814 -85.404 1.00 84.06 747 THR A CA 1
ATOM 6130 C C . THR A 1 747 ? 33.956 4.482 -84.155 1.00 84.06 747 THR A C 1
ATOM 6132 O O . THR A 1 747 ? 33.599 3.822 -83.179 1.00 84.06 747 THR A O 1
ATOM 6135 N N . ASN A 1 748 ? 33.814 5.809 -84.166 1.00 79.06 748 ASN A N 1
ATOM 6136 C CA . ASN A 1 748 ? 33.196 6.558 -83.074 1.00 79.06 748 ASN A CA 1
ATOM 6137 C C . ASN A 1 748 ? 31.674 6.356 -83.019 1.00 79.06 748 ASN A C 1
ATOM 6139 O O . ASN A 1 748 ? 31.112 6.376 -81.928 1.00 79.06 748 ASN A O 1
ATOM 6143 N N . THR A 1 749 ? 31.022 6.090 -84.153 1.00 82.31 749 THR A N 1
ATOM 6144 C CA . THR A 1 749 ? 29.602 5.719 -84.242 1.00 82.31 749 THR A CA 1
ATOM 6145 C C . THR A 1 749 ? 29.362 4.329 -83.649 1.00 82.31 749 THR A C 1
ATOM 6147 O O . THR A 1 749 ? 28.423 4.153 -82.881 1.00 82.31 749 THR A O 1
ATOM 6150 N N . GLU A 1 750 ? 30.239 3.358 -83.908 1.00 83.44 750 GLU A N 1
ATOM 6151 C CA . GLU A 1 750 ? 30.201 2.019 -83.301 1.00 83.44 750 GLU A CA 1
ATOM 6152 C C . GLU A 1 750 ? 30.450 2.070 -81.785 1.00 83.44 750 GLU A C 1
ATOM 6154 O O . GLU A 1 750 ? 29.720 1.446 -81.006 1.00 83.44 750 GLU A O 1
ATOM 6159 N N . LYS A 1 751 ? 31.410 2.891 -81.335 1.00 84.88 751 LYS A N 1
ATOM 6160 C CA . LYS A 1 751 ? 31.601 3.197 -79.905 1.00 84.88 751 LYS A CA 1
ATOM 6161 C C . LYS A 1 751 ? 30.354 3.849 -79.298 1.00 84.88 751 LYS A C 1
ATOM 6163 O O . LYS A 1 751 ? 29.922 3.433 -78.227 1.00 84.88 751 LYS A O 1
ATOM 6168 N N . LEU A 1 752 ? 29.732 4.812 -79.984 1.00 80.00 752 LEU A N 1
ATOM 6169 C CA . LEU A 1 752 ? 28.477 5.442 -79.556 1.00 80.00 752 LEU A CA 1
ATOM 6170 C C . LEU A 1 752 ? 27.329 4.434 -79.463 1.00 80.00 752 LEU A C 1
ATOM 6172 O O . LEU A 1 752 ? 26.618 4.434 -78.467 1.00 80.00 752 LEU A O 1
ATOM 6176 N N . MET A 1 753 ? 27.172 3.540 -80.439 1.00 81.31 753 MET A N 1
ATOM 6177 C CA . MET A 1 753 ? 26.164 2.473 -80.410 1.00 81.31 753 MET A CA 1
ATOM 6178 C C . MET A 1 753 ? 26.407 1.494 -79.252 1.00 81.31 753 MET A C 1
ATOM 6180 O O . MET A 1 753 ? 25.458 1.081 -78.585 1.00 81.31 753 MET A O 1
ATOM 6184 N N . THR A 1 754 ? 27.672 1.194 -78.946 1.00 83.81 754 THR A N 1
ATOM 6185 C CA . THR A 1 754 ? 28.063 0.393 -77.775 1.00 83.81 754 THR A CA 1
ATOM 6186 C C . THR A 1 754 ? 27.686 1.102 -76.470 1.00 83.81 754 THR A C 1
ATOM 6188 O O . THR A 1 754 ? 27.037 0.505 -75.610 1.00 83.81 754 THR A O 1
ATOM 6191 N N . VAL A 1 755 ? 28.001 2.395 -76.342 1.00 79.62 755 VAL A N 1
ATOM 6192 C CA . VAL A 1 755 ? 27.623 3.228 -75.186 1.00 79.62 755 VAL A CA 1
ATOM 6193 C C . VAL A 1 755 ? 26.100 3.365 -75.067 1.00 79.62 755 VAL A C 1
ATOM 6195 O O . VAL A 1 755 ? 25.568 3.279 -73.966 1.00 79.62 755 VAL A O 1
ATOM 6198 N N . VAL A 1 756 ? 25.362 3.498 -76.172 1.00 80.69 756 VAL A N 1
ATOM 6199 C CA . VAL A 1 756 ? 23.888 3.525 -76.178 1.00 80.69 756 VAL A CA 1
ATOM 6200 C C . VAL A 1 756 ? 23.305 2.187 -75.711 1.00 80.69 756 VAL A C 1
ATOM 6202 O O . VAL A 1 756 ? 22.334 2.186 -74.951 1.00 80.69 756 VAL A O 1
ATOM 6205 N N . SER A 1 757 ? 23.908 1.052 -76.082 1.00 84.12 757 SER A N 1
ATOM 6206 C CA . SER A 1 757 ? 23.523 -0.259 -75.540 1.00 84.12 757 SER A CA 1
ATOM 6207 C C . SER A 1 757 ? 23.775 -0.335 -74.031 1.00 84.12 757 SER A C 1
ATOM 6209 O O . SER A 1 757 ? 22.873 -0.696 -73.280 1.00 84.12 757 SER A O 1
ATOM 6211 N N . GLN A 1 758 ? 24.952 0.095 -73.566 1.00 86.94 758 GLN A N 1
ATOM 6212 C CA . GLN A 1 758 ? 25.284 0.145 -72.137 1.00 86.94 758 GLN A CA 1
ATOM 6213 C C . GLN A 1 758 ? 24.336 1.070 -71.357 1.00 86.94 758 GLN A C 1
ATOM 6215 O O . GLN A 1 758 ? 23.864 0.701 -70.286 1.00 86.94 758 GLN A O 1
ATOM 6220 N N . ILE A 1 759 ? 23.980 2.238 -71.904 1.00 79.38 759 ILE A N 1
ATOM 6221 C CA . ILE A 1 759 ? 22.984 3.151 -71.321 1.00 79.38 759 ILE A CA 1
ATOM 6222 C C . ILE A 1 759 ? 21.617 2.466 -71.214 1.00 79.38 759 ILE A C 1
ATOM 6224 O O . ILE A 1 759 ? 20.944 2.618 -70.196 1.00 79.38 759 ILE A O 1
ATOM 6228 N N . LYS A 1 760 ? 21.205 1.687 -72.218 1.00 85.31 760 LYS A N 1
ATOM 6229 C CA . LYS A 1 760 ? 19.937 0.942 -72.200 1.00 85.31 760 LYS A CA 1
ATOM 6230 C C . LYS A 1 760 ? 19.923 -0.149 -71.121 1.00 85.31 760 LYS A C 1
ATOM 6232 O O . LYS A 1 760 ? 18.923 -0.300 -70.416 1.00 85.31 760 LYS A O 1
ATOM 6237 N N . ASP A 1 761 ? 21.034 -0.857 -70.932 1.00 84.44 761 ASP A N 1
ATOM 6238 C CA . ASP A 1 761 ? 21.180 -1.852 -69.864 1.00 84.44 761 ASP A CA 1
ATOM 6239 C C . ASP A 1 761 ? 21.253 -1.199 -68.472 1.00 84.44 761 ASP A C 1
ATOM 6241 O O . ASP A 1 761 ? 20.620 -1.674 -67.524 1.00 84.44 761 ASP A O 1
ATOM 6245 N N . LEU A 1 762 ? 21.918 -0.047 -68.344 1.00 82.94 762 LEU A N 1
ATOM 6246 C CA . LEU A 1 762 ? 21.908 0.768 -67.125 1.00 82.94 762 LEU A CA 1
ATOM 6247 C C . LEU A 1 762 ? 20.509 1.320 -66.813 1.00 82.94 762 LEU A C 1
ATOM 6249 O O . LEU A 1 762 ? 20.097 1.297 -65.657 1.00 82.94 762 LEU A O 1
ATOM 6253 N N . GLN A 1 763 ? 19.730 1.740 -67.815 1.00 82.19 763 GLN A N 1
ATOM 6254 C CA . GLN A 1 763 ? 18.329 2.150 -67.646 1.00 82.19 763 GLN A CA 1
ATOM 6255 C C . GLN A 1 763 ? 17.446 0.988 -67.170 1.00 82.19 763 GLN A C 1
ATOM 6257 O O . GLN A 1 763 ? 16.626 1.169 -66.269 1.00 82.19 763 GLN A O 1
ATOM 6262 N N . LYS A 1 764 ? 17.640 -0.219 -67.714 1.00 85.62 764 LYS A N 1
ATOM 6263 C CA . LYS A 1 764 ? 16.958 -1.436 -67.246 1.00 85.62 764 LYS A CA 1
ATOM 6264 C C . LYS A 1 764 ? 17.344 -1.775 -65.801 1.00 85.62 764 LYS A C 1
ATOM 6266 O O . LYS A 1 764 ? 16.478 -2.092 -64.989 1.00 85.62 764 LYS A O 1
ATOM 6271 N N . THR A 1 765 ? 18.626 -1.644 -65.464 1.00 83.44 765 THR A N 1
ATOM 6272 C CA . THR A 1 765 ? 19.148 -1.859 -64.105 1.00 83.44 765 THR A CA 1
ATOM 6273 C C . THR A 1 765 ? 18.579 -0.832 -63.125 1.00 83.44 765 THR A C 1
ATOM 6275 O O . THR A 1 765 ? 18.118 -1.208 -62.050 1.00 83.44 765 THR A O 1
ATOM 6278 N N . LYS A 1 766 ? 18.511 0.446 -63.522 1.00 88.06 766 LYS A N 1
ATOM 6279 C CA . LYS A 1 766 ? 17.856 1.513 -62.761 1.00 88.06 766 LYS A CA 1
ATOM 6280 C C . LYS A 1 766 ? 16.379 1.201 -62.517 1.00 88.06 766 LYS A C 1
ATOM 6282 O O . LYS A 1 766 ? 15.956 1.250 -61.373 1.00 88.06 766 LYS A O 1
ATOM 6287 N N . SER A 1 767 ? 15.624 0.809 -63.546 1.00 84.69 767 SER A N 1
ATOM 6288 C CA . SER A 1 767 ? 14.204 0.443 -63.405 1.00 84.69 767 SER A CA 1
ATOM 6289 C C . SER A 1 767 ? 13.997 -0.687 -62.383 1.00 84.69 767 SER A C 1
ATOM 6291 O O . SER A 1 767 ? 13.133 -0.599 -61.512 1.00 84.69 767 SER A O 1
ATOM 6293 N N . ASN A 1 768 ? 14.856 -1.713 -62.413 1.00 86.00 768 ASN A N 1
ATOM 6294 C CA . ASN A 1 768 ? 14.834 -2.798 -61.428 1.00 86.00 768 ASN A CA 1
ATOM 6295 C C . ASN A 1 768 ? 15.189 -2.317 -60.005 1.00 86.00 768 ASN A C 1
ATOM 6297 O O . ASN A 1 768 ? 14.626 -2.812 -59.028 1.00 86.00 768 ASN A O 1
ATOM 6301 N N . LEU A 1 769 ? 16.124 -1.370 -59.864 1.00 85.69 769 LEU A N 1
ATOM 6302 C CA . LEU A 1 769 ? 16.490 -0.775 -58.574 1.00 85.69 769 LEU A CA 1
ATOM 6303 C C . LEU A 1 769 ? 15.383 0.134 -58.026 1.00 85.69 769 LEU A C 1
ATOM 6305 O O . LEU A 1 769 ? 15.068 0.030 -56.845 1.00 85.69 769 LEU A O 1
ATOM 6309 N N . ASP A 1 770 ? 14.752 0.952 -58.868 1.00 86.00 770 ASP A N 1
ATOM 6310 C CA . ASP A 1 770 ? 13.606 1.794 -58.507 1.00 86.00 770 ASP A CA 1
ATOM 6311 C C . ASP A 1 770 ? 12.426 0.923 -58.032 1.00 86.00 770 ASP A C 1
ATOM 6313 O O . ASP A 1 770 ? 11.820 1.207 -56.995 1.00 86.00 770 ASP A O 1
ATOM 6317 N N . GLN A 1 771 ? 12.161 -0.204 -58.708 1.00 87.62 771 GLN A N 1
ATOM 6318 C CA . GLN A 1 771 ? 11.151 -1.178 -58.284 1.00 87.62 771 GLN A CA 1
ATOM 6319 C C . GLN A 1 771 ? 11.503 -1.830 -56.933 1.00 87.62 771 GLN A C 1
ATOM 6321 O O . GLN A 1 771 ? 10.648 -1.905 -56.052 1.00 87.62 771 GLN A O 1
ATOM 6326 N N . ARG A 1 772 ? 12.765 -2.236 -56.715 1.00 85.94 772 ARG A N 1
ATOM 6327 C CA . ARG A 1 772 ? 13.222 -2.757 -55.409 1.00 85.94 772 ARG A CA 1
ATOM 6328 C C . ARG A 1 772 ? 13.137 -1.706 -54.301 1.00 85.94 772 ARG A C 1
ATOM 6330 O O . ARG A 1 772 ? 12.718 -2.030 -53.198 1.00 85.94 772 ARG A O 1
ATOM 6337 N N . LEU A 1 773 ? 13.475 -0.446 -54.577 1.00 82.19 773 LEU A N 1
ATOM 6338 C CA . LEU A 1 773 ? 13.317 0.660 -53.626 1.00 82.19 773 LEU A CA 1
ATOM 6339 C C . LEU A 1 773 ? 11.843 0.891 -53.267 1.00 82.19 773 LEU A C 1
ATOM 6341 O O . LEU A 1 773 ? 11.536 1.187 -52.111 1.00 82.19 773 LEU A O 1
ATOM 6345 N N . GLN A 1 774 ? 10.927 0.727 -54.223 1.00 86.56 774 GLN A N 1
ATOM 6346 C CA . GLN A 1 774 ? 9.490 0.795 -53.970 1.00 86.56 774 GLN A CA 1
ATOM 6347 C C . GLN A 1 774 ? 9.008 -0.364 -53.081 1.00 86.56 774 GLN A C 1
ATOM 6349 O O . GLN A 1 774 ? 8.280 -0.109 -52.120 1.00 86.56 774 GLN A O 1
ATOM 6354 N N . THR A 1 775 ? 9.450 -1.601 -53.336 1.00 88.06 775 THR A N 1
ATOM 6355 C CA . THR A 1 775 ? 9.161 -2.765 -52.477 1.00 88.06 775 THR A CA 1
ATOM 6356 C C . THR A 1 775 ? 9.715 -2.569 -51.064 1.00 88.06 775 THR A C 1
ATOM 6358 O O . THR A 1 775 ? 8.951 -2.621 -50.104 1.00 88.06 775 THR A O 1
ATOM 6361 N N . ASN A 1 776 ? 10.995 -2.210 -50.924 1.00 86.94 776 ASN A N 1
ATOM 6362 C CA . ASN A 1 776 ? 11.621 -1.960 -49.623 1.00 86.94 776 ASN A CA 1
ATOM 6363 C C . ASN A 1 776 ? 10.909 -0.839 -48.837 1.00 86.94 776 ASN A C 1
ATOM 6365 O O . ASN A 1 776 ? 10.805 -0.913 -47.616 1.00 86.94 776 ASN A O 1
ATOM 6369 N N . ARG A 1 777 ? 10.385 0.199 -49.510 1.00 88.31 777 ARG A N 1
ATOM 6370 C CA . ARG A 1 777 ? 9.556 1.239 -48.864 1.00 88.31 777 ARG A CA 1
ATOM 6371 C C . ARG A 1 777 ? 8.214 0.700 -48.370 1.00 88.31 777 ARG A C 1
ATOM 6373 O O . ARG A 1 777 ? 7.751 1.122 -47.315 1.00 88.31 777 ARG A O 1
ATOM 6380 N N . GLN A 1 778 ? 7.577 -0.210 -49.107 1.00 87.31 778 GLN A N 1
ATOM 6381 C CA . GLN A 1 778 ? 6.339 -0.856 -48.660 1.00 87.31 778 GLN A CA 1
ATOM 6382 C C . GLN A 1 778 ? 6.591 -1.760 -47.448 1.00 87.31 778 GLN A C 1
ATOM 6384 O O . GLN A 1 778 ? 5.839 -1.684 -46.479 1.00 87.31 778 GLN A O 1
ATOM 6389 N N . GLU A 1 779 ? 7.670 -2.543 -47.465 1.00 86.94 779 GLU A N 1
ATOM 6390 C CA . GLU A 1 779 ? 8.106 -3.370 -46.333 1.00 86.94 779 GLU A CA 1
ATOM 6391 C C . GLU A 1 779 ? 8.456 -2.517 -45.105 1.00 86.94 779 GLU A C 1
ATOM 6393 O O . GLU A 1 779 ? 7.988 -2.809 -44.006 1.00 86.94 779 GLU A O 1
ATOM 6398 N N . LEU A 1 780 ? 9.187 -1.409 -45.284 1.00 84.31 780 LEU A N 1
ATOM 6399 C CA . LEU A 1 780 ? 9.495 -0.462 -44.208 1.00 84.31 780 LEU A CA 1
ATOM 6400 C C . LEU A 1 780 ? 8.218 0.120 -43.585 1.00 84.31 780 LEU A C 1
ATOM 6402 O O . LEU A 1 780 ? 8.064 0.079 -42.368 1.00 84.31 780 LEU A O 1
ATOM 6406 N N . ASN A 1 781 ? 7.265 0.578 -44.403 1.00 85.75 781 ASN A N 1
ATOM 6407 C CA . ASN A 1 781 ? 5.978 1.096 -43.923 1.00 85.75 781 ASN A CA 1
ATOM 6408 C C . ASN A 1 781 ? 5.158 0.026 -43.174 1.00 85.75 781 ASN A C 1
ATOM 6410 O O . ASN A 1 781 ? 4.488 0.330 -42.184 1.00 85.75 781 ASN A O 1
ATOM 6414 N N . GLN A 1 782 ? 5.203 -1.235 -43.620 1.00 85.38 782 GLN A N 1
ATOM 6415 C CA . GLN A 1 782 ? 4.579 -2.352 -42.904 1.00 85.38 782 GLN A CA 1
ATOM 6416 C C . GLN A 1 782 ? 5.267 -2.597 -41.556 1.00 85.38 782 GLN A C 1
ATOM 6418 O O . GLN A 1 782 ? 4.574 -2.744 -40.546 1.00 85.38 782 GLN A O 1
ATOM 6423 N N . CYS A 1 783 ? 6.600 -2.562 -41.525 1.00 80.94 783 CYS A N 1
ATOM 6424 C CA . CYS A 1 783 ? 7.410 -2.725 -40.322 1.00 80.94 783 CYS A CA 1
ATOM 6425 C C . CYS A 1 783 ? 7.152 -1.595 -39.309 1.00 80.94 783 CYS A C 1
ATOM 6427 O O . CYS A 1 783 ? 6.874 -1.873 -38.145 1.00 80.94 783 CYS A O 1
ATOM 6429 N N . GLU A 1 784 ? 7.085 -0.334 -39.752 1.00 84.88 784 GLU A N 1
ATOM 6430 C CA . GLU A 1 784 ? 6.645 0.795 -38.922 1.00 84.88 784 GLU A CA 1
ATOM 6431 C C . GLU A 1 784 ? 5.218 0.604 -38.388 1.00 84.88 784 GLU A C 1
ATOM 6433 O O . GLU A 1 784 ? 4.930 0.942 -37.240 1.00 84.88 784 GLU A O 1
ATOM 6438 N N . SER A 1 785 ? 4.296 0.067 -39.196 1.00 85.94 785 SER A N 1
ATOM 6439 C CA . SER A 1 785 ? 2.926 -0.202 -38.739 1.00 85.94 785 SER A CA 1
ATOM 6440 C C . SER A 1 785 ? 2.887 -1.291 -37.659 1.00 85.94 785 SER A C 1
ATOM 6442 O O . SER A 1 785 ? 2.115 -1.187 -36.703 1.00 85.94 785 SER A O 1
ATOM 6444 N N . ALA A 1 786 ? 3.747 -2.308 -37.773 1.00 86.19 786 ALA A N 1
ATOM 6445 C CA . ALA A 1 786 ? 3.916 -3.352 -36.771 1.00 86.19 786 ALA A CA 1
ATOM 6446 C C . ALA A 1 786 ? 4.570 -2.792 -35.500 1.00 86.19 786 ALA A C 1
ATOM 6448 O O . ALA A 1 786 ? 4.073 -3.045 -34.406 1.00 86.19 786 ALA A O 1
ATOM 6449 N N . GLN A 1 787 ? 5.596 -1.949 -35.635 1.00 85.00 787 GLN A N 1
ATOM 6450 C CA . GLN A 1 787 ? 6.239 -1.244 -34.525 1.00 85.00 787 GLN A CA 1
ATOM 6451 C C . GLN A 1 787 ? 5.239 -0.368 -33.757 1.00 85.00 787 GLN A C 1
ATOM 6453 O O . GLN A 1 787 ? 5.205 -0.422 -32.530 1.00 85.00 787 GLN A O 1
ATOM 6458 N N . ARG A 1 788 ? 4.367 0.380 -34.452 1.00 85.25 788 ARG A N 1
ATOM 6459 C CA . ARG A 1 788 ? 3.293 1.166 -33.814 1.00 85.25 788 ARG A CA 1
ATOM 6460 C C . ARG A 1 788 ? 2.303 0.274 -33.058 1.00 85.25 788 ARG A C 1
ATOM 6462 O O . ARG A 1 788 ? 1.966 0.596 -31.923 1.00 85.25 788 ARG A O 1
ATOM 6469 N N . LYS A 1 789 ? 1.885 -0.861 -33.636 1.00 86.81 789 LYS A N 1
ATOM 6470 C CA . LYS A 1 789 ? 1.005 -1.842 -32.965 1.00 86.81 789 LYS A CA 1
ATOM 6471 C C . LYS A 1 789 ? 1.654 -2.442 -31.714 1.00 86.81 789 LYS A C 1
ATOM 6473 O O . LYS A 1 789 ? 1.010 -2.504 -30.668 1.00 86.81 789 LYS A O 1
ATOM 6478 N N . ILE A 1 790 ? 2.925 -2.836 -31.805 1.00 85.06 790 ILE A N 1
ATOM 6479 C CA . ILE A 1 790 ? 3.712 -3.342 -30.672 1.00 85.06 790 ILE A CA 1
ATOM 6480 C C . ILE A 1 790 ? 3.817 -2.265 -29.588 1.00 85.06 790 ILE A C 1
ATOM 6482 O O . ILE A 1 790 ? 3.548 -2.555 -28.430 1.00 85.06 790 ILE A O 1
ATOM 6486 N N . HIS A 1 791 ? 4.102 -1.012 -29.951 1.00 86.94 791 HIS A N 1
ATOM 6487 C CA . HIS A 1 791 ? 4.177 0.093 -28.995 1.00 86.94 791 HIS A CA 1
ATOM 6488 C C . HIS A 1 791 ? 2.843 0.338 -28.270 1.00 86.94 791 HIS A C 1
ATOM 6490 O O . HIS A 1 791 ? 2.831 0.445 -27.048 1.00 86.94 791 HIS A O 1
ATOM 6496 N N . THR A 1 792 ? 1.706 0.326 -28.980 1.00 86.12 792 THR A N 1
ATOM 6497 C CA . THR A 1 792 ? 0.382 0.424 -28.333 1.00 86.12 792 THR A CA 1
ATOM 6498 C C . THR A 1 792 ? 0.061 -0.778 -27.439 1.00 86.12 792 THR A C 1
ATOM 6500 O O . THR A 1 792 ? -0.614 -0.624 -26.421 1.00 86.12 792 THR A O 1
ATOM 6503 N N . HIS A 1 793 ? 0.554 -1.974 -27.777 1.00 86.31 793 HIS A N 1
ATOM 6504 C CA . HIS A 1 793 ? 0.379 -3.159 -26.937 1.00 86.31 793 HIS A CA 1
ATOM 6505 C C . HIS A 1 793 ? 1.234 -3.078 -25.666 1.00 86.31 793 HIS A C 1
ATOM 6507 O O . HIS A 1 793 ? 0.715 -3.338 -24.585 1.00 86.31 793 HIS A O 1
ATOM 6513 N N . ILE A 1 794 ? 2.487 -2.621 -25.778 1.00 85.12 794 ILE A N 1
ATOM 6514 C CA . ILE A 1 794 ? 3.375 -2.348 -24.638 1.00 85.12 794 ILE A CA 1
ATOM 6515 C C . ILE A 1 794 ? 2.734 -1.320 -23.700 1.00 85.12 794 ILE A C 1
ATOM 6517 O O . ILE A 1 794 ? 2.577 -1.620 -22.526 1.00 85.12 794 ILE A O 1
ATOM 6521 N N . GLN A 1 795 ? 2.251 -0.179 -24.208 1.00 82.62 795 GLN A N 1
ATOM 6522 C CA . GLN A 1 795 ? 1.549 0.822 -23.385 1.00 82.62 795 GLN A CA 1
ATOM 6523 C C . GLN A 1 795 ? 0.317 0.247 -22.664 1.00 82.62 795 GLN A C 1
ATOM 6525 O O . GLN A 1 795 ? 0.030 0.600 -21.519 1.00 82.62 795 GLN A O 1
ATOM 6530 N N . THR A 1 796 ? -0.410 -0.666 -23.316 1.00 86.75 796 THR A N 1
ATOM 6531 C CA . THR A 1 796 ? -1.551 -1.355 -22.694 1.00 86.75 796 THR A CA 1
ATOM 6532 C C . THR A 1 796 ? -1.071 -2.266 -21.559 1.00 86.75 796 THR A C 1
ATOM 6534 O O . THR A 1 796 ? -1.573 -2.161 -20.440 1.00 86.75 796 THR A O 1
ATOM 6537 N N . GLN A 1 797 ? -0.049 -3.092 -21.802 1.00 85.25 797 GLN A N 1
ATOM 6538 C CA . GLN A 1 797 ? 0.547 -3.976 -20.793 1.00 85.25 797 GLN A CA 1
ATOM 6539 C C . GLN A 1 797 ? 1.190 -3.204 -19.631 1.00 85.25 797 GLN A C 1
ATOM 6541 O O . GLN A 1 797 ? 1.056 -3.616 -18.483 1.00 85.25 797 GLN A O 1
ATOM 6546 N N . GLU A 1 798 ? 1.826 -2.060 -19.885 1.00 85.38 798 GLU A N 1
ATOM 6547 C CA . GLU A 1 798 ? 2.343 -1.154 -18.852 1.00 85.38 798 GLU 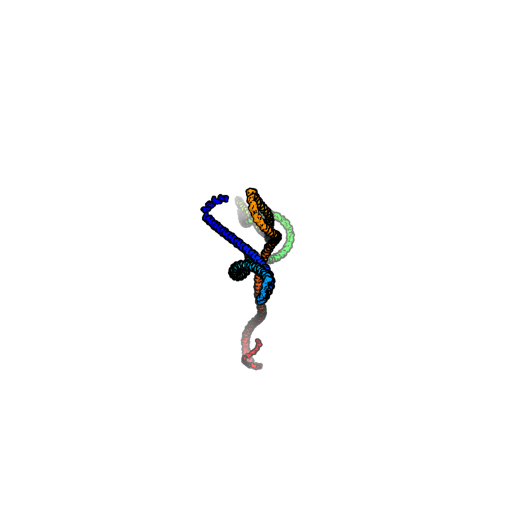A CA 1
ATOM 6548 C C . GLU A 1 798 ? 1.213 -0.656 -17.940 1.00 85.38 798 GLU A C 1
ATOM 6550 O O . GLU A 1 798 ? 1.358 -0.682 -16.717 1.00 85.38 798 GLU A O 1
ATOM 6555 N N . SER A 1 799 ? 0.052 -0.297 -18.503 1.00 83.75 799 SER A N 1
ATOM 6556 C CA . SER A 1 799 ? -1.122 0.115 -17.719 1.00 83.75 799 SER A CA 1
ATOM 6557 C C . SER A 1 799 ? -1.752 -1.036 -16.913 1.00 83.75 799 SER A C 1
ATOM 6559 O O . SER A 1 799 ? -2.238 -0.826 -15.796 1.00 83.75 799 SER A O 1
ATOM 6561 N N . GLU A 1 800 ? -1.703 -2.273 -17.420 1.00 85.75 800 GLU A N 1
ATOM 6562 C CA . GLU A 1 800 ? -2.119 -3.472 -16.680 1.00 85.75 800 GLU A CA 1
ATOM 6563 C C . GLU A 1 800 ? -1.144 -3.790 -15.538 1.00 85.75 800 GLU A C 1
ATOM 6565 O O . GLU A 1 800 ? -1.574 -4.019 -14.407 1.00 85.75 800 GLU A O 1
ATOM 6570 N N . VAL A 1 801 ? 0.168 -3.722 -15.788 1.00 84.81 801 VAL A N 1
ATOM 6571 C CA . VAL A 1 801 ? 1.216 -3.878 -14.767 1.00 84.81 801 VAL A CA 1
ATOM 6572 C C . VAL A 1 801 ? 1.100 -2.795 -13.693 1.00 84.81 801 VAL A C 1
ATOM 6574 O O . VAL A 1 801 ? 1.246 -3.099 -12.511 1.00 84.81 801 VAL A O 1
ATOM 6577 N N . GLN A 1 802 ? 0.783 -1.552 -14.060 1.00 83.38 802 GLN A N 1
ATOM 6578 C CA . GLN A 1 802 ? 0.575 -0.464 -13.102 1.00 83.38 802 GLN A CA 1
ATOM 6579 C C . GLN A 1 802 ? -0.667 -0.703 -12.224 1.00 83.38 802 GLN A C 1
ATOM 6581 O O . GLN A 1 802 ? -0.593 -0.532 -11.007 1.00 83.38 802 GLN A O 1
ATOM 6586 N N . ASN A 1 803 ? -1.772 -1.193 -12.800 1.00 84.44 803 ASN A N 1
ATOM 6587 C CA . ASN A 1 803 ? -2.949 -1.636 -12.039 1.00 84.44 803 ASN A CA 1
ATOM 6588 C C . ASN A 1 803 ? -2.646 -2.830 -11.115 1.00 84.44 803 ASN A C 1
ATOM 6590 O O . ASN A 1 803 ? -3.169 -2.906 -10.003 1.00 84.44 803 ASN A O 1
ATOM 6594 N N . LEU A 1 804 ? -1.816 -3.781 -11.556 1.00 86.12 804 LEU A N 1
ATOM 6595 C CA . LEU A 1 804 ? -1.399 -4.920 -10.733 1.00 86.12 804 LEU A CA 1
ATOM 6596 C C . LEU A 1 804 ? -0.485 -4.490 -9.579 1.00 86.12 804 LEU A C 1
ATOM 6598 O O . LEU A 1 804 ? -0.659 -5.000 -8.476 1.00 86.12 804 LEU A O 1
ATOM 6602 N N . ARG A 1 805 ? 0.412 -3.518 -9.795 1.00 85.12 805 ARG A N 1
ATOM 6603 C CA . ARG A 1 805 ? 1.214 -2.893 -8.728 1.00 85.12 805 ARG A CA 1
ATOM 6604 C C . ARG A 1 805 ? 0.321 -2.221 -7.685 1.00 85.12 805 ARG A C 1
ATOM 6606 O O . ARG A 1 805 ? 0.402 -2.593 -6.527 1.00 85.12 805 ARG A O 1
ATOM 6613 N N . GLN A 1 806 ? -0.634 -1.382 -8.096 1.00 84.44 806 GLN A N 1
ATOM 6614 C CA . GLN A 1 806 ? -1.593 -0.767 -7.162 1.00 84.44 806 GLN A CA 1
ATOM 6615 C C . GLN A 1 806 ? -2.396 -1.803 -6.352 1.00 84.44 806 GLN A C 1
ATOM 6617 O O . GLN A 1 806 ? -2.639 -1.615 -5.162 1.00 84.44 806 GLN A O 1
ATOM 6622 N N . LYS A 1 807 ? -2.797 -2.926 -6.967 1.00 86.62 807 LYS A N 1
ATOM 6623 C CA . LYS A 1 807 ? -3.445 -4.035 -6.241 1.00 86.62 807 LYS A CA 1
ATOM 6624 C C . LYS A 1 807 ? -2.499 -4.734 -5.263 1.00 86.62 807 LYS A C 1
ATOM 6626 O O . LYS A 1 807 ? -2.953 -5.150 -4.200 1.00 86.62 807 LYS A O 1
ATOM 6631 N N . LEU A 1 808 ? -1.222 -4.880 -5.617 1.00 86.50 808 LEU A N 1
ATOM 6632 C CA . LEU A 1 808 ? -0.197 -5.449 -4.745 1.00 86.50 808 LEU A CA 1
ATOM 6633 C C . LEU A 1 808 ? 0.080 -4.531 -3.548 1.00 86.50 808 LEU A C 1
ATOM 6635 O O . LEU A 1 808 ? 0.122 -5.025 -2.428 1.00 86.50 808 LEU A O 1
ATOM 6639 N N . ASP A 1 809 ? 0.154 -3.217 -3.760 1.00 84.94 809 ASP A N 1
ATOM 6640 C CA . ASP A 1 809 ? 0.327 -2.223 -2.695 1.00 84.94 809 ASP A CA 1
ATOM 6641 C C . ASP A 1 809 ? -0.830 -2.304 -1.684 1.00 84.94 809 ASP A C 1
ATOM 6643 O O . ASP A 1 809 ? -0.601 -2.474 -0.489 1.00 84.94 809 ASP A O 1
ATOM 6647 N N . VAL A 1 810 ? -2.083 -2.331 -2.160 1.00 86.00 810 VAL A N 1
ATOM 6648 C CA . VAL A 1 810 ? -3.276 -2.512 -1.304 1.00 86.00 810 VAL A CA 1
ATOM 6649 C C . VAL A 1 810 ? -3.246 -3.839 -0.527 1.00 86.00 810 VAL A C 1
ATOM 6651 O O . VAL A 1 810 ? -3.696 -3.898 0.622 1.00 86.00 810 VAL A O 1
ATOM 6654 N N . LEU A 1 811 ? -2.717 -4.916 -1.120 1.00 83.56 811 LEU A N 1
ATOM 6655 C CA . LEU A 1 811 ? -2.526 -6.193 -0.424 1.00 83.56 811 LEU A CA 1
ATOM 6656 C C . LEU A 1 811 ? -1.394 -6.125 0.613 1.00 83.56 811 LEU A C 1
ATOM 6658 O O . LEU A 1 811 ? -1.553 -6.684 1.696 1.00 83.56 811 LEU A O 1
ATOM 6662 N N . ASN A 1 812 ? -0.307 -5.403 0.336 1.00 83.06 812 ASN A N 1
ATOM 6663 C CA . ASN A 1 812 ? 0.815 -5.210 1.256 1.00 83.06 812 ASN A CA 1
ATOM 6664 C C . ASN A 1 812 ? 0.424 -4.351 2.469 1.00 83.06 812 ASN A C 1
ATOM 6666 O O . ASN A 1 812 ? 0.759 -4.722 3.596 1.00 83.06 812 ASN A O 1
ATOM 6670 N N . THR A 1 813 ? -0.346 -3.272 2.275 1.00 84.62 813 THR A N 1
ATOM 6671 C CA . THR A 1 813 ? -0.943 -2.486 3.373 1.00 84.62 813 THR A CA 1
ATOM 6672 C C . THR A 1 813 ? -1.872 -3.357 4.222 1.00 84.62 813 THR A C 1
ATOM 6674 O O . THR A 1 813 ? -1.879 -3.271 5.451 1.00 84.62 813 THR A O 1
ATOM 6677 N N . ARG A 1 814 ? -2.634 -4.263 3.591 1.00 87.94 814 ARG A N 1
ATOM 6678 C CA . ARG A 1 814 ? -3.485 -5.220 4.309 1.00 87.94 814 ARG A CA 1
ATOM 6679 C C . ARG A 1 814 ? -2.674 -6.257 5.097 1.00 87.94 814 ARG A C 1
ATOM 6681 O O . ARG A 1 814 ? -3.075 -6.564 6.217 1.00 87.94 814 ARG A O 1
ATOM 6688 N N . ASP A 1 815 ? -1.567 -6.777 4.565 1.00 85.81 815 ASP A N 1
ATOM 6689 C CA . ASP A 1 815 ? -0.678 -7.697 5.300 1.00 85.81 815 ASP A CA 1
ATOM 6690 C C . ASP A 1 815 ? -0.001 -6.995 6.486 1.00 85.81 815 ASP A C 1
ATOM 6692 O O . ASP A 1 815 ? 0.015 -7.538 7.588 1.00 85.81 815 ASP A O 1
ATOM 6696 N N . HIS A 1 816 ? 0.458 -5.750 6.306 1.00 80.06 816 HIS A N 1
ATOM 6697 C CA . HIS A 1 816 ? 0.994 -4.922 7.393 1.00 80.06 816 HIS A CA 1
ATOM 6698 C C . HIS A 1 816 ? -0.033 -4.706 8.503 1.00 80.06 816 HIS A C 1
ATOM 6700 O O . HIS A 1 816 ? 0.268 -4.938 9.674 1.00 80.06 816 HIS A O 1
ATOM 6706 N N . LYS A 1 817 ? -1.271 -4.344 8.147 1.00 82.69 817 LYS A N 1
ATOM 6707 C CA . LYS A 1 817 ? -2.348 -4.182 9.127 1.00 82.69 817 LYS A CA 1
ATOM 6708 C C . LYS A 1 817 ? -2.654 -5.487 9.866 1.00 82.69 817 LYS A C 1
ATOM 6710 O O . LYS A 1 817 ? -2.759 -5.474 11.087 1.00 82.69 817 LYS A O 1
ATOM 6715 N N . LEU A 1 818 ? -2.716 -6.616 9.155 1.00 83.56 818 LEU A N 1
ATOM 6716 C CA . LEU A 1 818 ? -2.915 -7.931 9.771 1.00 83.56 818 LEU A CA 1
ATOM 6717 C C . LEU A 1 818 ? -1.750 -8.331 10.692 1.00 83.56 818 LEU A C 1
ATOM 6719 O O . LEU A 1 818 ? -2.001 -8.909 11.746 1.00 83.56 818 LEU A O 1
ATOM 6723 N N . ARG A 1 819 ? -0.495 -7.993 10.363 1.00 84.69 819 ARG A N 1
ATOM 6724 C CA . ARG A 1 819 ? 0.649 -8.172 11.279 1.00 84.69 819 ARG A CA 1
ATOM 6725 C C . ARG A 1 819 ? 0.531 -7.301 12.522 1.00 84.69 819 ARG A C 1
ATOM 6727 O O . ARG A 1 819 ? 0.764 -7.810 13.613 1.00 84.69 819 ARG A O 1
ATOM 6734 N N . GLY A 1 820 ? 0.146 -6.034 12.370 1.00 84.38 820 GLY A N 1
ATOM 6735 C CA . GLY A 1 820 ? -0.102 -5.130 13.495 1.00 84.38 820 GLY A CA 1
ATOM 6736 C C . GLY A 1 820 ? -1.206 -5.654 14.416 1.00 84.38 820 GLY A C 1
ATOM 6737 O O . GLY A 1 820 ? -1.016 -5.725 15.629 1.00 84.38 820 GLY A O 1
ATOM 6738 N N . ASP A 1 821 ? -2.319 -6.121 13.844 1.00 84.81 821 ASP A N 1
ATOM 6739 C CA . ASP A 1 821 ? -3.415 -6.758 14.582 1.00 84.81 821 ASP A CA 1
ATOM 6740 C C . ASP A 1 821 ? -2.936 -8.032 15.312 1.00 84.81 821 ASP A C 1
ATOM 6742 O O . ASP A 1 821 ? -3.244 -8.219 16.491 1.00 84.81 821 ASP A O 1
ATOM 6746 N N . VAL A 1 822 ? -2.132 -8.884 14.660 1.00 84.75 822 VAL A N 1
ATOM 6747 C CA . VAL A 1 822 ? -1.538 -10.089 15.274 1.00 84.75 822 VAL A CA 1
ATOM 6748 C C . VAL A 1 822 ? -0.593 -9.728 16.422 1.00 84.75 822 VAL A C 1
ATOM 6750 O O . VAL A 1 822 ? -0.763 -10.262 17.514 1.00 84.75 822 VAL A O 1
ATOM 6753 N N . GLN A 1 823 ? 0.328 -8.778 16.246 1.00 80.56 823 GLN A N 1
ATOM 6754 C CA . GLN A 1 823 ? 1.219 -8.305 17.317 1.00 80.56 823 GLN A CA 1
ATOM 6755 C C . GLN A 1 823 ? 0.439 -7.663 18.477 1.00 80.56 823 GLN A C 1
ATOM 6757 O O . GLN A 1 823 ? 0.798 -7.811 19.652 1.00 80.56 823 GLN A O 1
ATOM 6762 N N . GLN A 1 824 ? -0.670 -6.979 18.186 1.00 83.06 824 GLN A N 1
ATOM 6763 C CA . GLN A 1 824 ? -1.557 -6.445 19.216 1.00 83.06 824 GLN A CA 1
ATOM 6764 C C . GLN A 1 824 ? -2.284 -7.568 19.980 1.00 83.06 824 GLN A C 1
ATOM 6766 O O . GLN A 1 824 ? -2.486 -7.465 21.191 1.00 83.06 824 GLN A O 1
ATOM 6771 N N . VAL A 1 825 ? -2.663 -8.656 19.306 1.00 84.56 825 VAL A N 1
ATOM 6772 C CA . VAL A 1 825 ? -3.224 -9.854 19.949 1.00 84.56 825 VAL A CA 1
ATOM 6773 C C . VAL A 1 825 ? -2.162 -10.589 20.772 1.00 84.56 825 VAL A C 1
ATOM 6775 O O . VAL A 1 825 ? -2.446 -10.940 21.914 1.00 84.56 825 VAL A O 1
ATOM 6778 N N . GLU A 1 826 ? -0.939 -10.758 20.268 1.00 83.12 826 GLU A N 1
ATOM 6779 C CA . GLU A 1 826 ? 0.180 -11.383 20.988 1.00 83.12 826 GLU A CA 1
ATOM 6780 C C . GLU A 1 826 ? 0.566 -10.599 22.248 1.00 83.12 826 GLU A C 1
ATOM 6782 O O . GLU A 1 826 ? 0.703 -11.182 23.321 1.00 83.12 826 GLU A O 1
ATOM 6787 N N . SER A 1 827 ? 0.664 -9.270 22.175 1.00 81.31 827 SER A N 1
ATOM 6788 C CA . SER A 1 827 ? 0.942 -8.430 23.351 1.00 81.31 827 SER A CA 1
ATOM 6789 C C . SER A 1 827 ? -0.189 -8.474 24.389 1.00 81.31 827 SER A C 1
ATOM 6791 O O . SER A 1 827 ? 0.082 -8.587 25.588 1.00 81.31 827 SER A O 1
ATOM 6793 N N . LYS A 1 828 ? -1.460 -8.490 23.957 1.00 85.81 828 LYS A N 1
ATOM 6794 C CA . LYS A 1 828 ? -2.616 -8.740 24.843 1.00 85.81 828 LYS A CA 1
ATOM 6795 C C . LYS A 1 828 ? -2.576 -10.143 25.463 1.00 85.81 828 LYS A C 1
ATOM 6797 O O . LYS A 1 828 ? -2.898 -10.288 26.642 1.00 85.81 828 LYS A O 1
ATOM 6802 N N . LEU A 1 829 ? -2.171 -11.162 24.703 1.00 85.75 829 LEU A N 1
ATOM 6803 C CA . LEU A 1 829 ? -2.052 -12.547 25.164 1.00 85.75 829 LEU A CA 1
ATOM 6804 C C . LEU A 1 829 ? -0.917 -12.700 26.186 1.00 85.75 829 LEU A C 1
ATOM 6806 O O . LEU A 1 829 ? -1.122 -13.323 27.228 1.00 85.75 829 LEU A O 1
ATOM 6810 N N . ASN A 1 830 ? 0.235 -12.074 25.944 1.00 84.75 830 ASN A N 1
ATOM 6811 C CA . ASN A 1 830 ? 1.371 -12.049 26.866 1.00 84.75 830 ASN A CA 1
ATOM 6812 C C . ASN A 1 830 ? 0.995 -11.333 28.168 1.00 84.75 830 ASN A C 1
ATOM 6814 O O . ASN A 1 830 ? 1.141 -11.914 29.240 1.00 84.75 830 ASN A O 1
ATOM 6818 N N . SER A 1 831 ? 0.376 -10.151 28.089 1.00 87.12 831 SER A N 1
ATOM 6819 C CA . SER A 1 831 ? -0.150 -9.442 29.264 1.00 87.12 831 SER A CA 1
ATOM 6820 C C . SER A 1 831 ? -1.166 -10.286 30.052 1.00 87.12 831 SER A C 1
ATOM 6822 O O . SER A 1 831 ? -1.103 -10.355 31.281 1.00 87.12 831 SER A O 1
ATOM 6824 N N . LYS A 1 832 ? -2.067 -11.008 29.368 1.00 86.25 832 LYS A N 1
ATOM 6825 C CA . LYS A 1 832 ? -2.990 -11.945 30.029 1.00 86.25 832 LYS A CA 1
ATOM 6826 C C . LYS A 1 832 ? -2.292 -13.164 30.625 1.00 86.25 832 LYS A C 1
ATOM 6828 O O . LYS A 1 832 ? -2.748 -13.649 31.656 1.00 86.25 832 LYS A O 1
ATOM 6833 N N . THR A 1 833 ? -1.198 -13.629 30.032 1.00 84.88 833 THR A N 1
ATOM 6834 C CA . THR A 1 833 ? -0.371 -14.735 30.542 1.00 84.88 833 THR A CA 1
ATOM 6835 C C . THR A 1 833 ? 0.389 -14.320 31.801 1.00 84.88 833 THR A C 1
ATOM 6837 O O . THR A 1 833 ? 0.403 -15.057 32.786 1.00 84.88 833 THR A O 1
ATOM 6840 N N . GLU A 1 834 ? 0.944 -13.109 31.828 1.00 84.50 834 GLU A N 1
ATOM 6841 C CA . GLU A 1 834 ? 1.539 -12.502 33.023 1.00 84.50 834 GLU A CA 1
ATOM 6842 C C . GLU A 1 834 ? 0.504 -12.324 34.141 1.00 84.50 834 GLU A C 1
ATOM 6844 O O . GLU A 1 834 ? 0.761 -12.676 35.293 1.00 84.50 834 GLU A O 1
ATOM 6849 N N . GLU A 1 835 ? -0.697 -11.834 33.815 1.00 85.69 835 GLU A N 1
ATOM 6850 C CA . GLU A 1 835 ? -1.788 -11.683 34.781 1.00 85.69 835 GLU A CA 1
ATOM 6851 C C . GLU A 1 835 ? -2.268 -13.044 35.318 1.00 85.69 835 GLU A C 1
ATOM 6853 O O . GLU A 1 835 ? -2.489 -13.189 36.522 1.00 85.69 835 GLU A O 1
ATOM 6858 N N . LEU A 1 836 ? -2.348 -14.070 34.460 1.00 84.81 836 LEU A N 1
ATOM 6859 C CA . LEU A 1 836 ? -2.606 -15.460 34.853 1.00 84.81 836 LEU A CA 1
ATOM 6860 C C . LEU A 1 836 ? -1.527 -15.989 35.798 1.00 84.81 836 LEU A C 1
ATOM 6862 O O . LEU A 1 836 ? -1.864 -16.543 36.839 1.00 84.81 836 LEU A O 1
ATOM 6866 N N . THR A 1 837 ? -0.252 -15.760 35.484 1.00 84.56 837 THR A N 1
ATOM 6867 C CA . THR A 1 837 ? 0.893 -16.175 36.312 1.00 84.56 837 THR A CA 1
ATOM 6868 C C . THR A 1 837 ? 0.857 -15.479 37.678 1.00 84.56 837 THR A C 1
ATOM 6870 O O . THR A 1 837 ? 1.011 -16.108 38.724 1.00 84.56 837 THR A O 1
ATOM 6873 N N . LYS A 1 838 ? 0.549 -14.177 37.702 1.00 86.06 838 LYS A N 1
ATOM 6874 C CA . LYS A 1 838 ? 0.363 -13.391 38.930 1.00 86.06 838 LYS A CA 1
ATOM 6875 C C . LYS A 1 838 ? -0.820 -13.893 39.764 1.00 86.06 838 LYS A C 1
ATOM 6877 O O . LYS A 1 838 ? -0.733 -13.922 40.990 1.00 86.06 838 LYS A O 1
ATOM 6882 N N . ASN A 1 839 ? -1.907 -14.311 39.119 1.00 84.31 839 ASN A N 1
ATOM 6883 C CA . ASN A 1 839 ? -3.065 -14.893 39.792 1.00 84.31 839 ASN A CA 1
ATOM 6884 C C . ASN A 1 839 ? -2.793 -16.323 40.288 1.00 84.31 839 ASN A C 1
ATOM 6886 O O . ASN A 1 839 ? -3.206 -16.647 41.395 1.00 84.31 839 ASN A O 1
ATOM 6890 N N . GLN A 1 840 ? -2.039 -17.145 39.551 1.00 82.69 840 GLN A N 1
ATOM 6891 C CA . GLN A 1 840 ? -1.554 -18.452 40.014 1.00 82.69 840 GLN A CA 1
ATOM 6892 C C . GLN A 1 840 ? -0.669 -18.308 41.259 1.00 82.69 840 GLN A C 1
ATOM 6894 O O . GLN A 1 840 ? -0.882 -19.021 42.237 1.00 82.69 840 GLN A O 1
ATOM 6899 N N . ASN A 1 841 ? 0.245 -17.333 41.275 1.00 84.56 841 ASN A N 1
ATOM 6900 C CA . ASN A 1 841 ? 1.079 -17.042 42.444 1.00 84.56 841 ASN A CA 1
ATOM 6901 C C . ASN A 1 841 ? 0.238 -16.594 43.653 1.00 84.56 841 ASN A C 1
ATOM 6903 O O . ASN A 1 841 ? 0.433 -17.107 44.751 1.00 84.56 841 ASN A O 1
ATOM 6907 N N . LYS A 1 842 ? -0.764 -15.723 43.458 1.00 85.88 842 LYS A N 1
ATOM 6908 C CA . LYS A 1 842 ? -1.718 -15.359 44.525 1.00 85.88 842 LYS A CA 1
ATOM 6909 C C . LYS A 1 842 ? -2.538 -16.549 45.024 1.00 85.88 842 LYS A C 1
ATOM 6911 O O . LYS A 1 842 ? -2.772 -16.661 46.222 1.00 85.88 842 LYS A O 1
ATOM 6916 N N . ILE A 1 843 ? -2.986 -17.431 44.130 1.00 83.88 843 ILE A N 1
ATOM 6917 C CA . ILE A 1 843 ? -3.693 -18.662 44.508 1.00 83.88 843 ILE A CA 1
ATOM 6918 C C . ILE A 1 843 ? -2.771 -19.535 45.364 1.00 83.88 843 ILE A C 1
ATOM 6920 O O . ILE A 1 843 ? -3.205 -20.001 46.408 1.00 83.88 843 ILE A O 1
ATOM 6924 N N . PHE A 1 844 ? -1.497 -19.684 44.991 1.00 86.44 844 PHE A N 1
ATOM 6925 C CA . PHE A 1 844 ? -0.501 -20.419 45.773 1.00 86.44 844 PHE A CA 1
ATOM 6926 C C . PHE A 1 844 ? -0.246 -19.796 47.161 1.00 86.44 844 PHE A C 1
ATOM 6928 O O . PHE A 1 844 ? -0.199 -20.521 48.156 1.00 86.44 844 PHE A O 1
ATOM 6935 N N . GLU A 1 845 ? -0.149 -18.466 47.260 1.00 84.94 845 GLU A N 1
ATOM 6936 C CA . GLU A 1 845 ? -0.055 -17.747 48.543 1.00 84.94 845 GLU A CA 1
ATOM 6937 C C . GLU A 1 845 ? -1.298 -17.967 49.420 1.00 84.94 845 GLU A C 1
ATOM 6939 O O . GLU A 1 845 ? -1.171 -18.264 50.610 1.00 84.94 845 GLU A O 1
ATOM 6944 N N . ILE A 1 846 ? -2.501 -17.879 48.841 1.00 85.94 846 ILE A N 1
ATOM 6945 C CA . ILE A 1 846 ? -3.770 -18.153 49.534 1.00 85.94 846 ILE A CA 1
ATOM 6946 C C . ILE A 1 846 ? -3.823 -19.613 50.004 1.00 85.94 846 ILE A C 1
ATOM 6948 O O . ILE A 1 846 ? -4.242 -19.879 51.129 1.00 85.94 846 ILE A O 1
ATOM 6952 N N . ASP A 1 847 ? -3.348 -20.559 49.193 1.00 85.75 847 ASP A N 1
ATOM 6953 C CA . ASP A 1 847 ? -3.292 -21.981 49.535 1.00 85.75 847 ASP A CA 1
ATOM 6954 C C . ASP A 1 847 ? -2.313 -22.245 50.698 1.00 85.75 847 ASP A C 1
ATOM 6956 O O . ASP A 1 847 ? -2.619 -23.016 51.613 1.00 85.75 847 ASP A O 1
ATOM 6960 N N . GLN A 1 848 ? -1.170 -21.546 50.736 1.00 83.44 848 GLN A N 1
ATOM 6961 C CA . GLN A 1 848 ? -0.258 -21.540 51.889 1.00 83.44 848 GLN A CA 1
ATOM 6962 C C . GLN A 1 848 ? -0.920 -20.955 53.145 1.00 83.44 848 GLN A C 1
ATOM 6964 O O . GLN A 1 848 ? -0.842 -21.550 54.225 1.00 83.44 848 GLN A O 1
ATOM 6969 N N . GLN A 1 849 ? -1.604 -19.814 53.021 1.00 85.94 849 GLN A N 1
ATOM 6970 C CA . GLN A 1 849 ? -2.310 -19.187 54.141 1.00 85.94 849 GLN A CA 1
ATOM 6971 C C . GLN A 1 849 ? -3.415 -20.103 54.684 1.00 85.94 849 GLN A C 1
ATOM 6973 O O . GLN A 1 849 ? -3.506 -20.288 55.902 1.00 85.94 849 GLN A O 1
ATOM 6978 N N . LEU A 1 850 ? -4.193 -20.748 53.809 1.00 82.88 850 LEU A N 1
ATOM 6979 C CA . LEU A 1 850 ? -5.217 -21.732 54.167 1.00 82.88 850 LEU A CA 1
ATOM 6980 C C . LEU A 1 850 ? -4.628 -22.954 54.878 1.00 82.88 850 LEU A C 1
ATOM 6982 O O . LEU A 1 850 ? -5.204 -23.393 55.874 1.00 82.88 850 LEU A O 1
ATOM 6986 N N . ARG A 1 851 ? -3.474 -23.478 54.438 1.00 85.56 851 ARG A N 1
ATOM 6987 C CA . ARG A 1 851 ? -2.753 -24.548 55.157 1.00 85.56 851 ARG A CA 1
ATOM 6988 C C . ARG A 1 851 ? -2.353 -24.095 56.558 1.00 85.56 851 ARG A C 1
ATOM 6990 O O . ARG A 1 851 ? -2.742 -24.746 57.522 1.00 85.56 851 ARG A O 1
ATOM 6997 N N . SER A 1 852 ? -1.713 -22.930 56.690 1.00 83.50 852 SER A N 1
ATOM 6998 C CA . SER A 1 852 ? -1.316 -22.397 58.004 1.00 83.50 852 SER A CA 1
ATOM 6999 C C . SER A 1 852 ? -2.517 -22.128 58.927 1.00 83.50 852 SER A C 1
ATOM 7001 O O . SER A 1 852 ? -2.436 -22.314 60.140 1.00 83.50 852 SER A O 1
ATOM 7003 N N . THR A 1 853 ? -3.665 -21.737 58.364 1.00 84.62 853 THR A N 1
ATOM 7004 C CA . THR A 1 853 ? -4.905 -21.505 59.118 1.00 84.62 853 THR A CA 1
ATOM 7005 C C . THR A 1 853 ? -5.535 -22.825 59.559 1.00 84.62 853 THR A C 1
ATOM 7007 O O . THR A 1 853 ? -5.945 -22.935 60.712 1.00 84.62 853 THR A O 1
ATOM 7010 N N . ARG A 1 854 ? -5.542 -23.853 58.699 1.00 88.44 854 ARG A N 1
ATOM 7011 C CA . ARG A 1 854 ? -5.970 -25.216 59.059 1.00 88.44 854 ARG A CA 1
ATOM 7012 C C . ARG A 1 854 ? -5.071 -25.831 60.131 1.00 88.44 854 ARG A C 1
ATOM 7014 O O . ARG A 1 854 ? -5.585 -26.427 61.067 1.00 88.44 854 ARG A O 1
ATOM 7021 N N . GLU A 1 855 ? -3.757 -25.638 60.061 1.00 85.44 855 GLU A N 1
ATOM 7022 C CA . GLU A 1 855 ? -2.825 -26.085 61.106 1.00 85.44 855 GLU A CA 1
ATOM 7023 C C . GLU A 1 855 ? -3.104 -25.396 62.449 1.00 85.44 855 GLU A C 1
ATOM 7025 O O . GLU A 1 855 ? -3.204 -26.068 63.476 1.00 85.44 855 GLU A O 1
ATOM 7030 N N . ARG A 1 856 ? -3.329 -24.073 62.454 1.00 86.88 856 ARG A N 1
ATOM 7031 C CA . ARG A 1 856 ? -3.769 -23.343 63.659 1.00 86.88 856 ARG A CA 1
ATOM 7032 C C . ARG A 1 856 ? -5.128 -23.831 64.164 1.00 86.88 856 ARG A C 1
ATOM 7034 O O . ARG A 1 856 ? -5.307 -23.938 65.374 1.00 86.88 856 ARG A O 1
ATOM 7041 N N . GLN A 1 857 ? -6.063 -24.156 63.270 1.00 85.38 857 GLN A N 1
ATOM 7042 C CA . GLN A 1 857 ? -7.370 -24.711 63.625 1.00 85.38 857 GLN A CA 1
ATOM 7043 C C . GLN A 1 857 ? -7.222 -26.081 64.300 1.00 85.38 857 GLN A C 1
ATOM 7045 O O . GLN A 1 857 ? -7.766 -26.264 65.387 1.00 85.38 857 GLN A O 1
ATOM 7050 N N . VAL A 1 858 ? -6.423 -26.992 63.735 1.00 85.06 858 VAL A N 1
ATOM 7051 C CA . VAL A 1 858 ? -6.114 -28.307 64.325 1.00 85.06 858 VAL A CA 1
ATOM 7052 C C . VAL A 1 858 ? -5.423 -28.149 65.684 1.00 85.06 858 VAL A C 1
ATOM 7054 O O . VAL A 1 858 ? -5.821 -28.795 66.650 1.00 85.06 858 VAL A O 1
ATOM 7057 N N . GLN A 1 859 ? -4.459 -27.231 65.814 1.00 81.69 859 GLN A N 1
ATOM 7058 C CA . GLN A 1 859 ? -3.838 -26.918 67.108 1.00 81.69 859 GLN A CA 1
ATOM 7059 C C . GLN A 1 859 ? -4.840 -26.340 68.119 1.00 81.69 859 GLN A C 1
ATOM 7061 O O . GLN A 1 859 ? -4.762 -26.656 69.306 1.00 81.69 859 GLN A O 1
ATOM 7066 N N . SER A 1 860 ? -5.781 -25.498 67.681 1.00 79.56 860 SER A N 1
ATOM 7067 C CA . SER A 1 860 ? -6.812 -24.942 68.562 1.00 79.56 860 SER A CA 1
ATOM 7068 C C . SER A 1 860 ? -7.844 -25.992 68.980 1.00 79.56 860 SER A C 1
ATOM 7070 O O . SER A 1 860 ? -8.220 -26.007 70.147 1.00 79.56 860 SER A O 1
ATOM 7072 N N . GLN A 1 861 ? -8.217 -26.925 68.093 1.00 83.88 861 GLN A N 1
ATOM 7073 C CA . GLN A 1 861 ? -9.052 -28.083 68.423 1.00 83.88 861 GLN A CA 1
ATOM 7074 C C . GLN A 1 861 ? -8.352 -29.007 69.420 1.00 83.88 861 GLN A C 1
ATOM 7076 O O . GLN A 1 861 ? -8.956 -29.344 70.430 1.00 83.88 861 GLN A O 1
ATOM 7081 N N . ALA A 1 862 ? -7.072 -29.335 69.213 1.00 82.25 862 ALA A N 1
ATOM 7082 C CA . ALA A 1 862 ? -6.305 -30.148 70.159 1.00 82.25 862 ALA A CA 1
ATOM 7083 C C . ALA A 1 862 ? -6.207 -29.488 71.550 1.00 82.25 862 ALA A C 1
ATOM 7085 O O . ALA A 1 862 ? -6.352 -30.160 72.569 1.00 82.25 862 ALA A O 1
ATOM 7086 N N . LYS A 1 863 ? -6.027 -28.159 71.611 1.00 85.00 863 LYS A N 1
ATOM 7087 C CA . LYS A 1 863 ? -6.067 -27.394 72.872 1.00 85.00 863 LYS A CA 1
ATOM 7088 C C . LYS A 1 863 ? -7.458 -27.376 73.510 1.00 85.00 863 LYS A C 1
ATOM 7090 O O . LYS A 1 863 ? -7.549 -27.456 74.730 1.00 85.00 863 LYS A O 1
ATOM 7095 N N . LEU A 1 864 ? -8.522 -27.280 72.711 1.00 80.88 864 LEU A N 1
ATOM 7096 C CA . LEU A 1 864 ? -9.910 -27.360 73.178 1.00 80.88 864 LEU A CA 1
ATOM 7097 C C . LEU A 1 864 ? -10.220 -28.738 73.764 1.00 80.88 864 LEU A C 1
ATOM 7099 O O . LEU A 1 864 ? -10.790 -28.826 74.842 1.00 80.88 864 LEU A O 1
ATOM 7103 N N . GLU A 1 865 ? -9.808 -29.803 73.083 1.00 84.75 865 GLU A N 1
ATOM 7104 C CA . GLU A 1 865 ? -9.996 -31.184 73.518 1.00 84.75 865 GLU A CA 1
ATOM 7105 C C . GLU A 1 865 ? -9.206 -31.485 74.800 1.00 84.75 865 GLU A C 1
ATOM 7107 O O . GLU A 1 865 ? -9.729 -32.117 75.717 1.00 84.75 865 GLU A O 1
ATOM 7112 N N . GLU A 1 866 ? -7.988 -30.953 74.923 1.00 85.75 866 GLU A N 1
ATOM 7113 C CA . GLU A 1 866 ? -7.197 -31.034 76.152 1.00 85.75 866 GLU A CA 1
ATOM 7114 C C . GLU A 1 866 ? -7.819 -30.230 77.306 1.00 85.75 866 GLU A C 1
ATOM 7116 O O . GLU A 1 866 ? -7.949 -30.746 78.416 1.00 85.75 866 GLU A O 1
ATOM 7121 N N . ALA A 1 867 ? -8.304 -29.011 77.048 1.00 80.19 867 ALA A N 1
ATOM 7122 C CA . ALA A 1 867 ? -9.064 -28.238 78.032 1.00 80.19 867 ALA A CA 1
ATOM 7123 C C . ALA A 1 867 ? -10.349 -28.970 78.466 1.00 80.19 867 ALA A C 1
ATOM 7125 O O . ALA A 1 867 ? -10.708 -28.934 79.640 1.00 80.19 867 ALA A O 1
ATOM 7126 N N . ASN A 1 868 ? -11.005 -29.698 77.557 1.00 83.19 868 ASN A N 1
ATOM 7127 C CA . ASN A 1 868 ? -12.199 -30.488 77.860 1.00 83.19 868 ASN A CA 1
ATOM 7128 C C . ASN A 1 868 ? -11.872 -31.711 78.740 1.00 83.19 868 ASN A C 1
ATOM 7130 O O . ASN A 1 868 ? -12.614 -32.021 79.671 1.00 83.19 868 ASN A O 1
ATOM 7134 N N . LYS A 1 869 ? -10.728 -32.379 78.521 1.00 86.50 869 LYS A N 1
ATOM 7135 C CA . LYS A 1 869 ? -10.224 -33.423 79.439 1.00 86.50 869 LYS A CA 1
ATOM 7136 C C . LYS A 1 869 ? -9.925 -32.853 80.825 1.00 86.50 869 LYS A C 1
ATOM 7138 O O . LYS A 1 869 ? -10.296 -33.466 81.825 1.00 86.50 869 LYS A O 1
ATOM 7143 N N . GLN A 1 870 ? -9.296 -31.678 80.893 1.00 83.81 870 GLN A N 1
ATOM 7144 C CA . GLN A 1 870 ? -9.032 -30.992 82.159 1.00 83.81 870 GLN A CA 1
ATOM 7145 C C . GLN A 1 870 ? -10.339 -30.634 82.878 1.00 83.81 870 GLN A C 1
ATOM 7147 O O . GLN A 1 870 ? -10.466 -30.940 84.063 1.00 83.81 870 GLN A O 1
ATOM 7152 N N . LEU A 1 871 ? -11.334 -30.099 82.162 1.00 82.44 871 LEU A N 1
ATOM 7153 C CA . LEU A 1 871 ? -12.668 -29.801 82.690 1.00 82.44 871 LEU A CA 1
ATOM 7154 C C . LEU A 1 871 ? -13.359 -31.058 83.242 1.00 82.44 871 LEU A C 1
ATOM 7156 O O . LEU A 1 871 ? -13.831 -31.042 84.374 1.00 82.44 871 LEU A O 1
ATOM 7160 N N . ASN A 1 872 ? -13.340 -32.169 82.499 1.00 82.38 872 ASN A N 1
ATOM 7161 C CA . ASN A 1 872 ? -13.893 -33.450 82.953 1.00 82.38 872 ASN A CA 1
ATOM 7162 C C . ASN A 1 872 ? -13.175 -33.979 84.207 1.00 82.38 872 ASN A C 1
ATOM 7164 O O . ASN A 1 872 ? -13.822 -34.470 85.132 1.00 82.38 872 ASN A O 1
ATOM 7168 N N . SER A 1 873 ? -11.846 -33.838 84.282 1.00 82.31 873 SER A N 1
ATOM 7169 C CA . SER A 1 873 ? -11.076 -34.207 85.479 1.00 82.31 873 SER A CA 1
ATOM 7170 C C . SER A 1 873 ? -11.409 -33.321 86.688 1.00 82.31 873 SER A C 1
ATOM 7172 O O . SER A 1 873 ? -11.395 -33.789 87.828 1.00 82.31 873 SER A O 1
ATOM 7174 N N . LEU A 1 874 ? -11.742 -32.049 86.448 1.00 82.12 874 LEU A N 1
ATOM 7175 C CA . LEU A 1 874 ? -12.133 -31.093 87.477 1.00 82.12 874 LEU A CA 1
ATOM 7176 C C . LEU A 1 874 ? -13.557 -31.369 87.978 1.00 82.12 874 LEU A C 1
ATOM 7178 O O . LEU A 1 874 ? -13.772 -31.383 89.185 1.00 82.12 874 LEU A O 1
ATOM 7182 N N . ASP A 1 875 ? -14.499 -31.672 87.083 1.00 84.44 875 ASP A N 1
ATOM 7183 C CA . ASP A 1 875 ? -15.858 -32.088 87.447 1.00 84.44 875 ASP A CA 1
ATOM 7184 C C . ASP A 1 875 ? -15.846 -33.400 88.252 1.00 84.44 875 ASP A C 1
ATOM 7186 O O . ASP A 1 875 ? -16.509 -33.516 89.282 1.00 84.44 875 ASP A O 1
ATOM 7190 N N . GLN A 1 876 ? -14.997 -34.363 87.875 1.00 81.25 876 GLN A N 1
ATOM 7191 C CA . GLN A 1 876 ? -14.791 -35.580 88.664 1.00 81.25 876 GLN A CA 1
ATOM 7192 C C . GLN A 1 876 ? -14.261 -35.275 90.079 1.00 81.25 876 GLN A C 1
ATOM 7194 O O . GLN A 1 876 ? -14.736 -35.875 91.047 1.00 81.25 876 GLN A O 1
ATOM 7199 N N . ARG A 1 877 ? -13.336 -34.313 90.228 1.00 83.12 877 ARG A N 1
ATOM 7200 C CA . ARG A 1 877 ? -12.867 -33.840 91.546 1.00 83.12 877 ARG A CA 1
ATOM 7201 C C . ARG A 1 877 ? -13.965 -33.128 92.335 1.00 83.12 877 ARG A C 1
ATOM 7203 O O . ARG A 1 877 ? -14.093 -33.398 93.524 1.00 83.12 877 ARG A O 1
ATOM 7210 N N . PHE A 1 878 ? -14.781 -32.283 91.704 1.00 79.50 878 PHE A N 1
ATOM 7211 C CA . PHE A 1 878 ? -15.911 -31.628 92.372 1.00 79.50 878 PHE A CA 1
ATOM 7212 C C . PHE A 1 878 ? -16.943 -32.641 92.877 1.00 79.50 878 PHE A C 1
ATOM 7214 O O . PHE A 1 878 ? -17.388 -32.536 94.018 1.00 79.50 878 PHE A O 1
ATOM 7221 N N . ARG A 1 879 ? -17.268 -33.673 92.088 1.00 80.38 879 ARG A N 1
ATOM 7222 C CA . ARG A 1 879 ? -18.128 -34.784 92.536 1.00 80.38 879 ARG A CA 1
ATOM 7223 C C . ARG A 1 879 ? -17.515 -35.535 93.719 1.00 80.38 879 ARG A C 1
ATOM 7225 O O . ARG A 1 879 ? -18.231 -35.881 94.655 1.00 80.38 879 ARG A O 1
ATOM 7232 N N . GLN A 1 880 ? -16.201 -35.765 93.708 1.00 81.75 880 GLN A N 1
ATOM 7233 C CA . GLN A 1 880 ? -15.508 -36.397 94.830 1.00 81.75 880 GLN A CA 1
ATOM 7234 C C . GLN A 1 880 ? -15.556 -35.524 96.098 1.00 81.75 880 GLN A C 1
ATOM 7236 O O . GLN A 1 880 ? -15.978 -36.011 97.143 1.00 81.75 880 GLN A O 1
ATOM 7241 N N . GLN A 1 881 ? -15.230 -34.233 96.002 1.00 80.25 881 GLN A N 1
ATOM 7242 C CA . GLN A 1 881 ? -15.311 -33.299 97.131 1.00 80.25 881 GLN A CA 1
ATOM 7243 C C . GLN A 1 881 ? -16.745 -33.135 97.652 1.00 80.25 881 GLN A C 1
ATOM 7245 O O . GLN A 1 881 ? -16.953 -33.081 98.858 1.00 80.25 881 GLN A O 1
ATOM 7250 N N . SER A 1 882 ? -17.750 -33.120 96.774 1.00 80.88 882 SER A N 1
ATOM 7251 C CA . SER A 1 882 ? -19.163 -33.092 97.171 1.00 80.88 882 SER A CA 1
ATOM 7252 C C . SER A 1 882 ? -19.555 -34.345 97.968 1.00 80.88 882 SER A C 1
ATOM 7254 O O . SER A 1 882 ? -20.225 -34.234 98.994 1.00 80.88 882 SER A O 1
ATOM 7256 N N . ASN A 1 883 ? -19.065 -35.527 97.573 1.00 81.50 883 ASN A N 1
ATOM 7257 C CA . ASN A 1 883 ? -19.247 -36.759 98.345 1.00 81.50 883 ASN A CA 1
ATOM 7258 C C . ASN A 1 883 ? -18.522 -36.718 99.703 1.00 81.50 883 ASN A C 1
ATOM 7260 O O . ASN A 1 883 ? -19.069 -37.208 100.691 1.00 81.50 883 ASN A O 1
ATOM 7264 N N . GLU A 1 884 ? -17.320 -36.139 99.768 1.00 81.19 884 GLU A N 1
ATOM 7265 C CA . GLU A 1 884 ? -16.556 -35.954 101.011 1.00 81.19 884 GLU A CA 1
ATOM 7266 C C . GLU A 1 884 ? -17.266 -34.977 101.967 1.00 81.19 884 GLU A C 1
ATOM 7268 O O . GLU A 1 884 ? -17.430 -35.292 103.146 1.00 81.19 884 GLU A O 1
ATOM 7273 N N . VAL A 1 885 ? -17.795 -33.854 101.468 1.00 79.12 885 VAL A N 1
ATOM 7274 C CA . VAL A 1 885 ? -18.632 -32.919 102.245 1.00 79.12 885 VAL A CA 1
ATOM 7275 C C . VAL A 1 885 ? -19.895 -33.617 102.755 1.00 79.12 885 VAL A C 1
ATOM 7277 O O . VAL A 1 885 ? -20.164 -33.585 103.952 1.00 79.12 885 VAL A O 1
ATOM 7280 N N . ALA A 1 886 ? -20.604 -34.369 101.908 1.00 77.69 886 ALA A N 1
ATOM 7281 C CA . ALA A 1 886 ? -21.780 -35.140 102.320 1.00 77.69 886 ALA A CA 1
ATOM 7282 C C . ALA A 1 886 ? -21.459 -36.287 103.309 1.00 77.69 886 ALA A C 1
ATOM 7284 O O . ALA A 1 886 ? -22.362 -36.832 103.954 1.00 77.69 886 ALA A O 1
ATOM 7285 N N . GLN A 1 887 ? -20.197 -36.714 103.434 1.00 77.69 887 GLN A N 1
ATOM 7286 C CA . GLN A 1 887 ? -19.740 -37.596 104.518 1.00 77.69 887 GLN A CA 1
ATOM 7287 C C . GLN A 1 887 ? -19.428 -36.805 105.795 1.00 77.69 887 GLN A C 1
ATOM 7289 O O . GLN A 1 887 ? -19.807 -37.245 106.881 1.00 77.69 887 GLN A O 1
ATOM 7294 N N . GLN A 1 888 ? -18.792 -35.635 105.678 1.00 79.06 888 GLN A N 1
ATOM 7295 C CA . GLN A 1 888 ? -18.514 -34.739 106.804 1.00 79.06 888 GLN A CA 1
ATOM 7296 C C . GLN A 1 888 ? -19.803 -34.235 107.465 1.00 79.06 888 GLN A C 1
ATOM 7298 O O . GLN A 1 888 ? -19.903 -34.300 108.686 1.00 79.06 888 GLN A O 1
ATOM 7303 N N . GLU A 1 889 ? -20.819 -33.840 106.694 1.00 78.88 889 GLU A N 1
ATOM 7304 C CA . GLU A 1 889 ? -22.145 -33.458 107.203 1.00 78.88 889 GLU A CA 1
ATOM 7305 C C . GLU A 1 889 ? -22.802 -34.598 107.990 1.00 78.88 889 GLU A C 1
ATOM 7307 O O . GLU A 1 889 ? -23.276 -34.393 109.107 1.00 78.88 889 GLU A O 1
ATOM 7312 N N . ARG A 1 890 ? -22.753 -35.835 107.472 1.00 80.06 890 ARG A N 1
ATOM 7313 C CA . ARG A 1 890 ? -23.239 -37.024 108.197 1.00 80.06 890 ARG A CA 1
ATOM 7314 C C . ARG A 1 890 ? -22.462 -37.271 109.492 1.00 80.06 890 ARG A C 1
ATOM 7316 O O . ARG A 1 890 ? -23.069 -37.616 110.505 1.00 80.06 890 ARG A O 1
ATOM 7323 N N . HIS A 1 891 ? -21.146 -37.066 109.493 1.00 79.31 891 HIS A N 1
ATOM 7324 C CA . HIS A 1 891 ? -20.325 -37.141 110.705 1.00 79.31 891 HIS A CA 1
ATOM 7325 C C . HIS A 1 891 ? -20.653 -36.031 111.712 1.00 79.31 891 HIS A C 1
ATOM 7327 O O . HIS A 1 891 ? -20.686 -36.281 112.922 1.00 79.31 891 HIS A O 1
ATOM 7333 N N . PHE A 1 892 ? -20.921 -34.819 111.228 1.00 77.81 892 PHE A N 1
ATOM 7334 C CA . PHE A 1 892 ? -21.299 -33.682 112.056 1.00 77.81 892 PHE A CA 1
ATOM 7335 C C . PHE A 1 892 ? -22.669 -33.922 112.695 1.00 77.81 892 PHE A C 1
ATOM 7337 O O . PHE A 1 892 ? -22.791 -33.803 113.911 1.00 77.81 892 PHE A O 1
ATOM 7344 N N . GLN A 1 893 ? -23.653 -34.399 111.927 1.00 77.69 893 GLN A N 1
ATOM 7345 C CA . GLN A 1 893 ? -24.970 -34.770 112.445 1.00 77.69 893 GLN A CA 1
ATOM 7346 C C . GLN A 1 893 ? -24.874 -35.870 113.512 1.00 77.69 893 GLN A C 1
ATOM 7348 O O . GLN A 1 893 ? -25.387 -35.699 114.612 1.00 77.69 893 GLN A O 1
ATOM 7353 N N . GLN A 1 894 ? -24.110 -36.943 113.269 1.00 79.06 894 GLN A N 1
ATOM 7354 C CA . GLN A 1 894 ? -23.859 -37.969 114.293 1.00 79.06 894 GLN A CA 1
ATOM 7355 C C . GLN A 1 894 ? -23.206 -37.404 115.566 1.00 79.06 894 GLN A C 1
ATOM 7357 O O . GLN A 1 894 ? -23.417 -37.936 116.659 1.00 79.06 894 GLN A O 1
ATOM 7362 N N . THR A 1 895 ? -22.397 -36.350 115.441 1.00 76.88 895 THR A N 1
ATOM 7363 C CA . THR A 1 895 ? -21.762 -35.665 116.574 1.00 76.88 895 THR A CA 1
ATOM 7364 C C . THR A 1 895 ? -22.773 -34.795 117.323 1.00 76.88 895 THR A C 1
ATOM 7366 O O . THR A 1 895 ? -22.843 -34.876 118.548 1.00 76.88 895 THR A O 1
ATOM 7369 N N . VAL A 1 896 ? -23.631 -34.063 116.610 1.00 79.50 896 VAL A N 1
ATOM 7370 C CA . VAL A 1 896 ? -24.773 -33.324 117.170 1.00 79.50 896 VAL A CA 1
ATOM 7371 C C . VAL A 1 896 ? -25.720 -34.268 117.920 1.00 79.50 896 VAL A C 1
ATOM 7373 O O . VAL A 1 896 ? -26.087 -33.983 119.059 1.00 79.50 896 VAL A O 1
ATOM 7376 N N . ASP A 1 897 ? -26.036 -35.440 117.367 1.00 80.69 897 ASP A N 1
ATOM 7377 C CA . ASP A 1 897 ? -26.874 -36.451 118.026 1.00 80.69 897 ASP A CA 1
ATOM 7378 C C . ASP A 1 897 ? -26.196 -37.053 119.273 1.00 80.69 897 ASP A C 1
ATOM 7380 O O . ASP A 1 897 ? -26.862 -37.538 120.190 1.00 80.69 897 ASP A O 1
ATOM 7384 N N . ARG A 1 898 ? -24.856 -37.104 119.316 1.00 79.62 898 ARG A N 1
ATOM 7385 C CA . ARG A 1 898 ? -24.100 -37.517 120.514 1.00 79.62 898 ARG A CA 1
ATOM 7386 C C . ARG A 1 898 ? -24.108 -36.427 121.584 1.00 79.62 898 ARG A C 1
ATOM 7388 O O . ARG A 1 898 ? -24.217 -36.770 122.756 1.00 79.62 898 ARG A O 1
ATOM 7395 N N . ILE A 1 899 ? -24.028 -35.154 121.192 1.00 76.19 899 ILE A N 1
ATOM 7396 C CA . ILE A 1 899 ? -24.106 -34.003 122.103 1.00 76.19 899 ILE A CA 1
ATOM 7397 C C . ILE A 1 899 ? -25.500 -33.909 122.730 1.00 76.19 899 ILE A C 1
ATOM 7399 O O . ILE A 1 899 ? -25.586 -33.809 123.949 1.00 76.19 899 ILE A O 1
ATOM 7403 N N . HIS A 1 900 ? -26.580 -34.051 121.953 1.00 79.50 900 HIS A N 1
ATOM 7404 C CA . HIS A 1 900 ? -27.943 -34.101 122.504 1.00 79.50 900 HIS A CA 1
ATOM 7405 C C . HIS A 1 900 ? -28.089 -35.229 123.535 1.00 79.50 900 HIS A C 1
ATOM 7407 O O . HIS A 1 900 ? -28.382 -34.957 124.694 1.00 79.50 900 HIS A O 1
ATOM 7413 N N . ARG A 1 901 ? -27.702 -36.465 123.185 1.00 78.88 901 ARG A N 1
ATOM 7414 C CA . ARG A 1 901 ? -27.706 -37.604 124.128 1.00 78.88 901 ARG A CA 1
ATOM 7415 C C . ARG A 1 901 ? -26.786 -37.431 125.343 1.00 78.88 901 ARG A C 1
ATOM 7417 O O . ARG A 1 901 ? -26.954 -38.147 126.331 1.00 78.88 901 ARG A O 1
ATOM 7424 N N . ALA A 1 902 ? -25.785 -36.554 125.280 1.00 73.94 902 ALA A N 1
ATOM 7425 C CA . ALA A 1 902 ? -24.971 -36.186 126.435 1.00 73.94 902 ALA A CA 1
ATOM 7426 C C . ALA A 1 902 ? -25.687 -35.140 127.303 1.00 73.94 902 ALA A C 1
ATOM 7428 O O . ALA A 1 902 ? -25.719 -35.303 128.518 1.00 73.94 902 ALA A O 1
ATOM 7429 N N . ASN A 1 903 ? -26.323 -34.135 126.696 1.00 74.62 903 ASN A N 1
ATOM 7430 C CA . ASN A 1 903 ? -27.146 -33.144 127.390 1.00 74.62 903 ASN A CA 1
ATOM 7431 C C . ASN A 1 903 ? -28.348 -33.790 128.094 1.00 74.62 903 ASN A C 1
ATOM 7433 O O . ASN A 1 903 ? -28.574 -33.490 129.261 1.00 74.62 903 ASN A O 1
ATOM 7437 N N . ASP A 1 904 ? -29.028 -34.756 127.470 1.00 78.31 904 ASP A N 1
ATOM 7438 C CA . ASP A 1 904 ? -30.103 -35.535 128.107 1.00 78.31 904 ASP A CA 1
ATOM 7439 C C . ASP A 1 904 ? -29.590 -36.273 129.361 1.00 78.31 904 ASP A C 1
ATOM 7441 O O . ASP A 1 904 ? -30.242 -36.320 130.404 1.00 78.31 904 ASP A O 1
ATOM 7445 N N . LYS A 1 905 ? -28.364 -36.814 129.299 1.00 77.62 905 LYS A N 1
ATOM 7446 C CA . LYS A 1 905 ? -27.694 -37.441 130.451 1.00 77.62 905 LYS A CA 1
ATOM 7447 C C . LYS A 1 905 ? -27.238 -36.434 131.506 1.00 77.62 905 LYS A C 1
ATOM 7449 O O . LYS A 1 905 ? -27.135 -36.822 132.670 1.00 77.62 905 LYS A O 1
ATOM 7454 N N . PHE A 1 906 ? -26.937 -35.191 131.131 1.00 72.88 906 PHE A N 1
ATOM 7455 C CA . PHE A 1 906 ? -26.645 -34.118 132.082 1.00 72.88 906 PHE A CA 1
ATOM 7456 C C . PHE A 1 906 ? -27.918 -33.658 132.793 1.00 72.88 906 PHE A C 1
ATOM 7458 O O . PHE A 1 906 ? -27.905 -33.622 134.018 1.00 72.88 906 PHE A O 1
ATOM 7465 N N . ALA A 1 907 ? -29.021 -33.444 132.070 1.00 73.56 907 ALA A N 1
ATOM 7466 C CA . ALA A 1 907 ? -30.329 -33.129 132.647 1.00 73.56 907 ALA A CA 1
ATOM 7467 C C . ALA A 1 907 ? -30.790 -34.222 133.629 1.00 73.56 907 ALA A C 1
ATOM 7469 O O . ALA A 1 907 ? -31.078 -33.930 134.788 1.00 73.56 907 ALA A O 1
ATOM 7470 N N . ASN A 1 908 ? -30.718 -35.499 133.229 1.00 73.38 908 ASN A N 1
ATOM 7471 C CA . ASN A 1 908 ? -31.018 -36.619 134.127 1.00 73.38 908 ASN A CA 1
ATOM 7472 C C . ASN A 1 908 ? -30.070 -36.685 135.341 1.00 73.38 908 ASN A C 1
ATOM 7474 O O . ASN A 1 908 ? -30.492 -37.097 136.416 1.00 73.38 908 ASN A O 1
ATOM 7478 N N . ASN A 1 909 ? -28.792 -36.297 135.210 1.00 73.31 909 ASN A N 1
ATOM 7479 C CA . ASN A 1 909 ? -27.867 -36.213 136.352 1.00 73.31 909 ASN A CA 1
ATOM 7480 C C . ASN A 1 909 ? -28.178 -35.033 137.278 1.00 73.31 909 ASN A C 1
ATOM 7482 O O . ASN A 1 909 ? -27.937 -35.127 138.479 1.00 73.31 909 ASN A O 1
ATOM 7486 N N . GLU A 1 910 ? -28.665 -33.921 136.740 1.00 76.81 910 GLU A N 1
ATOM 7487 C CA . GLU A 1 910 ? -29.066 -32.746 137.509 1.00 76.81 910 GLU A CA 1
ATOM 7488 C C . GLU A 1 910 ? -30.339 -33.037 138.314 1.00 76.81 910 GLU A C 1
ATOM 7490 O O . GLU A 1 910 ? -30.387 -32.753 139.512 1.00 76.81 910 GLU A O 1
ATOM 7495 N N . GLU A 1 911 ? -31.297 -33.752 137.717 1.00 76.50 911 GLU A N 1
ATOM 7496 C CA . GLU A 1 911 ? -32.453 -34.315 138.419 1.00 76.50 911 GLU A CA 1
ATOM 7497 C C . GLU A 1 911 ? -32.030 -35.347 139.481 1.00 76.50 911 GLU A C 1
ATOM 7499 O O . GLU A 1 911 ? -32.450 -35.244 140.635 1.00 76.50 911 GLU A O 1
ATOM 7504 N N . LEU A 1 912 ? -31.111 -36.274 139.163 1.00 77.00 912 LEU A N 1
ATOM 7505 C CA . LEU A 1 912 ? -30.571 -37.226 140.147 1.00 77.00 912 LEU A CA 1
ATOM 7506 C C . LEU A 1 912 ? -29.852 -36.525 141.310 1.00 77.00 912 LEU A C 1
ATOM 7508 O O . LEU A 1 912 ? -29.920 -36.983 142.453 1.00 77.00 912 LEU A O 1
ATOM 7512 N N . ARG A 1 913 ? -29.149 -35.418 141.043 1.00 75.69 913 ARG A N 1
ATOM 7513 C CA . ARG A 1 913 ? -28.514 -34.586 142.074 1.00 75.69 913 ARG A CA 1
ATOM 7514 C C . ARG A 1 913 ? -29.563 -33.911 142.945 1.00 75.69 913 ARG A C 1
ATOM 7516 O O . ARG A 1 913 ? -29.433 -33.986 144.162 1.00 75.69 913 ARG A O 1
ATOM 7523 N N . ALA A 1 914 ? -30.603 -33.316 142.362 1.00 75.88 914 ALA A N 1
ATOM 7524 C CA . ALA A 1 914 ? -31.712 -32.731 143.115 1.00 75.88 914 ALA A CA 1
ATOM 7525 C C . ALA A 1 914 ? -32.403 -33.777 144.011 1.00 75.88 914 ALA A C 1
ATOM 7527 O O . ALA A 1 914 ? -32.635 -33.522 145.192 1.00 75.88 914 ALA A O 1
ATOM 7528 N N . GLU A 1 915 ? -32.636 -34.983 143.491 1.00 77.69 915 GLU A N 1
ATOM 7529 C CA . GLU A 1 915 ? -33.164 -36.124 144.244 1.00 77.69 915 GLU A CA 1
ATOM 7530 C C . GLU A 1 915 ? -32.225 -36.542 145.391 1.00 77.69 915 GLU A C 1
ATOM 7532 O O . GLU A 1 915 ? -32.657 -36.761 146.524 1.00 77.69 915 GLU A O 1
ATOM 7537 N N . THR A 1 916 ? -30.914 -36.572 145.132 1.00 75.81 916 THR A N 1
ATOM 7538 C CA . THR A 1 916 ? -29.890 -36.868 146.145 1.00 75.81 916 THR A CA 1
ATOM 7539 C C . THR A 1 916 ? -29.847 -35.791 147.233 1.00 75.81 916 THR A C 1
ATOM 7541 O O . THR A 1 916 ? -29.759 -36.134 148.410 1.00 75.81 916 THR A O 1
ATOM 7544 N N . TYR A 1 917 ? -29.980 -34.505 146.886 1.00 80.50 917 TYR A N 1
ATOM 7545 C CA . TYR A 1 917 ? -30.067 -33.411 147.859 1.00 80.50 917 TYR A CA 1
ATOM 7546 C C . TYR A 1 917 ? -31.328 -33.511 148.725 1.00 80.50 917 TYR A C 1
ATOM 7548 O O . TYR A 1 917 ? -31.206 -33.450 149.946 1.00 80.50 917 TYR A O 1
ATOM 7556 N N . ARG A 1 918 ? -32.511 -33.773 148.143 1.00 79.62 918 ARG A N 1
ATOM 7557 C CA . ARG A 1 918 ? -33.746 -34.043 148.915 1.00 79.62 918 ARG A CA 1
ATOM 7558 C C . ARG A 1 918 ? -33.557 -35.208 149.887 1.00 79.62 918 ARG A C 1
ATOM 7560 O O . ARG A 1 918 ? -34.004 -35.149 151.030 1.00 79.62 918 ARG A O 1
ATOM 7567 N N . ARG A 1 919 ? -32.883 -36.273 149.444 1.00 80.12 919 ARG A N 1
ATOM 7568 C CA . ARG A 1 919 ? -32.633 -37.471 150.253 1.00 80.12 919 ARG A CA 1
ATOM 7569 C C . ARG A 1 919 ? -31.604 -37.228 151.359 1.00 80.12 919 ARG A C 1
ATOM 7571 O O . ARG A 1 919 ? -31.764 -37.773 152.446 1.00 80.12 919 ARG A O 1
ATOM 7578 N N . MET A 1 920 ? -30.597 -36.384 151.124 1.00 74.19 920 MET A N 1
ATOM 7579 C CA . MET A 1 920 ? -29.685 -35.910 152.172 1.00 74.19 920 MET A CA 1
ATOM 7580 C C . MET A 1 920 ? -30.403 -35.008 153.181 1.00 74.19 920 MET A C 1
ATOM 7582 O O . MET A 1 920 ? -30.238 -35.223 154.372 1.00 74.19 920 MET A O 1
ATOM 7586 N N . GLU A 1 921 ? -31.269 -34.089 152.747 1.00 80.19 921 GLU A N 1
ATOM 7587 C CA . GLU A 1 921 ? -32.070 -33.245 153.649 1.00 80.19 921 GLU A CA 1
ATOM 7588 C C . GLU A 1 921 ? -33.040 -34.085 154.506 1.00 80.19 921 GLU A C 1
ATOM 7590 O O . GLU A 1 921 ? -33.214 -33.842 155.703 1.00 80.19 921 GLU A O 1
ATOM 7595 N N . GLN A 1 922 ? -33.650 -35.124 153.921 1.00 76.75 922 GLN A N 1
ATOM 7596 C CA . GLN A 1 922 ? -34.421 -36.116 154.673 1.00 76.75 922 GLN A CA 1
ATOM 7597 C C . GLN A 1 922 ? -33.541 -36.854 155.685 1.00 76.75 922 GLN A C 1
ATOM 7599 O O . GLN A 1 922 ? -33.922 -36.926 156.849 1.00 76.75 922 GLN A O 1
ATOM 7604 N N . LEU A 1 923 ? -32.362 -37.341 155.282 1.00 76.38 923 LEU A N 1
ATOM 7605 C CA . LEU A 1 923 ? -31.414 -37.991 156.189 1.00 76.38 923 LEU A CA 1
ATOM 7606 C C . LEU A 1 923 ? -30.944 -37.053 157.307 1.00 76.38 923 LEU A C 1
ATOM 7608 O O . LEU A 1 923 ? -30.846 -37.505 158.438 1.00 76.38 923 LEU A O 1
ATOM 7612 N N . GLU A 1 924 ? -30.714 -35.764 157.057 1.00 76.12 924 GLU A N 1
ATOM 7613 C CA . GLU A 1 924 ? -30.377 -34.781 158.096 1.00 76.12 924 GLU A CA 1
ATOM 7614 C C . GLU A 1 924 ? -31.533 -34.567 159.080 1.00 76.12 924 GLU A C 1
ATOM 7616 O O . GLU A 1 924 ? -31.307 -34.529 160.293 1.00 76.12 924 GLU A O 1
ATOM 7621 N N . LYS A 1 925 ? -32.782 -34.517 158.598 1.00 77.94 925 LYS A N 1
ATOM 7622 C CA . LYS A 1 925 ? -33.973 -34.501 159.466 1.00 77.94 925 LYS A CA 1
ATOM 7623 C C . LYS A 1 925 ? -34.078 -35.788 160.284 1.00 77.94 925 LYS A C 1
ATOM 7625 O O . LYS A 1 925 ? -34.293 -35.706 161.491 1.00 77.94 925 LYS A O 1
ATOM 7630 N N . THR A 1 926 ? -33.845 -36.957 159.681 1.00 77.62 926 THR A N 1
ATOM 7631 C CA . THR A 1 926 ? -33.836 -38.246 160.393 1.00 77.62 926 THR A CA 1
ATOM 7632 C C . THR A 1 926 ? -32.684 -38.332 161.394 1.00 77.62 926 THR A C 1
ATOM 7634 O O . THR A 1 926 ? -32.894 -38.797 162.503 1.00 77.62 926 THR A O 1
ATOM 7637 N N . ILE A 1 927 ? -31.487 -37.838 161.070 1.00 76.69 927 ILE A N 1
ATOM 7638 C CA . ILE A 1 927 ? -30.331 -37.772 161.980 1.00 76.69 927 ILE A CA 1
ATOM 7639 C C . ILE A 1 927 ? -30.610 -36.804 163.130 1.00 76.69 927 ILE A C 1
ATOM 7641 O O . ILE A 1 927 ? -30.222 -37.082 164.258 1.00 76.69 927 ILE A O 1
ATOM 7645 N N . THR A 1 928 ? -31.305 -35.693 162.884 1.00 76.75 928 THR A N 1
ATOM 7646 C CA . THR A 1 928 ? -31.709 -34.752 163.939 1.00 76.75 928 THR A CA 1
ATOM 7647 C C . THR A 1 928 ? -32.755 -35.384 164.859 1.00 76.75 928 THR A C 1
ATOM 7649 O O . THR A 1 928 ? -32.600 -35.337 166.076 1.00 76.75 928 THR A O 1
ATOM 7652 N N . GLN A 1 929 ? -33.756 -36.071 164.300 1.00 75.81 929 GLN A N 1
ATOM 7653 C CA . GLN A 1 929 ? -34.739 -36.852 165.062 1.00 75.81 929 GLN A CA 1
ATOM 7654 C C . GLN A 1 929 ? -34.093 -38.009 165.838 1.00 75.81 929 GLN A C 1
ATOM 7656 O O . GLN A 1 929 ? -34.438 -38.226 166.993 1.00 75.81 929 GLN A O 1
ATOM 7661 N N . LEU A 1 930 ? -33.129 -38.718 165.246 1.00 75.06 930 LEU A N 1
ATOM 7662 C CA . LEU A 1 930 ? -32.375 -39.787 165.899 1.00 75.06 930 LEU A CA 1
ATOM 7663 C C . LEU A 1 930 ? -31.435 -39.248 166.975 1.00 75.06 930 LEU A C 1
ATOM 7665 O O . LEU A 1 930 ? -31.278 -39.907 167.988 1.00 75.06 930 LEU A O 1
ATOM 7669 N N . LYS A 1 931 ? -30.844 -38.059 166.813 1.00 75.25 931 LYS A N 1
ATOM 7670 C CA . LYS A 1 931 ? -30.078 -37.390 167.878 1.00 75.25 931 LYS A CA 1
ATOM 7671 C C . LYS A 1 931 ? -30.980 -36.962 169.030 1.00 75.25 931 LYS A C 1
ATOM 7673 O O . LYS A 1 931 ? -30.602 -37.172 170.173 1.00 75.25 931 LYS A O 1
ATOM 7678 N N . GLN A 1 932 ? -32.171 -36.436 168.741 1.00 72.75 932 GLN A N 1
ATOM 7679 C CA . GLN A 1 932 ? -33.171 -36.116 169.762 1.00 72.75 932 GLN A CA 1
ATOM 7680 C C . GLN A 1 932 ? -33.596 -37.387 170.514 1.00 72.75 932 GLN A C 1
ATOM 7682 O O . GLN A 1 932 ? -33.429 -37.469 171.725 1.00 72.75 932 GLN A O 1
ATOM 7687 N N . TYR A 1 933 ? -34.017 -38.423 169.780 1.00 74.94 933 TYR A N 1
ATOM 7688 C CA . TYR A 1 933 ? -34.393 -39.726 170.329 1.00 74.94 933 TYR A CA 1
ATOM 7689 C C . TYR A 1 933 ? -33.246 -40.395 171.094 1.00 74.94 933 TYR A C 1
ATOM 7691 O O . TYR A 1 933 ? -33.483 -41.007 172.128 1.00 74.94 933 TYR A O 1
ATOM 7699 N N . HIS A 1 934 ? -32.004 -40.275 170.621 1.00 71.38 934 HIS A N 1
ATOM 7700 C CA . HIS A 1 934 ? -30.843 -40.840 171.298 1.00 71.38 934 HIS A CA 1
ATOM 7701 C C . HIS A 1 934 ? -30.464 -40.031 172.537 1.00 71.38 934 HIS A C 1
ATOM 7703 O O . HIS A 1 934 ? -30.086 -40.651 173.513 1.00 71.38 934 HIS A O 1
ATOM 7709 N N . CYS A 1 935 ? -30.637 -38.705 172.576 1.00 70.06 935 CYS A N 1
ATOM 7710 C CA . CYS A 1 935 ? -30.563 -37.949 173.831 1.00 70.06 935 CYS A CA 1
ATOM 7711 C C . CYS A 1 935 ? -31.658 -38.392 174.815 1.00 70.06 935 CYS A C 1
ATOM 7713 O O . CYS A 1 935 ? -31.355 -38.639 175.979 1.00 70.06 935 CYS A O 1
ATOM 7715 N N . ASP A 1 936 ? -32.898 -38.563 174.353 1.00 71.06 936 ASP A N 1
ATOM 7716 C CA . ASP A 1 936 ? -34.021 -38.989 175.196 1.00 71.06 936 ASP A CA 1
ATOM 7717 C C . ASP A 1 936 ? -33.852 -40.440 175.706 1.00 71.06 936 ASP A C 1
ATOM 7719 O O . ASP A 1 936 ? -34.165 -40.738 176.860 1.00 71.06 936 ASP A O 1
ATOM 7723 N N . GLU A 1 937 ? -33.319 -41.350 174.882 1.00 72.62 937 GLU A N 1
ATOM 7724 C CA . GLU A 1 937 ? -32.933 -42.710 175.286 1.00 72.62 937 GLU A CA 1
ATOM 7725 C C . GLU A 1 937 ? -31.652 -42.742 176.116 1.00 72.62 937 GLU A C 1
ATOM 7727 O O . GLU A 1 937 ? -31.586 -43.542 177.034 1.00 72.62 937 GLU A O 1
ATOM 7732 N N . GLN A 1 938 ? -30.665 -41.874 175.887 1.00 67.75 938 GLN A N 1
ATOM 7733 C CA . GLN A 1 938 ? -29.468 -41.799 176.731 1.00 67.75 938 GLN A CA 1
ATOM 7734 C C . GLN A 1 938 ? -29.844 -41.308 178.133 1.00 67.75 938 GLN A C 1
ATOM 7736 O O . GLN A 1 938 ? -29.395 -41.882 179.113 1.00 67.75 938 GLN A O 1
ATOM 7741 N N . ILE A 1 939 ? -30.764 -40.345 178.253 1.00 68.12 939 ILE A N 1
ATOM 7742 C CA . ILE A 1 939 ? -31.323 -39.922 179.546 1.00 68.12 939 ILE A CA 1
ATOM 7743 C C . ILE A 1 939 ? -32.060 -41.086 180.235 1.00 68.12 939 ILE A C 1
ATOM 7745 O O . ILE A 1 939 ? -31.919 -41.276 181.443 1.00 68.12 939 ILE A O 1
ATOM 7749 N N . LYS A 1 940 ? -32.815 -41.915 179.500 1.00 70.88 940 LYS A N 1
ATOM 7750 C CA . LYS A 1 940 ? -33.441 -43.128 180.067 1.00 70.88 940 LYS A CA 1
ATOM 7751 C C . LYS A 1 940 ? -32.425 -44.215 180.420 1.00 70.88 940 LYS A C 1
ATOM 7753 O O . LYS A 1 940 ? -32.593 -44.871 181.443 1.00 70.88 940 LYS A O 1
ATOM 7758 N N . LEU A 1 941 ? -31.403 -44.422 179.596 1.00 66.50 941 LEU A N 1
ATOM 7759 C CA . LEU A 1 941 ? -30.373 -45.442 179.772 1.00 66.50 941 LEU A CA 1
ATOM 7760 C C . LEU A 1 941 ? -29.405 -45.075 180.886 1.00 66.50 941 LEU A C 1
ATOM 7762 O O . LEU A 1 941 ? -29.040 -45.966 181.633 1.00 66.50 941 LEU A O 1
ATOM 7766 N N . ASP A 1 942 ? -29.062 -43.805 181.079 1.00 66.06 942 ASP A N 1
ATOM 7767 C CA . ASP A 1 942 ? -28.252 -43.359 182.212 1.00 66.06 942 ASP A CA 1
ATOM 7768 C C . ASP A 1 942 ? -29.064 -43.475 183.516 1.00 66.06 942 ASP A C 1
ATOM 7770 O O . ASP A 1 942 ? -28.556 -43.965 184.526 1.00 66.06 942 ASP A O 1
ATOM 7774 N N . ASN A 1 943 ? -30.365 -43.154 183.496 1.00 60.75 943 ASN A N 1
ATOM 7775 C CA . ASN A 1 943 ? -31.262 -43.438 184.625 1.00 60.75 943 ASN A CA 1
ATOM 7776 C C . ASN A 1 943 ? -31.370 -44.951 184.912 1.00 60.75 943 ASN A C 1
ATOM 7778 O O . ASN A 1 943 ? -31.308 -45.362 186.068 1.00 60.75 943 ASN A O 1
ATOM 7782 N N . LYS A 1 944 ? -31.449 -45.795 183.875 1.00 64.69 944 LYS A N 1
ATOM 7783 C CA . LYS A 1 944 ? -31.566 -47.257 184.004 1.00 64.69 944 LYS A CA 1
ATOM 7784 C C . LYS A 1 944 ? -30.232 -47.968 184.274 1.00 64.69 944 LYS A C 1
ATOM 7786 O O . LYS A 1 944 ? -30.227 -49.039 184.866 1.00 64.69 944 LYS A O 1
ATOM 7791 N N . ALA A 1 945 ? -29.097 -47.382 183.904 1.00 56.69 945 ALA A N 1
ATOM 7792 C CA . ALA A 1 945 ? -27.758 -47.859 184.245 1.00 56.69 945 ALA A CA 1
ATOM 7793 C C . ALA A 1 945 ? -27.426 -47.546 185.708 1.00 56.69 945 ALA A C 1
ATOM 7795 O O . ALA A 1 945 ? -26.809 -48.370 186.377 1.00 56.69 945 ALA A O 1
ATOM 7796 N N . ASN A 1 946 ? -27.916 -46.420 186.238 1.00 56.38 946 ASN A N 1
ATOM 7797 C CA . ASN A 1 946 ? -27.898 -46.147 187.677 1.00 56.38 946 ASN A CA 1
ATOM 7798 C C . ASN A 1 946 ? -28.766 -47.141 188.484 1.00 56.38 946 ASN A C 1
ATOM 7800 O O . ASN A 1 946 ? -28.483 -47.371 189.660 1.00 56.38 946 ASN A O 1
ATOM 7804 N N . GLU A 1 947 ? -29.771 -47.775 187.867 1.00 55.81 947 GLU A N 1
ATOM 7805 C CA . GLU A 1 947 ? -30.501 -48.910 188.457 1.00 55.81 947 GLU A CA 1
ATOM 7806 C C . GLU A 1 947 ? -29.784 -50.259 188.240 1.00 55.81 947 GLU A C 1
ATOM 7808 O O . GLU A 1 947 ? -29.643 -51.022 189.189 1.00 55.81 947 GLU A O 1
ATOM 7813 N N . LEU A 1 948 ? -29.258 -50.548 187.043 1.00 54.38 948 LEU A N 1
ATOM 7814 C CA . LEU A 1 948 ? -28.686 -51.862 186.697 1.00 54.38 948 LEU A CA 1
ATOM 7815 C C . LEU A 1 948 ? -27.227 -52.081 187.129 1.00 54.38 948 LEU A C 1
ATOM 7817 O O . LEU A 1 948 ? -26.846 -53.219 187.386 1.00 54.38 948 LEU A O 1
ATOM 7821 N N . ILE A 1 949 ? -26.400 -51.043 187.290 1.00 55.44 949 ILE A N 1
ATOM 7822 C CA . ILE A 1 949 ? -25.060 -51.191 187.907 1.00 55.44 949 ILE A CA 1
ATOM 7823 C C . ILE A 1 949 ? -25.185 -51.464 189.420 1.00 55.44 949 ILE A C 1
ATOM 7825 O O . ILE A 1 949 ? -24.276 -52.009 190.042 1.00 55.44 949 ILE A O 1
ATOM 7829 N N . LYS A 1 950 ? -26.359 -51.191 190.002 1.00 52.34 950 LYS A N 1
ATOM 7830 C CA . LYS A 1 950 ? -26.750 -51.650 191.340 1.00 52.34 950 LYS A CA 1
ATOM 7831 C C . LYS A 1 950 ? -27.154 -53.137 191.375 1.00 52.34 950 LYS A C 1
ATOM 7833 O O . LYS A 1 950 ? -27.378 -53.660 192.463 1.00 52.34 950 LYS A O 1
ATOM 7838 N N . GLU A 1 951 ? -27.258 -53.798 190.218 1.00 47.44 951 GLU A N 1
ATOM 7839 C CA . GLU A 1 951 ? -27.850 -55.136 190.056 1.00 47.44 951 GLU A CA 1
ATOM 7840 C C . GLU A 1 951 ? -26.931 -56.142 189.321 1.00 47.44 951 GLU A C 1
ATOM 7842 O O . GLU A 1 951 ? -27.012 -57.339 189.575 1.00 47.44 951 GLU A O 1
ATOM 7847 N N . GLN A 1 952 ? -25.989 -55.691 188.478 1.00 43.88 952 GLN A N 1
ATOM 7848 C CA . GLN A 1 952 ? -24.964 -56.540 187.838 1.00 43.88 952 GLN A CA 1
ATOM 7849 C C . GLN A 1 952 ? -23.571 -56.390 188.464 1.00 43.88 952 GLN A C 1
ATOM 7851 O O . GLN A 1 952 ? -22.557 -56.236 187.784 1.00 43.88 952 GLN A O 1
ATOM 7856 N N . LEU A 1 953 ? -23.536 -56.507 189.791 1.00 50.25 953 LEU A N 1
ATOM 7857 C CA . LEU A 1 953 ? -22.314 -56.719 190.570 1.00 50.25 953 LEU A CA 1
ATOM 7858 C C . LEU A 1 953 ? -21.873 -58.204 190.586 1.00 50.25 953 LEU A C 1
ATOM 7860 O O . LEU A 1 953 ? -20.810 -58.498 191.120 1.00 50.25 953 LEU A O 1
ATOM 7864 N N . ASP A 1 954 ? -22.662 -59.125 190.003 1.00 36.78 954 ASP A N 1
ATOM 7865 C CA . ASP A 1 954 ? -22.521 -60.566 190.276 1.00 36.78 954 ASP A CA 1
ATOM 7866 C C . ASP A 1 954 ? -22.182 -61.506 189.099 1.00 36.78 954 ASP A C 1
ATOM 7868 O O . ASP A 1 954 ? -21.513 -62.506 189.352 1.00 36.78 954 ASP A O 1
ATOM 7872 N N . GLN A 1 955 ? -22.649 -61.308 187.849 1.00 37.03 955 GLN A N 1
ATOM 7873 C CA . GLN A 1 955 ? -22.604 -62.408 186.851 1.00 37.03 955 GLN A CA 1
ATOM 7874 C C . GLN A 1 955 ? -22.109 -62.047 185.438 1.00 37.03 955 GLN A C 1
ATOM 7876 O O . GLN A 1 955 ? -22.863 -61.602 184.578 1.00 37.03 955 GLN A O 1
ATOM 7881 N N . ASN A 1 956 ? -20.828 -62.389 185.247 1.00 32.94 956 ASN A N 1
ATOM 7882 C CA . ASN A 1 956 ? -20.267 -63.258 184.201 1.00 32.94 956 ASN A CA 1
ATOM 7883 C C . ASN A 1 956 ? -20.408 -62.859 182.719 1.00 32.94 956 ASN A C 1
ATOM 7885 O O . ASN A 1 956 ? -21.487 -62.836 182.143 1.00 32.94 956 ASN A O 1
ATOM 7889 N N . GLU A 1 957 ? -19.292 -62.512 182.065 1.00 32.53 957 GLU A N 1
ATOM 7890 C CA . GLU A 1 957 ? -18.332 -63.461 181.444 1.00 32.53 957 GLU A CA 1
ATOM 7891 C C . GLU A 1 957 ? -18.919 -64.131 180.182 1.00 32.53 957 GLU A C 1
ATOM 7893 O O . GLU A 1 957 ? -19.782 -64.993 180.265 1.00 32.53 957 GLU A O 1
ATOM 7898 N N . ASN A 1 958 ? -18.537 -63.658 178.984 1.00 34.03 958 ASN A N 1
ATOM 7899 C CA . ASN A 1 958 ? -17.406 -64.168 178.167 1.00 34.03 958 ASN A CA 1
ATOM 7900 C C . ASN A 1 958 ? -17.850 -65.313 177.216 1.00 34.03 958 ASN A C 1
ATOM 7902 O O . ASN A 1 958 ? -18.676 -66.130 177.590 1.00 34.03 958 ASN A O 1
ATOM 7906 N N . PHE A 1 959 ? -17.380 -65.490 175.972 1.00 33.00 959 PHE A N 1
ATOM 7907 C CA . PHE A 1 959 ? -16.373 -64.833 175.108 1.00 33.00 959 PHE A CA 1
ATOM 7908 C C . PHE A 1 959 ? -17.047 -64.505 173.730 1.00 33.00 959 PHE A C 1
ATOM 7910 O O . PHE A 1 959 ? -18.079 -65.091 173.421 1.00 33.00 959 PHE A O 1
ATOM 7917 N N . GLN A 1 960 ? -16.655 -63.549 172.865 1.00 34.84 960 GLN A N 1
ATOM 7918 C CA . GLN A 1 960 ? -15.326 -63.159 172.334 1.00 34.84 960 GLN A CA 1
ATOM 7919 C C . GLN A 1 960 ? -14.675 -64.263 171.434 1.00 34.84 960 GLN A C 1
ATOM 7921 O O . GLN A 1 960 ? -14.923 -65.437 171.656 1.00 34.84 960 GLN A O 1
ATOM 7926 N N . HIS A 1 961 ? -13.850 -64.032 170.392 1.00 37.34 961 HIS A N 1
ATOM 7927 C CA . HIS A 1 961 ? -13.346 -62.822 169.706 1.00 37.34 961 HIS A CA 1
ATOM 7928 C C . HIS A 1 961 ? -12.504 -63.184 168.432 1.00 37.34 961 HIS A C 1
ATOM 7930 O O . HIS A 1 961 ? -11.842 -64.213 168.449 1.00 37.34 961 HIS A O 1
ATOM 7936 N N . LEU A 1 962 ? -12.380 -62.251 167.456 1.00 35.44 962 LEU A N 1
ATOM 7937 C CA . LEU A 1 962 ? -11.154 -61.906 166.653 1.00 35.44 962 LEU A CA 1
ATOM 7938 C C . LEU A 1 962 ? -10.491 -62.980 165.716 1.00 35.44 962 LEU A C 1
ATOM 7940 O O . LEU A 1 962 ? -10.915 -64.123 165.714 1.00 35.44 962 LEU A O 1
ATOM 7944 N N . ARG A 1 963 ? -9.478 -62.722 164.840 1.00 35.19 963 ARG A N 1
ATOM 7945 C CA . ARG A 1 963 ? -8.586 -61.564 164.471 1.00 35.19 963 ARG A CA 1
ATOM 7946 C C . ARG A 1 963 ? -8.107 -61.710 162.977 1.00 35.19 963 ARG A C 1
ATOM 7948 O O . ARG A 1 963 ? -8.062 -62.843 162.523 1.00 35.19 963 ARG A O 1
ATOM 7955 N N . ILE A 1 964 ? -7.947 -60.661 162.128 1.00 40.31 964 ILE A N 1
ATOM 7956 C CA . ILE A 1 964 ? -6.720 -59.845 161.757 1.00 40.31 964 ILE A CA 1
ATOM 7957 C C . ILE A 1 964 ? -5.562 -60.700 161.136 1.00 40.31 964 ILE A C 1
ATOM 7959 O O . ILE A 1 964 ? -5.421 -61.838 161.554 1.00 40.31 964 ILE A O 1
ATOM 7963 N N . ALA A 1 965 ? -4.686 -60.331 160.170 1.00 32.28 965 ALA A N 1
ATOM 7964 C CA . ALA A 1 965 ? -4.082 -59.072 159.643 1.00 32.28 965 ALA A CA 1
ATOM 7965 C C . ALA A 1 965 ? -4.045 -59.043 158.067 1.00 32.28 965 ALA A C 1
ATOM 7967 O O . ALA A 1 965 ? -4.840 -59.768 157.480 1.00 32.28 965 ALA A O 1
ATOM 7968 N N . THR A 1 966 ? -3.260 -58.275 157.268 1.00 30.75 966 THR A N 1
ATOM 7969 C CA . THR A 1 966 ? -2.123 -57.311 157.445 1.00 30.75 966 THR A CA 1
ATOM 7970 C C . THR A 1 966 ? -2.138 -56.194 156.349 1.00 30.75 966 THR A C 1
ATOM 7972 O O . THR A 1 966 ? -3.202 -55.895 155.816 1.00 30.75 966 THR A O 1
ATOM 7975 N N . THR A 1 967 ? -1.006 -55.530 156.024 1.00 35.97 967 THR A N 1
ATOM 7976 C CA . THR A 1 967 ? -0.900 -54.279 155.220 1.00 35.97 967 THR A CA 1
ATOM 7977 C C . THR A 1 967 ? 0.437 -54.100 154.434 1.00 35.97 967 THR A C 1
ATOM 7979 O O . THR A 1 967 ? 1.390 -54.826 154.707 1.00 35.97 967 THR A O 1
ATOM 7982 N N . LEU A 1 968 ? 0.513 -53.046 153.574 1.00 29.31 968 LEU A N 1
ATOM 7983 C CA . LEU A 1 968 ? 1.711 -52.318 153.020 1.00 29.31 968 LEU A CA 1
ATOM 7984 C C . LEU A 1 968 ? 2.442 -52.917 151.756 1.00 29.31 968 LEU A C 1
ATOM 7986 O O . LEU A 1 968 ? 2.208 -54.079 151.446 1.00 29.31 968 LEU A O 1
ATOM 7990 N N . PRO A 1 969 ? 3.350 -52.192 151.024 1.00 54.50 969 PRO A N 1
ATOM 7991 C CA . PRO A 1 969 ? 3.162 -50.895 150.303 1.00 54.50 969 PRO A CA 1
ATOM 7992 C C . PRO A 1 969 ? 3.992 -50.681 148.969 1.00 54.50 969 PRO A C 1
ATOM 7994 O O . PRO A 1 969 ? 4.832 -51.497 148.618 1.00 54.50 969 PRO A O 1
ATOM 7997 N N . SER A 1 970 ? 3.890 -49.476 148.352 1.00 31.31 970 SER A N 1
ATOM 7998 C CA . SER A 1 970 ? 5.009 -48.655 147.763 1.00 31.31 970 SER A CA 1
ATOM 7999 C C . SER A 1 970 ? 5.471 -48.702 146.262 1.00 31.31 970 SER A C 1
ATOM 8001 O O . SER A 1 970 ? 6.023 -49.689 145.802 1.00 31.31 970 SER A O 1
ATOM 8003 N N . GLN A 1 971 ? 5.415 -47.512 145.608 1.00 29.83 971 GLN A N 1
ATOM 8004 C CA . GLN A 1 971 ? 6.351 -46.848 144.632 1.00 29.83 971 GLN A CA 1
ATOM 8005 C C . GLN A 1 971 ? 6.612 -47.304 143.152 1.00 29.83 971 GLN A C 1
ATOM 8007 O O . GLN A 1 971 ? 7.240 -48.323 142.925 1.00 29.83 971 GLN A O 1
ATOM 8012 N N . GLN A 1 972 ? 6.274 -46.396 142.192 1.00 35.34 972 GLN A N 1
ATOM 8013 C CA . GLN A 1 972 ? 7.069 -45.775 141.064 1.00 35.34 972 GLN A CA 1
ATOM 8014 C C . GLN A 1 972 ? 7.954 -46.619 140.068 1.00 35.34 972 GLN A C 1
ATOM 8016 O O . GLN A 1 972 ? 8.254 -47.766 140.355 1.00 35.34 972 GLN A O 1
ATOM 8021 N N . PRO A 1 973 ? 8.529 -46.062 138.955 1.00 51.59 973 PRO A N 1
ATOM 8022 C CA . PRO A 1 973 ? 7.990 -45.191 137.874 1.00 51.59 973 PRO A CA 1
ATOM 8023 C C . PRO A 1 973 ? 8.481 -45.541 136.409 1.00 51.59 973 PRO A C 1
ATOM 8025 O O . PRO A 1 973 ? 9.347 -46.380 136.224 1.00 51.59 973 PRO A O 1
ATOM 8028 N N . VAL A 1 974 ? 7.974 -44.821 135.381 1.00 42.38 974 VAL A N 1
ATOM 8029 C CA . VAL A 1 974 ? 8.570 -44.459 134.041 1.00 42.38 974 VAL A CA 1
ATOM 8030 C C . VAL A 1 974 ? 9.392 -45.477 133.191 1.00 42.38 974 VAL A C 1
ATOM 8032 O O . VAL A 1 974 ? 10.528 -45.762 133.529 1.00 42.38 974 VAL A O 1
ATOM 8035 N N . GLU A 1 975 ? 8.909 -45.802 131.970 1.00 29.22 975 GLU A N 1
ATOM 8036 C CA . GLU A 1 975 ? 9.608 -45.871 130.637 1.00 29.22 975 GLU A CA 1
ATOM 8037 C C . GLU A 1 975 ? 8.538 -46.159 129.533 1.00 29.22 975 GLU A C 1
ATOM 8039 O O . GLU A 1 975 ? 7.546 -46.817 129.822 1.00 29.22 975 GLU A O 1
ATOM 8044 N N . ARG A 1 976 ? 8.464 -45.557 128.326 1.00 37.25 976 ARG A N 1
ATOM 8045 C CA . ARG A 1 976 ? 9.336 -45.485 127.116 1.00 37.25 976 ARG A CA 1
ATOM 8046 C C . ARG A 1 976 ? 9.535 -46.791 126.309 1.00 37.25 976 ARG A C 1
ATOM 8048 O O . ARG A 1 976 ? 10.470 -47.529 126.569 1.00 37.25 976 ARG A O 1
ATOM 8055 N N . ASN A 1 977 ? 8.773 -46.968 125.213 1.00 33.38 977 ASN A N 1
ATOM 8056 C CA . ASN A 1 977 ? 9.187 -47.554 123.906 1.00 33.38 977 ASN A CA 1
ATOM 8057 C C . ASN A 1 977 ? 7.998 -47.466 122.906 1.00 33.38 977 ASN A C 1
ATOM 8059 O O . ASN A 1 977 ? 6.864 -47.661 123.315 1.00 33.38 977 ASN A O 1
ATOM 8063 N N . LYS A 1 978 ? 8.136 -46.901 121.692 1.00 33.44 978 LYS A N 1
ATOM 8064 C CA . LYS A 1 978 ? 8.709 -47.403 120.409 1.00 33.44 978 LYS A CA 1
ATOM 8065 C C . LYS A 1 978 ? 7.780 -48.316 119.587 1.00 33.44 978 LYS A C 1
ATOM 8067 O O . LYS A 1 978 ? 7.410 -49.380 120.060 1.00 33.44 978 LYS A O 1
ATOM 8072 N N . LYS A 1 979 ? 7.675 -47.975 118.286 1.00 33.12 979 LYS A N 1
ATOM 8073 C CA . LYS A 1 979 ? 7.093 -48.754 117.162 1.00 33.12 979 LYS A CA 1
ATOM 8074 C C . LYS A 1 979 ? 5.550 -48.891 117.253 1.00 33.12 979 LYS A C 1
ATOM 8076 O O . LYS A 1 979 ? 5.008 -48.851 118.342 1.00 33.12 979 LYS A O 1
ATOM 8081 N N . GLN A 1 980 ? 4.788 -48.973 116.159 1.00 33.59 980 GLN A N 1
ATOM 8082 C CA . GLN A 1 980 ? 5.138 -49.367 114.788 1.00 33.59 980 GLN A CA 1
ATOM 8083 C C . GLN A 1 980 ? 4.214 -48.684 113.749 1.00 33.59 980 GLN A C 1
ATOM 8085 O O . GLN A 1 980 ? 3.045 -48.451 114.023 1.00 33.59 980 GLN A O 1
ATOM 8090 N N . THR A 1 981 ? 4.780 -48.383 112.578 1.00 28.47 981 THR A N 1
ATOM 8091 C CA . THR A 1 981 ? 4.154 -48.161 111.252 1.00 28.47 981 THR A CA 1
ATOM 8092 C C . THR A 1 981 ? 2.628 -48.332 111.099 1.00 28.47 981 THR A C 1
ATOM 8094 O O . THR A 1 981 ? 2.138 -49.464 111.080 1.00 28.47 981 THR A O 1
ATOM 8097 N N . ASN A 1 982 ? 1.919 -47.242 110.796 1.00 30.34 982 ASN A N 1
ATOM 8098 C CA . ASN A 1 982 ? 1.526 -46.882 109.419 1.00 30.34 982 ASN A CA 1
ATOM 8099 C C . ASN A 1 982 ? 1.183 -45.387 109.336 1.00 30.34 982 ASN A C 1
ATOM 8101 O O . ASN A 1 982 ? 0.702 -44.857 110.361 1.00 30.34 982 ASN A O 1
#

Foldseek 3Di:
DDDDDPDPPPPPPPDPVVVVVVVVVVVVVVVVVVVVVVVVVVVVVVVVVVVVVVVVVVVVVVVVVVVVVVVVVVVVVVVVVVVVVVVVVVVVVVVVVVVVVVVVVVVVVVVVVVVVVVVVVVVVVVVVVVVVVVVVVVVVVVVVVPPDDDDDPDDVVVVVVVVVVVVVVVVVVVVVVVVVVVVVVVVVVVVVVVVVVVVVVVVVVVVVVVVVVVVVVVVVVVVVVVVVVVVVVVVVVVVVVVVVVVVVVVVVVVVVVVVVVVVVVVVVVVVVVVVVVVVVVVVVVVVVVLVVLVVVVVVVVVVVVVVVVVVVVVVVVVVVVVVVVVVVVVVVVVVVVVVVVVVVVVVVVVVVVVVVVVVVVVVVVVVVVVVVVVVVVVVVVVVVVVVVVVVVVVVVVVVVVVCVVVVVVVVVVVVVVVVVVVVVVVVVVVVVVVVVVVVVVVVVLVVVLVVLVVVLVVLVVVLVVLVVQLVVLVVQLVVLVVVVVVVVPVDDDDDDDDDPDPSVVSNVVSVVSNVVSVVVSVVSVVVNVVSVVVSVVSVVVVVVVVVVVVVVVVVVVPVVVVVPPVPPVVVPVVPVVVVVVVVVVVVVVVVVVVVVVVVVVVVVVVVVVVVVVVVVVVVVVVVVVVVVVVVVVVVVVVVVVVVVVVVVVVVVVVVVVVVVVVVVVVVVVVVVVVVVVVVVVVVVVVVVVVVVVVVVVVVVPVPPPPPDDDDPPPPCVVVVVVVVVVVVVVVVVVVVVVVVVVVVVVVVVVVVVVVVVVVVVVVVVVVVVVVVVVVVVVVVVVVVVVVVVVVVVVVVVVVVVVVVVVVVVVVVVVVSVVVVVVVVVVVVVVVVVVVVVVVVVVVVVVVVVVVVVVVVVVVVVVVVVVVVVVVVVVVVVVVVVVVVVVVVVVVVVVVVVVVVVVVVVVVVVVVVVVVVVVVVVVVVVVVVVVVVVVVVVVVVVVVVCVVCVVPPPDDDDDDDDDDDDDDDDYDYDDDDDDDDDD

Organism: NCBI:txid433720